Protein AF-0000000077902349 (afdb_homodimer)

Sequence (790 aa):
MKMNKHYNELKASYLFVDIAHKVAAYQEAHPEKEIIRLGIGDVTQPLAKCVVDAMHDAVTEMGTKKGFHGYGPEQGYPFLKQAIQGYYAGRGTKLDEDEIFISDGAKSDLANVLGLFDVDNTVLVPDPVYPTYVDDNVTDGRKIIYGRTSQENGFLGMPDDSVKADIIYICSPNNPTGAAYTRDQLKAWVEYARKNNAIILYDAAYECFISDGELARSIFEIEGARECAIEICSFSKIAGFTGTRCGYTVVPKELERDGMNINKLWLRRQTTKFNGVPYVVQRGAAAVFTESGMAEIQHNLDYYRKNAKVIADALDECGVWYCGGKNSPYIWLRCPGSMKSWEFFDWLLESCGVVGTPGVGFGECGEGYFRLTAFGDAEKTKVAAERIKTAIKALMKMNKHYNELKASYLFVDIAHKVAAYQEAHPEKEIIRLGIGDVTQPLAKCVVDAMHDAVTEMGTKKGFHGYGPEQGYPFLKQAIQGYYAGRGTKLDEDEIFISDGAKSDLANVLGLFDVDNTVLVPDPVYPTYVDDNVTDGRKIIYGRTSQENGFLGMPDDSVKADIIYICSPNNPTGAAYTRDQLKAWVEYARKNNAIILYDAAYECFISDGELARSIFEIEGARECAIEICSFSKIAGFTGTRCGYTVVPKELERDGMNINKLWLRRQTTKFNGVPYVVQRGAAAVFTESGMAEIQHNLDYYRKNAKVIADALDECGVWYCGGKNSPYIWLRCPGSMKSWEFFDWLLESCGVVGTPGVGFGECGEGYFRLTAFGDAEKTKVAAERIKTAIKAL

InterPro domains:
  IPR004839 Aminotransferase, class I/classII, large domain [PF00155] (34-388)
  IPR015421 Pyridoxal phosphate-dependent transferase, major domain [G3DSA:3.40.640.10] (45-291)
  IPR015422 Pyridoxal phosphate-dependent transferase, small domain [G3DSA:3.90.1150.10] (15-389)
  IPR015424 Pyridoxal phosphate-dependent transferase [SSF53383] (13-393)
  IPR019942 LL-diaminopimelate aminotransferase/aminotransferase ALD1 [MF_01642] (2-391)
  IPR019942 LL-diaminopimelate aminotransferase/aminotransferase ALD1 [PTHR43144] (2-392)
  IPR019942 LL-diaminopimelate aminotransferase/aminotransferase ALD1 [TIGR03542] (1-391)

Structure (mmCIF, N/CA/C/O backbone):
data_AF-0000000077902349-model_v1
#
loop_
_entity.id
_entity.type
_entity.pdbx_description
1 polymer 'LL-diaminopimelate aminotransferase'
#
loop_
_atom_site.group_PDB
_atom_site.id
_atom_site.type_symbol
_atom_site.label_atom_id
_atom_site.label_alt_id
_atom_site.label_comp_id
_atom_site.label_asym_id
_atom_site.label_entity_id
_atom_site.label_seq_id
_atom_site.pdbx_PDB_ins_code
_atom_site.Cartn_x
_atom_site.Cartn_y
_atom_site.Cartn_z
_atom_site.occupancy
_atom_site.B_iso_or_equiv
_atom_site.auth_seq_id
_atom_site.auth_comp_id
_atom_site.auth_asym_id
_atom_site.auth_atom_id
_atom_site.pdbx_PDB_model_num
ATOM 1 N N . MET A 1 1 ? 8.32 2.238 -26.406 1 94.19 1 MET A N 1
ATOM 2 C CA . MET A 1 1 ? 7.562 2.445 -25.172 1 94.19 1 MET A CA 1
ATOM 3 C C . MET A 1 1 ? 7.531 3.922 -24.797 1 94.19 1 MET A C 1
ATOM 5 O O . MET A 1 1 ? 8.508 4.641 -25 1 94.19 1 MET A O 1
ATOM 9 N N . LYS A 1 2 ? 6.367 4.445 -24.359 1 96 2 LYS A N 1
ATOM 10 C CA . LYS A 1 2 ? 6.172 5.805 -23.875 1 96 2 LYS A CA 1
ATOM 11 C C . LYS A 1 2 ? 6.098 5.836 -22.344 1 96 2 LYS A C 1
ATOM 13 O O . LYS A 1 2 ? 5.473 4.969 -21.734 1 96 2 LYS A O 1
ATOM 18 N N . MET A 1 3 ? 6.828 6.801 -21.75 1 98.12 3 MET A N 1
ATOM 19 C CA . MET A 1 3 ? 6.781 6.984 -20.297 1 98.12 3 MET A CA 1
ATOM 20 C C . MET A 1 3 ? 5.703 7.992 -19.906 1 98.12 3 MET A C 1
ATOM 22 O O . MET A 1 3 ? 5.188 8.711 -20.766 1 98.12 3 MET A O 1
ATOM 26 N N . ASN A 1 4 ? 5.266 7.922 -18.672 1 97.31 4 ASN A N 1
ATOM 27 C CA . ASN A 1 4 ? 4.398 8.961 -18.125 1 97.31 4 ASN A CA 1
ATOM 28 C C . ASN A 1 4 ? 5.141 10.281 -17.969 1 97.31 4 ASN A C 1
ATOM 30 O O . ASN A 1 4 ? 5.82 10.5 -16.969 1 97.31 4 ASN A O 1
ATOM 34 N N . LYS A 1 5 ? 4.922 11.203 -18.781 1 95.81 5 LYS A N 1
ATOM 35 C CA . LYS A 1 5 ? 5.699 12.438 -18.859 1 95.81 5 LYS A CA 1
ATOM 36 C C . LYS A 1 5 ? 5.281 13.414 -17.766 1 95.81 5 LYS A C 1
ATOM 38 O O . LYS A 1 5 ? 5.973 14.406 -17.516 1 95.81 5 LYS A O 1
ATOM 43 N N . HIS A 1 6 ? 4.191 13.156 -17.141 1 95.25 6 HIS A N 1
ATOM 44 C CA . HIS A 1 6 ? 3.727 14.047 -16.094 1 95.25 6 HIS A CA 1
ATOM 45 C C . HIS A 1 6 ? 4.691 14.055 -14.914 1 95.25 6 HIS A C 1
ATOM 47 O O . HIS A 1 6 ? 4.734 15.023 -14.148 1 95.25 6 HIS A O 1
ATOM 53 N N . TYR A 1 7 ? 5.488 12.977 -14.758 1 93.75 7 TYR A N 1
ATOM 54 C CA . TYR A 1 7 ? 6.488 12.945 -13.695 1 93.75 7 TYR A CA 1
ATOM 55 C C . TYR A 1 7 ? 7.496 14.078 -13.875 1 93.75 7 TYR A C 1
ATOM 57 O O . TYR A 1 7 ? 8.102 14.539 -12.898 1 93.75 7 TYR A O 1
ATOM 65 N N . ASN A 1 8 ? 7.688 14.508 -15.07 1 91.88 8 ASN A N 1
ATOM 66 C CA . ASN A 1 8 ? 8.602 15.617 -15.344 1 91.88 8 ASN A CA 1
ATOM 67 C C . ASN A 1 8 ? 8.023 16.953 -14.875 1 91.88 8 ASN A C 1
ATOM 69 O O . ASN A 1 8 ? 8.742 17.953 -14.797 1 91.88 8 ASN A O 1
ATOM 73 N N . GLU A 1 9 ? 6.75 16.938 -14.594 1 91.25 9 GLU A N 1
ATOM 74 C CA . GLU A 1 9 ? 6.086 18.156 -14.156 1 91.25 9 GLU A CA 1
ATOM 75 C C . GLU A 1 9 ? 6.219 18.359 -12.648 1 91.25 9 GLU A C 1
ATOM 77 O O . GLU A 1 9 ? 5.871 19.422 -12.125 1 91.25 9 GLU A O 1
ATOM 82 N N . LEU A 1 10 ? 6.672 17.297 -12.008 1 88.5 10 LEU A N 1
ATOM 83 C CA . LEU A 1 10 ? 6.863 17.391 -10.57 1 88.5 10 LEU A CA 1
ATOM 84 C C . LEU A 1 10 ? 7.973 18.391 -10.234 1 88.5 10 LEU A C 1
ATOM 86 O O . LEU A 1 10 ? 9 18.422 -10.922 1 88.5 10 LEU A O 1
ATOM 90 N N . LYS A 1 11 ? 7.59 19.203 -9.406 1 74.38 11 LYS A N 1
ATOM 91 C CA . LYS A 1 11 ? 8.633 20.078 -8.898 1 74.38 11 LYS A CA 1
ATOM 92 C C . LYS A 1 11 ? 9.492 19.375 -7.855 1 74.38 11 LYS A C 1
ATOM 94 O O . LYS A 1 11 ? 9.008 18.5 -7.125 1 74.38 11 LYS A O 1
ATOM 99 N N . ALA A 1 12 ? 10.664 19.188 -8.141 1 58.91 12 ALA A N 1
ATOM 100 C CA . ALA A 1 12 ? 11.578 18.547 -7.207 1 58.91 12 ALA A CA 1
ATOM 101 C C . ALA A 1 12 ? 11.25 18.922 -5.766 1 58.91 12 ALA A C 1
ATOM 103 O O . ALA A 1 12 ? 11.008 20.094 -5.461 1 58.91 12 ALA A O 1
ATOM 104 N N . SER A 1 13 ? 10.461 17.906 -5.039 1 56.75 13 SER A N 1
ATOM 105 C CA . SER A 1 13 ? 10.219 18.25 -3.639 1 56.75 13 SER A CA 1
ATOM 106 C C . SER A 1 13 ? 11.516 18.625 -2.932 1 56.75 13 SER A C 1
ATOM 108 O O . SER A 1 13 ? 12.188 17.75 -2.361 1 56.75 13 SER A O 1
ATOM 110 N N . TYR A 1 14 ? 11.953 19.672 -3.412 1 58.47 14 TYR A N 1
ATOM 111 C CA . TYR A 1 14 ? 13.258 20.094 -2.922 1 58.47 14 TYR A CA 1
ATOM 112 C C . TYR A 1 14 ? 13.141 20.719 -1.534 1 58.47 14 TYR A C 1
ATOM 114 O O . TYR A 1 14 ? 14.148 21.109 -0.937 1 58.47 14 TYR A O 1
ATOM 122 N N . LEU A 1 15 ? 11.812 20.625 -0.981 1 76.62 15 LEU A N 1
ATOM 123 C CA . LEU A 1 15 ? 11.688 21.344 0.282 1 76.62 15 LEU A CA 1
ATOM 124 C C . LEU A 1 15 ? 12.461 20.641 1.391 1 76.62 15 LEU A C 1
ATOM 126 O O . LEU A 1 15 ? 13.391 21.203 1.964 1 76.62 15 LEU A O 1
ATOM 130 N N . PHE A 1 16 ? 12.172 19.359 1.504 1 74.69 16 PHE A N 1
ATOM 131 C CA . PHE A 1 16 ? 12.773 18.625 2.611 1 74.69 16 PHE A CA 1
ATOM 132 C C . PHE A 1 16 ? 14.234 18.312 2.312 1 74.69 16 PHE A C 1
ATOM 134 O O . PHE A 1 16 ? 15.062 18.25 3.227 1 74.69 16 PHE A O 1
ATOM 141 N N . VAL A 1 17 ? 14.562 18.234 1.013 1 72.69 17 VAL A N 1
ATOM 142 C CA . VAL A 1 17 ? 15.953 18.031 0.616 1 72.69 17 VAL A CA 1
ATOM 143 C C . VAL A 1 17 ? 16.75 19.297 0.904 1 72.69 17 VAL A C 1
ATOM 145 O O . VAL A 1 17 ? 17.875 19.219 1.428 1 72.69 17 VAL A O 1
ATOM 148 N N . ASP A 1 18 ? 16.156 20.422 0.576 1 82.56 18 ASP A N 1
ATOM 149 C CA . ASP A 1 18 ? 16.812 21.688 0.816 1 82.56 18 ASP A CA 1
ATOM 150 C C . ASP A 1 18 ? 17.016 21.938 2.311 1 82.56 18 ASP A C 1
ATOM 152 O O . ASP A 1 18 ? 18.078 22.406 2.734 1 82.56 18 ASP A O 1
ATOM 156 N N . ILE A 1 19 ? 16.016 21.594 3.078 1 88.94 19 ILE A N 1
ATOM 157 C CA . ILE A 1 19 ? 16.125 21.719 4.527 1 88.94 19 ILE A CA 1
ATOM 158 C C . ILE A 1 19 ? 17.25 20.844 5.047 1 88.94 19 ILE A C 1
ATOM 160 O O . ILE A 1 19 ? 18.094 21.297 5.82 1 88.94 19 ILE A O 1
ATOM 164 N N . ALA A 1 20 ? 17.266 19.625 4.598 1 83.62 20 ALA A N 1
ATOM 165 C CA . ALA A 1 20 ? 18.297 18.688 5.035 1 83.62 20 ALA A CA 1
ATOM 166 C C . ALA A 1 20 ? 19.688 19.203 4.684 1 83.62 20 ALA A C 1
ATOM 168 O O . ALA A 1 20 ? 20.625 19.094 5.492 1 83.62 20 ALA A O 1
ATOM 169 N N . HIS A 1 21 ? 19.812 19.766 3.496 1 87.69 21 HIS A N 1
ATOM 170 C CA . HIS A 1 21 ? 21.094 20.281 3.045 1 87.69 21 HIS A CA 1
ATOM 171 C C . HIS A 1 21 ? 21.531 21.469 3.902 1 87.69 21 HIS A C 1
ATOM 173 O O . HIS A 1 21 ? 22.688 21.531 4.324 1 87.69 21 HIS A O 1
ATOM 179 N N . LYS A 1 22 ? 20.688 22.328 4.145 1 91.81 22 LYS A N 1
ATOM 180 C CA . LYS A 1 22 ? 21.016 23.516 4.922 1 91.81 22 LYS A CA 1
ATOM 181 C C . LYS A 1 22 ? 21.359 23.156 6.363 1 91.81 22 LYS A C 1
ATOM 183 O O . LYS A 1 22 ? 22.297 23.719 6.945 1 91.81 22 LYS A O 1
ATOM 188 N N . VAL A 1 23 ? 20.609 22.281 6.902 1 93.12 23 VAL A N 1
ATOM 189 C CA . VAL A 1 23 ? 20.828 21.859 8.281 1 93.12 23 VAL A CA 1
ATOM 190 C C . VAL A 1 23 ? 22.172 21.141 8.383 1 93.12 23 VAL A C 1
ATOM 192 O O . VAL A 1 23 ? 22.938 21.375 9.328 1 93.12 23 VAL A O 1
ATOM 195 N N . ALA A 1 24 ? 22.453 20.281 7.418 1 92.19 24 ALA A N 1
ATOM 196 C CA . ALA A 1 24 ? 23.734 19.578 7.406 1 92.19 24 ALA A CA 1
ATOM 197 C C . ALA A 1 24 ? 24.891 20.547 7.297 1 92.19 24 ALA A C 1
ATOM 199 O O . ALA A 1 24 ? 25.906 20.406 7.992 1 92.19 24 ALA A O 1
ATOM 200 N N . ALA A 1 25 ? 24.781 21.453 6.395 1 94.19 25 ALA A N 1
ATOM 201 C CA . ALA A 1 25 ? 25.828 22.453 6.211 1 94.19 25 ALA A CA 1
ATOM 202 C C . ALA A 1 25 ? 26.047 23.25 7.492 1 94.19 25 ALA A C 1
ATOM 204 O O . ALA A 1 25 ? 27.188 23.531 7.871 1 94.19 25 ALA A O 1
ATOM 205 N N . TYR A 1 26 ? 25.031 23.656 8.109 1 95.25 26 TYR A N 1
ATOM 206 C CA . TYR A 1 26 ? 25.109 24.391 9.367 1 95.25 26 TYR A CA 1
ATOM 207 C C . TYR A 1 26 ? 25.797 23.562 10.445 1 95.25 26 TYR A C 1
ATOM 209 O O . TYR A 1 26 ? 26.656 24.047 11.164 1 95.25 26 TYR A O 1
ATOM 217 N N . GLN A 1 27 ? 25.297 22.312 10.531 1 94.94 27 GLN A N 1
ATOM 218 C CA . GLN A 1 27 ? 25.859 21.422 11.547 1 94.94 27 GLN A CA 1
ATOM 219 C C . GLN A 1 27 ? 27.344 21.172 11.312 1 94.94 27 GLN A C 1
ATOM 221 O O . GLN A 1 27 ? 28.109 21.062 12.258 1 94.94 27 GLN A O 1
ATOM 226 N N . GLU A 1 28 ? 27.703 21.047 10.102 1 95.56 28 GLU A N 1
ATOM 227 C CA . GLU A 1 28 ? 29.109 20.891 9.758 1 95.56 28 GLU A CA 1
ATOM 228 C C . GLU A 1 28 ? 29.922 22.125 10.156 1 95.56 28 GLU A C 1
ATOM 230 O O . GLU A 1 28 ? 31.047 22 10.656 1 95.56 28 GLU A O 1
ATOM 235 N N . ALA A 1 29 ? 29.438 23.234 9.891 1 95.56 29 ALA A N 1
ATOM 236 C CA . ALA A 1 29 ? 30.094 24.484 10.188 1 95.56 29 ALA A CA 1
ATOM 237 C C . ALA A 1 29 ? 30.094 24.766 11.688 1 95.56 29 ALA A C 1
ATOM 239 O O . ALA A 1 29 ? 30.984 25.453 12.203 1 95.56 29 ALA A O 1
ATOM 240 N N . HIS A 1 30 ? 29.094 24.234 12.367 1 95.88 30 HIS A N 1
ATOM 241 C CA . HIS A 1 30 ? 28.938 24.469 13.797 1 95.88 30 HIS A CA 1
ATOM 242 C C . HIS A 1 30 ? 28.703 23.172 14.555 1 95.88 30 HIS A C 1
ATOM 244 O O . HIS A 1 30 ? 27.656 22.984 15.172 1 95.88 30 HIS A O 1
ATOM 250 N N . PRO A 1 31 ? 29.641 22.281 14.602 1 93.81 31 PRO A N 1
ATOM 251 C CA . PRO A 1 31 ? 29.469 20.953 15.203 1 93.81 31 PRO A CA 1
ATOM 252 C C . PRO A 1 31 ? 29.156 21.016 16.703 1 93.81 31 PRO A C 1
ATOM 254 O O . PRO A 1 31 ? 28.594 20.078 17.266 1 93.81 31 PRO A O 1
ATOM 257 N N . GLU A 1 32 ? 29.422 22.109 17.266 1 93.25 32 GLU A N 1
ATOM 258 C CA . GLU A 1 32 ? 29.25 22.266 18.703 1 93.25 32 GLU A CA 1
ATOM 259 C C . GLU A 1 32 ? 27.828 22.703 19.031 1 93.25 32 GLU A C 1
ATOM 261 O O . GLU A 1 32 ? 27.391 22.609 20.188 1 93.25 32 GLU A O 1
ATOM 266 N N . LYS A 1 33 ? 27.141 23.25 18.125 1 93.38 33 LYS A N 1
ATOM 267 C CA . LYS A 1 33 ? 25.797 23.781 18.359 1 93.38 33 LYS A CA 1
ATOM 268 C C . LYS A 1 33 ? 24.75 22.672 18.281 1 93.38 33 LYS A C 1
ATOM 270 O O . LYS A 1 33 ? 24.812 21.812 17.406 1 93.38 33 LYS A O 1
ATOM 275 N N . GLU A 1 34 ? 23.922 22.703 19.234 1 94.94 34 GLU A N 1
ATOM 276 C CA . GLU A 1 34 ? 22.797 21.766 19.219 1 94.94 34 GLU A CA 1
ATOM 277 C C . GLU A 1 34 ? 21.656 22.281 18.375 1 94.94 34 GLU A C 1
ATOM 279 O O . GLU A 1 34 ? 21.203 23.422 18.547 1 94.94 34 GLU A O 1
ATOM 284 N N . ILE A 1 35 ? 21.234 21.484 17.469 1 96.5 35 ILE A N 1
ATOM 285 C CA . ILE A 1 35 ? 20.094 21.812 16.641 1 96.5 35 ILE A CA 1
ATOM 286 C C . ILE A 1 35 ? 18.844 21.141 17.188 1 96.5 35 ILE A C 1
ATOM 288 O O . ILE A 1 35 ? 18.859 19.953 17.516 1 96.5 35 ILE A O 1
ATOM 292 N N . ILE A 1 36 ? 17.781 21.906 17.469 1 97 36 ILE A N 1
ATOM 293 C CA . ILE A 1 36 ? 16.5 21.344 17.859 1 97 36 ILE A CA 1
ATOM 294 C C . ILE A 1 36 ? 15.539 21.359 16.672 1 97 36 ILE A C 1
ATOM 296 O O . ILE A 1 36 ? 15.258 22.422 16.109 1 97 36 ILE A O 1
ATOM 300 N N . ARG A 1 37 ? 15.062 20.234 16.297 1 94.31 37 ARG A N 1
ATOM 301 C CA . ARG A 1 37 ? 14.234 20.078 15.102 1 94.31 37 ARG A CA 1
ATOM 302 C C . ARG A 1 37 ? 12.75 20.125 15.453 1 94.31 37 ARG A C 1
ATOM 304 O O . ARG A 1 37 ? 12.234 19.219 16.109 1 94.31 37 ARG A O 1
ATOM 311 N N . LEU A 1 38 ? 12.078 21.047 14.898 1 95.75 38 LEU A N 1
ATOM 312 C CA . LEU A 1 38 ? 10.641 21.203 15.062 1 95.75 38 LEU A CA 1
ATOM 313 C C . LEU A 1 38 ? 9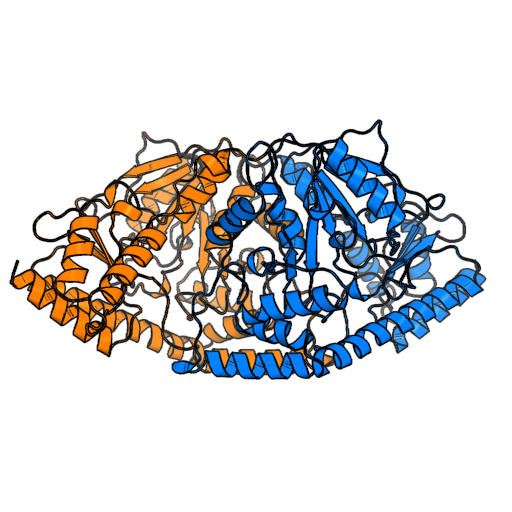.945 21.281 13.711 1 95.75 38 LEU A C 1
ATOM 315 O O . LEU A 1 38 ? 8.93 21.969 13.57 1 95.75 38 LEU A O 1
ATOM 319 N N . GLY A 1 39 ? 10.555 20.688 12.711 1 90.44 39 GLY A N 1
ATOM 320 C CA . GLY A 1 39 ? 10.031 20.812 11.359 1 90.44 39 GLY A CA 1
ATOM 321 C C . GLY A 1 39 ? 9.234 19.609 10.906 1 90.44 39 GLY A C 1
ATOM 322 O O . GLY A 1 39 ? 8.164 19.766 10.312 1 90.44 39 GLY A O 1
ATOM 323 N N . ILE A 1 40 ? 9.688 18.391 11.133 1 80.19 40 ILE A N 1
ATOM 324 C CA . ILE A 1 40 ? 9.055 17.188 10.586 1 80.19 40 ILE A CA 1
ATOM 325 C C . ILE A 1 40 ? 7.914 16.75 11.5 1 80.19 40 ILE A C 1
ATOM 327 O O . ILE A 1 40 ? 8.07 16.703 12.727 1 80.19 40 ILE A O 1
ATOM 331 N N . GLY A 1 41 ? 6.801 16.484 10.867 1 87.19 41 GLY A N 1
ATOM 332 C CA . GLY A 1 41 ? 5.613 16.062 11.609 1 87.19 41 GLY A CA 1
ATOM 333 C C . GLY A 1 41 ? 5.609 14.594 11.961 1 87.19 41 GLY A C 1
ATOM 334 O O . GLY A 1 41 ? 4.625 13.898 11.719 1 87.19 41 GLY A O 1
ATOM 335 N N . ASP A 1 42 ? 6.73 14.117 12.539 1 90.88 42 ASP A N 1
ATOM 336 C CA . ASP A 1 42 ? 6.805 12.734 13.008 1 90.88 42 ASP A CA 1
ATOM 337 C C . ASP A 1 42 ? 6.539 12.641 14.508 1 90.88 42 ASP A C 1
ATOM 339 O O . ASP A 1 42 ? 7.055 13.445 15.281 1 90.88 42 ASP A O 1
ATOM 343 N N . VAL A 1 43 ? 5.789 11.695 14.891 1 93.69 43 VAL A N 1
ATOM 344 C CA . VAL A 1 43 ? 5.539 11.469 16.312 1 93.69 43 VAL A CA 1
ATOM 345 C C . VAL A 1 43 ? 6.805 10.93 16.984 1 93.69 43 VAL A C 1
ATOM 347 O O . VAL A 1 43 ? 7.645 10.312 16.328 1 93.69 43 VAL A O 1
ATOM 350 N N . THR A 1 44 ? 6.883 11.188 18.312 1 93.75 44 THR A N 1
ATOM 351 C CA . THR A 1 44 ? 8.133 10.82 18.969 1 93.75 44 THR A CA 1
ATOM 352 C C . THR A 1 44 ? 7.859 9.93 20.172 1 93.75 44 THR A C 1
ATOM 354 O O . THR A 1 44 ? 8.781 9.32 20.719 1 93.75 44 THR A O 1
ATOM 357 N N . GLN A 1 45 ? 6.629 9.922 20.625 1 96.12 45 GLN A N 1
ATOM 358 C CA . GLN A 1 45 ? 6.305 9.023 21.719 1 96.12 45 GLN A CA 1
ATOM 359 C C . GLN A 1 45 ? 6.203 7.578 21.25 1 96.12 45 GLN A C 1
ATOM 361 O O . GLN A 1 45 ? 5.703 7.312 20.141 1 96.12 45 GLN A O 1
ATOM 366 N N . PRO A 1 46 ? 6.703 6.652 22.109 1 97.62 46 PRO A N 1
ATOM 367 C CA . PRO A 1 46 ? 6.598 5.242 21.734 1 97.62 46 PRO A CA 1
ATOM 368 C C . PRO A 1 46 ? 5.148 4.754 21.672 1 97.62 46 PRO A C 1
ATOM 370 O O . PRO A 1 46 ? 4.238 5.469 22.094 1 97.62 46 PRO A O 1
ATOM 373 N N . LEU A 1 47 ? 4.973 3.568 21.094 1 98.44 47 LEU A N 1
ATOM 374 C CA . LEU A 1 47 ? 3.645 2.967 21.047 1 98.44 47 LEU A CA 1
ATOM 375 C C . LEU A 1 47 ? 3.111 2.738 22.453 1 98.44 47 LEU A C 1
ATOM 377 O O . LEU A 1 47 ? 3.865 2.369 23.359 1 98.44 47 LEU A O 1
ATOM 381 N N . ALA A 1 48 ? 1.829 2.938 22.625 1 98.31 48 ALA A N 1
ATOM 382 C CA . ALA A 1 48 ? 1.178 2.674 23.906 1 98.31 48 ALA A CA 1
ATOM 383 C C . ALA A 1 48 ? 1.306 1.202 24.281 1 98.31 48 ALA A C 1
ATOM 385 O O . ALA A 1 48 ? 1.37 0.329 23.422 1 98.31 48 ALA A O 1
ATOM 386 N N . LYS A 1 49 ? 1.312 0.97 25.594 1 98.25 49 LYS A N 1
ATOM 387 C CA . LYS A 1 49 ? 1.484 -0.385 26.109 1 98.25 49 LYS A CA 1
ATOM 388 C C . LYS A 1 49 ? 0.416 -1.324 25.562 1 98.25 49 LYS A C 1
ATOM 390 O O . LYS A 1 49 ? 0.702 -2.482 25.25 1 98.25 49 LYS A O 1
ATOM 395 N N . CYS A 1 50 ? -0.831 -0.905 25.469 1 98.44 50 CYS A N 1
ATOM 396 C CA . CYS A 1 50 ? -1.918 -1.738 24.969 1 98.44 50 CYS A CA 1
ATOM 397 C C . CYS A 1 50 ? -1.646 -2.186 23.531 1 98.44 50 CYS A C 1
ATOM 399 O O . CYS A 1 50 ? -1.957 -3.32 23.156 1 98.44 50 CYS A O 1
ATOM 401 N N . VAL A 1 51 ? -1.109 -1.324 22.719 1 98.75 51 VAL A N 1
ATOM 402 C CA . VAL A 1 51 ? -0.776 -1.627 21.328 1 98.75 51 VAL A CA 1
ATOM 403 C C . VAL A 1 51 ? 0.346 -2.66 21.281 1 98.75 51 VAL A C 1
ATOM 405 O O . VAL A 1 51 ? 0.25 -3.656 20.562 1 98.75 51 VAL A O 1
ATOM 408 N N . VAL A 1 52 ? 1.396 -2.422 22.094 1 98.81 52 VAL A N 1
ATOM 409 C CA . VAL A 1 52 ? 2.547 -3.316 22.156 1 98.81 52 VAL A CA 1
ATOM 410 C C . VAL A 1 52 ? 2.096 -4.715 22.562 1 98.81 52 VAL A C 1
ATOM 412 O O . VAL A 1 52 ? 2.459 -5.707 21.922 1 98.81 52 VAL A O 1
ATOM 415 N N . ASP A 1 53 ? 1.27 -4.777 23.594 1 98.81 53 ASP A N 1
ATOM 416 C CA . ASP A 1 53 ? 0.778 -6.062 24.094 1 98.81 53 ASP A CA 1
ATOM 417 C C . ASP A 1 53 ? -0.029 -6.789 23.016 1 98.81 53 ASP A C 1
ATOM 419 O O . ASP A 1 53 ? 0.164 -7.988 22.797 1 98.81 53 ASP A O 1
ATOM 423 N N . ALA A 1 54 ? -0.902 -6.066 22.359 1 98.88 54 ALA A N 1
ATOM 424 C CA . ALA A 1 54 ? -1.746 -6.66 21.312 1 98.88 54 ALA A CA 1
ATOM 425 C C . ALA A 1 54 ? -0.904 -7.18 20.156 1 98.88 54 ALA A C 1
ATOM 427 O O . ALA A 1 54 ? -1.179 -8.258 19.609 1 98.88 54 ALA A O 1
ATOM 428 N N . MET A 1 55 ? 0.084 -6.449 19.766 1 98.94 55 MET A N 1
ATOM 429 C CA . MET A 1 55 ? 0.952 -6.875 18.672 1 98.94 55 MET A CA 1
ATOM 430 C C . MET A 1 55 ? 1.776 -8.094 19.078 1 98.94 55 MET A C 1
ATOM 432 O O . MET A 1 55 ? 1.986 -9 18.266 1 98.94 55 MET A O 1
ATOM 436 N N . HIS A 1 56 ? 2.287 -8.078 20.359 1 98.94 56 HIS A N 1
ATOM 437 C CA . HIS A 1 56 ? 3 -9.25 20.859 1 98.94 56 HIS A CA 1
ATOM 438 C C . HIS A 1 56 ? 2.133 -10.5 20.766 1 98.94 56 HIS A C 1
ATOM 440 O O . HIS A 1 56 ? 2.586 -11.539 20.281 1 98.94 56 HIS A O 1
ATOM 446 N N . ASP A 1 57 ? 0.918 -10.375 21.234 1 98.88 57 ASP A N 1
ATOM 447 C CA . ASP A 1 57 ? -0.009 -11.508 21.172 1 98.88 57 ASP A CA 1
ATOM 448 C C . ASP A 1 57 ? -0.221 -11.961 19.719 1 98.88 57 ASP A C 1
ATOM 450 O O . ASP A 1 57 ? -0.222 -13.164 19.438 1 98.88 57 ASP A O 1
ATOM 454 N N . ALA A 1 58 ? -0.394 -11.055 18.844 1 98.88 58 ALA A N 1
ATOM 455 C CA . ALA A 1 58 ? -0.654 -11.367 17.438 1 98.88 58 ALA A CA 1
ATOM 456 C C . ALA A 1 58 ? 0.55 -12.047 16.797 1 98.88 58 ALA A C 1
ATOM 458 O O . ALA A 1 58 ? 0.395 -12.984 16 1 98.88 58 ALA A O 1
ATOM 459 N N . VAL A 1 59 ? 1.75 -11.523 17.078 1 98.88 59 VAL A N 1
ATOM 460 C CA . VAL A 1 59 ? 2.965 -12.141 16.547 1 98.88 59 VAL A CA 1
ATOM 461 C C . VAL A 1 59 ? 3.055 -13.594 17.031 1 98.88 59 VAL A C 1
ATOM 463 O O . VAL A 1 59 ? 3.371 -14.492 16.25 1 98.88 59 VAL A O 1
ATOM 466 N N . THR A 1 60 ? 2.74 -13.805 18.297 1 98.81 60 THR A N 1
ATOM 467 C CA . THR A 1 60 ? 2.75 -15.148 18.859 1 98.81 60 THR A CA 1
ATOM 468 C C . THR A 1 60 ? 1.752 -16.047 18.141 1 98.81 60 THR A C 1
ATOM 470 O O . THR A 1 60 ? 2.072 -17.188 17.781 1 98.81 60 THR A O 1
ATOM 473 N N . GLU A 1 61 ? 0.569 -15.531 17.922 1 98.69 61 GLU A N 1
ATOM 474 C CA . GLU A 1 61 ? -0.456 -16.281 17.188 1 98.69 61 GLU A CA 1
ATOM 475 C C . GLU A 1 61 ? 0.04 -16.703 15.812 1 98.69 61 GLU A C 1
ATOM 477 O O . GLU A 1 61 ? -0.135 -17.859 15.406 1 98.69 61 GLU A O 1
ATOM 482 N N . MET A 1 62 ? 0.696 -15.828 15.086 1 98.62 62 MET A N 1
ATOM 483 C CA . MET A 1 62 ? 1.136 -16.047 13.711 1 98.62 62 MET A CA 1
ATOM 484 C C . MET A 1 62 ? 2.18 -17.172 13.648 1 98.62 62 MET A C 1
ATOM 486 O O . MET A 1 62 ? 2.414 -17.75 12.586 1 98.62 62 MET A O 1
ATOM 490 N N . GLY A 1 63 ? 2.807 -17.438 14.812 1 98.38 63 GLY A N 1
ATOM 491 C CA . GLY A 1 63 ? 3.836 -18.469 14.867 1 98.38 63 GLY A CA 1
ATOM 492 C C . GLY A 1 63 ? 3.289 -19.844 15.203 1 98.38 63 GLY A C 1
ATOM 493 O O . GLY A 1 63 ? 4.055 -20.797 15.383 1 98.38 63 GLY A O 1
ATOM 494 N N . THR A 1 64 ? 1.971 -19.969 15.32 1 98.25 64 THR A N 1
ATOM 495 C CA . THR A 1 64 ? 1.343 -21.25 15.641 1 98.25 64 THR A CA 1
ATOM 496 C C . THR A 1 64 ? 0.394 -21.688 14.523 1 98.25 64 THR A C 1
ATOM 498 O O . THR A 1 64 ? -0.147 -20.844 13.805 1 98.25 64 THR A O 1
ATOM 501 N N . LYS A 1 65 ? 0.217 -22.953 14.344 1 95.44 65 LYS A N 1
ATOM 502 C CA . LYS A 1 65 ? -0.678 -23.469 13.32 1 95.44 65 LYS A CA 1
ATOM 503 C C . LYS A 1 65 ? -2.107 -22.984 13.531 1 95.44 65 LYS A C 1
ATOM 505 O O . LYS A 1 65 ? -2.785 -22.594 12.578 1 95.44 65 LYS A O 1
ATOM 510 N N . LYS A 1 66 ? -2.564 -22.922 14.75 1 95.69 66 LYS A N 1
ATOM 511 C CA . LYS A 1 66 ? -3.936 -22.547 15.094 1 95.69 66 LYS A CA 1
ATOM 512 C C . LYS A 1 66 ? -4.16 -21.047 14.914 1 95.69 66 LYS A C 1
ATOM 514 O O . LYS A 1 66 ? -5.25 -20.609 14.531 1 95.69 66 LYS A O 1
ATOM 519 N N . GLY A 1 67 ? -3.18 -20.312 15.195 1 97.44 67 GLY A N 1
ATOM 520 C CA . GLY A 1 67 ? -3.35 -18.859 15.242 1 97.44 67 GLY A CA 1
ATOM 521 C C . GLY A 1 67 ? -2.912 -18.172 13.961 1 97.44 67 GLY A C 1
ATOM 522 O O . GLY A 1 67 ? -3.127 -16.969 13.797 1 97.44 67 GLY A O 1
ATOM 523 N N . PHE A 1 68 ? -2.369 -18.938 13.031 1 97.06 68 PHE A N 1
ATOM 524 C CA . PHE A 1 68 ? -1.796 -18.375 11.812 1 97.06 68 PHE A CA 1
ATOM 525 C C . PHE A 1 68 ? -2.891 -17.828 10.898 1 97.06 68 PHE A C 1
ATOM 527 O O . PHE A 1 68 ? -3.873 -18.531 10.625 1 97.06 68 PHE A O 1
ATOM 534 N N . HIS A 1 69 ? -2.719 -16.562 10.516 1 96 69 HIS A N 1
ATOM 535 C CA . HIS A 1 69 ? -3.586 -15.922 9.531 1 96 69 HIS A CA 1
ATOM 536 C C . HIS A 1 69 ? -2.84 -15.664 8.227 1 96 69 HIS A C 1
ATOM 538 O O . HIS A 1 69 ? -1.919 -14.844 8.188 1 96 69 HIS A O 1
ATOM 544 N N . GLY A 1 70 ? -3.26 -16.359 7.141 1 94.81 70 GLY A N 1
ATOM 545 C CA . GLY A 1 70 ? -2.752 -16.062 5.812 1 94.81 70 GLY A CA 1
ATOM 546 C C . GLY A 1 70 ? -3.395 -14.828 5.195 1 94.81 70 GLY A C 1
ATOM 547 O O . GLY A 1 70 ? -3.504 -13.789 5.848 1 94.81 70 GLY A O 1
ATOM 548 N N . TYR A 1 71 ? -3.781 -14.969 3.928 1 92.56 71 TYR A N 1
ATOM 549 C CA . TYR A 1 71 ? -4.48 -13.852 3.291 1 92.56 71 TYR A CA 1
ATOM 550 C C . TYR A 1 71 ? -5.738 -13.484 4.066 1 92.56 71 TYR A C 1
ATOM 552 O O . TYR A 1 71 ? -6.551 -14.352 4.395 1 92.56 71 TYR A O 1
ATOM 560 N N . GLY A 1 72 ? -5.887 -12.305 4.504 1 91.25 72 GLY A N 1
ATOM 561 C CA . GLY A 1 72 ? -7.098 -11.766 5.109 1 91.25 72 GLY A CA 1
ATOM 562 C C . GLY A 1 72 ? -7.914 -10.914 4.156 1 91.25 72 GLY A C 1
ATOM 563 O O . GLY A 1 72 ? -7.586 -10.812 2.971 1 91.25 72 GLY A O 1
ATOM 564 N N . PRO A 1 73 ? -9.016 -10.445 4.688 1 92.81 73 PRO A N 1
ATOM 565 C CA . PRO A 1 73 ? -9.773 -9.508 3.852 1 92.81 73 PRO A CA 1
ATOM 566 C C . PRO A 1 73 ? -8.969 -8.258 3.496 1 92.81 73 PRO A C 1
ATOM 568 O O . PRO A 1 73 ? -8.453 -7.578 4.387 1 92.81 73 PRO A O 1
ATOM 571 N N . GLU A 1 74 ? -8.867 -7.949 2.238 1 92.75 74 GLU A N 1
ATOM 572 C CA . GLU A 1 74 ? -8.086 -6.812 1.77 1 92.75 74 GLU A CA 1
ATOM 573 C C . GLU A 1 74 ? -8.633 -5.496 2.318 1 92.75 74 GLU A C 1
ATOM 575 O O . GLU A 1 74 ? -7.891 -4.527 2.477 1 92.75 74 GLU A O 1
ATOM 580 N N . GLN A 1 75 ? -9.953 -5.461 2.662 1 96 75 GLN A N 1
ATOM 581 C CA . GLN A 1 75 ? -10.586 -4.258 3.189 1 96 75 GLN A CA 1
ATOM 582 C C . GLN A 1 75 ? -10.422 -4.164 4.703 1 96 75 GLN A C 1
ATOM 584 O O . GLN A 1 75 ? -10.82 -3.174 5.316 1 96 75 GLN A O 1
ATOM 589 N N . GLY A 1 76 ? -9.867 -5.152 5.305 1 97.88 76 GLY A N 1
ATOM 590 C CA . GLY A 1 76 ? -9.617 -5.141 6.738 1 97.88 76 GLY A CA 1
ATOM 591 C C . GLY A 1 76 ? -10.461 -6.137 7.5 1 97.88 76 GLY A C 1
ATOM 592 O O . GLY A 1 76 ? -11.508 -6.578 7.012 1 97.88 76 GLY A O 1
ATOM 593 N N . TYR A 1 77 ? -10.016 -6.535 8.68 1 98.38 77 TYR A N 1
ATOM 594 C CA . TYR A 1 77 ? -10.719 -7.488 9.531 1 98.38 77 TYR A CA 1
ATOM 595 C C . TYR A 1 77 ? -11.891 -6.824 10.25 1 98.38 77 TYR A C 1
ATOM 597 O O . TYR A 1 77 ? -11.805 -5.652 10.625 1 98.38 77 TYR A O 1
ATOM 605 N N . PRO A 1 78 ? -12.922 -7.566 10.539 1 98.38 78 PRO A N 1
ATOM 606 C CA . PRO A 1 78 ? -14.094 -7.02 11.219 1 98.38 78 PRO A CA 1
ATOM 607 C C . PRO A 1 78 ? -13.766 -6.449 12.594 1 98.38 78 PRO A C 1
ATOM 609 O O . PRO A 1 78 ? -14.328 -5.426 12.992 1 98.38 78 PRO A O 1
ATOM 612 N N . PHE A 1 79 ? -12.828 -7.07 13.312 1 98.62 79 PHE A N 1
ATOM 613 C CA . PHE A 1 79 ? -12.547 -6.609 14.672 1 98.62 79 PHE A CA 1
ATOM 614 C C . PHE A 1 79 ? -12.047 -5.172 14.664 1 98.62 79 PHE A C 1
ATOM 616 O O . PHE A 1 79 ? -12.391 -4.383 15.547 1 98.62 79 PHE A O 1
ATOM 623 N N . LEU A 1 80 ? -11.266 -4.801 13.68 1 98.81 80 LEU A N 1
ATOM 624 C CA . LEU A 1 80 ? -10.781 -3.426 13.609 1 98.81 80 LEU A CA 1
ATOM 625 C C . LEU A 1 80 ? -11.859 -2.498 13.062 1 98.81 80 LEU A C 1
ATOM 627 O O . LEU A 1 80 ? -12.055 -1.393 13.578 1 98.81 80 LEU A O 1
ATOM 631 N N . LYS A 1 81 ? -12.602 -2.938 12.031 1 98.81 81 LYS A N 1
ATOM 632 C CA . LYS A 1 81 ? -13.68 -2.133 11.477 1 98.81 81 LYS A CA 1
ATOM 633 C C . LYS A 1 81 ? -14.727 -1.801 12.547 1 98.81 81 LYS A C 1
ATOM 635 O O . LYS A 1 81 ? -15.188 -0.664 12.633 1 98.81 81 LYS A O 1
ATOM 640 N N . GLN A 1 82 ? -15.008 -2.76 13.367 1 98.69 82 GLN A N 1
ATOM 641 C CA . GLN A 1 82 ? -16 -2.564 14.414 1 98.69 82 GLN A CA 1
ATOM 642 C C . GLN A 1 82 ? -15.477 -1.617 15.492 1 98.69 82 GLN A C 1
ATOM 644 O O . GLN A 1 82 ? -16.234 -0.812 16.031 1 98.69 82 GLN A O 1
ATOM 649 N N . ALA A 1 83 ? -14.211 -1.751 15.812 1 98.69 83 ALA A N 1
ATOM 650 C CA . ALA A 1 83 ? -13.609 -0.814 16.75 1 98.69 83 ALA A CA 1
ATOM 651 C C . ALA A 1 83 ? -13.695 0.619 16.234 1 98.69 83 ALA A C 1
ATOM 653 O O . ALA A 1 83 ? -14.031 1.537 17 1 98.69 83 ALA A O 1
ATOM 654 N N . ILE A 1 84 ? -13.461 0.81 14.945 1 98.62 84 ILE A N 1
ATOM 655 C CA . ILE A 1 84 ? -13.547 2.125 14.312 1 98.62 84 ILE A CA 1
ATOM 656 C C . ILE A 1 84 ? -14.992 2.605 14.312 1 98.62 84 ILE A C 1
ATOM 658 O O . ILE A 1 84 ? -15.266 3.775 14.578 1 98.62 84 ILE A O 1
ATOM 662 N N . GLN A 1 85 ? -15.898 1.663 14.008 1 98.25 85 GLN A N 1
ATOM 663 C CA . GLN A 1 85 ? -17.312 1.986 14.078 1 98.25 85 GLN A CA 1
ATOM 664 C C . GLN A 1 85 ? -17.688 2.559 15.445 1 98.25 85 GLN A C 1
ATOM 666 O O . GLN A 1 85 ? -18.391 3.559 15.539 1 98.25 85 GLN A O 1
ATOM 671 N N . GLY A 1 86 ? -17.203 1.901 16.516 1 97.81 86 GLY A N 1
ATOM 672 C CA . GLY A 1 86 ? -17.453 2.379 17.859 1 97.81 86 GLY A CA 1
ATOM 673 C C . GLY A 1 86 ? -16.859 3.754 18.125 1 97.81 86 GLY A C 1
ATOM 674 O O . GLY A 1 86 ? -17.5 4.59 18.766 1 97.81 86 GLY A O 1
ATOM 675 N N . TYR A 1 87 ? -15.711 4 17.625 1 97.38 87 TYR A N 1
ATOM 676 C CA . TYR A 1 87 ? -15.047 5.289 17.781 1 97.38 87 TYR A CA 1
ATOM 677 C C . TYR A 1 87 ? -15.891 6.414 17.203 1 97.38 87 TYR A C 1
ATOM 679 O O . TYR A 1 87 ? -16.062 7.465 17.828 1 97.38 87 TYR A O 1
ATOM 687 N N . TYR A 1 88 ? -16.469 6.207 16.016 1 97.5 88 TYR A N 1
ATOM 688 C CA . TYR A 1 88 ? -17.328 7.195 15.367 1 97.5 88 TYR A CA 1
ATOM 689 C C . TYR A 1 88 ? -18.656 7.328 16.109 1 97.5 88 TYR A C 1
ATOM 691 O O . TYR A 1 88 ? -19.188 8.438 16.266 1 97.5 88 TYR A O 1
ATOM 699 N N . ALA A 1 89 ? -19.156 6.227 16.578 1 96.56 89 ALA A N 1
ATOM 700 C CA . ALA A 1 89 ? -20.438 6.234 17.297 1 96.56 89 ALA A CA 1
ATOM 701 C C . ALA A 1 89 ? -20.359 7.078 18.562 1 96.56 89 ALA A C 1
ATOM 703 O O . ALA A 1 89 ? -21.328 7.727 18.938 1 96.56 89 ALA A O 1
ATOM 704 N N . GLY A 1 90 ? -19.203 7.051 19.172 1 92.19 90 GLY A N 1
ATOM 705 C CA . GLY A 1 90 ? -18.984 7.836 20.391 1 92.19 90 GLY A CA 1
ATOM 706 C C . GLY A 1 90 ? -19.141 9.328 20.156 1 92.19 90 GLY A C 1
ATOM 707 O O . GLY A 1 90 ? -19.359 10.086 21.109 1 92.19 90 GLY A O 1
ATOM 708 N N . ARG A 1 91 ? -19.156 9.695 18.891 1 88.88 91 ARG A N 1
ATOM 709 C CA . ARG A 1 91 ? -19.297 11.109 18.562 1 88.88 91 ARG A CA 1
ATOM 710 C C . ARG A 1 91 ? -20.578 11.359 17.766 1 88.88 91 ARG A C 1
ATOM 712 O O . ARG A 1 91 ? -20.688 12.367 17.062 1 88.88 91 ARG A O 1
ATOM 719 N N . GLY A 1 92 ? -21.406 10.375 17.703 1 91.69 92 GLY A N 1
ATOM 720 C CA . GLY A 1 92 ? -22.719 10.531 17.125 1 91.69 92 GLY A CA 1
ATOM 721 C C . GLY A 1 92 ? -22.766 10.234 15.641 1 91.69 92 GLY A C 1
ATOM 722 O O . GLY A 1 92 ? -23.734 10.594 14.961 1 91.69 92 GLY A O 1
ATOM 723 N N . THR A 1 93 ? -21.766 9.711 15.102 1 95.12 93 THR A N 1
ATOM 724 C CA . THR A 1 93 ? -21.734 9.352 13.695 1 95.12 93 THR A CA 1
ATOM 725 C C . THR A 1 93 ? -21.859 7.84 13.516 1 95.12 93 THR A C 1
ATOM 727 O O . THR A 1 93 ? -21.062 7.078 14.062 1 95.12 93 THR A O 1
ATOM 730 N N . LYS A 1 94 ? -22.844 7.371 12.812 1 95.88 94 LYS A N 1
ATOM 731 C CA . LYS A 1 94 ? -23.062 5.949 12.562 1 95.88 94 LYS A CA 1
ATOM 732 C C . LYS A 1 94 ? -22.438 5.523 11.234 1 95.88 94 LYS A C 1
ATOM 734 O O . LYS A 1 94 ? -22.656 6.172 10.203 1 95.88 94 LYS A O 1
ATOM 739 N N . LEU A 1 95 ? -21.656 4.52 11.273 1 98.12 95 LEU A N 1
ATOM 740 C CA . LEU A 1 95 ? -21.047 3.938 10.086 1 98.12 95 LEU A CA 1
ATOM 741 C C . LEU A 1 95 ? -21.406 2.459 9.961 1 98.12 95 LEU A C 1
ATOM 743 O O . LEU A 1 95 ? -21.5 1.75 10.969 1 98.12 95 LEU A O 1
ATOM 747 N N . ASP A 1 96 ? -21.656 2.01 8.734 1 98.19 96 ASP A N 1
ATOM 748 C CA . ASP A 1 96 ? -21.688 0.574 8.469 1 98.19 96 ASP A CA 1
ATOM 749 C C . ASP A 1 96 ? -20.281 0.002 8.344 1 98.19 96 ASP A C 1
ATOM 751 O O . ASP A 1 96 ? -19.375 0.691 7.887 1 98.19 96 ASP A O 1
ATOM 755 N N . GLU A 1 97 ? -20.156 -1.199 8.75 1 97.88 97 GLU A N 1
ATOM 756 C CA . GLU A 1 97 ? -18.859 -1.864 8.672 1 97.88 97 GLU A CA 1
ATOM 757 C C . GLU A 1 97 ? -18.297 -1.828 7.254 1 97.88 97 GLU A C 1
ATOM 759 O O . GLU A 1 97 ? -17.094 -1.625 7.062 1 97.88 97 GLU A O 1
ATOM 764 N N . ASP A 1 98 ? -19.141 -1.979 6.25 1 97.94 98 ASP A N 1
ATOM 765 C CA . ASP A 1 98 ? -18.703 -2.072 4.859 1 97.94 98 ASP A CA 1
ATOM 766 C C . ASP A 1 98 ? -18.359 -0.693 4.297 1 97.94 98 ASP A C 1
ATOM 768 O O . ASP A 1 98 ? -17.938 -0.575 3.145 1 97.94 98 ASP A O 1
ATOM 772 N N . GLU A 1 99 ? -18.516 0.353 5.102 1 98.81 99 GLU A N 1
ATOM 773 C CA . GLU A 1 99 ? -18.109 1.693 4.695 1 98.81 99 GLU A CA 1
ATOM 774 C C . GLU A 1 99 ? -16.672 1.982 5.133 1 98.81 99 GLU A C 1
ATOM 776 O O . GLU A 1 99 ? -16.078 2.99 4.73 1 98.81 99 GLU A O 1
ATOM 781 N N . ILE A 1 100 ? -16.156 1.076 5.961 1 98.88 100 ILE A N 1
ATOM 782 C CA . ILE A 1 100 ? -14.828 1.26 6.535 1 98.88 100 ILE A CA 1
ATOM 783 C C . ILE A 1 100 ? -13.828 0.358 5.816 1 98.88 100 ILE A C 1
ATOM 785 O O . ILE A 1 100 ? -14.023 -0.858 5.742 1 98.88 100 ILE A O 1
ATOM 789 N N . PHE A 1 101 ? -12.781 0.933 5.234 1 98.88 101 PHE A N 1
ATOM 790 C CA . PHE A 1 101 ? -11.727 0.197 4.547 1 98.88 101 PHE A CA 1
ATOM 791 C C . PHE A 1 101 ? -10.375 0.447 5.211 1 98.88 101 PHE A C 1
ATOM 793 O O . PHE A 1 101 ? -9.875 1.574 5.211 1 98.88 101 PHE A O 1
ATOM 800 N N . ILE A 1 102 ? -9.766 -0.636 5.754 1 98.81 102 ILE A N 1
ATOM 801 C CA . ILE A 1 102 ? -8.477 -0.53 6.426 1 98.81 102 ILE A CA 1
ATOM 802 C C . ILE A 1 102 ? -7.359 -0.453 5.387 1 98.81 102 ILE A C 1
ATOM 804 O O . ILE A 1 102 ? -7.391 -1.162 4.379 1 98.81 102 ILE A O 1
ATOM 808 N N . SER A 1 103 ? -6.402 0.417 5.617 1 98.25 103 SER A N 1
ATOM 809 C CA . SER A 1 103 ? -5.328 0.643 4.656 1 98.25 103 SER A CA 1
ATOM 810 C C . SER A 1 103 ? -3.988 0.832 5.359 1 98.25 103 SER A C 1
ATOM 812 O O . SER A 1 103 ? -3.893 0.671 6.578 1 98.25 103 SER A O 1
ATOM 814 N N . ASP A 1 104 ? -2.941 1.104 4.555 1 97.19 104 ASP A N 1
ATOM 815 C CA . ASP A 1 104 ? -1.605 1.264 5.121 1 97.19 104 ASP A CA 1
ATOM 816 C C . ASP A 1 104 ? -1.321 2.727 5.453 1 97.19 104 ASP A C 1
ATOM 818 O O . ASP A 1 104 ? -0.216 3.068 5.879 1 97.19 104 ASP A O 1
ATOM 822 N N . GLY A 1 105 ? -2.314 3.613 5.141 1 97.25 105 GLY A N 1
ATOM 823 C CA . GLY A 1 105 ? -2.111 4.996 5.535 1 97.25 105 GLY A CA 1
ATOM 824 C C . GLY A 1 105 ? -2.842 5.984 4.648 1 97.25 105 GLY A C 1
ATOM 825 O O . GLY A 1 105 ? -3.211 5.66 3.518 1 97.25 105 GLY A O 1
ATOM 826 N N . ALA A 1 106 ? -2.955 7.203 5.141 1 97.5 106 ALA A N 1
ATOM 827 C CA . ALA A 1 106 ? -3.721 8.25 4.473 1 97.5 106 ALA A CA 1
ATOM 828 C C . ALA A 1 106 ? -3.043 8.688 3.178 1 97.5 106 ALA A C 1
ATOM 830 O O . ALA A 1 106 ? -3.715 8.969 2.182 1 97.5 106 ALA A O 1
ATOM 831 N N . LYS A 1 107 ? -1.712 8.82 3.172 1 96.38 107 LYS A N 1
ATOM 832 C CA . LYS A 1 107 ? -0.986 9.219 1.971 1 96.38 107 LYS A CA 1
ATOM 833 C C . LYS A 1 107 ? -1.288 8.281 0.807 1 96.38 107 LYS A C 1
ATOM 835 O O . LYS A 1 107 ? -1.61 8.734 -0.294 1 96.38 107 LYS A O 1
ATOM 840 N N . SER A 1 108 ? -1.205 6.977 1.06 1 97.19 108 SER A N 1
ATOM 841 C CA . SER A 1 108 ? -1.514 5.988 0.032 1 97.19 108 SER A CA 1
ATOM 842 C C . SER A 1 108 ? -2.965 6.098 -0.422 1 97.19 108 SER A C 1
ATOM 844 O O . SER A 1 108 ? -3.254 6.023 -1.618 1 97.19 108 SER A O 1
ATOM 846 N N . ASP A 1 109 ? -3.893 6.25 0.513 1 98.31 109 ASP A N 1
ATOM 847 C CA . ASP A 1 109 ? -5.312 6.324 0.195 1 98.31 109 ASP A CA 1
ATOM 848 C C . ASP A 1 109 ? -5.621 7.543 -0.669 1 98.31 109 ASP A C 1
ATOM 850 O O . ASP A 1 109 ? -6.391 7.453 -1.63 1 98.31 109 ASP A O 1
ATOM 854 N N . LEU A 1 110 ? -5.004 8.672 -0.33 1 98.25 110 LEU A N 1
ATOM 855 C CA . LEU A 1 110 ? -5.227 9.914 -1.059 1 98.25 110 LEU A CA 1
ATOM 856 C C . LEU A 1 110 ? -4.762 9.789 -2.506 1 98.25 110 LEU A C 1
ATOM 858 O O . LEU A 1 110 ? -5.359 10.383 -3.408 1 98.25 110 LEU A O 1
ATOM 862 N N . ALA A 1 111 ? -3.727 9.031 -2.676 1 97.31 111 ALA A N 1
ATOM 863 C CA . ALA A 1 111 ? -3.223 8.797 -4.027 1 97.31 111 ALA A CA 1
ATOM 864 C C . ALA A 1 111 ? -4.102 7.805 -4.781 1 97.31 111 ALA A C 1
ATOM 866 O O . ALA A 1 111 ? -4.516 8.062 -5.91 1 97.31 111 ALA A O 1
ATOM 867 N N . ASN A 1 112 ? -4.465 6.711 -4.137 1 97.88 112 ASN A N 1
ATOM 868 C CA . ASN A 1 112 ? -5.094 5.57 -4.793 1 97.88 112 ASN A CA 1
ATOM 869 C C . ASN A 1 112 ? -6.555 5.855 -5.137 1 97.88 112 ASN A C 1
ATOM 871 O O . ASN A 1 112 ? -7.066 5.363 -6.141 1 97.88 112 ASN A O 1
ATOM 875 N N . VAL A 1 113 ? -7.219 6.629 -4.297 1 98.56 113 VAL A N 1
ATOM 876 C CA . VAL A 1 113 ? -8.641 6.879 -4.508 1 98.56 113 VAL A CA 1
ATOM 877 C C . VAL A 1 113 ? -8.844 7.617 -5.828 1 98.56 113 VAL A C 1
ATOM 879 O O . VAL A 1 113 ? -9.891 7.484 -6.465 1 98.56 113 VAL A O 1
ATOM 882 N N . LEU A 1 114 ? -7.863 8.328 -6.32 1 98.38 114 LEU A N 1
ATOM 883 C CA . LEU A 1 114 ? -7.957 9.125 -7.539 1 98.38 114 LEU A CA 1
ATOM 884 C C . LEU A 1 114 ? -8.195 8.234 -8.758 1 98.38 114 LEU A C 1
ATOM 886 O O . LEU A 1 114 ? -8.773 8.672 -9.75 1 98.38 114 LEU A O 1
ATOM 890 N N . GLY A 1 115 ? -7.789 6.957 -8.648 1 97.69 115 GLY A N 1
ATOM 891 C CA . GLY A 1 115 ? -7.965 6.027 -9.75 1 97.69 115 GLY A CA 1
ATOM 892 C C . GLY A 1 115 ? -9.422 5.742 -10.07 1 97.69 115 GLY A C 1
ATOM 893 O O . GLY A 1 115 ? -9.734 5.195 -11.125 1 97.69 115 GLY A O 1
ATOM 894 N N . LEU A 1 116 ? -10.336 6.09 -9.156 1 98.25 116 LEU A N 1
ATOM 895 C CA . LEU A 1 116 ? -11.758 5.855 -9.359 1 98.25 116 LEU A CA 1
ATOM 896 C C . LEU A 1 116 ? -12.367 6.922 -10.258 1 98.25 116 LEU A C 1
ATOM 898 O O . LEU A 1 116 ? -13.492 6.766 -10.75 1 98.25 116 LEU A O 1
ATOM 902 N N . PHE A 1 117 ? -11.648 8.008 -10.445 1 98.44 117 PHE A N 1
ATOM 903 C CA . PHE A 1 117 ? -12.18 9.164 -11.156 1 98.44 117 PHE A CA 1
ATOM 904 C C . PHE A 1 117 ? -11.469 9.344 -12.5 1 98.44 117 PHE A C 1
ATOM 906 O O . PHE A 1 117 ? -10.281 9.047 -12.625 1 98.44 117 PHE A O 1
ATOM 913 N N . ASP A 1 118 ? -12.234 9.883 -13.445 1 97.81 118 ASP A N 1
ATOM 914 C CA . ASP A 1 118 ? -11.648 10.227 -14.742 1 97.81 118 ASP A CA 1
ATOM 915 C C . ASP A 1 118 ? -10.562 11.289 -14.586 1 97.81 118 ASP A C 1
ATOM 917 O O . ASP A 1 118 ? -10.672 12.18 -13.742 1 97.81 118 ASP A O 1
ATOM 921 N N . VAL A 1 119 ? -9.523 11.25 -15.43 1 96.44 119 VAL A N 1
ATOM 922 C CA . VAL A 1 119 ? -8.367 12.141 -15.336 1 96.44 119 VAL A CA 1
ATOM 923 C C . VAL A 1 119 ? -8.773 13.555 -15.734 1 96.44 119 VAL A C 1
ATOM 925 O O . VAL A 1 119 ? -8.109 14.531 -15.359 1 96.44 119 VAL A O 1
ATOM 928 N N . ASP A 1 120 ? -9.883 13.75 -16.359 1 97 120 ASP A N 1
ATOM 929 C CA . ASP A 1 120 ? -10.328 15.039 -16.875 1 97 120 ASP A CA 1
ATOM 930 C C . ASP A 1 120 ? -10.977 15.875 -15.766 1 97 120 ASP A C 1
ATOM 932 O O . ASP A 1 120 ? -11.289 17.047 -15.969 1 97 120 ASP A O 1
ATOM 936 N N . ASN A 1 121 ? -11.148 15.305 -14.594 1 98.25 121 ASN A N 1
ATOM 937 C CA . ASN A 1 121 ? -11.734 16.047 -13.484 1 98.25 121 ASN A CA 1
ATOM 938 C C . ASN A 1 121 ? -10.805 17.156 -13 1 98.25 121 ASN A C 1
ATOM 940 O O . ASN A 1 121 ? -9.586 16.969 -12.945 1 98.25 121 ASN A O 1
ATOM 944 N N . THR A 1 122 ? -11.383 18.297 -12.664 1 98.44 122 THR A N 1
ATOM 945 C CA . THR A 1 122 ? -10.648 19.406 -12.078 1 98.44 122 THR A CA 1
ATOM 946 C C . THR A 1 122 ? -10.562 19.266 -10.562 1 98.44 122 THR A C 1
ATOM 948 O O . THR A 1 122 ? -11.555 18.953 -9.898 1 98.44 122 THR A O 1
ATOM 951 N N . VAL A 1 123 ? -9.359 19.484 -10.039 1 98.62 123 VAL A N 1
ATOM 952 C CA . VAL A 1 123 ? -9.109 19.281 -8.617 1 98.62 123 VAL A CA 1
ATOM 953 C C . VAL A 1 123 ? -8.852 20.625 -7.934 1 98.62 123 VAL A C 1
ATOM 955 O O . VAL A 1 123 ? -8.039 21.422 -8.406 1 98.62 123 VAL A O 1
ATOM 958 N N . LEU A 1 124 ? -9.578 20.859 -6.867 1 98.75 124 LEU A N 1
ATOM 959 C CA . LEU A 1 124 ? -9.352 22.031 -6.023 1 98.75 124 LEU A CA 1
ATOM 960 C C . LEU A 1 124 ? -8.508 21.672 -4.805 1 98.75 124 LEU A C 1
ATOM 962 O O . LEU A 1 124 ? -8.906 20.812 -4.008 1 98.75 124 LEU A O 1
ATOM 966 N N . VAL A 1 125 ? -7.32 22.281 -4.691 1 98.06 125 VAL A N 1
ATOM 967 C CA . VAL A 1 125 ? -6.461 22.094 -3.531 1 98.06 125 VAL A CA 1
ATOM 968 C C . VAL A 1 125 ? -6.242 23.438 -2.824 1 98.06 125 VAL A C 1
ATOM 970 O O . VAL A 1 125 ? -6.199 24.484 -3.469 1 98.06 125 VAL A O 1
ATOM 973 N N . PRO A 1 126 ? -6.172 23.375 -1.508 1 97.62 126 PRO A N 1
ATOM 974 C CA . PRO A 1 126 ? -5.867 24.625 -0.811 1 97.62 126 PRO A CA 1
ATOM 975 C C . PRO A 1 126 ? -4.434 25.094 -1.044 1 97.62 126 PRO A C 1
ATOM 977 O O . PRO A 1 126 ? -3.582 24.297 -1.466 1 97.62 126 PRO A O 1
ATOM 980 N N . ASP A 1 127 ? -4.191 26.344 -0.845 1 98 127 ASP A N 1
ATOM 981 C CA . ASP A 1 127 ? -2.867 26.953 -0.799 1 98 127 ASP A CA 1
ATOM 982 C C . ASP A 1 127 ? -2.723 27.875 0.419 1 98 127 ASP A C 1
ATOM 984 O O . ASP A 1 127 ? -3.371 28.906 0.5 1 98 127 ASP A O 1
ATOM 988 N N . PRO A 1 128 ? -1.836 27.5 1.384 1 97.44 128 PRO A N 1
ATOM 989 C CA . PRO A 1 128 ? -0.825 26.453 1.363 1 97.44 128 PRO A CA 1
ATOM 990 C C . PRO A 1 128 ? -1.433 25.047 1.464 1 97.44 128 PRO A C 1
ATOM 992 O O . PRO A 1 128 ? -2.596 24.906 1.846 1 97.44 128 PRO A O 1
ATOM 995 N N . VAL A 1 129 ? -0.645 24.031 1.062 1 95.12 129 VAL A N 1
ATOM 996 C CA . VAL A 1 129 ? -1.206 22.688 0.894 1 95.12 129 VAL A CA 1
ATOM 997 C C . VAL A 1 129 ? -0.172 21.641 1.295 1 95.12 129 VAL A C 1
ATOM 999 O O . VAL A 1 129 ? 1.034 21.875 1.163 1 95.12 129 VAL A O 1
ATOM 1002 N N . TYR A 1 130 ? -0.637 20.562 1.817 1 93.19 130 TYR A N 1
ATOM 1003 C CA . TYR A 1 130 ? 0.178 19.359 1.913 1 93.19 130 TYR A CA 1
ATOM 1004 C C . TYR A 1 130 ? 0.646 18.906 0.535 1 93.19 130 TYR A C 1
ATOM 1006 O O . TYR A 1 130 ? -0.17 18.562 -0.324 1 93.19 130 TYR A O 1
ATOM 1014 N N . PRO A 1 131 ? 1.887 18.766 0.27 1 91.44 131 PRO A N 1
ATOM 1015 C CA . PRO A 1 131 ? 2.43 18.656 -1.085 1 91.44 131 PRO A CA 1
ATOM 1016 C C . PRO A 1 131 ? 1.963 17.391 -1.801 1 91.44 131 PRO A C 1
ATOM 1018 O O . PRO A 1 131 ? 1.834 17.375 -3.027 1 91.44 131 PRO A O 1
ATOM 1021 N N . THR A 1 132 ? 1.66 16.359 -1.118 1 92.19 132 THR A N 1
ATOM 1022 C CA . THR A 1 132 ? 1.303 15.094 -1.749 1 92.19 132 THR A CA 1
ATOM 1023 C C . THR A 1 132 ? 0.004 15.234 -2.539 1 92.19 132 THR A C 1
ATOM 1025 O O . THR A 1 132 ? -0.176 14.578 -3.568 1 92.19 132 THR A O 1
ATOM 1028 N N . TYR A 1 133 ? -0.909 16.125 -2.072 1 96.56 133 TYR A N 1
ATOM 1029 C CA . TYR A 1 133 ? -2.143 16.328 -2.822 1 96.56 133 TYR A CA 1
ATOM 1030 C C . TYR A 1 133 ? -1.843 16.781 -4.25 1 96.56 133 TYR A C 1
ATOM 1032 O O . TYR A 1 133 ? -2.447 16.281 -5.199 1 96.56 133 TYR A O 1
ATOM 1040 N N . VAL A 1 134 ? -0.888 17.672 -4.32 1 95.88 134 VAL A N 1
ATOM 1041 C CA . VAL A 1 134 ? -0.518 18.25 -5.605 1 95.88 134 VAL A CA 1
ATOM 1042 C C . VAL A 1 134 ? 0.233 17.219 -6.441 1 95.88 134 VAL A C 1
ATOM 1044 O O . VAL A 1 134 ? -0.133 16.953 -7.59 1 95.88 134 VAL A O 1
ATOM 1047 N N . ASP A 1 135 ? 1.216 16.594 -5.855 1 94.94 135 ASP A N 1
ATOM 1048 C CA . ASP A 1 135 ? 2.074 15.664 -6.578 1 94.94 135 ASP A CA 1
ATOM 1049 C C . ASP A 1 135 ? 1.263 14.5 -7.156 1 94.94 135 ASP A C 1
ATOM 1051 O O . ASP A 1 135 ? 1.503 14.07 -8.281 1 94.94 135 ASP A O 1
ATOM 1055 N N . ASP A 1 136 ? 0.333 13.977 -6.367 1 96.44 136 ASP A N 1
ATOM 1056 C CA . ASP A 1 136 ? -0.508 12.875 -6.82 1 96.44 136 ASP A CA 1
ATOM 1057 C C . ASP A 1 136 ? -1.298 13.258 -8.07 1 96.44 136 ASP A C 1
ATOM 1059 O O . ASP A 1 136 ? -1.376 12.484 -9.023 1 96.44 136 ASP A O 1
ATOM 1063 N N . ASN A 1 137 ? -1.847 14.414 -8.086 1 97.56 137 ASN A N 1
ATOM 1064 C CA . ASN A 1 137 ? -2.688 14.852 -9.195 1 97.56 137 ASN A CA 1
ATOM 1065 C C . ASN A 1 137 ? -1.851 15.266 -10.406 1 97.56 137 ASN A C 1
ATOM 1067 O O . ASN A 1 137 ? -2.238 15.016 -11.547 1 97.56 137 ASN A O 1
ATOM 1071 N N . VAL A 1 138 ? -0.668 15.852 -10.141 1 96.25 138 VAL A N 1
ATOM 1072 C CA . VAL A 1 138 ? 0.233 16.234 -11.227 1 96.25 138 VAL A CA 1
ATOM 1073 C C . VAL A 1 138 ? 0.687 14.992 -11.992 1 96.25 138 VAL A C 1
ATOM 1075 O O . VAL A 1 138 ? 0.612 14.953 -13.219 1 96.25 138 VAL A O 1
ATOM 1078 N N . THR A 1 139 ? 1.062 13.938 -11.32 1 95.56 139 THR A N 1
ATOM 1079 C CA . THR A 1 139 ? 1.588 12.742 -11.961 1 95.56 139 THR A CA 1
ATOM 1080 C C . THR A 1 139 ? 0.488 12.016 -12.734 1 95.56 139 THR A C 1
ATOM 1082 O O . THR A 1 139 ? 0.772 11.227 -13.641 1 95.56 139 THR A O 1
ATOM 1085 N N . ASP A 1 140 ? -0.771 12.297 -12.328 1 95.75 140 ASP A N 1
ATOM 1086 C CA . ASP A 1 140 ? -1.899 11.688 -13.031 1 95.75 140 ASP A CA 1
ATOM 1087 C C . ASP A 1 140 ? -2.336 12.547 -14.219 1 95.75 140 ASP A C 1
ATOM 1089 O O . ASP A 1 140 ? -3.164 12.117 -15.023 1 95.75 140 ASP A O 1
ATOM 1093 N N . GLY A 1 141 ? -1.832 13.805 -14.305 1 96.5 141 GLY A N 1
ATOM 1094 C CA . GLY A 1 141 ? -2.15 14.695 -15.414 1 96.5 141 GLY A CA 1
ATOM 1095 C C . GLY A 1 141 ? -3.43 15.477 -15.203 1 96.5 141 GLY A C 1
ATOM 1096 O O . GLY A 1 141 ? -4.07 15.906 -16.172 1 96.5 141 GLY A O 1
ATOM 1097 N N . ARG A 1 142 ? -3.832 15.672 -13.992 1 97.62 142 ARG A N 1
ATOM 1098 C CA . ARG A 1 142 ? -5.09 16.359 -13.711 1 97.62 142 ARG A CA 1
ATOM 1099 C C . ARG A 1 142 ? -4.887 17.859 -13.648 1 97.62 142 ARG A C 1
ATOM 1101 O O . ARG A 1 142 ? -3.799 18.344 -13.312 1 97.62 142 ARG A O 1
ATOM 1108 N N . LYS A 1 143 ? -5.957 18.562 -13.992 1 97.88 143 LYS A N 1
ATOM 1109 C CA . LYS A 1 143 ? -5.973 20.016 -13.828 1 97.88 143 LYS A CA 1
ATOM 1110 C C . LYS A 1 143 ? -6.199 20.406 -12.367 1 97.88 143 LYS A C 1
ATOM 1112 O O . LYS A 1 143 ? -7.141 19.922 -11.734 1 97.88 143 LYS A O 1
ATOM 1117 N N . ILE A 1 144 ? -5.359 21.281 -11.844 1 97.94 144 ILE A N 1
ATOM 1118 C CA . ILE A 1 144 ? -5.43 21.703 -10.445 1 97.94 144 ILE A CA 1
ATOM 1119 C C . ILE A 1 144 ? -5.793 23.188 -10.367 1 97.94 144 ILE A C 1
ATOM 1121 O O . ILE A 1 144 ? -5.219 24.016 -11.086 1 97.94 144 ILE A O 1
ATOM 1125 N N . ILE A 1 145 ? -6.777 23.5 -9.586 1 98.06 145 ILE A N 1
ATOM 1126 C CA . ILE A 1 145 ? -7.098 24.859 -9.164 1 98.06 145 ILE A CA 1
ATOM 1127 C C . ILE A 1 145 ? -6.695 25.047 -7.699 1 98.06 145 ILE A C 1
ATOM 1129 O O . ILE A 1 145 ? -6.969 24.188 -6.855 1 98.06 145 ILE A O 1
ATOM 1133 N N . TYR A 1 146 ? -6.035 26.141 -7.43 1 97.62 146 TYR A N 1
ATOM 1134 C CA . TYR A 1 146 ? -5.602 26.438 -6.066 1 97.62 146 TYR A CA 1
ATOM 1135 C C . TYR A 1 146 ? -6.574 27.375 -5.367 1 97.62 146 TYR A C 1
ATOM 1137 O O . TYR A 1 146 ? -6.875 28.453 -5.883 1 97.62 146 TYR A O 1
ATOM 1145 N N . GLY A 1 147 ? -7.145 26.891 -4.277 1 97.75 147 GLY A N 1
ATOM 1146 C CA . GLY A 1 147 ? -7.879 27.781 -3.389 1 97.75 147 GLY A CA 1
ATOM 1147 C C . GLY A 1 147 ? -6.98 28.562 -2.447 1 97.75 147 GLY A C 1
ATOM 1148 O O . GLY A 1 147 ? -6.578 28.047 -1.4 1 97.75 147 GLY A O 1
ATOM 1149 N N . ARG A 1 148 ? -6.766 29.797 -2.74 1 97.19 148 ARG A N 1
ATOM 1150 C CA . ARG A 1 148 ? -5.805 30.609 -2.002 1 97.19 148 ARG A CA 1
ATOM 1151 C C . ARG A 1 148 ? -6.375 31.031 -0.653 1 97.19 148 ARG A C 1
ATOM 1153 O O . ARG A 1 148 ? -7.555 31.375 -0.552 1 97.19 148 ARG A O 1
ATOM 1160 N N . THR A 1 149 ? -5.602 30.859 0.344 1 97.88 149 THR A N 1
ATOM 1161 C CA . THR A 1 149 ? -5.977 31.281 1.688 1 97.88 149 THR A CA 1
ATOM 1162 C C . THR A 1 149 ? -4.957 32.281 2.246 1 97.88 149 THR A C 1
ATOM 1164 O O . THR A 1 149 ? -3.893 32.469 1.662 1 97.88 149 THR A O 1
ATOM 1167 N N . SER A 1 150 ? -5.344 32.969 3.322 1 97.5 150 SER A N 1
ATOM 1168 C CA . SER A 1 150 ? -4.512 33.969 3.943 1 97.5 150 SER A CA 1
ATOM 1169 C C . SER A 1 150 ? -4.812 34.125 5.434 1 97.5 150 SER A C 1
ATOM 1171 O O . SER A 1 150 ? -5.723 33.469 5.949 1 97.5 150 SER A O 1
ATOM 1173 N N . GLN A 1 151 ? -4.008 34.938 6.023 1 97.75 151 GLN A N 1
ATOM 1174 C CA . GLN A 1 151 ? -4.242 35.25 7.43 1 97.75 151 GLN A CA 1
ATOM 1175 C C . GLN A 1 151 ? -5.641 35.812 7.641 1 97.75 151 GLN A C 1
ATOM 1177 O O . GLN A 1 151 ? -6.27 35.562 8.672 1 97.75 151 GLN A O 1
ATOM 1182 N N . GLU A 1 152 ? -6.172 36.531 6.707 1 97 152 GLU A N 1
ATOM 1183 C CA . GLU A 1 152 ? -7.461 37.219 6.816 1 97 152 GLU A CA 1
ATOM 1184 C C . GLU A 1 152 ? -8.602 36.219 6.988 1 97 152 GLU A C 1
ATOM 1186 O O . GLU A 1 152 ? -9.594 36.5 7.656 1 97 152 GLU A O 1
ATOM 1191 N N . ASN A 1 153 ? -8.461 35.031 6.406 1 96.06 153 ASN A N 1
ATOM 1192 C CA . ASN A 1 153 ? -9.508 34.031 6.551 1 96.06 153 ASN A CA 1
ATOM 1193 C C . ASN A 1 153 ? -9.055 32.875 7.422 1 96.06 153 ASN A C 1
ATOM 1195 O O . ASN A 1 153 ? -9.594 31.766 7.328 1 96.06 153 ASN A O 1
ATOM 1199 N N . GLY A 1 154 ? -7.934 33.125 8.18 1 96.44 154 GLY A N 1
ATOM 1200 C CA . GLY A 1 154 ? -7.426 32.125 9.094 1 96.44 154 GLY A CA 1
ATOM 1201 C C . GLY A 1 154 ? -6.844 30.906 8.383 1 96.44 154 GLY A C 1
ATOM 1202 O O . GLY A 1 154 ? -6.805 29.812 8.938 1 96.44 154 GLY A O 1
ATOM 1203 N N . PHE A 1 155 ? -6.523 31.047 7.078 1 98.06 155 PHE A N 1
ATOM 1204 C CA . PHE A 1 155 ? -5.969 30.016 6.211 1 98.06 155 PHE A CA 1
ATOM 1205 C C . PHE A 1 155 ? -6.957 28.859 6.039 1 98.06 155 PHE A C 1
ATOM 1207 O O . PHE A 1 155 ? -6.559 27.703 5.918 1 98.06 155 PHE A O 1
ATOM 1214 N N . LEU A 1 156 ? -8.211 29.156 6.137 1 97.44 156 LEU A N 1
ATOM 1215 C CA . LEU A 1 156 ? -9.297 28.25 5.805 1 97.44 156 LEU A CA 1
ATOM 1216 C C . LEU A 1 156 ? -10.133 28.812 4.656 1 97.44 156 LEU A C 1
ATOM 1218 O O . LEU A 1 156 ? -10.953 29.703 4.852 1 97.44 156 LEU A O 1
ATOM 1222 N N . GLY A 1 157 ? -9.922 28.25 3.541 1 96.81 157 GLY A N 1
ATOM 1223 C CA . GLY A 1 157 ? -10.664 28.688 2.373 1 96.81 157 GLY A CA 1
ATOM 1224 C C . GLY A 1 157 ? -12.133 28.297 2.422 1 96.81 157 GLY A C 1
ATOM 1225 O O . GLY A 1 157 ? -12.492 27.281 3.029 1 96.81 157 GLY A O 1
ATOM 1226 N N . MET A 1 158 ? -12.961 29.141 1.84 1 98.12 158 MET A N 1
ATOM 1227 C CA . MET A 1 158 ? -14.383 28.875 1.708 1 98.12 158 MET A CA 1
ATOM 1228 C C . MET A 1 158 ? -14.773 28.703 0.244 1 98.12 158 MET A C 1
ATOM 1230 O O . MET A 1 158 ? -14.023 29.078 -0.652 1 98.12 158 MET A O 1
ATOM 1234 N N . PRO A 1 159 ? -15.922 28.062 0.037 1 98.12 159 PRO A N 1
ATOM 1235 C CA . PRO A 1 159 ? -16.312 27.828 -1.355 1 98.12 159 PRO A CA 1
ATOM 1236 C C . PRO A 1 159 ? -16.5 29.125 -2.139 1 98.12 159 PRO A C 1
ATOM 1238 O O . PRO A 1 159 ? -17 30.109 -1.59 1 98.12 159 PRO A O 1
ATOM 1241 N N . ASP A 1 160 ? -16.109 29.094 -3.326 1 97.31 160 ASP A N 1
ATOM 1242 C CA . ASP A 1 160 ? -16.312 30.141 -4.316 1 97.31 160 ASP A CA 1
ATOM 1243 C C . ASP A 1 160 ? -17.172 29.641 -5.473 1 97.31 160 ASP A C 1
ATOM 1245 O O . ASP A 1 160 ? -16.719 28.828 -6.277 1 97.31 160 ASP A O 1
ATOM 1249 N N . ASP A 1 161 ? -18.312 30.156 -5.648 1 95.56 161 ASP A N 1
ATOM 1250 C CA . ASP A 1 161 ? -19.281 29.688 -6.629 1 95.56 161 ASP A CA 1
ATOM 1251 C C . ASP A 1 161 ? -18.766 29.875 -8.055 1 95.56 161 ASP A C 1
ATOM 1253 O O . ASP A 1 161 ? -19.266 29.25 -8.992 1 95.56 161 ASP A O 1
ATOM 1257 N N . SER A 1 162 ? -17.828 30.734 -8.188 1 96.62 162 SER A N 1
ATOM 1258 C CA . SER A 1 162 ? -17.281 31 -9.523 1 96.62 162 SER A CA 1
ATOM 1259 C C . SER A 1 162 ? -16.266 29.938 -9.922 1 96.62 162 SER A C 1
ATOM 1261 O O . SER A 1 162 ? -15.859 29.875 -11.086 1 96.62 162 SER A O 1
ATOM 1263 N N . VAL A 1 163 ? -15.859 29.141 -9 1 96.31 163 VAL A N 1
ATOM 1264 C CA . VAL A 1 163 ? -14.883 28.094 -9.25 1 96.31 163 VAL A CA 1
ATOM 1265 C C . VAL A 1 163 ? -15.594 26.75 -9.391 1 96.31 163 VAL A C 1
ATOM 1267 O O . VAL A 1 163 ? -16.375 26.344 -8.516 1 96.31 163 VAL A O 1
ATOM 1270 N N . LYS A 1 164 ? -15.375 26.094 -10.5 1 95.5 164 LYS A N 1
ATOM 1271 C CA . LYS A 1 164 ? -15.922 24.75 -10.688 1 95.5 164 LYS A CA 1
ATOM 1272 C C . LYS A 1 164 ? -14.859 23.688 -10.438 1 95.5 164 LYS A C 1
ATOM 1274 O O . LYS A 1 164 ? -13.875 23.609 -11.172 1 95.5 164 LYS A O 1
ATOM 1279 N N . ALA A 1 165 ? -15.055 22.891 -9.461 1 97.56 165 ALA A N 1
ATOM 1280 C CA . ALA A 1 165 ? -14.156 21.781 -9.117 1 97.56 165 ALA A CA 1
ATOM 1281 C C . ALA A 1 165 ? -14.93 20.469 -9 1 97.56 165 ALA A C 1
ATOM 1283 O O . ALA A 1 165 ? -16.094 20.469 -8.602 1 97.56 165 ALA A O 1
ATOM 1284 N N . ASP A 1 166 ? -14.312 19.391 -9.406 1 98.62 166 ASP A N 1
ATOM 1285 C CA . ASP A 1 166 ? -14.922 18.062 -9.352 1 98.62 166 ASP A CA 1
ATOM 1286 C C . ASP A 1 166 ? -14.461 17.297 -8.109 1 98.62 166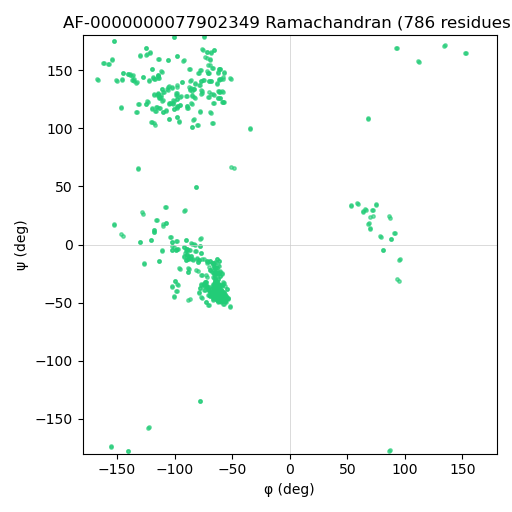 ASP A C 1
ATOM 1288 O O . ASP A 1 166 ? -15.219 16.516 -7.535 1 98.62 166 ASP A O 1
ATOM 1292 N N . ILE A 1 167 ? -13.219 17.406 -7.758 1 98.88 167 ILE A N 1
ATOM 1293 C CA . ILE A 1 167 ? -12.602 16.828 -6.566 1 98.88 167 ILE A CA 1
ATOM 1294 C C . ILE A 1 167 ? -12.062 17.938 -5.672 1 98.88 167 ILE A C 1
ATOM 1296 O O . ILE A 1 167 ? -11.367 18.844 -6.141 1 98.88 167 ILE A O 1
ATOM 1300 N N . ILE A 1 168 ? -12.398 17.922 -4.395 1 98.81 168 ILE A N 1
ATOM 1301 C CA . ILE A 1 168 ? -12.023 18.984 -3.457 1 98.81 168 ILE A CA 1
ATOM 1302 C C . ILE A 1 168 ? -11.258 18.375 -2.279 1 98.81 168 ILE A C 1
ATOM 1304 O O . ILE A 1 168 ? -11.773 17.516 -1.577 1 98.81 168 ILE A O 1
ATOM 1308 N N . TYR A 1 169 ? -10.039 18.859 -2.047 1 98.81 169 TYR A N 1
ATOM 1309 C CA . TYR A 1 169 ? -9.281 18.438 -0.872 1 98.81 169 TYR A CA 1
ATOM 1310 C C . TYR A 1 169 ? -9.578 19.344 0.318 1 98.81 169 TYR A C 1
ATOM 1312 O O . TYR A 1 169 ? -9.469 20.578 0.214 1 98.81 169 TYR A O 1
ATOM 1320 N N . ILE A 1 170 ? -9.93 18.781 1.409 1 98.62 170 ILE A N 1
ATOM 1321 C CA . ILE A 1 170 ? -10.055 19.5 2.678 1 98.62 170 ILE A CA 1
ATOM 1322 C C . ILE A 1 170 ? -9.328 18.734 3.773 1 98.62 170 ILE A C 1
ATOM 1324 O O . ILE A 1 170 ? -9.562 17.531 3.971 1 98.62 170 ILE A O 1
ATOM 1328 N N . CYS A 1 171 ? -8.414 19.344 4.344 1 98.25 171 CYS A N 1
ATOM 1329 C CA . CYS A 1 171 ? -7.711 18.812 5.504 1 98.25 171 CYS A CA 1
ATOM 1330 C C . CYS A 1 171 ? -8.008 19.641 6.75 1 98.25 171 CYS A C 1
ATOM 1332 O O . CYS A 1 171 ? -7.676 20.812 6.809 1 98.25 171 CYS A O 1
ATOM 1334 N N . SER A 1 172 ? -8.609 19.031 7.738 1 98 172 SER A N 1
ATOM 1335 C CA . SER A 1 172 ? -9 19.734 8.961 1 98 172 SER A CA 1
ATOM 1336 C C . SER A 1 172 ? -8.891 18.812 10.172 1 98 172 SER A C 1
ATOM 1338 O O . SER A 1 172 ? -9.586 17.797 10.266 1 98 172 SER A O 1
ATOM 1340 N N . PRO A 1 173 ? -8.047 19.156 11.133 1 97.81 173 PRO A N 1
ATOM 1341 C CA . PRO A 1 173 ? -7.105 20.266 11.164 1 97.81 173 PRO A CA 1
ATOM 1342 C C . PRO A 1 173 ? -6.125 20.234 9.992 1 97.81 173 PRO A C 1
ATOM 1344 O O . PRO A 1 173 ? -5.723 19.172 9.539 1 97.81 173 PRO A O 1
ATOM 1347 N N . ASN A 1 174 ? -5.738 21.406 9.57 1 97.94 174 ASN A N 1
ATOM 1348 C CA . ASN A 1 174 ? -5.039 21.594 8.305 1 97.94 174 ASN A CA 1
ATOM 1349 C C . ASN A 1 174 ? -3.535 21.359 8.453 1 97.94 174 ASN A C 1
ATOM 1351 O O . ASN A 1 174 ? -2.941 21.766 9.453 1 97.94 174 ASN A O 1
ATOM 1355 N N . ASN A 1 175 ? -2.928 20.656 7.621 1 96.19 175 ASN A N 1
ATOM 1356 C CA . ASN A 1 175 ? -1.496 20.672 7.34 1 96.19 175 ASN A CA 1
ATOM 1357 C C . ASN A 1 175 ? -1.176 21.516 6.113 1 96.19 175 ASN A C 1
ATOM 1359 O O . ASN A 1 175 ? -1.595 21.188 5 1 96.19 175 ASN A O 1
ATOM 1363 N N . PRO A 1 176 ? -0.587 22.609 6.277 1 96.69 176 PRO A N 1
ATOM 1364 C CA . PRO A 1 176 ? 0.438 22.844 7.297 1 96.69 176 PRO A CA 1
ATOM 1365 C C . PRO A 1 176 ? -0.036 23.797 8.398 1 96.69 176 PRO A C 1
ATOM 1367 O O . PRO A 1 176 ? 0.65 23.969 9.406 1 96.69 176 PRO A O 1
ATOM 1370 N N . THR A 1 177 ? -1.179 24.391 8.352 1 98.19 177 THR A N 1
ATOM 1371 C CA . THR A 1 177 ? -1.462 25.609 9.109 1 98.19 177 THR A CA 1
ATOM 1372 C C . THR A 1 177 ? -1.988 25.266 10.5 1 98.19 177 THR A C 1
ATOM 1374 O O . THR A 1 177 ? -1.977 26.094 11.398 1 98.19 177 THR A O 1
ATOM 1377 N N . GLY A 1 178 ? -2.525 24.078 10.578 1 97.75 178 GLY A N 1
ATOM 1378 C CA . GLY A 1 178 ? -3.107 23.672 11.844 1 97.75 178 GLY A CA 1
ATOM 1379 C C . GLY A 1 178 ? -4.504 24.219 12.062 1 97.75 178 GLY A C 1
ATOM 1380 O O . GLY A 1 178 ? -5.16 23.891 13.055 1 97.75 178 GLY A O 1
ATOM 1381 N N . ALA A 1 179 ? -4.98 25.047 11.18 1 97.25 179 ALA A N 1
ATOM 1382 C CA . ALA A 1 179 ? -6.336 25.578 11.289 1 97.25 179 ALA A CA 1
ATOM 1383 C C . ALA A 1 179 ? -7.379 24.469 11.109 1 97.25 179 ALA A C 1
ATOM 1385 O O . ALA A 1 179 ? -7.113 23.453 10.461 1 97.25 179 ALA A O 1
ATOM 1386 N N . ALA A 1 180 ? -8.57 24.641 11.734 1 97.62 180 ALA A N 1
ATOM 1387 C CA . ALA A 1 180 ? -9.633 23.641 11.656 1 97.62 180 ALA A CA 1
ATOM 1388 C C . ALA A 1 180 ? -10.977 24.297 11.336 1 97.62 180 ALA A C 1
ATOM 1390 O O . ALA A 1 180 ? -11.289 25.375 11.852 1 97.62 180 ALA A O 1
ATOM 1391 N N . TYR A 1 181 ? -11.719 23.672 10.523 1 97.62 181 TYR A N 1
ATOM 1392 C CA . TYR A 1 181 ? -13.016 24.172 10.102 1 97.62 181 TYR A CA 1
ATOM 1393 C C . TYR A 1 181 ? -14.062 23.953 11.188 1 97.62 181 TYR A C 1
ATOM 1395 O O . TYR A 1 181 ? -14.07 22.906 11.844 1 97.62 181 TYR A O 1
ATOM 1403 N N . THR A 1 182 ? -14.93 24.953 11.336 1 96.56 182 THR A N 1
ATOM 1404 C CA . THR A 1 182 ? -16.125 24.75 12.141 1 96.56 182 THR A CA 1
ATOM 1405 C C . THR A 1 182 ? -17.156 23.922 11.375 1 96.56 182 THR A C 1
ATOM 1407 O O . THR A 1 182 ? -17.031 23.703 10.172 1 96.56 182 THR A O 1
ATOM 1410 N N . ARG A 1 183 ? -18.188 23.453 12.086 1 96.94 183 ARG A N 1
ATOM 1411 C CA . ARG A 1 183 ? -19.281 22.703 11.461 1 96.94 183 ARG A CA 1
ATOM 1412 C C . ARG A 1 183 ? -19.969 23.547 10.391 1 96.94 183 ARG A C 1
ATOM 1414 O O . ARG A 1 183 ? -20.297 23.031 9.312 1 96.94 183 ARG A O 1
ATOM 1421 N N . ASP A 1 184 ? -20.156 24.797 10.672 1 97.12 184 ASP A N 1
ATOM 1422 C CA . ASP A 1 184 ? -20.828 25.688 9.727 1 97.12 184 ASP A CA 1
ATOM 1423 C C . ASP A 1 184 ? -20 25.875 8.453 1 97.12 184 ASP A C 1
ATOM 1425 O O . ASP A 1 184 ? -20.547 25.906 7.352 1 97.12 184 ASP A O 1
ATOM 1429 N N . GLN A 1 185 ? -18.766 26.047 8.633 1 97.44 185 GLN A N 1
ATOM 1430 C CA . GLN A 1 185 ? -17.875 26.203 7.48 1 97.44 185 GLN A CA 1
ATOM 1431 C C . GLN A 1 185 ? -17.859 24.938 6.625 1 97.44 185 GLN A C 1
ATOM 1433 O O . GLN A 1 185 ? -17.906 25.016 5.395 1 97.44 185 GLN A O 1
ATOM 1438 N N . LEU A 1 186 ? -17.828 23.766 7.25 1 98.5 186 LEU A N 1
ATOM 1439 C CA . LEU A 1 186 ? -17.859 22.5 6.512 1 98.5 186 LEU A CA 1
ATOM 1440 C C . LEU A 1 186 ? -19.203 22.312 5.824 1 98.5 186 LEU A C 1
ATOM 1442 O O . LEU A 1 186 ? -19.266 21.734 4.734 1 98.5 186 LEU A O 1
ATOM 1446 N N . LYS A 1 187 ? -20.25 22.781 6.5 1 98.5 187 LYS A N 1
ATOM 1447 C CA . LYS A 1 187 ? -21.562 22.703 5.879 1 98.5 187 LYS A CA 1
ATOM 1448 C C . LYS A 1 187 ? -21.594 23.469 4.551 1 98.5 187 LYS A C 1
ATOM 1450 O O . LYS A 1 187 ? -22.172 23 3.574 1 98.5 187 LYS A O 1
ATOM 1455 N N . ALA A 1 188 ? -20.969 24.609 4.516 1 98.69 188 ALA A N 1
ATOM 1456 C CA . ALA A 1 188 ? -20.875 25.391 3.279 1 98.69 188 ALA A CA 1
ATOM 1457 C C . ALA A 1 188 ? -20.172 24.594 2.186 1 98.69 188 ALA A C 1
ATOM 1459 O O . ALA A 1 188 ? -20.578 24.609 1.025 1 98.69 188 ALA A O 1
ATOM 1460 N N . TRP A 1 189 ? -19.141 23.891 2.508 1 98.75 189 TRP A N 1
ATOM 1461 C CA . TRP A 1 189 ? -18.391 23.078 1.55 1 98.75 189 TRP A CA 1
ATOM 1462 C C . TRP A 1 189 ? -19.234 21.891 1.065 1 98.75 189 TRP A C 1
ATOM 1464 O O . TRP A 1 189 ? -19.219 21.562 -0.12 1 98.75 189 TRP A O 1
ATOM 1474 N N . VAL A 1 190 ? -19.938 21.219 2 1 98.81 190 VAL A N 1
ATOM 1475 C CA . VAL A 1 190 ? -20.812 20.109 1.646 1 98.81 190 VAL A CA 1
ATOM 1476 C C . VAL A 1 190 ? -21.891 20.578 0.671 1 98.81 190 VAL A C 1
ATOM 1478 O O . VAL A 1 190 ? -22.141 19.922 -0.342 1 98.81 190 VAL A O 1
ATOM 1481 N N . GLU A 1 191 ? -22.469 21.719 0.993 1 98.62 191 GLU A N 1
ATOM 1482 C CA . GLU A 1 191 ? -23.484 22.281 0.101 1 98.62 191 GLU A CA 1
ATOM 1483 C C . GLU A 1 191 ? -22.891 22.594 -1.274 1 98.62 191 GLU A C 1
ATOM 1485 O O . GLU A 1 191 ? -23.516 22.281 -2.299 1 98.62 191 GLU A O 1
ATOM 1490 N N . TYR A 1 192 ? -21.766 23.172 -1.298 1 98.56 192 TYR A N 1
ATOM 1491 C CA . TYR A 1 192 ? -21.078 23.469 -2.547 1 98.56 192 TYR A CA 1
ATOM 1492 C C . TYR A 1 192 ? -20.828 22.203 -3.35 1 98.56 192 TYR A C 1
ATOM 1494 O O . TYR A 1 192 ? -21.094 22.156 -4.555 1 98.56 192 TYR A O 1
ATOM 1502 N N . ALA A 1 193 ? -20.297 21.141 -2.691 1 98.69 193 ALA A N 1
ATOM 1503 C CA . ALA A 1 193 ? -19.969 19.891 -3.367 1 98.69 193 ALA A CA 1
ATOM 1504 C C . ALA A 1 193 ? -21.219 19.25 -3.959 1 98.69 193 ALA A C 1
ATOM 1506 O O . ALA A 1 193 ? -21.203 18.766 -5.094 1 98.69 193 ALA A O 1
ATOM 1507 N N . ARG A 1 194 ? -22.297 19.25 -3.201 1 97.88 194 ARG A N 1
ATOM 1508 C CA . ARG A 1 194 ? -23.562 18.688 -3.676 1 97.88 194 ARG A CA 1
ATOM 1509 C C . ARG A 1 194 ? -24.094 19.453 -4.879 1 97.88 194 ARG A C 1
ATOM 1511 O O . ARG A 1 194 ? -24.516 18.859 -5.867 1 97.88 194 ARG A O 1
ATOM 1518 N N . LYS A 1 195 ? -24.031 20.75 -4.746 1 97.56 195 LYS A N 1
ATOM 1519 C CA . LYS A 1 195 ? -24.516 21.609 -5.816 1 97.56 195 LYS A CA 1
ATOM 1520 C C . LYS A 1 195 ? -23.734 21.391 -7.105 1 97.56 195 LYS A C 1
ATOM 1522 O O . LYS A 1 195 ? -24.297 21.438 -8.203 1 97.56 195 LYS A O 1
ATOM 1527 N N . ASN A 1 196 ? -22.469 21.109 -7.012 1 97.75 196 ASN A N 1
ATOM 1528 C CA . ASN A 1 196 ? -21.578 21.062 -8.172 1 97.75 196 ASN A CA 1
ATOM 1529 C C . ASN A 1 196 ? -21.266 19.625 -8.562 1 97.75 196 ASN A C 1
ATOM 1531 O O . ASN A 1 196 ? -20.391 19.375 -9.391 1 97.75 196 ASN A O 1
ATOM 1535 N N . ASN A 1 197 ? -21.922 18.656 -7.918 1 98 197 ASN A N 1
ATOM 1536 C CA . ASN A 1 197 ? -21.688 17.234 -8.188 1 98 197 ASN A CA 1
ATOM 1537 C C . ASN A 1 197 ? -20.234 16.859 -7.941 1 98 197 ASN A C 1
ATOM 1539 O O . ASN A 1 197 ? -19.656 16.062 -8.688 1 98 197 ASN A O 1
ATOM 1543 N N . ALA A 1 198 ? -19.609 17.5 -6.934 1 98.62 198 ALA A N 1
ATOM 1544 C CA . ALA A 1 198 ? -18.203 17.266 -6.598 1 98.62 198 ALA A CA 1
ATOM 1545 C C . ALA A 1 198 ? -18.062 16.281 -5.445 1 98.62 198 ALA A C 1
ATOM 1547 O O . ALA A 1 198 ? -19.062 15.945 -4.785 1 98.62 198 ALA A O 1
ATOM 1548 N N . ILE A 1 199 ? -16.922 15.742 -5.301 1 98.88 199 ILE A N 1
ATOM 1549 C CA . ILE A 1 199 ? -16.594 14.875 -4.176 1 98.88 199 ILE A CA 1
ATOM 1550 C C . ILE A 1 199 ? -15.516 15.539 -3.314 1 98.88 199 ILE A C 1
ATOM 1552 O O . ILE A 1 199 ? -14.508 16.031 -3.832 1 98.88 199 ILE A O 1
ATOM 1556 N N . ILE A 1 200 ? -15.773 15.586 -2.021 1 98.88 200 ILE A N 1
ATOM 1557 C CA . ILE A 1 200 ? -14.797 16.078 -1.052 1 98.88 200 ILE A CA 1
ATOM 1558 C C . ILE A 1 200 ? -13.922 14.914 -0.577 1 98.88 200 ILE A C 1
ATOM 1560 O O . ILE A 1 200 ? -14.43 13.906 -0.088 1 98.88 200 ILE A O 1
ATOM 1564 N N . LEU A 1 201 ? -12.664 14.984 -0.829 1 98.88 201 LEU A N 1
ATOM 1565 C CA . LEU A 1 201 ? -11.688 14.164 -0.115 1 98.88 201 LEU A CA 1
ATOM 1566 C C . LEU A 1 201 ? -11.281 14.828 1.195 1 98.88 201 LEU A C 1
ATOM 1568 O O . LEU A 1 201 ? -10.484 15.773 1.196 1 98.88 201 LEU A O 1
ATOM 1572 N N . TYR A 1 202 ? -11.828 14.367 2.291 1 98.88 202 TYR A N 1
ATOM 1573 C CA . TYR A 1 202 ? -11.641 14.969 3.605 1 98.88 202 TYR A CA 1
ATOM 1574 C C . TYR A 1 202 ? -10.531 14.258 4.375 1 98.88 202 TYR A C 1
ATOM 1576 O O . TYR A 1 202 ? -10.719 13.133 4.84 1 98.88 202 TYR A O 1
ATOM 1584 N N . ASP A 1 203 ? -9.406 14.867 4.492 1 98.62 203 ASP A N 1
ATOM 1585 C CA . ASP A 1 203 ? -8.258 14.352 5.227 1 98.62 203 ASP A CA 1
ATOM 1586 C C . ASP A 1 203 ? -8.375 14.664 6.719 1 98.62 203 ASP A C 1
ATOM 1588 O O . ASP A 1 203 ? -8.156 15.797 7.145 1 98.62 203 ASP A O 1
ATOM 1592 N N . ALA A 1 204 ? -8.641 13.625 7.469 1 98.31 204 ALA A N 1
ATOM 1593 C CA . ALA A 1 204 ? -8.898 13.766 8.898 1 98.31 204 ALA A CA 1
ATOM 1594 C C . ALA A 1 204 ? -7.73 13.211 9.719 1 98.31 204 ALA A C 1
ATOM 1596 O O . ALA A 1 204 ? -7.926 12.719 10.836 1 98.31 204 ALA A O 1
ATOM 1597 N N . ALA A 1 205 ? -6.527 13.312 9.219 1 97.5 205 ALA A N 1
ATOM 1598 C CA . ALA A 1 205 ? -5.344 12.719 9.844 1 97.5 205 ALA A CA 1
ATOM 1599 C C . ALA A 1 205 ? -5.121 13.297 11.242 1 97.5 205 ALA A C 1
ATOM 1601 O O . ALA A 1 205 ? -4.543 12.633 12.109 1 97.5 205 ALA A O 1
ATOM 1602 N N . TYR A 1 206 ? -5.641 14.523 11.531 1 97.88 206 TYR A N 1
ATOM 1603 C CA . TYR A 1 206 ? -5.285 15.203 12.773 1 97.88 206 TYR A CA 1
ATOM 1604 C C . TYR A 1 206 ? -6.512 15.414 13.648 1 97.88 206 TYR A C 1
ATOM 1606 O O . TYR A 1 206 ? -6.465 16.172 14.617 1 97.88 206 TYR A O 1
ATOM 1614 N N . GLU A 1 207 ? -7.598 14.75 13.289 1 97.88 207 GLU A N 1
ATOM 1615 C CA . GLU A 1 207 ? -8.859 14.992 13.984 1 97.88 207 GLU A CA 1
ATOM 1616 C C . GLU A 1 207 ? -8.734 14.711 15.477 1 97.88 207 GLU A C 1
ATOM 1618 O O . GLU A 1 207 ? -9.422 15.336 16.297 1 97.88 207 GLU A O 1
ATOM 1623 N N . CYS A 1 208 ? -7.816 13.867 15.891 1 97 208 CYS A N 1
ATOM 1624 C CA . CYS A 1 208 ? -7.66 13.445 17.281 1 97 208 CYS A CA 1
ATOM 1625 C C . CYS A 1 208 ? -7.164 14.594 18.141 1 97 208 CYS A C 1
ATOM 1627 O O . CYS A 1 208 ? -7.242 14.523 19.375 1 97 208 CYS A O 1
ATOM 1629 N N . PHE A 1 209 ? -6.691 15.648 17.578 1 97.56 209 PHE A N 1
ATOM 1630 C CA . PHE A 1 209 ? -6.152 16.766 18.328 1 97.56 209 PHE A CA 1
ATOM 1631 C C . PHE A 1 209 ? -7.242 17.797 18.641 1 97.56 209 PHE A C 1
ATOM 1633 O O . PHE A 1 209 ? -7.047 18.688 19.453 1 97.56 209 PHE A O 1
ATOM 1640 N N . ILE A 1 210 ? -8.375 17.656 17.969 1 96.88 210 ILE A N 1
ATOM 1641 C CA . ILE A 1 210 ? -9.469 18.609 18.188 1 96.88 210 ILE A CA 1
ATOM 1642 C C . ILE A 1 210 ? -10.016 18.453 19.594 1 96.88 210 ILE A C 1
ATOM 1644 O O . ILE A 1 210 ? -10.461 17.375 19.984 1 96.88 210 ILE A O 1
ATOM 1648 N N . SER A 1 211 ? -9.977 19.516 20.328 1 91.69 211 SER A N 1
ATOM 1649 C CA . SER A 1 211 ? -10.516 19.547 21.688 1 91.69 211 SER A CA 1
ATOM 1650 C C . SER A 1 211 ? -11.727 20.469 21.781 1 91.69 211 SER A C 1
ATOM 1652 O O . SER A 1 211 ? -12.492 20.391 22.734 1 91.69 211 SER A O 1
ATOM 1654 N N . ASP A 1 212 ? -11.898 21.25 20.781 1 92.25 212 ASP A N 1
ATOM 1655 C CA . ASP A 1 212 ? -12.992 22.219 20.719 1 92.25 212 ASP A CA 1
ATOM 1656 C C . ASP A 1 212 ? -14.258 21.562 20.172 1 92.25 212 ASP A C 1
ATOM 1658 O O . ASP A 1 212 ? -14.281 21.094 19.031 1 92.25 212 ASP A O 1
ATOM 1662 N N . GLY A 1 213 ? -15.297 21.594 20.938 1 88.56 213 GLY A N 1
ATOM 1663 C CA . GLY A 1 213 ? -16.547 20.938 20.594 1 88.56 213 GLY A CA 1
ATOM 1664 C C . GLY A 1 213 ? -17.234 21.562 19.391 1 88.56 213 GLY A C 1
ATOM 1665 O O . GLY A 1 213 ? -18.125 20.953 18.797 1 88.56 213 GLY A O 1
ATOM 1666 N N . GLU A 1 214 ? -16.875 22.766 19 1 89.12 214 GLU A N 1
ATOM 1667 C CA . GLU A 1 214 ? -17.469 23.438 17.844 1 89.12 214 GLU A CA 1
ATOM 1668 C C . GLU A 1 214 ? -16.859 22.938 16.547 1 89.12 214 GLU A C 1
ATOM 1670 O O . GLU A 1 214 ? -17.438 23.141 15.469 1 89.12 214 GLU A O 1
ATOM 1675 N N . LEU A 1 215 ? -15.68 22.406 16.672 1 94.56 215 LEU A N 1
ATOM 1676 C CA . LEU A 1 215 ? -14.984 21.891 15.484 1 94.56 215 LEU A CA 1
ATOM 1677 C C . LEU A 1 215 ? -15.398 20.453 15.195 1 94.56 215 LEU A C 1
ATOM 1679 O O . LEU A 1 215 ? -15.68 19.688 16.109 1 94.56 215 LEU A O 1
ATOM 1683 N N . ALA A 1 216 ? -15.516 20.203 13.945 1 92.69 216 ALA A N 1
ATOM 1684 C CA . ALA A 1 216 ? -15.883 18.844 13.547 1 92.69 216 ALA A CA 1
ATOM 1685 C C . ALA A 1 216 ? -14.664 17.938 13.516 1 92.69 216 ALA A C 1
ATOM 1687 O O . ALA A 1 216 ? -13.586 18.344 13.078 1 92.69 216 ALA A O 1
ATOM 1688 N N . ARG A 1 217 ? -14.82 16.734 14 1 95 217 ARG A N 1
ATOM 1689 C CA . ARG A 1 217 ? -13.75 15.742 13.914 1 95 217 ARG A CA 1
ATOM 1690 C C . ARG A 1 217 ? -13.93 14.844 12.688 1 95 217 ARG A C 1
ATOM 1692 O O . ARG A 1 217 ? -12.984 14.195 12.25 1 95 217 ARG A O 1
ATOM 1699 N N . SER A 1 218 ? -15.156 14.797 12.195 1 97.56 218 SER A N 1
ATOM 1700 C CA . SER A 1 218 ? -15.492 14.016 11.008 1 97.56 218 SER A CA 1
ATOM 1701 C C . SER A 1 218 ? -16.391 14.812 10.055 1 97.56 218 SER A C 1
ATOM 1703 O O . SER A 1 218 ? -17.281 15.539 10.5 1 97.56 218 SER A O 1
ATOM 1705 N N . ILE A 1 219 ? -16.156 14.68 8.773 1 98.56 219 ILE A N 1
ATOM 1706 C CA . ILE A 1 219 ? -17 15.359 7.793 1 98.56 219 ILE A CA 1
ATOM 1707 C C . ILE A 1 219 ? -18.406 14.789 7.844 1 98.56 219 ILE A C 1
ATOM 1709 O O . ILE A 1 219 ? -19.375 15.469 7.469 1 98.56 219 ILE A O 1
ATOM 1713 N N . PHE A 1 220 ? -18.594 13.594 8.414 1 98.19 220 PHE A N 1
ATOM 1714 C CA . PHE A 1 220 ? -19.891 12.93 8.422 1 98.19 220 PHE A CA 1
ATOM 1715 C C . PHE A 1 220 ? -20.734 13.406 9.594 1 98.19 220 PHE A C 1
ATOM 1717 O O . PHE A 1 220 ? -21.875 12.961 9.773 1 98.19 220 PHE A O 1
ATOM 1724 N N . GLU A 1 221 ? -20.203 14.328 10.375 1 96.5 221 GLU A N 1
ATOM 1725 C CA . GLU A 1 221 ? -21.016 15.062 11.352 1 96.5 221 GLU A CA 1
ATOM 1726 C C . GLU A 1 221 ? -21.875 16.125 10.664 1 96.5 221 GLU A C 1
ATOM 1728 O O . GLU A 1 221 ? -22.781 16.688 11.281 1 96.5 221 GLU A O 1
ATOM 1733 N N . ILE A 1 222 ? -21.594 16.391 9.438 1 97.44 222 ILE A N 1
ATOM 1734 C CA . ILE A 1 222 ? -22.297 17.406 8.672 1 97.44 222 ILE A CA 1
ATOM 1735 C C . ILE A 1 222 ? -23.391 16.766 7.812 1 97.44 222 ILE A C 1
ATOM 1737 O O . ILE A 1 222 ? -23.109 15.844 7.039 1 97.44 222 ILE A O 1
ATOM 1741 N N . GLU A 1 223 ? -24.578 17.312 7.887 1 97 223 GLU A N 1
ATOM 1742 C CA . GLU A 1 223 ? -25.672 16.797 7.078 1 97 223 GLU A CA 1
ATOM 1743 C C . GLU A 1 223 ? -25.375 16.922 5.586 1 97 223 GLU A C 1
ATOM 1745 O O . GLU A 1 223 ? -24.859 17.938 5.133 1 97 223 GLU A O 1
ATOM 1750 N N . GLY A 1 224 ? -25.578 15.828 4.887 1 98.06 224 GLY A N 1
ATOM 1751 C CA . GLY A 1 224 ? -25.391 15.82 3.443 1 98.06 224 GLY A CA 1
ATOM 1752 C C . GLY A 1 224 ? -24.016 15.32 3.027 1 98.06 224 GLY A C 1
ATOM 1753 O O . GLY A 1 224 ? -23.797 14.977 1.862 1 98.06 224 GLY A O 1
ATOM 1754 N N . ALA A 1 225 ? -23.125 15.211 3.973 1 98.62 225 ALA A N 1
ATOM 1755 C CA . ALA A 1 225 ? -21.75 14.852 3.65 1 98.62 225 ALA A CA 1
ATOM 1756 C C . ALA A 1 225 ? -21.672 13.445 3.072 1 98.62 225 ALA A C 1
ATOM 1758 O O . ALA A 1 225 ? -20.828 13.164 2.209 1 98.62 225 ALA A O 1
ATOM 1759 N N . ARG A 1 226 ? -22.562 12.539 3.512 1 98.38 226 ARG A N 1
ATOM 1760 C CA . ARG A 1 226 ? -22.547 11.148 3.062 1 98.38 226 ARG A CA 1
ATOM 1761 C C . ARG A 1 226 ? -22.812 11.055 1.564 1 98.38 226 ARG A C 1
ATOM 1763 O O . ARG A 1 226 ? -22.516 10.039 0.937 1 98.38 226 ARG A O 1
ATOM 1770 N N . GLU A 1 227 ? -23.266 12.133 0.924 1 98.31 227 GLU A N 1
ATOM 1771 C CA . GLU A 1 227 ? -23.594 12.125 -0.497 1 98.31 227 GLU A CA 1
ATOM 1772 C C . GLU A 1 227 ? -22.453 12.703 -1.333 1 98.31 227 GLU A C 1
ATOM 1774 O O . GLU A 1 227 ? -22.5 12.672 -2.564 1 98.31 227 GLU A O 1
ATOM 1779 N N . CYS A 1 228 ? -21.406 13.195 -0.634 1 98.75 228 CYS A N 1
ATOM 1780 C CA . CYS A 1 228 ? -20.453 13.914 -1.473 1 98.75 228 CYS A CA 1
ATOM 1781 C C . CYS A 1 228 ? -19.062 13.867 -0.868 1 98.75 228 CYS A C 1
ATOM 1783 O O . CYS A 1 228 ? -18.203 14.672 -1.224 1 98.75 228 CYS A O 1
ATOM 1785 N N . ALA A 1 229 ? -18.797 12.914 0.112 1 98.88 229 ALA A N 1
ATOM 1786 C CA . ALA A 1 229 ? -17.484 12.969 0.737 1 98.88 229 ALA A CA 1
ATOM 1787 C C . ALA A 1 229 ? -16.922 11.57 0.971 1 98.88 229 ALA A C 1
ATOM 1789 O O . ALA A 1 229 ? -17.688 10.617 1.165 1 98.88 229 ALA A O 1
ATOM 1790 N N . ILE A 1 230 ? -15.656 11.445 0.873 1 98.94 230 ILE A N 1
ATOM 1791 C CA . ILE A 1 230 ? -14.828 10.352 1.381 1 98.94 230 ILE A CA 1
ATOM 1792 C C . ILE A 1 230 ? -13.922 10.867 2.494 1 98.94 230 ILE A C 1
ATOM 1794 O O . ILE A 1 230 ? -13.273 11.906 2.346 1 98.94 230 ILE A O 1
ATOM 1798 N N . GLU A 1 231 ? -13.969 10.219 3.635 1 98.94 231 GLU A N 1
ATOM 1799 C CA . GLU A 1 231 ? -13.078 10.602 4.727 1 98.94 231 GLU A CA 1
ATOM 1800 C C . GLU A 1 231 ? -11.852 9.695 4.781 1 98.94 231 GLU A C 1
ATOM 1802 O O . GLU A 1 231 ? -11.977 8.469 4.711 1 98.94 231 GLU A O 1
ATOM 1807 N N . ILE A 1 232 ? -10.68 10.258 4.812 1 98.81 232 ILE A N 1
ATOM 1808 C CA . ILE A 1 232 ? -9.406 9.555 4.852 1 98.81 232 ILE A CA 1
ATOM 1809 C C . ILE A 1 232 ? -8.727 9.789 6.199 1 98.81 232 ILE A C 1
ATOM 1811 O O . ILE A 1 232 ? -8.5 10.938 6.598 1 98.81 232 ILE A O 1
ATOM 1815 N N . CYS A 1 233 ? -8.375 8.711 6.863 1 98.44 233 CYS A N 1
ATOM 1816 C CA . CYS A 1 233 ? -7.879 8.789 8.234 1 98.44 233 CYS A CA 1
ATOM 1817 C C . CYS A 1 233 ? -6.574 8.016 8.383 1 98.44 233 CYS A C 1
ATOM 1819 O O . CYS A 1 233 ? -6.215 7.219 7.516 1 98.44 233 CYS A O 1
ATOM 1821 N N . SER A 1 234 ? -5.875 8.305 9.445 1 97.5 234 SER A N 1
ATOM 1822 C CA . SER A 1 234 ? -4.578 7.699 9.719 1 97.5 234 SER A CA 1
ATOM 1823 C C . SER A 1 234 ? -4.43 7.332 11.188 1 97.5 234 SER A C 1
ATOM 1825 O O . SER A 1 234 ? -4.926 8.047 12.062 1 97.5 234 SER A O 1
ATOM 1827 N N . PHE A 1 235 ? -3.721 6.262 11.492 1 98.56 235 PHE A N 1
ATOM 1828 C CA . PHE A 1 235 ? -3.361 5.922 12.867 1 98.56 235 PHE A CA 1
ATOM 1829 C C . PHE A 1 235 ? -2.029 6.555 13.25 1 98.56 235 PHE A C 1
ATOM 1831 O O . PHE A 1 235 ? -1.6 6.465 14.398 1 98.56 235 PHE A O 1
ATOM 1838 N N . SER A 1 236 ? -1.377 7.227 12.312 1 97.62 236 SER A N 1
ATOM 1839 C CA . SER A 1 236 ? -0.061 7.805 12.562 1 97.62 236 SER A CA 1
ATOM 1840 C C . SER A 1 236 ? -0.107 8.812 13.703 1 97.62 236 SER A C 1
ATOM 1842 O O . SER A 1 236 ? 0.792 8.844 14.547 1 97.62 236 SER A O 1
ATOM 1844 N N . LYS A 1 237 ? -1.196 9.609 13.703 1 97.25 237 LYS A N 1
ATOM 1845 C CA . LYS A 1 237 ? -1.199 10.719 14.648 1 97.25 237 LYS A CA 1
ATOM 1846 C C . LYS A 1 237 ? -1.978 10.367 15.914 1 97.25 237 LYS A C 1
ATOM 1848 O O . LYS A 1 237 ? -1.555 10.695 17.016 1 97.25 237 LYS A O 1
ATOM 1853 N N . ILE A 1 238 ? -3.021 9.586 15.75 1 97.69 238 ILE A N 1
ATOM 1854 C CA . ILE A 1 238 ? -3.795 9.234 16.938 1 97.69 238 ILE A CA 1
ATOM 1855 C C . ILE A 1 238 ? -3.018 8.227 17.781 1 97.69 238 ILE A C 1
ATOM 1857 O O . ILE A 1 238 ? -3.062 8.266 19 1 97.69 238 ILE A O 1
ATOM 1861 N N . ALA A 1 239 ? -2.217 7.34 17.141 1 98.06 239 ALA A N 1
ATOM 1862 C CA . ALA A 1 239 ? -1.667 6.211 17.875 1 98.06 239 ALA A CA 1
ATOM 1863 C C . ALA A 1 239 ? -0.162 6.09 17.656 1 98.06 239 ALA A C 1
ATOM 1865 O O . ALA A 1 239 ? 0.464 5.133 18.125 1 98.06 239 ALA A O 1
ATOM 1866 N N . GLY A 1 240 ? 0.387 7 16.906 1 97.75 240 GLY A N 1
ATOM 1867 C CA . GLY A 1 240 ? 1.821 6.961 16.672 1 97.75 240 GLY A CA 1
ATOM 1868 C C . GLY A 1 240 ? 2.236 5.875 15.703 1 97.75 240 GLY A C 1
ATOM 1869 O O . GLY A 1 240 ? 3.334 5.324 15.805 1 97.75 240 GLY A O 1
ATOM 1870 N N . PHE A 1 241 ? 1.425 5.578 14.695 1 98.5 241 PHE A N 1
ATOM 1871 C CA . PHE A 1 241 ? 1.681 4.477 13.773 1 98.5 241 PHE A CA 1
ATOM 1872 C C . PHE A 1 241 ? 2.479 4.957 12.562 1 98.5 241 PHE A C 1
ATOM 1874 O O . PHE A 1 241 ? 2.312 4.438 11.461 1 98.5 241 PHE A O 1
ATOM 1881 N N . THR A 1 242 ? 3.311 6.008 12.742 1 97 242 THR A N 1
ATOM 1882 C CA . THR A 1 242 ? 4.086 6.5 11.609 1 97 242 THR A CA 1
ATOM 1883 C C . THR A 1 242 ? 5.031 5.418 11.094 1 97 242 THR A C 1
ATOM 1885 O O . THR A 1 242 ? 5.262 5.312 9.891 1 97 242 THR A O 1
ATOM 1888 N N . GLY A 1 243 ? 5.59 4.555 11.984 1 97.62 243 GLY A N 1
ATOM 1889 C CA . GLY A 1 243 ? 6.438 3.449 11.57 1 97.62 243 GLY A CA 1
ATOM 1890 C C . GLY A 1 243 ? 5.719 2.111 11.586 1 97.62 243 GLY A C 1
ATOM 1891 O O . GLY A 1 243 ? 6.312 1.08 11.266 1 97.62 243 GLY A O 1
ATOM 1892 N N . THR A 1 244 ? 4.492 2.055 12.039 1 98.25 244 THR A N 1
ATOM 1893 C CA . THR A 1 244 ? 3.678 0.851 12.156 1 98.25 244 THR A CA 1
ATOM 1894 C C . THR A 1 244 ? 2.709 0.741 10.977 1 98.25 244 THR A C 1
ATOM 1896 O O . THR A 1 244 ? 2.381 -0.363 10.539 1 98.25 244 THR A O 1
ATOM 1899 N N . ARG A 1 245 ? 2.289 1.844 10.477 1 97.94 245 ARG A N 1
ATOM 1900 C CA . ARG A 1 245 ? 1.548 2.025 9.234 1 97.94 245 ARG A CA 1
ATOM 1901 C C . ARG A 1 245 ? 0.149 1.428 9.336 1 97.94 245 ARG A C 1
ATOM 1903 O O . ARG A 1 245 ? -0.019 0.209 9.25 1 97.94 245 ARG A O 1
ATOM 1910 N N . CYS A 1 246 ? -0.836 2.193 9.391 1 98.62 246 CYS A N 1
ATOM 1911 C CA . CYS A 1 246 ? -2.25 1.836 9.336 1 98.62 246 CYS A CA 1
ATOM 1912 C C . CYS A 1 246 ? -3.115 3.072 9.125 1 98.62 246 CYS A C 1
ATOM 1914 O O . CYS A 1 246 ? -2.783 4.156 9.609 1 98.62 246 CYS A O 1
ATOM 1916 N N . GLY A 1 247 ? -4.09 3.01 8.422 1 98.56 247 GLY A N 1
ATOM 1917 C CA . GLY A 1 247 ? -5.113 4.02 8.195 1 98.56 247 GLY A CA 1
ATOM 1918 C C . GLY A 1 247 ? -6.441 3.432 7.758 1 98.56 247 GLY A C 1
ATOM 1919 O O . GLY A 1 247 ? -6.656 2.223 7.863 1 98.56 247 GLY A O 1
ATOM 1920 N N . TYR A 1 248 ? -7.344 4.246 7.426 1 98.81 248 TYR A N 1
ATOM 1921 C CA . TYR A 1 248 ? -8.617 3.76 6.898 1 98.81 248 TYR A CA 1
ATOM 1922 C C . TYR A 1 248 ? -9.359 4.867 6.16 1 98.81 248 TYR A C 1
ATOM 1924 O O . TYR A 1 248 ? -9.07 6.051 6.352 1 98.81 248 TYR A O 1
ATOM 1932 N N . THR A 1 249 ? -10.195 4.488 5.293 1 98.88 249 THR A N 1
ATOM 1933 C CA . THR A 1 249 ? -11.133 5.387 4.625 1 98.88 249 THR A CA 1
ATOM 1934 C C . THR A 1 249 ? -12.57 5.043 5.008 1 98.88 249 THR A C 1
ATOM 1936 O O . THR A 1 249 ? -12.875 3.887 5.309 1 98.88 249 THR A O 1
ATOM 1939 N N . VAL A 1 250 ? -13.344 6.02 5.105 1 98.88 250 VAL A N 1
ATOM 1940 C CA . VAL A 1 250 ? -14.797 5.855 5.195 1 98.88 250 VAL A CA 1
ATOM 1941 C C . VAL A 1 250 ? -15.445 6.297 3.889 1 98.88 250 VAL A C 1
ATOM 1943 O O . VAL A 1 250 ? -15.383 7.469 3.516 1 98.88 250 VAL A O 1
ATOM 1946 N N . VAL A 1 251 ? -16.062 5.371 3.188 1 98.94 251 VAL A N 1
ATOM 1947 C CA . VAL A 1 251 ? -16.734 5.598 1.912 1 98.94 251 VAL A CA 1
ATOM 1948 C C . VAL A 1 251 ? -18.203 5.219 2.027 1 98.94 251 VAL A C 1
ATOM 1950 O O . VAL A 1 251 ? -18.547 4.035 1.993 1 98.94 251 VAL A O 1
ATOM 1953 N N . PRO A 1 252 ? -19.047 6.199 2.092 1 98.75 252 PRO A N 1
ATOM 1954 C CA . PRO A 1 252 ? -20.469 5.91 2.256 1 98.75 252 PRO A CA 1
ATOM 1955 C C . PRO A 1 252 ? -21.031 5.035 1.136 1 98.75 252 PRO A C 1
ATOM 1957 O O . PRO A 1 252 ? -20.641 5.195 -0.027 1 98.75 252 PRO A O 1
ATOM 1960 N N . LYS A 1 253 ? -21.969 4.09 1.438 1 97.88 253 LYS A N 1
ATOM 1961 C CA . LYS A 1 253 ? -22.578 3.174 0.479 1 97.88 253 LYS A CA 1
ATOM 1962 C C . LYS A 1 253 ? -23.484 3.924 -0.5 1 97.88 253 LYS A C 1
ATOM 1964 O O . LYS A 1 253 ? -23.703 3.465 -1.622 1 97.88 253 LYS A O 1
ATOM 1969 N N . GLU A 1 254 ? -23.938 5.133 -0.087 1 96.06 254 GLU A N 1
ATOM 1970 C CA . GLU A 1 254 ? -24.859 5.887 -0.93 1 96.06 254 GLU A CA 1
ATOM 1971 C C . GLU A 1 254 ? -24.109 6.789 -1.902 1 96.06 254 GLU A C 1
ATOM 1973 O O . GLU A 1 254 ? -24.719 7.41 -2.779 1 96.06 254 GLU A O 1
ATOM 1978 N N . LEU A 1 255 ? -22.828 6.914 -1.787 1 98.44 255 LEU A N 1
ATOM 1979 C CA . LEU A 1 255 ? -22.047 7.816 -2.621 1 98.44 255 LEU A CA 1
ATOM 1980 C C . LEU A 1 255 ? -22 7.324 -4.062 1 98.44 255 LEU A C 1
ATOM 1982 O O . LEU A 1 255 ? -21.453 6.258 -4.344 1 98.44 255 LEU A O 1
ATOM 1986 N N . GLU A 1 256 ? -22.594 8.078 -4.934 1 97.81 256 GLU A N 1
ATOM 1987 C CA . GLU A 1 256 ? -22.688 7.723 -6.348 1 97.81 256 GLU A CA 1
ATOM 1988 C C . GLU A 1 256 ? -22.375 8.922 -7.238 1 97.81 256 GLU A C 1
ATOM 1990 O O . GLU A 1 256 ? -22.719 10.055 -6.898 1 97.81 256 GLU A O 1
ATOM 1995 N N . ARG A 1 257 ? -21.75 8.719 -8.258 1 97.81 257 ARG A N 1
ATOM 1996 C CA . ARG A 1 257 ? -21.5 9.68 -9.328 1 97.81 257 ARG A CA 1
ATOM 1997 C C . ARG A 1 257 ? -21.484 8.992 -10.688 1 97.81 257 ARG A C 1
ATOM 1999 O O . ARG A 1 257 ? -20.984 7.875 -10.82 1 97.81 257 ARG A O 1
ATOM 2006 N N . ASP A 1 258 ? -22.047 9.688 -11.711 1 96.69 258 ASP A N 1
ATOM 2007 C CA . ASP A 1 258 ? -21.984 9.219 -13.094 1 96.69 258 ASP A CA 1
ATOM 2008 C C . ASP A 1 258 ? -22.5 7.785 -13.211 1 96.69 258 ASP A C 1
ATOM 2010 O O . ASP A 1 258 ? -21.906 6.965 -13.914 1 96.69 258 ASP A O 1
ATOM 2014 N N . GLY A 1 259 ? -23.516 7.422 -12.352 1 96.06 259 GLY A N 1
ATOM 2015 C CA . GLY A 1 259 ? -24.172 6.129 -12.406 1 96.06 259 GLY A CA 1
ATOM 2016 C C . GLY A 1 259 ? -23.375 5.02 -11.758 1 96.06 259 GLY A C 1
ATOM 2017 O O . GLY A 1 259 ? -23.734 3.846 -11.852 1 96.06 259 GLY A O 1
ATOM 2018 N N . MET A 1 260 ? -22.281 5.348 -11.125 1 97.69 260 MET A N 1
ATOM 2019 C CA . MET A 1 260 ? -21.438 4.352 -10.492 1 97.69 260 MET A CA 1
ATOM 2020 C C . MET A 1 260 ? -21.375 4.566 -8.984 1 97.69 260 MET A C 1
ATOM 2022 O O . MET A 1 260 ? -21.359 5.707 -8.516 1 97.69 260 MET A O 1
ATOM 2026 N N . ASN A 1 261 ? -21.359 3.504 -8.242 1 98.19 261 ASN A N 1
ATOM 2027 C CA . ASN A 1 261 ? -21.266 3.557 -6.785 1 98.19 261 ASN A CA 1
ATOM 2028 C C . ASN A 1 261 ? -19.812 3.559 -6.312 1 98.19 261 ASN A C 1
ATOM 2030 O O . ASN A 1 261 ? -19.078 2.598 -6.547 1 98.19 261 ASN A O 1
ATOM 2034 N N . ILE A 1 262 ? -19.422 4.555 -5.645 1 98.62 262 ILE A N 1
ATOM 2035 C CA . ILE A 1 262 ? -18.016 4.789 -5.312 1 98.62 262 ILE A CA 1
ATOM 2036 C C . ILE A 1 262 ? -17.562 3.789 -4.25 1 98.62 262 ILE A C 1
ATOM 2038 O O . ILE A 1 262 ? -16.422 3.33 -4.27 1 98.62 262 ILE A O 1
ATOM 2042 N N . ASN A 1 263 ? -18.438 3.426 -3.275 1 98.75 263 ASN A N 1
ATOM 2043 C CA . ASN A 1 263 ? -18.109 2.414 -2.275 1 98.75 263 ASN A CA 1
ATOM 2044 C C . ASN A 1 263 ? -17.766 1.076 -2.926 1 98.75 263 ASN A C 1
ATOM 2046 O O . ASN A 1 263 ? -16.75 0.47 -2.605 1 98.75 263 ASN A O 1
ATOM 2050 N N . LYS A 1 264 ? -18.547 0.65 -3.857 1 96.88 264 LYS A N 1
ATOM 2051 C CA . LYS A 1 264 ? -18.328 -0.607 -4.566 1 96.88 264 LYS A CA 1
ATOM 2052 C C . LYS A 1 264 ? -17.062 -0.546 -5.402 1 96.88 264 LYS A C 1
ATOM 2054 O O . LYS A 1 264 ? -16.312 -1.524 -5.484 1 96.88 264 LYS A O 1
ATOM 2059 N N . LEU A 1 265 ? -16.844 0.584 -5.992 1 97.44 265 LEU A N 1
ATOM 2060 C CA . LEU A 1 265 ? -15.641 0.757 -6.809 1 97.44 265 LEU A CA 1
ATOM 2061 C C . LEU A 1 265 ? -14.383 0.708 -5.941 1 97.44 265 LEU A C 1
ATOM 2063 O O . LEU A 1 265 ? -13.375 0.119 -6.336 1 97.44 265 LEU A O 1
ATOM 2067 N N . TRP A 1 266 ? -14.469 1.361 -4.809 1 98.12 266 TRP A N 1
ATOM 2068 C CA . TRP A 1 266 ? -13.328 1.341 -3.893 1 98.12 266 TRP A CA 1
ATOM 2069 C C . TRP A 1 266 ? -13.047 -0.077 -3.408 1 98.12 266 TRP A C 1
ATOM 2071 O O . TRP A 1 266 ? -11.891 -0.497 -3.344 1 98.12 266 TRP A O 1
ATOM 2081 N N . LEU A 1 267 ? -14.062 -0.827 -3.092 1 96.31 267 LEU A N 1
ATOM 2082 C CA . LEU A 1 267 ? -13.898 -2.227 -2.717 1 96.31 267 LEU A CA 1
ATOM 2083 C C . LEU A 1 267 ? -13.211 -3.01 -3.83 1 96.31 267 LEU A C 1
ATOM 2085 O O . LEU A 1 267 ? -12.281 -3.777 -3.572 1 96.31 267 LEU A O 1
ATOM 2089 N N . ARG A 1 268 ? -13.648 -2.775 -5.035 1 93.69 268 ARG A N 1
ATOM 2090 C CA . ARG A 1 268 ? -13.055 -3.469 -6.176 1 93.69 268 ARG A CA 1
ATOM 2091 C C . ARG A 1 268 ? -11.578 -3.121 -6.328 1 93.69 268 ARG A C 1
ATOM 2093 O O . ARG A 1 268 ? -10.75 -4.008 -6.539 1 93.69 268 ARG A O 1
ATOM 2100 N N . ARG A 1 269 ? -11.297 -1.848 -6.207 1 96 269 ARG A N 1
ATOM 2101 C CA . ARG A 1 269 ? -9.906 -1.412 -6.281 1 96 269 ARG A CA 1
ATOM 2102 C C . ARG A 1 269 ? -9.07 -2.07 -5.191 1 96 269 ARG A C 1
ATOM 2104 O O . ARG A 1 269 ? -7.98 -2.58 -5.461 1 96 269 ARG A O 1
ATOM 2111 N N . GLN A 1 270 ? -9.57 -2.092 -3.943 1 95.19 270 GLN A N 1
ATOM 2112 C CA . GLN A 1 270 ? -8.859 -2.658 -2.805 1 95.19 270 GLN A CA 1
ATOM 2113 C C . GLN A 1 270 ? -8.602 -4.148 -3.006 1 95.19 270 GLN A C 1
ATOM 2115 O O . GLN A 1 270 ? -7.504 -4.641 -2.725 1 95.19 270 GLN A O 1
ATOM 2120 N N . THR A 1 271 ? -9.492 -4.836 -3.557 1 91.12 271 THR A N 1
ATOM 2121 C CA . THR A 1 271 ? -9.367 -6.285 -3.684 1 91.12 271 THR A CA 1
ATOM 2122 C C . THR A 1 271 ? -8.539 -6.652 -4.91 1 91.12 271 THR A C 1
ATOM 2124 O O . THR A 1 271 ? -8.086 -7.793 -5.047 1 91.12 271 THR A O 1
ATOM 2127 N N . THR A 1 272 ? -8.305 -5.688 -5.777 1 91.31 272 THR A N 1
ATOM 2128 C CA . THR A 1 272 ? -7.566 -5.949 -7.008 1 91.31 272 THR A CA 1
ATOM 2129 C C . THR A 1 272 ? -6.129 -5.457 -6.887 1 91.31 272 THR A C 1
ATOM 2131 O O . THR A 1 272 ? -5.203 -6.105 -7.383 1 91.31 272 THR A O 1
ATOM 2134 N N . LYS A 1 273 ? -5.922 -4.352 -6.203 1 94.88 273 LYS A N 1
ATOM 2135 C CA . LYS A 1 273 ? -4.637 -3.662 -6.316 1 94.88 273 LYS A CA 1
ATOM 2136 C C . LYS A 1 273 ? -3.951 -3.555 -4.957 1 94.88 273 LYS A C 1
ATOM 2138 O O . LYS A 1 273 ? -2.885 -2.945 -4.844 1 94.88 273 LYS A O 1
ATOM 2143 N N . PHE A 1 274 ? -4.547 -4.141 -3.943 1 94.19 274 PHE A N 1
ATOM 2144 C CA . PHE A 1 274 ? -4.035 -4.043 -2.582 1 94.19 274 PHE A CA 1
ATOM 2145 C C . PHE A 1 274 ? -4.098 -5.398 -1.883 1 94.19 274 PHE A C 1
ATOM 2147 O O . PHE A 1 274 ? -5.047 -6.16 -2.082 1 94.19 274 PHE A O 1
ATOM 2154 N N . ASN A 1 275 ? -3.107 -5.703 -1.021 1 90.38 275 ASN A N 1
ATOM 2155 C CA . ASN A 1 275 ? -3 -7.012 -0.385 1 90.38 275 ASN A CA 1
ATOM 2156 C C . ASN A 1 275 ? -3.529 -6.98 1.047 1 90.38 275 ASN A C 1
ATOM 2158 O O . ASN A 1 275 ? -3.562 -8.016 1.722 1 90.38 275 ASN A O 1
ATOM 2162 N N . GLY A 1 276 ? -3.945 -5.789 1.48 1 95 276 GLY A N 1
ATOM 2163 C CA . GLY A 1 276 ? -4.414 -5.68 2.854 1 95 276 GLY A CA 1
ATOM 2164 C C . GLY A 1 276 ? -3.326 -5.266 3.824 1 95 276 GLY A C 1
ATOM 2165 O O . GLY A 1 276 ? -2.146 -5.23 3.467 1 95 276 GLY A O 1
ATOM 2166 N N . VAL A 1 277 ? -3.76 -4.941 5.039 1 98.31 277 VAL A N 1
ATOM 2167 C CA . VAL A 1 277 ? -2.854 -4.551 6.117 1 98.31 277 VAL A CA 1
ATOM 2168 C C . VAL A 1 277 ? -2.488 -5.773 6.953 1 98.31 277 VAL A C 1
ATOM 2170 O O . VAL A 1 277 ? -3.328 -6.645 7.191 1 98.31 277 VAL A O 1
ATOM 2173 N N . PRO A 1 278 ? -1.214 -5.902 7.383 1 98.5 278 PRO A N 1
ATOM 2174 C CA . PRO A 1 278 ? -0.81 -7.07 8.172 1 98.5 278 PRO A CA 1
ATOM 2175 C C . PRO A 1 278 ? -1.724 -7.312 9.375 1 98.5 278 PRO A C 1
ATOM 2177 O O . PRO A 1 278 ? -2.15 -6.363 10.031 1 98.5 278 PRO A O 1
ATOM 2180 N N . TYR A 1 279 ? -1.942 -8.578 9.633 1 98.69 279 TYR A N 1
ATOM 2181 C CA . TYR A 1 279 ? -2.766 -8.984 10.766 1 98.69 279 TYR A CA 1
ATOM 2182 C C . TYR A 1 279 ? -2.242 -8.391 12.07 1 98.69 279 TYR A C 1
ATOM 2184 O O . TYR A 1 279 ? -3.008 -7.816 12.844 1 98.69 279 TYR A O 1
ATOM 2192 N N . VAL A 1 280 ? -0.951 -8.414 12.312 1 98.88 280 VAL A N 1
ATOM 2193 C CA . VAL A 1 280 ? -0.308 -7.969 13.547 1 98.88 280 VAL A CA 1
ATOM 2194 C C . VAL A 1 280 ? -0.533 -6.469 13.734 1 98.88 280 VAL A C 1
ATOM 2196 O O . VAL A 1 280 ? -0.799 -6.012 14.844 1 98.88 280 VAL A O 1
ATOM 2199 N N . VAL A 1 281 ? -0.491 -5.707 12.656 1 98.88 281 VAL A N 1
ATOM 2200 C CA . VAL A 1 281 ? -0.681 -4.262 12.703 1 98.88 281 VAL A CA 1
ATOM 2201 C C . VAL A 1 281 ? -2.133 -3.941 13.055 1 98.88 281 VAL A C 1
ATOM 2203 O O . VAL A 1 281 ? -2.4 -3.074 13.891 1 98.88 281 VAL A O 1
ATOM 2206 N N . GLN A 1 282 ? -3.068 -4.66 12.414 1 98.94 282 GLN A N 1
ATOM 2207 C CA . GLN A 1 282 ? -4.484 -4.398 12.656 1 98.94 282 GLN A CA 1
ATOM 2208 C C . GLN A 1 282 ? -4.867 -4.742 14.094 1 98.94 282 GLN A C 1
ATOM 2210 O O . GLN A 1 282 ? -5.73 -4.09 14.688 1 98.94 282 GLN A O 1
ATOM 2215 N N . ARG A 1 283 ? -4.223 -5.793 14.672 1 98.88 283 ARG A N 1
ATOM 2216 C CA . ARG A 1 283 ? -4.453 -6.113 16.078 1 98.88 283 ARG A CA 1
ATOM 2217 C C . ARG A 1 283 ? -4 -4.973 16.984 1 98.88 283 ARG A C 1
ATOM 2219 O O . ARG A 1 283 ? -4.699 -4.613 17.922 1 98.88 283 ARG A O 1
ATOM 2226 N N . GLY A 1 284 ? -2.846 -4.434 16.672 1 98.88 284 GLY A N 1
ATOM 2227 C CA . GLY A 1 284 ? -2.406 -3.25 17.391 1 98.88 284 GLY A CA 1
ATOM 2228 C C . GLY A 1 284 ? -3.35 -2.07 17.234 1 98.88 284 GLY A C 1
ATOM 2229 O O . GLY A 1 284 ? -3.664 -1.388 18.203 1 98.88 284 GLY A O 1
ATOM 2230 N N . ALA A 1 285 ? -3.826 -1.865 16.031 1 98.88 285 ALA A N 1
ATOM 2231 C CA . ALA A 1 285 ? -4.723 -0.75 15.742 1 98.88 285 ALA A CA 1
ATOM 2232 C C . ALA A 1 285 ? -6.039 -0.893 16.5 1 98.88 285 ALA A C 1
ATOM 2234 O O . ALA A 1 285 ? -6.57 0.089 17.031 1 98.88 285 ALA A O 1
ATOM 2235 N N . ALA A 1 286 ? -6.531 -2.121 16.562 1 98.88 286 ALA A N 1
ATOM 2236 C CA . ALA A 1 286 ? -7.781 -2.357 17.281 1 98.88 286 ALA A CA 1
ATOM 2237 C C . ALA A 1 286 ? -7.633 -2.031 18.766 1 98.88 286 ALA A C 1
ATOM 2239 O O . ALA A 1 286 ? -8.555 -1.508 19.375 1 98.88 286 ALA A O 1
ATOM 2240 N N . ALA A 1 287 ? -6.473 -2.27 19.312 1 98.75 287 ALA A N 1
ATOM 2241 C CA . ALA A 1 287 ? -6.207 -2.049 20.734 1 98.75 287 ALA A CA 1
ATOM 2242 C C . ALA A 1 287 ? -6.289 -0.565 21.094 1 98.75 287 ALA A C 1
ATOM 2244 O O . ALA A 1 287 ? -6.574 -0.205 22.234 1 98.75 287 ALA A O 1
ATOM 2245 N N . VAL A 1 288 ? -6.062 0.294 20.125 1 98.5 288 VAL A N 1
ATOM 2246 C CA . VAL A 1 288 ? -6.109 1.74 20.297 1 98.5 288 VAL A CA 1
ATOM 2247 C C . VAL A 1 288 ? -7.477 2.15 20.844 1 98.5 288 VAL A C 1
ATOM 2249 O O . VAL A 1 288 ? -7.574 3.029 21.703 1 98.5 288 VAL A O 1
ATOM 2252 N N . PHE A 1 289 ? -8.531 1.462 20.422 1 98.31 289 PHE A N 1
ATOM 2253 C CA . PHE A 1 289 ? -9.898 1.928 20.656 1 98.31 289 PHE A CA 1
ATOM 2254 C C . PHE A 1 289 ? -10.5 1.243 21.875 1 98.31 289 PHE A C 1
ATOM 2256 O O . PHE A 1 289 ? -11.672 1.455 22.188 1 98.31 289 PHE A O 1
ATOM 2263 N N . THR A 1 290 ? -9.758 0.404 22.578 1 97.5 290 THR A N 1
ATOM 2264 C CA . THR A 1 290 ? -10.211 -0.075 23.891 1 97.5 290 THR A CA 1
ATOM 2265 C C . THR A 1 290 ? -10.203 1.055 24.906 1 97.5 290 THR A C 1
ATOM 2267 O O . THR A 1 290 ? -9.609 2.111 24.672 1 97.5 290 THR A O 1
ATOM 2270 N N . GLU A 1 291 ? -10.852 0.842 26.016 1 96.12 291 GLU A N 1
ATOM 2271 C CA . GLU A 1 291 ? -10.883 1.866 27.062 1 96.12 291 GLU A CA 1
ATOM 2272 C C . GLU A 1 291 ? -9.469 2.199 27.547 1 96.12 291 GLU A C 1
ATOM 2274 O O . GLU A 1 291 ? -9.094 3.371 27.625 1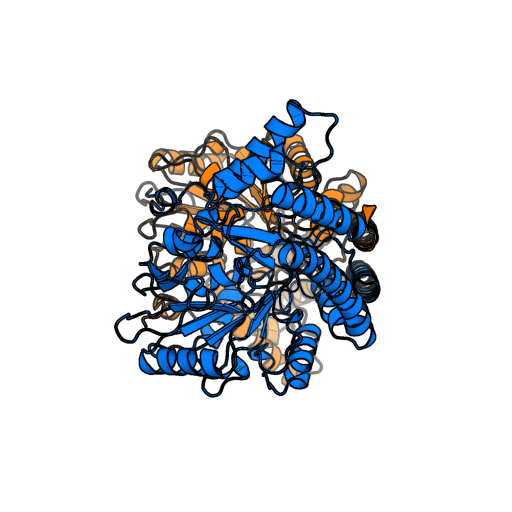 96.12 291 GLU A O 1
ATOM 2279 N N . SER A 1 292 ? -8.727 1.165 27.828 1 96.19 292 SER A N 1
ATOM 2280 C CA . SER A 1 292 ? -7.352 1.368 28.281 1 96.19 292 SER A CA 1
ATOM 2281 C C . SER A 1 292 ? -6.488 1.963 27.172 1 96.19 292 SER A C 1
ATOM 2283 O O . SER A 1 292 ? -5.629 2.805 27.438 1 96.19 292 SER A O 1
ATOM 2285 N N . GLY A 1 293 ? -6.715 1.545 25.969 1 97.56 293 GLY A N 1
ATOM 2286 C CA . GLY A 1 293 ? -5.973 2.078 24.844 1 97.56 293 GLY A CA 1
ATOM 2287 C C . GLY A 1 293 ? -6.203 3.562 24.625 1 97.56 293 GLY A C 1
ATOM 2288 O O . GLY A 1 293 ? -5.25 4.332 24.484 1 97.56 293 GLY A O 1
ATOM 2289 N N . MET A 1 294 ? -7.449 3.965 24.641 1 96.81 294 MET A N 1
ATOM 2290 C CA . MET A 1 294 ? -7.785 5.371 24.438 1 96.81 294 MET A CA 1
ATOM 2291 C C . MET A 1 294 ? -7.199 6.238 25.547 1 96.81 294 MET A C 1
ATOM 2293 O O . MET A 1 294 ? -6.773 7.367 25.297 1 96.81 294 MET A O 1
ATOM 2297 N N . ALA A 1 295 ? -7.188 5.688 26.781 1 97.12 295 ALA A N 1
ATOM 2298 C CA . ALA A 1 295 ? -6.598 6.43 27.891 1 97.12 295 ALA A CA 1
ATOM 2299 C C . ALA A 1 295 ? -5.105 6.656 27.672 1 97.12 295 ALA A C 1
ATOM 2301 O O . ALA A 1 295 ? -4.602 7.762 27.891 1 97.12 295 ALA A O 1
ATOM 2302 N N . GLU A 1 296 ? -4.402 5.641 27.297 1 97.25 296 GLU A N 1
ATOM 2303 C CA . GLU A 1 296 ? -2.971 5.738 27.031 1 97.25 296 GLU A CA 1
ATOM 2304 C C . GLU A 1 296 ? -2.688 6.68 25.875 1 97.25 296 GLU A C 1
ATOM 2306 O O . GLU A 1 296 ? -1.753 7.48 25.922 1 97.25 296 GLU A O 1
ATOM 2311 N N . ILE A 1 297 ? -3.486 6.57 24.875 1 96.31 297 ILE A N 1
ATOM 2312 C CA . ILE A 1 297 ? -3.336 7.395 23.688 1 96.31 297 ILE A CA 1
ATOM 2313 C C . ILE A 1 297 ? -3.57 8.859 24.031 1 96.31 297 ILE A C 1
ATOM 2315 O O . ILE A 1 297 ? -2.854 9.742 23.547 1 96.31 297 ILE A O 1
ATOM 2319 N N . GLN A 1 298 ? -4.578 9.078 24.797 1 96.31 298 GLN A N 1
ATOM 2320 C CA . GLN A 1 298 ? -4.883 10.445 25.219 1 96.31 298 GLN A CA 1
ATOM 2321 C C . GLN A 1 298 ? -3.705 11.062 25.969 1 96.31 298 GLN A C 1
ATOM 2323 O O . GLN A 1 298 ? -3.443 12.258 25.828 1 96.31 298 GLN A O 1
ATOM 2328 N N . HIS A 1 299 ? -3.043 10.25 26.703 1 96.88 299 HIS A N 1
ATOM 2329 C CA . HIS A 1 299 ? -1.852 10.734 27.406 1 96.88 299 HIS A CA 1
ATOM 2330 C C . HIS A 1 299 ? -0.804 11.234 26.406 1 96.88 299 HIS A C 1
ATOM 2332 O O . HIS A 1 299 ? -0.211 12.297 26.609 1 96.88 299 HIS A O 1
ATOM 2338 N N . ASN A 1 300 ? -0.575 10.5 25.359 1 96.31 300 ASN A N 1
ATOM 2339 C CA . ASN A 1 300 ? 0.377 10.898 24.328 1 96.31 300 ASN A CA 1
ATOM 2340 C C . ASN A 1 300 ? -0.081 12.156 23.594 1 96.31 300 ASN A C 1
ATOM 2342 O O . ASN A 1 300 ? 0.728 13.039 23.312 1 96.31 300 ASN A O 1
ATOM 2346 N N . LEU A 1 301 ? -1.354 12.25 23.297 1 96.88 301 LEU A N 1
ATOM 2347 C CA . LEU A 1 301 ? -1.904 13.422 22.625 1 96.88 301 LEU A CA 1
ATOM 2348 C C . LEU A 1 301 ? -1.755 14.664 23.5 1 96.88 301 LEU A C 1
ATOM 2350 O O . LEU A 1 301 ? -1.399 15.734 23 1 96.88 301 LEU A O 1
ATOM 2354 N N . ASP A 1 302 ? -2.01 14.461 24.781 1 97.06 302 ASP A N 1
ATOM 2355 C CA . ASP A 1 302 ? -1.873 15.57 25.719 1 97.06 302 ASP A CA 1
ATOM 2356 C C . ASP A 1 302 ? -0.421 16.031 25.812 1 97.06 302 ASP A C 1
ATOM 2358 O O . ASP A 1 302 ? -0.156 17.219 26 1 97.06 302 ASP A O 1
ATOM 2362 N N . TYR A 1 303 ? 0.479 15.062 25.75 1 97.31 303 TYR A N 1
ATOM 2363 C CA . TYR A 1 303 ? 1.901 15.383 25.703 1 97.31 303 TYR A CA 1
ATOM 2364 C C . TYR A 1 303 ? 2.217 16.344 24.578 1 97.31 303 TYR A C 1
ATOM 2366 O O . TYR A 1 303 ? 2.867 17.375 24.781 1 97.31 303 TYR A O 1
ATOM 2374 N N . TYR A 1 304 ? 1.751 16.141 23.391 1 97.69 304 TYR A N 1
ATOM 2375 C CA . TYR A 1 304 ? 2.006 16.984 22.234 1 97.69 304 TYR A CA 1
ATOM 2376 C C . TYR A 1 304 ? 1.251 18.297 22.344 1 97.69 304 TYR A C 1
ATOM 2378 O O . TYR A 1 304 ? 1.749 19.344 21.906 1 97.69 304 TYR A O 1
ATOM 2386 N N . ARG A 1 305 ? 0.003 18.266 22.938 1 97.38 305 ARG A N 1
ATOM 2387 C CA . ARG A 1 305 ? -0.745 19.5 23.141 1 97.38 305 ARG A CA 1
ATOM 2388 C C . ARG A 1 305 ? 0.009 20.453 24.078 1 97.38 305 ARG A C 1
ATOM 2390 O O . ARG A 1 305 ? 0.02 21.656 23.859 1 97.38 305 ARG A O 1
ATOM 2397 N N . LYS A 1 306 ? 0.606 19.859 25.047 1 97.88 306 LYS A N 1
ATOM 2398 C CA . LYS A 1 306 ? 1.4 20.672 25.969 1 97.88 306 LYS A CA 1
ATOM 2399 C C . LYS A 1 306 ? 2.594 21.297 25.25 1 97.88 306 LYS A C 1
ATOM 2401 O O . LYS A 1 306 ? 2.934 22.453 25.5 1 97.88 306 LYS A O 1
ATOM 2406 N N . ASN A 1 307 ? 3.236 20.484 24.391 1 98.38 307 ASN A N 1
ATOM 2407 C CA . ASN A 1 307 ? 4.316 21.047 23.578 1 98.38 307 ASN A CA 1
ATOM 2408 C C . ASN A 1 307 ? 3.84 22.203 22.719 1 98.38 307 ASN A C 1
ATOM 2410 O O . ASN A 1 307 ? 4.52 23.234 22.625 1 98.38 307 ASN A O 1
ATOM 2414 N N . ALA A 1 308 ? 2.713 22.047 22.094 1 98.38 308 ALA A N 1
ATOM 2415 C CA . ALA A 1 308 ? 2.146 23.109 21.266 1 98.38 308 ALA A CA 1
ATOM 2416 C C . ALA A 1 308 ? 1.89 24.375 22.078 1 98.38 308 ALA A C 1
ATOM 2418 O O . ALA A 1 308 ? 2.166 25.484 21.625 1 98.38 308 ALA A O 1
ATOM 2419 N N . LYS A 1 309 ? 1.394 24.188 23.266 1 98.19 309 LYS A N 1
ATOM 2420 C CA . LYS A 1 309 ? 1.112 25.328 24.141 1 98.19 309 LYS A CA 1
ATOM 2421 C C . LYS A 1 309 ? 2.393 26.078 24.5 1 98.19 309 LYS A C 1
ATOM 2423 O O . LYS A 1 309 ? 2.4 27.312 24.547 1 98.19 309 LYS A O 1
ATOM 2428 N N . VAL A 1 310 ? 3.416 25.344 24.734 1 98.56 310 VAL A N 1
ATOM 2429 C CA . VAL A 1 310 ? 4.703 25.938 25.078 1 98.56 310 VAL A CA 1
ATOM 2430 C C . VAL A 1 310 ? 5.176 26.844 23.938 1 98.56 310 VAL A C 1
ATOM 2432 O O . VAL A 1 310 ? 5.605 27.969 24.172 1 98.56 310 VAL A O 1
ATOM 2435 N N . ILE A 1 311 ? 5.094 26.359 22.734 1 98.56 311 ILE A N 1
ATOM 2436 C CA . ILE A 1 311 ? 5.512 27.125 21.562 1 98.56 311 ILE A CA 1
ATOM 2437 C C . ILE A 1 311 ? 4.59 28.328 21.375 1 98.56 311 ILE A C 1
ATOM 2439 O O . ILE A 1 311 ? 5.059 29.438 21.156 1 98.56 311 ILE A O 1
ATOM 2443 N N . ALA A 1 312 ? 3.297 28.094 21.5 1 98.44 312 ALA A N 1
ATOM 2444 C CA . ALA A 1 312 ? 2.299 29.156 21.328 1 98.44 312 ALA A CA 1
ATOM 2445 C C . ALA A 1 312 ? 2.518 30.266 22.344 1 98.44 312 ALA A C 1
ATOM 2447 O O . ALA A 1 312 ? 2.457 31.453 22 1 98.44 312 ALA A O 1
ATOM 2448 N N . ASP A 1 313 ? 2.73 29.891 23.578 1 98.44 313 ASP A N 1
ATOM 2449 C CA . ASP A 1 313 ? 2.959 30.875 24.641 1 98.44 313 ASP A CA 1
ATOM 2450 C C . ASP A 1 313 ? 4.16 31.75 24.312 1 98.44 313 ASP A C 1
ATOM 2452 O O . ASP A 1 313 ? 4.125 32.969 24.531 1 98.44 313 ASP A O 1
ATOM 2456 N N . ALA A 1 314 ? 5.199 31.156 23.844 1 98.38 314 ALA A N 1
ATOM 2457 C CA . ALA A 1 314 ? 6.391 31.906 23.469 1 98.38 314 ALA A CA 1
ATOM 2458 C C . ALA A 1 314 ? 6.078 32.906 22.344 1 98.38 314 ALA A C 1
ATOM 2460 O O . ALA A 1 314 ? 6.527 34.062 22.391 1 98.38 314 ALA A O 1
ATOM 2461 N N . LEU A 1 315 ? 5.348 32.5 21.359 1 98.44 315 LEU A N 1
ATOM 2462 C CA . LEU A 1 315 ? 4.98 33.375 20.25 1 98.44 315 LEU A CA 1
ATOM 2463 C C . LEU A 1 315 ? 4.074 34.5 20.734 1 98.44 315 LEU A C 1
ATOM 2465 O O . LEU A 1 315 ? 4.199 35.625 20.281 1 98.44 315 LEU A O 1
ATOM 2469 N N . ASP A 1 316 ? 3.178 34.188 21.641 1 98.19 316 ASP A N 1
ATOM 2470 C CA . ASP A 1 316 ? 2.305 35.219 22.234 1 98.19 316 ASP A CA 1
ATOM 2471 C C . ASP A 1 316 ? 3.117 36.281 22.953 1 98.19 316 ASP A C 1
ATOM 2473 O O . ASP A 1 316 ? 2.844 37.469 22.797 1 98.19 316 ASP A O 1
ATOM 2477 N N . GLU A 1 317 ? 4.043 35.844 23.656 1 98.06 317 GLU A N 1
ATOM 2478 C CA . GLU A 1 317 ? 4.887 36.781 24.391 1 98.06 317 GLU A CA 1
ATOM 2479 C C . GLU A 1 317 ? 5.637 37.719 23.453 1 98.06 317 GLU A C 1
ATOM 2481 O O . GLU A 1 317 ? 5.938 38.844 23.797 1 98.06 317 GLU A O 1
ATOM 2486 N N . CYS A 1 318 ? 5.902 37.188 22.266 1 97.94 318 CYS A N 1
ATOM 2487 C CA . CYS A 1 318 ? 6.652 37.969 21.281 1 97.94 318 CYS A CA 1
ATOM 2488 C C . CYS A 1 318 ? 5.715 38.781 20.391 1 97.94 318 CYS A C 1
ATOM 2490 O O . CYS A 1 318 ? 6.172 39.562 19.562 1 97.94 318 CYS A O 1
ATOM 2492 N N . GLY A 1 319 ? 4.402 38.562 20.531 1 97.56 319 GLY A N 1
ATOM 2493 C CA . GLY A 1 319 ? 3.436 39.25 19.688 1 97.56 319 GLY A CA 1
ATOM 2494 C C . GLY A 1 319 ? 3.43 38.75 18.25 1 97.56 319 GLY A C 1
ATOM 2495 O O . GLY A 1 319 ? 3.137 39.5 17.328 1 97.56 319 GLY A O 1
ATOM 2496 N N . VAL A 1 320 ? 3.852 37.562 18.031 1 98.25 320 VAL A N 1
ATOM 2497 C CA . VAL A 1 320 ? 3.881 36.938 16.703 1 98.25 320 VAL A CA 1
ATOM 2498 C C . VAL A 1 320 ? 2.529 36.312 16.391 1 98.25 320 VAL A C 1
ATOM 2500 O O . VAL A 1 320 ? 2.004 35.531 17.203 1 98.25 320 VAL A O 1
ATOM 2503 N N . TRP A 1 321 ? 1.981 36.656 15.258 1 98.19 321 TRP A N 1
ATOM 2504 C CA . TRP A 1 321 ? 0.726 36.031 14.852 1 98.19 321 TRP A CA 1
ATOM 2505 C C . TRP A 1 321 ? 0.937 34.562 14.484 1 98.19 321 TRP A C 1
ATOM 2507 O O . TRP A 1 321 ? 1.933 34.219 13.852 1 98.19 321 TRP A O 1
ATOM 2517 N N . TYR A 1 322 ? 0.018 33.75 14.852 1 98.25 322 TYR A N 1
ATOM 2518 C CA . TYR A 1 322 ? 0.037 32.375 14.414 1 98.25 322 TYR A CA 1
ATOM 2519 C C . TYR A 1 322 ? -1.366 31.781 14.414 1 98.25 322 TYR A C 1
ATOM 2521 O O . TYR A 1 322 ? -2.283 32.344 15.016 1 98.25 322 TYR A O 1
ATOM 2529 N N . CYS A 1 323 ? -1.573 30.734 13.68 1 97 323 CYS A N 1
ATOM 2530 C CA . CYS A 1 323 ? -2.732 29.859 13.82 1 97 323 CYS A CA 1
ATOM 2531 C C . CYS A 1 323 ? -2.301 28.422 14.023 1 97 323 CYS A C 1
ATOM 2533 O O . CYS A 1 323 ? -1.119 28.094 13.898 1 97 323 CYS A O 1
ATOM 2535 N N . GLY A 1 324 ? -3.236 27.578 14.508 1 95.94 324 GLY A N 1
ATOM 2536 C CA . GLY A 1 324 ? -2.908 26.219 14.898 1 95.94 324 GLY A CA 1
ATOM 2537 C C . GLY A 1 324 ? -2.424 26.109 16.328 1 95.94 324 GLY A C 1
ATOM 2538 O O . GLY A 1 324 ? -2.453 27.094 17.078 1 95.94 324 GLY A O 1
ATOM 2539 N N . GLY A 1 325 ? -2.051 24.953 16.766 1 95.81 325 GLY A N 1
ATOM 2540 C CA . GLY A 1 325 ? -1.476 24.719 18.094 1 95.81 325 GLY A CA 1
ATOM 2541 C C . GLY A 1 325 ? -2.506 24.328 19.125 1 95.81 325 GLY A C 1
ATOM 2542 O O . GLY A 1 325 ? -2.203 23.562 20.047 1 95.81 325 GLY A O 1
ATOM 2543 N N . LYS A 1 326 ? -3.686 24.781 18.953 1 93.62 326 LYS A N 1
ATOM 2544 C CA . LYS A 1 326 ? -4.715 24.484 19.938 1 93.62 326 LYS A CA 1
ATOM 2545 C C . LYS A 1 326 ? -5.418 23.172 19.609 1 93.62 326 LYS A C 1
ATOM 2547 O O . LYS A 1 326 ? -5.598 22.312 20.484 1 93.62 326 LYS A O 1
ATOM 2552 N N . ASN A 1 327 ? -5.82 23 18.375 1 95.88 327 ASN A N 1
ATOM 2553 C CA . ASN A 1 327 ? -6.527 21.812 17.906 1 95.88 327 ASN A CA 1
ATOM 2554 C C . ASN A 1 327 ? -5.707 21.031 16.875 1 95.88 327 ASN A C 1
ATOM 2556 O O . ASN A 1 327 ? -6.262 20.328 16.031 1 95.88 327 ASN A O 1
ATOM 2560 N N . SER A 1 328 ? -4.422 21.25 16.891 1 96.44 328 SER A N 1
ATOM 2561 C CA . SER A 1 328 ? -3.486 20.656 15.953 1 96.44 328 SER A CA 1
ATOM 2562 C C . SER A 1 328 ? -2.068 20.625 16.516 1 96.44 328 SER A C 1
ATOM 2564 O O . SER A 1 328 ? -1.73 21.422 17.391 1 96.44 328 SER A O 1
ATOM 2566 N N . PRO A 1 329 ? -1.29 19.766 16.078 1 96.38 329 PRO A N 1
ATOM 2567 C CA . PRO A 1 329 ? 0.111 19.734 16.5 1 96.38 329 PRO A CA 1
ATOM 2568 C C . PRO A 1 329 ? 0.983 20.719 15.711 1 96.38 329 PRO A C 1
ATOM 2570 O O . PRO A 1 329 ? 2.191 20.797 15.938 1 96.38 329 PRO A O 1
ATOM 2573 N N . TYR A 1 330 ? 0.41 21.453 14.766 1 97.75 330 TYR A N 1
ATOM 2574 C CA . TYR A 1 330 ? 1.141 22.375 13.914 1 97.75 330 TYR A CA 1
ATOM 2575 C C . TYR A 1 330 ? 0.878 23.828 14.328 1 97.75 330 TYR A C 1
ATOM 2577 O O . TYR A 1 330 ? -0.25 24.172 14.68 1 97.75 330 TYR A O 1
ATOM 2585 N N . ILE A 1 331 ? 1.902 24.531 14.375 1 98.38 331 ILE A N 1
ATOM 2586 C CA . ILE A 1 331 ? 1.825 25.984 14.586 1 98.38 331 ILE A CA 1
ATOM 2587 C C . ILE A 1 331 ? 2.35 26.703 13.352 1 98.38 331 ILE A C 1
ATOM 2589 O O . ILE A 1 331 ? 3.488 26.484 12.93 1 98.38 331 ILE A O 1
ATOM 2593 N N . TRP A 1 332 ? 1.494 27.469 12.75 1 98.69 332 TRP A N 1
ATOM 2594 C CA . TRP A 1 332 ? 1.767 28.25 11.555 1 98.69 332 TRP A CA 1
ATOM 2595 C C . TRP A 1 332 ? 1.92 29.734 11.891 1 98.69 332 TRP A C 1
ATOM 2597 O O . TRP A 1 332 ? 0.933 30.422 12.164 1 98.69 332 TRP A O 1
ATOM 2607 N N . LEU A 1 333 ? 3.146 30.234 11.82 1 98.69 333 LEU A N 1
ATOM 2608 C CA . LEU A 1 333 ? 3.381 31.594 12.297 1 98.69 333 LEU A CA 1
ATOM 2609 C C . LEU A 1 333 ? 3.787 32.531 11.148 1 98.69 333 LEU A C 1
ATOM 2611 O O . LEU A 1 333 ? 4.355 32.062 10.156 1 98.69 333 LEU A O 1
ATOM 2615 N N . ARG A 1 334 ? 3.4 33.75 11.211 1 98.62 334 ARG A N 1
ATOM 2616 C CA . ARG A 1 334 ? 3.941 34.75 10.328 1 98.62 334 ARG A CA 1
ATOM 2617 C C . ARG A 1 334 ? 5.395 35.062 10.664 1 98.62 334 ARG A C 1
ATOM 2619 O O . ARG A 1 334 ? 5.73 35.312 11.828 1 98.62 334 ARG A O 1
ATOM 2626 N N . CYS A 1 335 ? 6.211 35.062 9.68 1 98.5 335 CYS A N 1
ATOM 2627 C CA . CYS A 1 335 ? 7.629 35.312 9.93 1 98.5 335 CYS A CA 1
ATOM 2628 C C . CYS A 1 335 ? 7.848 36.688 10.5 1 98.5 335 CYS A C 1
ATOM 2630 O O . CYS A 1 335 ? 7.418 37.688 9.906 1 98.5 335 CYS A O 1
ATOM 2632 N N . PRO A 1 336 ? 8.5 36.781 11.602 1 97.44 336 PRO A N 1
ATOM 2633 C CA . PRO A 1 336 ? 8.781 38.094 12.188 1 97.44 336 PRO A CA 1
ATOM 2634 C C . PRO A 1 336 ? 9.625 38.969 11.281 1 97.44 336 PRO A C 1
ATOM 2636 O O . PRO A 1 336 ? 10.391 38.469 10.453 1 97.44 336 PRO A O 1
ATOM 2639 N N . GLY A 1 337 ? 9.422 40.281 11.414 1 94.75 337 GLY A N 1
ATOM 2640 C CA . GLY A 1 337 ? 10.227 41.25 10.68 1 94.75 337 GLY A CA 1
ATOM 2641 C C . GLY A 1 337 ? 9.938 41.25 9.188 1 94.75 337 GLY A C 1
ATOM 2642 O O . GLY A 1 337 ? 10.789 41.656 8.383 1 94.75 337 GLY A O 1
ATOM 2643 N N . SER A 1 338 ? 8.891 40.656 8.797 1 95.44 338 SER A N 1
ATOM 2644 C CA . SER A 1 338 ? 8.477 40.562 7.402 1 95.44 338 SER A CA 1
ATOM 2645 C C . SER A 1 338 ? 9.461 39.75 6.578 1 95.44 338 SER A C 1
ATOM 2647 O O . SER A 1 338 ? 9.68 40.031 5.398 1 95.44 338 SER A O 1
ATOM 2649 N N . MET A 1 339 ? 10.047 38.844 7.242 1 97.94 339 MET A N 1
ATOM 2650 C CA . MET A 1 339 ? 10.961 37.969 6.539 1 97.94 339 MET A CA 1
ATOM 2651 C C . MET A 1 339 ? 10.203 37 5.629 1 97.94 339 MET A C 1
ATOM 2653 O O . MET A 1 339 ? 9.094 36.562 5.961 1 97.94 339 MET A O 1
ATOM 2657 N N . LYS A 1 340 ? 10.852 36.656 4.559 1 98.25 340 LYS A N 1
ATOM 2658 C CA . LYS A 1 340 ? 10.367 35.562 3.73 1 98.25 340 LYS A CA 1
ATOM 2659 C C . LYS A 1 340 ? 10.586 34.219 4.422 1 98.25 340 LYS A C 1
ATOM 2661 O O . LYS A 1 340 ? 11.328 34.125 5.402 1 98.25 340 LYS A O 1
ATOM 2666 N N . SER A 1 341 ? 9.945 33.219 3.918 1 97.62 341 SER A N 1
ATOM 2667 C CA . SER A 1 341 ? 9.922 31.922 4.566 1 97.62 341 SER A CA 1
ATOM 2668 C C . SER A 1 341 ? 11.328 31.375 4.758 1 97.62 341 SER A C 1
ATOM 2670 O O . SER A 1 341 ? 11.695 30.953 5.859 1 97.62 341 SER A O 1
ATOM 2672 N N . TRP A 1 342 ? 12.117 31.375 3.652 1 97.12 342 TRP A N 1
ATOM 2673 C CA . TRP A 1 342 ? 13.461 30.812 3.721 1 97.12 342 TRP A CA 1
ATOM 2674 C C . TRP A 1 342 ? 14.398 31.734 4.496 1 97.12 342 TRP A C 1
ATOM 2676 O O . TRP A 1 342 ? 15.305 31.266 5.184 1 97.12 342 TRP A O 1
ATOM 2686 N N . GLU A 1 343 ? 14.164 33 4.406 1 97.94 343 GLU A N 1
ATOM 2687 C CA . GLU A 1 343 ? 14.938 33.938 5.203 1 97.94 343 GLU A CA 1
ATOM 2688 C C . GLU A 1 343 ? 14.773 33.688 6.695 1 97.94 343 GLU A C 1
ATOM 2690 O O . GLU A 1 343 ? 15.75 33.688 7.449 1 97.94 343 GLU A O 1
ATOM 2695 N N . PHE A 1 344 ? 13.602 33.469 7.078 1 98.06 344 PHE A N 1
ATOM 2696 C CA . PHE A 1 344 ? 13.328 33.188 8.484 1 98.06 344 PHE A CA 1
ATOM 2697 C C . PHE A 1 344 ? 13.938 31.844 8.875 1 98.06 344 PHE A C 1
ATOM 2699 O O . PHE A 1 344 ? 14.461 31.688 9.984 1 98.06 344 PHE A O 1
ATOM 2706 N N . PHE A 1 345 ? 13.82 30.844 8 1 97.69 345 PHE A N 1
ATOM 2707 C CA . PHE A 1 345 ? 14.445 29.562 8.242 1 97.69 345 PHE A CA 1
ATOM 2708 C C . PHE A 1 345 ? 15.93 29.719 8.562 1 97.69 345 PHE A C 1
ATOM 2710 O O . PHE A 1 345 ? 16.406 29.234 9.586 1 97.69 345 PHE A O 1
ATOM 2717 N N . ASP A 1 346 ? 16.609 30.422 7.676 1 97.31 346 ASP A N 1
ATOM 2718 C CA . ASP A 1 346 ? 18.047 30.625 7.844 1 97.31 346 ASP A CA 1
ATOM 2719 C C . ASP A 1 346 ? 18.344 31.422 9.117 1 97.31 346 ASP A C 1
ATOM 2721 O O . ASP A 1 346 ? 19.25 31.078 9.867 1 97.31 346 ASP A O 1
ATOM 2725 N N . TRP A 1 347 ? 17.578 32.406 9.32 1 97.44 347 TRP A N 1
ATOM 2726 C CA . TRP A 1 347 ? 17.781 33.281 10.492 1 97.44 347 TRP A CA 1
ATOM 2727 C C . TRP A 1 347 ? 17.578 32.469 11.781 1 97.44 347 TRP A C 1
ATOM 2729 O O . TRP A 1 347 ? 18.375 32.625 12.719 1 97.44 347 TRP A O 1
ATOM 2739 N N . LEU A 1 348 ? 16.531 31.703 11.852 1 97.12 348 LEU A N 1
ATOM 2740 C CA . LEU A 1 348 ? 16.219 30.906 13.023 1 97.12 348 LEU A CA 1
ATOM 2741 C C . LEU A 1 348 ? 17.312 29.891 13.312 1 97.12 348 LEU A C 1
ATOM 2743 O O . LEU A 1 348 ? 17.719 29.719 14.461 1 97.12 348 LEU A O 1
ATOM 2747 N N . LEU A 1 349 ? 17.734 29.188 12.25 1 97.12 349 LEU A N 1
ATOM 2748 C CA . LEU A 1 349 ? 18.812 28.203 12.375 1 97.12 349 LEU A CA 1
ATOM 2749 C C . LEU A 1 349 ? 20.078 28.875 12.883 1 97.12 349 LEU A C 1
ATOM 2751 O O . LEU A 1 349 ? 20.719 28.375 13.82 1 97.12 349 LEU A O 1
ATOM 2755 N N . GLU A 1 350 ? 20.438 30 12.344 1 96 350 GLU A N 1
ATOM 2756 C CA . GLU A 1 350 ? 21.672 30.688 12.672 1 96 350 GLU A CA 1
ATOM 2757 C C . GLU A 1 350 ? 21.609 31.344 14.047 1 96 350 GLU A C 1
ATOM 2759 O O . GLU A 1 350 ? 22.594 31.344 14.789 1 96 350 GLU A O 1
ATOM 2764 N N . SER A 1 351 ? 20.484 31.906 14.375 1 96.12 351 SER A N 1
ATOM 2765 C CA . SER A 1 351 ? 20.344 32.688 15.594 1 96.12 351 SER A CA 1
ATOM 2766 C C . SER A 1 351 ? 20.203 31.781 16.812 1 96.12 351 SER A C 1
ATOM 2768 O O . SER A 1 351 ? 20.672 32.125 17.906 1 96.12 351 SER A O 1
ATOM 2770 N N . CYS A 1 352 ? 19.5 30.672 16.641 1 95.31 352 CYS A N 1
ATOM 2771 C CA . CYS A 1 352 ? 19.219 29.953 17.875 1 95.31 352 CYS A CA 1
ATOM 2772 C C . CYS A 1 352 ? 19.188 28.453 17.641 1 95.31 352 CYS A C 1
ATOM 2774 O O . CYS A 1 352 ? 18.75 27.688 18.5 1 95.31 352 CYS A O 1
ATOM 2776 N N . GLY A 1 353 ? 19.562 27.906 16.5 1 96.44 353 GLY A N 1
ATOM 2777 C CA . GLY A 1 353 ? 19.734 26.484 16.266 1 96.44 353 GLY A CA 1
ATOM 2778 C C . GLY A 1 353 ? 18.422 25.719 16.219 1 96.44 353 GLY A C 1
ATOM 2779 O O . GLY A 1 353 ? 18.344 24.578 16.688 1 96.44 353 GLY A O 1
ATOM 2780 N N . VAL A 1 354 ? 17.359 26.359 15.797 1 97.62 354 VAL A N 1
ATOM 2781 C CA . VAL A 1 354 ? 16.062 25.719 15.703 1 97.62 354 VAL A CA 1
ATOM 2782 C C . VAL A 1 354 ? 15.672 25.562 14.234 1 97.62 354 VAL A C 1
ATOM 2784 O O . VAL A 1 354 ? 15.891 26.469 13.422 1 97.62 354 VAL A O 1
ATOM 2787 N N . VAL A 1 355 ? 15.195 24.344 13.883 1 97.12 355 VAL A N 1
ATOM 2788 C CA . VAL A 1 355 ? 14.805 24.031 12.508 1 97.12 355 VAL A CA 1
ATOM 2789 C C . VAL A 1 355 ? 13.289 23.875 12.422 1 97.12 355 VAL A C 1
ATOM 2791 O O . VAL A 1 355 ? 12.688 23.141 13.211 1 97.12 355 VAL A O 1
ATOM 2794 N N . GLY A 1 356 ? 12.656 24.609 11.586 1 97.12 356 GLY A N 1
ATOM 2795 C CA . GLY A 1 356 ? 11.266 24.453 11.195 1 97.12 356 GLY A CA 1
ATOM 2796 C C . GLY A 1 356 ? 11.086 24.266 9.695 1 97.12 356 GLY A C 1
ATOM 2797 O O . GLY A 1 356 ? 11.977 23.75 9.016 1 97.12 356 GLY A O 1
ATOM 2798 N N . THR A 1 357 ? 9.906 24.578 9.203 1 96.94 357 THR A N 1
ATOM 2799 C CA . THR A 1 357 ? 9.648 24.375 7.777 1 96.94 357 THR A CA 1
ATOM 2800 C C . THR A 1 357 ? 9.172 25.672 7.129 1 96.94 357 THR A C 1
ATOM 2802 O O . THR A 1 357 ? 8.164 26.25 7.543 1 96.94 357 THR A O 1
ATOM 2805 N N . PRO A 1 358 ? 9.914 26.125 6.125 1 97.25 358 PRO A N 1
ATOM 2806 C CA . PRO A 1 358 ? 9.492 27.344 5.418 1 97.25 358 PRO A CA 1
ATOM 2807 C C . PRO A 1 358 ? 8.141 27.172 4.73 1 97.25 358 PRO A C 1
ATOM 2809 O O . PRO A 1 358 ? 7.938 26.219 3.977 1 97.25 358 PRO A O 1
ATOM 2812 N N . GLY A 1 359 ? 7.285 28.094 4.922 1 97.06 359 GLY A N 1
ATOM 2813 C CA . GLY A 1 359 ? 5.906 27.969 4.469 1 97.06 359 GLY A CA 1
ATOM 2814 C C . GLY A 1 359 ? 5.773 27.938 2.959 1 97.06 359 GLY A C 1
ATOM 2815 O O . GLY A 1 359 ? 4.844 27.328 2.428 1 97.06 359 GLY A O 1
ATOM 2816 N N . VAL A 1 360 ? 6.723 28.578 2.252 1 95.56 360 VAL A N 1
ATOM 2817 C CA . VAL A 1 360 ? 6.664 28.656 0.796 1 95.56 360 VAL A CA 1
ATOM 2818 C C . VAL A 1 360 ? 6.766 27.25 0.202 1 95.56 360 VAL A C 1
ATOM 2820 O O . VAL A 1 360 ? 6.336 27.016 -0.932 1 95.56 360 VAL A O 1
ATOM 2823 N N . GLY A 1 361 ? 7.281 26.344 0.988 1 93.31 361 GLY A N 1
ATOM 2824 C CA . GLY A 1 361 ? 7.363 24.953 0.553 1 93.31 361 GLY A CA 1
ATOM 2825 C C . GLY A 1 361 ? 6.008 24.297 0.4 1 93.31 361 GLY A C 1
ATOM 2826 O O . GLY A 1 361 ? 5.891 23.25 -0.247 1 93.31 361 GLY A O 1
ATOM 2827 N N . PHE A 1 362 ? 4.977 24.891 0.966 1 95.5 362 PHE A N 1
ATOM 2828 C CA . PHE A 1 362 ? 3.631 24.328 0.914 1 95.5 362 PHE A CA 1
ATOM 2829 C C . PHE A 1 362 ? 2.783 25.062 -0.126 1 95.5 362 PHE A C 1
ATOM 2831 O O . PHE A 1 362 ? 1.595 24.766 -0.276 1 95.5 362 PHE A O 1
ATOM 2838 N N . GLY A 1 363 ? 3.369 26.016 -0.825 1 95.12 363 GLY A N 1
ATOM 2839 C CA . GLY A 1 363 ? 2.65 26.781 -1.823 1 95.12 363 GLY A CA 1
ATOM 2840 C C . GLY A 1 363 ? 2.924 28.281 -1.729 1 95.12 363 GLY A C 1
ATOM 2841 O O . GLY A 1 363 ? 3.502 28.75 -0.747 1 95.12 363 GLY A O 1
ATOM 2842 N N . GLU A 1 364 ? 2.473 29.016 -2.664 1 96.19 364 GLU A N 1
ATOM 2843 C CA . GLU A 1 364 ? 2.75 30.453 -2.783 1 96.19 364 GLU A CA 1
ATOM 2844 C C . GLU A 1 364 ? 2.168 31.219 -1.603 1 96.19 364 GLU A C 1
ATOM 2846 O O . GLU A 1 364 ? 2.77 32.188 -1.133 1 96.19 364 GLU A O 1
ATOM 2851 N N . CYS A 1 365 ? 1.069 30.734 -1.122 1 97.88 365 CYS A N 1
ATOM 2852 C CA . CYS A 1 365 ? 0.4 31.438 -0.031 1 97.88 365 CYS A CA 1
ATOM 2853 C C . CYS A 1 365 ? 1.105 31.188 1.295 1 97.88 365 CYS A C 1
ATOM 2855 O O . CYS A 1 365 ? 0.778 31.797 2.309 1 97.88 365 CYS A O 1
ATOM 2857 N N . GLY A 1 366 ? 2.059 30.297 1.273 1 97.75 366 GLY A N 1
ATOM 2858 C CA . GLY A 1 366 ? 2.852 30.047 2.465 1 97.75 366 GLY A CA 1
ATOM 2859 C C . GLY A 1 366 ? 4.027 31 2.613 1 97.75 366 GLY A C 1
ATOM 2860 O O . GLY A 1 366 ? 4.688 31.016 3.654 1 97.75 366 GLY A O 1
ATOM 2861 N N . GLU A 1 367 ? 4.324 31.797 1.562 1 98.06 367 GLU A N 1
ATOM 2862 C CA . GLU A 1 367 ? 5.438 32.75 1.65 1 98.06 367 GLU A CA 1
ATOM 2863 C C . GLU A 1 367 ? 5.238 33.719 2.799 1 98.06 367 GLU A C 1
ATOM 2865 O O . GLU A 1 367 ? 4.133 34.25 3.002 1 98.06 367 GLU A O 1
ATOM 2870 N N . GLY A 1 368 ? 6.301 33.844 3.555 1 98.44 368 GLY A N 1
ATOM 2871 C CA . GLY A 1 368 ? 6.234 34.75 4.699 1 98.44 368 GLY A CA 1
ATOM 2872 C C . GLY A 1 368 ? 5.715 34.062 5.953 1 98.44 368 GLY A C 1
ATOM 2873 O O . GLY A 1 368 ? 5.543 34.719 6.988 1 98.44 368 GLY A O 1
ATOM 2874 N N . TYR A 1 369 ? 5.5 32.781 5.852 1 98.56 369 TYR A N 1
ATOM 2875 C CA . TYR A 1 369 ? 5.035 32 6.996 1 98.56 369 TYR A CA 1
ATOM 2876 C C . TYR A 1 369 ? 5.965 30.828 7.27 1 98.56 369 TYR A C 1
ATOM 2878 O O . TYR A 1 369 ? 6.879 30.562 6.484 1 98.56 369 TYR A O 1
ATOM 2886 N N . PHE A 1 370 ? 5.754 30.219 8.398 1 98.38 370 PHE A N 1
ATOM 2887 C CA . PHE A 1 370 ? 6.648 29.172 8.898 1 98.38 370 PHE A CA 1
ATOM 2888 C C . PHE A 1 370 ? 5.883 28.172 9.75 1 98.38 370 PHE A C 1
ATOM 2890 O O . PHE A 1 370 ? 4.98 28.547 10.5 1 98.38 370 PHE A O 1
ATOM 2897 N N . ARG A 1 371 ? 6.223 26.891 9.609 1 98.25 371 ARG A N 1
ATOM 2898 C CA . ARG A 1 371 ? 5.547 25.875 10.414 1 98.25 371 ARG A CA 1
ATOM 2899 C C . ARG A 1 371 ? 6.48 25.297 11.469 1 98.25 371 ARG A C 1
ATOM 2901 O O . ARG A 1 371 ? 7.621 24.938 11.164 1 98.25 371 ARG A O 1
ATOM 2908 N N . LEU A 1 372 ? 6.023 25.234 12.648 1 98.25 372 LEU A N 1
ATOM 2909 C CA . LEU A 1 372 ? 6.629 24.469 13.727 1 98.25 372 LEU A CA 1
ATOM 2910 C C . LEU A 1 372 ? 5.715 23.328 14.156 1 98.25 372 LEU A C 1
ATOM 2912 O O . LEU A 1 372 ? 4.488 23.469 14.133 1 98.25 372 LEU A O 1
ATOM 2916 N N . THR A 1 373 ? 6.273 22.203 14.492 1 97.62 373 THR A N 1
ATOM 2917 C CA . THR A 1 373 ? 5.477 21.078 14.961 1 97.62 373 THR A CA 1
ATOM 2918 C C . THR A 1 373 ? 5.633 20.891 16.469 1 97.62 373 THR A C 1
ATOM 2920 O O . THR A 1 373 ? 6.629 21.328 17.047 1 97.62 373 THR A O 1
ATOM 2923 N N . ALA A 1 374 ? 4.707 20.25 17.078 1 97.75 374 ALA A N 1
ATOM 2924 C CA . ALA A 1 374 ? 4.699 20.031 18.516 1 97.75 374 ALA A CA 1
ATOM 2925 C C . ALA A 1 374 ? 5.023 18.578 18.844 1 97.75 374 ALA A C 1
ATOM 2927 O O . ALA A 1 374 ? 4.77 18.109 19.969 1 97.75 374 ALA A O 1
ATOM 2928 N N . PHE A 1 375 ? 5.617 17.828 17.891 1 96.75 375 PHE A N 1
ATOM 2929 C CA . PHE A 1 375 ? 5.805 16.391 18.062 1 96.75 375 PHE A CA 1
ATOM 2930 C C . PHE A 1 375 ? 7.133 16.094 18.75 1 96.75 375 PHE A C 1
ATOM 2932 O O . PHE A 1 375 ? 7.43 14.945 19.062 1 96.75 375 PHE A O 1
ATOM 2939 N N . GLY A 1 376 ? 7.945 17.125 19 1 94.25 376 GLY A N 1
ATOM 2940 C CA . GLY A 1 376 ? 9.273 16.906 19.562 1 94.25 376 GLY A CA 1
ATOM 2941 C C . GLY A 1 376 ? 9.258 16.547 21.031 1 94.25 376 GLY A C 1
ATOM 2942 O O . GLY A 1 376 ? 8.188 16.469 21.641 1 94.25 376 GLY A O 1
ATOM 2943 N N . ASP A 1 377 ? 10.438 16.328 21.547 1 94.56 377 ASP A N 1
ATOM 2944 C CA . ASP A 1 377 ? 10.625 16.078 22.969 1 94.56 377 ASP A CA 1
ATOM 2945 C C . ASP A 1 377 ? 10.219 17.281 23.797 1 94.56 377 ASP A C 1
ATOM 2947 O O . ASP A 1 377 ? 10.523 18.422 23.438 1 94.56 377 ASP A O 1
ATOM 2951 N N . ALA A 1 378 ? 9.547 16.984 24.906 1 96.81 378 ALA A N 1
ATOM 2952 C CA . ALA A 1 378 ? 8.992 18.062 25.719 1 96.81 378 ALA A CA 1
ATOM 2953 C C . ALA A 1 378 ? 10.102 19.016 26.188 1 96.81 378 ALA A C 1
ATOM 2955 O O . ALA A 1 378 ? 9.953 20.234 26.125 1 96.81 378 ALA A O 1
ATOM 2956 N N . GLU A 1 379 ? 11.18 18.469 26.656 1 97.38 379 GLU A N 1
ATOM 2957 C CA . GLU A 1 379 ? 12.266 19.297 27.172 1 97.38 379 GLU A CA 1
ATOM 2958 C C . GLU A 1 379 ? 12.93 20.094 26.062 1 97.38 379 GLU A C 1
ATOM 2960 O O . GLU A 1 379 ? 13.234 21.281 26.234 1 97.38 379 GLU A O 1
ATOM 2965 N N . LYS A 1 380 ? 13.148 19.438 24.969 1 96.75 380 LYS A N 1
ATOM 2966 C CA . LYS A 1 380 ? 13.75 20.125 23.812 1 96.75 380 LYS A CA 1
ATOM 2967 C C . LYS A 1 380 ? 12.812 21.203 23.266 1 96.75 380 LYS A C 1
ATOM 2969 O O . LYS A 1 380 ? 13.273 22.25 22.812 1 96.75 380 LYS A O 1
ATOM 2974 N N . THR A 1 381 ? 11.547 20.906 23.344 1 97.81 381 THR A N 1
ATOM 2975 C CA . THR A 1 381 ? 10.562 21.891 22.891 1 97.81 381 THR A CA 1
ATOM 2976 C C . THR A 1 381 ? 10.594 23.125 23.766 1 97.81 381 THR A C 1
ATOM 2978 O O . THR A 1 381 ? 10.531 24.25 23.281 1 97.81 381 THR A O 1
ATOM 2981 N N . LYS A 1 382 ? 10.711 22.938 25.016 1 98.31 382 LYS A N 1
ATOM 2982 C CA . LYS A 1 382 ? 10.812 24.062 25.938 1 98.31 382 LYS A CA 1
ATOM 2983 C C . LYS A 1 382 ? 12.055 24.906 25.656 1 98.31 382 LYS A C 1
ATOM 2985 O O . LYS A 1 382 ? 11.977 26.141 25.625 1 98.31 382 LYS A O 1
ATOM 2990 N N . VAL A 1 383 ? 13.141 24.219 25.406 1 98.38 383 VAL A N 1
ATOM 2991 C CA . VAL A 1 383 ? 14.398 24.906 25.109 1 98.38 383 VAL A CA 1
ATOM 2992 C C . VAL A 1 383 ? 14.266 25.672 23.797 1 98.38 383 VAL A C 1
ATOM 2994 O O . VAL A 1 383 ? 14.664 26.828 23.703 1 98.38 383 VAL A O 1
ATOM 2997 N N . ALA A 1 384 ? 13.703 25.047 22.828 1 98.25 384 ALA A N 1
ATOM 2998 C CA . ALA A 1 384 ? 13.516 25.688 21.531 1 98.25 384 ALA A CA 1
ATOM 2999 C C . ALA A 1 384 ? 12.633 26.922 21.641 1 98.25 384 ALA A C 1
ATOM 3001 O O . ALA A 1 384 ? 12.922 27.953 21.047 1 98.25 384 ALA A O 1
ATOM 3002 N N . ALA A 1 385 ? 11.57 26.797 22.391 1 98.38 385 ALA A N 1
ATOM 3003 C CA . ALA A 1 385 ? 10.641 27.922 22.562 1 98.38 385 ALA A CA 1
ATOM 3004 C C . ALA A 1 385 ? 11.336 29.109 23.219 1 98.38 385 ALA A C 1
ATOM 3006 O O . ALA A 1 385 ? 11.133 30.25 22.797 1 98.38 385 ALA A O 1
ATOM 3007 N N . GLU A 1 386 ? 12.117 28.812 24.172 1 98.31 386 GLU A N 1
ATOM 3008 C CA . GLU A 1 386 ? 12.859 29.875 24.844 1 98.31 386 GLU A CA 1
ATOM 3009 C C . GLU A 1 386 ? 13.875 30.531 23.906 1 98.31 386 GLU A C 1
ATOM 3011 O O . GLU A 1 386 ? 14.055 31.75 23.922 1 98.31 386 GLU A O 1
ATOM 3016 N N . ARG A 1 387 ? 14.531 29.734 23.156 1 98.12 387 ARG A N 1
ATOM 3017 C CA . ARG A 1 387 ? 15.484 30.25 22.172 1 98.12 387 ARG A CA 1
ATOM 3018 C C . ARG A 1 387 ? 14.789 31.156 21.156 1 98.12 387 ARG A C 1
ATOM 3020 O O . ARG A 1 387 ? 15.297 32.219 20.828 1 98.12 387 ARG A O 1
ATOM 3027 N N . ILE A 1 388 ? 13.711 30.703 20.688 1 97.94 388 ILE A N 1
ATOM 3028 C CA . ILE A 1 388 ? 12.938 31.438 19.688 1 97.94 388 ILE A CA 1
ATOM 3029 C C . ILE A 1 388 ? 12.477 32.781 20.281 1 97.94 388 ILE A C 1
ATOM 3031 O O . ILE A 1 388 ? 12.633 33.812 19.656 1 97.94 388 ILE A O 1
ATOM 3035 N N . LYS A 1 389 ? 11.938 32.656 21.453 1 97.69 389 LYS A N 1
ATOM 3036 C CA . LYS A 1 389 ? 11.469 33.875 22.141 1 97.69 389 LYS A CA 1
ATOM 3037 C C . LYS A 1 389 ? 12.586 34.906 22.297 1 97.69 389 LYS A C 1
ATOM 3039 O O . LYS A 1 389 ? 12.422 36.062 21.953 1 97.69 389 LYS A O 1
ATOM 3044 N N . THR A 1 390 ? 13.695 34.438 22.75 1 97.81 390 THR A N 1
ATOM 3045 C CA . THR A 1 390 ? 14.836 35.312 22.969 1 97.81 390 THR A CA 1
ATOM 3046 C C . THR A 1 390 ? 15.312 35.906 21.641 1 97.81 390 THR A C 1
ATOM 3048 O O . THR A 1 390 ? 15.594 37.094 21.562 1 97.81 390 THR A O 1
ATOM 3051 N N . ALA A 1 391 ? 15.383 35.094 20.672 1 97.31 391 ALA A N 1
ATOM 3052 C CA . ALA A 1 391 ? 15.844 35.562 19.359 1 97.31 391 ALA A CA 1
ATOM 3053 C C . ALA A 1 391 ? 14.891 36.594 18.766 1 97.31 391 ALA A C 1
ATOM 3055 O O . ALA A 1 391 ? 15.328 37.625 18.25 1 97.31 391 ALA A O 1
ATOM 3056 N N . ILE A 1 392 ? 13.617 36.312 18.828 1 97.56 392 ILE A N 1
ATOM 3057 C CA . ILE A 1 392 ? 12.633 37.219 18.219 1 97.56 392 ILE A CA 1
ATOM 3058 C C . ILE A 1 392 ? 12.625 38.562 18.969 1 97.56 392 ILE A C 1
ATOM 3060 O O . ILE A 1 392 ? 12.539 39.594 18.344 1 97.56 392 ILE A O 1
ATOM 3064 N N . LYS A 1 393 ? 12.773 38.5 20.25 1 95.94 393 LYS A N 1
ATOM 3065 C CA . LYS A 1 393 ? 12.781 39.719 21.031 1 95.94 393 LYS A CA 1
ATOM 3066 C C . LYS A 1 393 ? 14.008 40.562 20.719 1 95.94 393 LYS A C 1
ATOM 3068 O O . LYS A 1 393 ? 13.984 41.812 20.875 1 95.94 393 LYS A O 1
ATOM 3073 N N . ALA A 1 394 ? 14.984 39.938 20.25 1 94.12 394 ALA A N 1
ATOM 3074 C CA . ALA A 1 394 ? 16.219 40.625 19.906 1 94.12 394 ALA A CA 1
ATOM 3075 C C . ALA A 1 394 ? 16.156 41.156 18.469 1 94.12 394 ALA A C 1
ATOM 3077 O O . ALA A 1 394 ? 17.031 41.938 18.062 1 94.12 394 ALA A O 1
ATOM 3078 N N . LEU A 1 395 ? 15.242 40.812 17.719 1 91.44 395 LEU A N 1
ATOM 3079 C CA . LEU A 1 395 ? 15.102 41.25 16.328 1 91.44 395 LEU A CA 1
ATOM 3080 C C . LEU A 1 395 ? 14.672 42.719 16.266 1 91.44 395 LEU A C 1
ATOM 3082 O O . LEU A 1 395 ? 15.008 43.438 15.305 1 91.44 395 LEU A O 1
ATOM 3086 N N . MET B 1 1 ? -18.938 15.711 -12.273 1 93.94 1 MET B N 1
ATOM 3087 C CA . MET B 1 1 ? -17.781 14.844 -12.102 1 93.94 1 MET B CA 1
ATOM 3088 C C . MET B 1 1 ? -17.891 13.602 -12.977 1 93.94 1 MET B C 1
ATOM 3090 O O . MET B 1 1 ? -18.984 13.07 -13.172 1 93.94 1 MET B O 1
ATOM 3094 N N . LYS B 1 2 ? -16.797 13.195 -13.625 1 96 2 LYS B N 1
ATOM 3095 C CA . LYS B 1 2 ? -16.688 11.984 -14.43 1 96 2 LYS B CA 1
ATOM 3096 C C . LYS B 1 2 ? -15.961 10.875 -13.672 1 96 2 LYS B C 1
ATOM 3098 O O . LYS B 1 2 ? -14.969 11.141 -12.984 1 96 2 LYS B O 1
ATOM 3103 N N . MET B 1 3 ? -16.531 9.641 -13.75 1 98.06 3 MET B N 1
ATOM 3104 C CA . MET B 1 3 ? -15.891 8.484 -13.125 1 98.06 3 MET B CA 1
ATOM 3105 C C . MET B 1 3 ? -14.984 7.766 -14.117 1 98.06 3 MET B C 1
ATOM 3107 O O . MET B 1 3 ? -15.055 8.016 -15.328 1 98.06 3 MET B O 1
ATOM 3111 N N . ASN B 1 4 ? -14.039 7.023 -13.609 1 97.19 4 ASN B N 1
ATOM 3112 C CA . ASN B 1 4 ? -13.258 6.117 -14.445 1 97.19 4 ASN B CA 1
ATOM 3113 C C . ASN B 1 4 ? -14.109 4.977 -14.992 1 97.19 4 ASN B C 1
ATOM 3115 O O . ASN B 1 4 ? -14.312 3.969 -14.32 1 97.19 4 ASN B O 1
ATOM 3119 N N . LYS B 1 5 ? -14.453 5.004 -16.172 1 95.56 5 LYS B N 1
ATOM 3120 C CA . LYS B 1 5 ? -15.422 4.086 -16.781 1 95.56 5 LYS B CA 1
ATOM 3121 C C . LYS B 1 5 ? -14.781 2.736 -17.094 1 95.56 5 LYS B C 1
ATOM 3123 O O . LYS B 1 5 ? -15.477 1.761 -17.375 1 95.56 5 LYS B O 1
ATOM 3128 N N . HIS B 1 6 ? -13.516 2.688 -17.047 1 94.88 6 HIS B N 1
ATOM 3129 C CA . HIS B 1 6 ? -12.828 1.434 -17.344 1 94.88 6 HIS B CA 1
ATOM 3130 C C . HIS B 1 6 ? -13.156 0.372 -16.297 1 94.88 6 HIS B C 1
ATOM 3132 O O . HIS B 1 6 ? -13.047 -0.826 -16.562 1 94.88 6 HIS B O 1
ATOM 3138 N N . TYR B 1 7 ? -13.562 0.804 -15.078 1 93.5 7 TYR B N 1
ATOM 3139 C CA . TYR B 1 7 ? -13.969 -0.153 -14.055 1 93.5 7 TYR B CA 1
ATOM 3140 C C . TYR B 1 7 ? -15.164 -0.979 -14.531 1 93.5 7 TYR B C 1
ATOM 3142 O O . TYR B 1 7 ? -15.359 -2.111 -14.086 1 93.5 7 TYR B O 1
ATOM 3150 N N . ASN B 1 8 ? -15.938 -0.433 -15.391 1 91.62 8 ASN B N 1
ATOM 3151 C CA . ASN B 1 8 ? -17.094 -1.148 -15.945 1 91.62 8 ASN B CA 1
ATOM 3152 C C . ASN B 1 8 ? -16.656 -2.242 -16.906 1 91.62 8 ASN B C 1
ATOM 3154 O O . ASN B 1 8 ? -17.453 -3.104 -17.281 1 91.62 8 ASN B O 1
ATOM 3158 N N . GLU B 1 9 ? -15.414 -2.186 -17.312 1 90.94 9 GLU B N 1
ATOM 3159 C CA . GLU B 1 9 ? -14.898 -3.17 -18.266 1 90.94 9 GLU B CA 1
ATOM 3160 C C . GLU B 1 9 ? -14.391 -4.418 -17.531 1 90.94 9 GLU B C 1
ATOM 3162 O O . GLU B 1 9 ? -14.078 -5.426 -18.172 1 90.94 9 GLU B O 1
ATOM 3167 N N . LEU B 1 10 ? -14.289 -4.285 -16.219 1 88.31 10 LEU B N 1
ATOM 3168 C CA . LEU B 1 10 ? -13.844 -5.434 -15.445 1 88.31 10 LEU B CA 1
ATOM 3169 C C . LEU B 1 10 ? -14.875 -6.559 -15.492 1 88.31 10 LEU B C 1
ATOM 3171 O O . LEU B 1 10 ? -16.078 -6.301 -15.445 1 88.31 10 LEU B O 1
ATOM 3175 N N . LYS B 1 11 ? -14.344 -7.613 -15.797 1 73.88 11 LYS B N 1
ATOM 3176 C CA . LYS B 1 11 ? -15.219 -8.781 -15.703 1 73.88 11 LYS B CA 1
ATOM 3177 C C . LYS B 1 11 ? -15.375 -9.242 -14.258 1 73.88 11 LYS B C 1
ATOM 3179 O O . LYS B 1 11 ? -14.453 -9.094 -13.453 1 73.88 11 LYS B O 1
ATOM 3184 N N . ALA B 1 12 ? -16.516 -9.141 -13.758 1 58.53 12 ALA B N 1
ATOM 3185 C CA . ALA B 1 12 ? -16.766 -9.562 -12.383 1 58.53 12 ALA B CA 1
ATOM 3186 C C . ALA B 1 12 ? -15.922 -10.773 -12.016 1 58.53 12 ALA B C 1
ATOM 3188 O O . ALA B 1 12 ? -15.805 -11.727 -12.789 1 58.53 12 ALA B O 1
ATOM 3189 N N . SER B 1 13 ? -14.695 -10.469 -11.219 1 56.69 13 SER B N 1
ATOM 3190 C CA . SER B 1 13 ? -13.93 -11.633 -10.789 1 56.69 13 SER B CA 1
ATOM 3191 C C . SER B 1 13 ? -14.836 -12.688 -10.164 1 56.69 13 SER B C 1
ATOM 3193 O O . SER B 1 13 ? -15.055 -12.688 -8.953 1 56.69 13 SER B O 1
ATOM 3195 N N . TYR B 1 14 ? -15.602 -13.141 -11.016 1 58.66 14 TYR B N 1
ATOM 3196 C CA . TYR B 1 14 ? -16.625 -14.062 -10.531 1 58.66 14 TYR B CA 1
ATOM 3197 C C . TYR B 1 14 ? -16.047 -15.445 -10.289 1 58.66 14 TYR B C 1
ATOM 3199 O O . TYR B 1 14 ? -16.734 -16.344 -9.805 1 58.66 14 TYR B O 1
ATOM 3207 N N . LEU B 1 15 ? -14.633 -15.5 -10.484 1 77 15 LEU B N 1
ATOM 3208 C CA . LEU B 1 15 ? -14.117 -16.859 -10.383 1 77 15 LEU B CA 1
ATOM 3209 C C . LEU B 1 15 ? -14.164 -17.359 -8.945 1 77 15 LEU B C 1
ATOM 3211 O O . LEU B 1 15 ? -14.852 -18.344 -8.641 1 77 15 LEU B O 1
ATOM 3215 N N . PHE B 1 16 ? -13.594 -16.547 -8.086 1 74.94 16 PHE B N 1
ATOM 3216 C CA . PHE B 1 16 ? -13.492 -16.984 -6.699 1 74.94 16 PHE B CA 1
ATOM 3217 C C . PHE B 1 16 ? -14.836 -16.859 -5.988 1 74.94 16 PHE B C 1
ATOM 3219 O O . PHE B 1 16 ? -15.148 -17.641 -5.09 1 74.94 16 PHE B O 1
ATOM 3226 N N . VAL B 1 17 ? -15.664 -15.93 -6.477 1 72.94 17 VAL B N 1
ATOM 3227 C CA . VAL B 1 17 ? -17.016 -15.789 -5.938 1 72.94 17 VAL B CA 1
ATOM 3228 C C . VAL B 1 17 ? -17.859 -17 -6.348 1 72.94 17 VAL B C 1
ATOM 3230 O O . VAL B 1 17 ? -18.594 -17.547 -5.531 1 72.94 17 VAL B O 1
ATOM 3233 N N . ASP B 1 18 ? -17.719 -17.375 -7.602 1 82.75 18 ASP B N 1
ATOM 3234 C CA . ASP B 1 18 ? -18.469 -18.531 -8.102 1 82.75 18 ASP B CA 1
ATOM 3235 C C . ASP B 1 18 ? -18.031 -19.812 -7.398 1 82.75 18 ASP B C 1
ATOM 3237 O O . ASP B 1 18 ? -18.875 -20.641 -7.055 1 82.75 18 ASP B O 1
ATOM 3241 N N . ILE B 1 19 ? -16.766 -19.938 -7.176 1 89 19 ILE B N 1
ATOM 3242 C CA . ILE B 1 19 ? -16.234 -21.109 -6.453 1 89 19 ILE B CA 1
ATOM 3243 C C . ILE B 1 19 ? -16.828 -21.125 -5.043 1 89 19 ILE B C 1
ATOM 3245 O O . ILE B 1 19 ? -17.328 -22.156 -4.59 1 89 19 ILE B O 1
ATOM 3249 N N . ALA B 1 20 ? -16.781 -20.016 -4.402 1 83.69 20 ALA B N 1
ATOM 3250 C CA . ALA B 1 20 ? -17.297 -19.922 -3.039 1 83.69 20 ALA B CA 1
ATOM 3251 C C . ALA B 1 20 ? -18.781 -20.297 -2.986 1 83.69 20 ALA B C 1
ATOM 3253 O O . ALA B 1 20 ? -19.219 -21 -2.08 1 83.69 20 ALA B O 1
ATOM 3254 N N . HIS B 1 21 ? -19.516 -19.812 -3.973 1 87.81 21 HIS B N 1
ATOM 3255 C CA . HIS B 1 21 ? -20.953 -20.109 -4.031 1 87.81 21 HIS B CA 1
ATOM 3256 C C . HIS B 1 21 ? -21.203 -21.594 -4.234 1 87.81 21 HIS B C 1
ATOM 3258 O O . HIS B 1 21 ? -22.047 -22.188 -3.553 1 87.81 21 HIS B O 1
ATOM 3264 N N . LYS B 1 22 ? -20.531 -22.156 -5.098 1 91.81 22 LYS B N 1
ATOM 3265 C CA . LYS B 1 22 ? -20.734 -23.578 -5.402 1 91.81 22 LYS B CA 1
ATOM 3266 C C . LYS B 1 22 ? -20.328 -24.453 -4.219 1 91.81 22 LYS B C 1
ATOM 3268 O O . LYS B 1 22 ? -21 -25.438 -3.912 1 91.81 22 LYS B O 1
ATOM 3273 N N . VAL B 1 23 ? -19.234 -24.125 -3.627 1 93.19 23 VAL B N 1
ATOM 3274 C CA . VAL B 1 23 ? -18.75 -24.891 -2.482 1 93.19 23 VAL B CA 1
ATOM 3275 C C . VAL B 1 23 ? -19.734 -24.766 -1.322 1 93.19 23 VAL B C 1
ATOM 3277 O O . VAL B 1 23 ? -20.031 -25.766 -0.655 1 93.19 23 VAL B O 1
ATOM 3280 N N . ALA B 1 24 ? -20.219 -23.562 -1.098 1 92.25 24 ALA B N 1
ATOM 3281 C CA . ALA B 1 24 ? -21.203 -23.344 -0.033 1 92.25 24 ALA B CA 1
ATOM 3282 C C . ALA B 1 24 ? -22.469 -24.156 -0.289 1 92.25 24 ALA B C 1
ATOM 3284 O O . ALA B 1 24 ? -23.016 -24.766 0.629 1 92.25 24 ALA B O 1
ATOM 3285 N N . ALA B 1 25 ? -22.953 -24.062 -1.477 1 94.19 25 ALA B N 1
ATOM 3286 C CA . ALA B 1 25 ? -24.156 -24.812 -1.852 1 94.19 25 ALA B CA 1
ATOM 3287 C C . ALA B 1 25 ? -23.953 -26.312 -1.653 1 94.19 25 ALA B C 1
ATOM 3289 O O . ALA B 1 25 ? -24.828 -27 -1.155 1 94.19 25 ALA B O 1
ATOM 3290 N N . TYR B 1 26 ? -22.859 -26.812 -2.055 1 95.19 26 TYR B N 1
ATOM 3291 C CA . TYR B 1 26 ? -22.547 -28.219 -1.882 1 95.19 26 TYR B CA 1
ATOM 3292 C C . TYR B 1 26 ? -22.5 -28.594 -0.405 1 95.19 26 TYR B C 1
ATOM 3294 O O . TYR B 1 26 ? -23.047 -29.625 0.002 1 95.19 26 TYR B O 1
ATOM 3302 N N . GLN B 1 27 ? -21.766 -27.734 0.338 1 94.94 27 GLN B N 1
ATOM 3303 C CA . GLN B 1 27 ? -21.625 -28 1.767 1 94.94 27 GLN B CA 1
ATOM 3304 C C . GLN B 1 27 ? -22.984 -27.984 2.463 1 94.94 27 GLN B C 1
ATOM 3306 O O . GLN B 1 27 ? -23.219 -28.766 3.391 1 94.94 27 GLN B O 1
ATOM 3311 N N . GLU B 1 28 ? -23.812 -27.094 2.062 1 95.56 28 GLU B N 1
ATOM 3312 C CA . GLU B 1 28 ? -25.156 -27.047 2.605 1 95.56 28 GLU B CA 1
ATOM 3313 C C . GLU B 1 28 ? -25.938 -28.312 2.281 1 95.56 28 GLU B C 1
ATOM 3315 O O . GLU B 1 28 ? -26.688 -28.828 3.121 1 95.56 28 GLU B O 1
ATOM 3320 N N . ALA B 1 29 ? -25.844 -28.75 1.12 1 95.5 29 ALA B N 1
ATOM 3321 C CA . ALA B 1 29 ? -26.562 -29.938 0.654 1 95.5 29 ALA B CA 1
ATOM 3322 C C . ALA B 1 29 ? -25.953 -31.203 1.249 1 95.5 29 ALA B C 1
ATOM 3324 O O . ALA B 1 29 ? -26.656 -32.219 1.412 1 95.5 29 ALA B O 1
ATOM 3325 N N . HIS B 1 30 ? -24.688 -31.125 1.571 1 95.94 30 HIS B N 1
ATOM 3326 C CA . HIS B 1 30 ? -23.969 -32.281 2.09 1 95.94 30 HIS B CA 1
ATOM 3327 C C . HIS B 1 30 ? -23.172 -31.922 3.34 1 95.94 30 HIS B C 1
ATOM 3329 O O . HIS B 1 30 ? -21.938 -32.031 3.352 1 95.94 30 HIS B O 1
ATOM 3335 N N . PRO B 1 31 ? -23.781 -31.562 4.422 1 93.81 31 PRO B N 1
ATOM 3336 C CA . PRO B 1 31 ? -23.109 -31.094 5.629 1 93.81 31 PRO B CA 1
ATOM 3337 C C . PRO B 1 31 ? -22.188 -32.156 6.242 1 93.81 31 PRO B C 1
ATOM 3339 O O . PRO B 1 31 ? -21.266 -31.812 6.977 1 93.81 31 PRO B O 1
ATOM 3342 N N . GLU B 1 32 ? -22.391 -33.344 5.871 1 93.25 32 GLU B N 1
ATOM 3343 C CA . GLU B 1 32 ? -21.641 -34.438 6.457 1 93.25 32 GLU B CA 1
ATOM 3344 C C . GLU B 1 32 ? -20.344 -34.688 5.691 1 93.25 32 GLU B C 1
ATOM 3346 O O . GLU B 1 32 ? -19.438 -35.375 6.188 1 93.25 32 GLU B O 1
ATOM 3351 N N . LYS B 1 33 ? -20.25 -34.25 4.504 1 93.44 33 LYS B N 1
ATOM 3352 C CA . LYS B 1 33 ? -19.078 -34.5 3.662 1 93.44 33 LYS B CA 1
ATOM 3353 C C . LYS B 1 33 ? -17.969 -33.5 3.965 1 93.44 33 LYS B C 1
ATOM 3355 O O . LYS B 1 33 ? -18.234 -32.281 4.152 1 93.44 33 LYS B O 1
ATOM 3360 N N . GLU B 1 34 ? -16.828 -34 4.102 1 94.94 34 GLU B N 1
ATOM 3361 C CA . GLU B 1 34 ? -15.672 -33.156 4.285 1 94.94 34 GLU B CA 1
ATOM 3362 C C . GLU B 1 34 ? -15.141 -32.625 2.947 1 94.94 34 GLU B C 1
ATOM 3364 O O . GLU B 1 34 ? -14.898 -33.438 2.029 1 94.94 34 GLU B O 1
ATOM 3369 N N . ILE B 1 35 ? -15.016 -31.375 2.869 1 96.5 35 ILE B N 1
ATOM 3370 C CA . ILE B 1 35 ? -14.445 -30.75 1.68 1 96.5 35 ILE B CA 1
ATOM 3371 C C . ILE B 1 35 ? -12.969 -30.438 1.92 1 96.5 35 ILE B C 1
ATOM 3373 O O . ILE B 1 35 ? -12.602 -29.906 2.969 1 96.5 35 ILE B O 1
ATOM 3377 N N . ILE B 1 36 ? -12.078 -30.922 1.061 1 97 36 ILE B N 1
ATOM 3378 C CA . ILE B 1 36 ? -10.664 -30.578 1.109 1 97 36 ILE B CA 1
ATOM 3379 C C . ILE B 1 36 ? -10.352 -29.531 0.039 1 97 36 ILE B C 1
ATOM 3381 O O . ILE B 1 36 ? -10.562 -29.766 -1.152 1 97 36 ILE B O 1
ATOM 3385 N N . ARG B 1 37 ? -9.867 -28.422 0.441 1 94.38 37 ARG B N 1
ATOM 3386 C CA . ARG B 1 37 ? -9.633 -27.281 -0.443 1 94.38 37 ARG B CA 1
ATOM 3387 C C . ARG B 1 37 ? -8.188 -27.266 -0.938 1 94.38 37 ARG B C 1
ATOM 3389 O O . ARG B 1 37 ? -7.262 -27.047 -0.156 1 94.38 37 ARG B O 1
ATOM 3396 N N . LEU B 1 38 ? -8.023 -27.328 -2.184 1 95.88 38 LEU B N 1
ATOM 3397 C CA . LEU B 1 38 ? -6.723 -27.25 -2.838 1 95.88 38 LEU B CA 1
ATOM 3398 C C . LEU B 1 38 ? -6.73 -26.188 -3.932 1 95.88 38 LEU B C 1
ATOM 3400 O O . LEU B 1 38 ? -6.039 -26.328 -4.945 1 95.88 38 LEU B O 1
ATOM 3404 N N . GLY B 1 39 ? -7.578 -25.188 -3.76 1 90.62 39 GLY B N 1
ATOM 3405 C CA . GLY B 1 39 ? -7.75 -24.188 -4.805 1 90.62 39 GLY B CA 1
ATOM 3406 C C . GLY B 1 39 ? -6.992 -22.906 -4.527 1 90.62 39 GLY B C 1
ATOM 3407 O O . GLY B 1 39 ? -6.371 -22.344 -5.43 1 90.62 39 GLY B O 1
ATOM 3408 N N . ILE B 1 40 ? -7.016 -22.375 -3.33 1 80.62 40 ILE B N 1
ATOM 3409 C CA . ILE B 1 40 ? -6.453 -21.062 -3.031 1 80.62 40 ILE B CA 1
ATOM 3410 C C . ILE B 1 40 ? -4.965 -21.188 -2.715 1 80.62 40 ILE B C 1
ATOM 3412 O O . ILE B 1 40 ? -4.562 -22.094 -1.972 1 80.62 40 ILE B O 1
ATOM 3416 N N . GLY B 1 41 ? -4.211 -20.328 -3.336 1 87.31 41 GLY B N 1
ATOM 3417 C CA . GLY B 1 41 ? -2.766 -20.344 -3.156 1 87.31 41 GLY B CA 1
ATOM 3418 C C . GLY B 1 41 ? -2.311 -19.641 -1.899 1 87.31 41 GLY B C 1
ATOM 3419 O O . GLY B 1 41 ? -1.411 -18.797 -1.952 1 87.31 41 GLY B O 1
ATOM 3420 N N . ASP B 1 42 ? -2.938 -19.969 -0.764 1 90.94 42 ASP B N 1
ATOM 3421 C CA . ASP B 1 42 ? -2.52 -19.406 0.518 1 90.94 42 ASP B CA 1
ATOM 3422 C C . ASP B 1 42 ? -1.619 -20.375 1.275 1 90.94 42 ASP B C 1
ATOM 3424 O O . ASP B 1 42 ? -1.913 -21.578 1.351 1 90.94 42 ASP B O 1
ATOM 3428 N N . VAL B 1 43 ? -0.585 -19.891 1.824 1 93.75 43 VAL B N 1
ATOM 3429 C CA . VAL B 1 43 ? 0.299 -20.719 2.637 1 93.75 43 VAL B CA 1
ATOM 3430 C C . VAL B 1 43 ? -0.406 -21.109 3.934 1 93.75 43 VAL B C 1
ATOM 3432 O O . VAL B 1 43 ? -1.301 -20.391 4.398 1 93.75 43 VAL B O 1
ATOM 3435 N N . THR B 1 44 ? 0.051 -22.25 4.496 1 93.81 44 THR B N 1
ATOM 3436 C CA . THR B 1 44 ? -0.675 -22.734 5.66 1 93.81 44 THR B CA 1
ATOM 3437 C C . THR B 1 44 ? 0.276 -22.969 6.832 1 93.81 44 THR B C 1
ATOM 3439 O O . THR B 1 44 ? -0.163 -23.156 7.969 1 93.81 44 THR B O 1
ATOM 3442 N N . GLN B 1 45 ? 1.545 -23.031 6.539 1 96.19 45 GLN B N 1
ATOM 3443 C CA . GLN B 1 45 ? 2.5 -23.172 7.637 1 96.19 45 GLN B CA 1
ATOM 3444 C C . GLN B 1 45 ? 2.674 -21.859 8.383 1 96.19 45 GLN B C 1
ATOM 3446 O O . GLN B 1 45 ? 2.688 -20.781 7.77 1 96.19 45 GLN B O 1
ATOM 3451 N N . PRO B 1 46 ? 2.809 -21.969 9.734 1 97.62 46 PRO B N 1
ATOM 3452 C CA . PRO B 1 46 ? 3.029 -20.75 10.508 1 97.62 46 PRO B CA 1
ATOM 3453 C C . PRO B 1 46 ? 4.371 -20.078 10.195 1 97.62 46 PRO B C 1
ATOM 3455 O O . PRO B 1 46 ? 5.207 -20.672 9.508 1 97.62 46 PRO B O 1
ATOM 3458 N N . LEU B 1 47 ? 4.508 -18.844 10.656 1 98.44 47 LEU B N 1
ATOM 3459 C CA . LEU B 1 47 ? 5.773 -18.141 10.492 1 98.44 47 LEU B CA 1
ATOM 3460 C C . LEU B 1 47 ? 6.906 -18.906 11.18 1 98.44 47 LEU B C 1
ATOM 3462 O O . LEU B 1 47 ? 6.719 -19.453 12.258 1 98.44 47 LEU B O 1
ATOM 3466 N N . ALA B 1 48 ? 8.062 -18.891 10.562 1 98.31 48 ALA B N 1
ATOM 3467 C CA . ALA B 1 48 ? 9.242 -19.5 11.148 1 98.31 48 ALA B CA 1
ATOM 3468 C C . ALA B 1 48 ? 9.609 -18.844 12.477 1 98.31 48 ALA B C 1
ATOM 3470 O O . ALA B 1 48 ? 9.344 -17.656 12.672 1 98.31 48 ALA B O 1
ATOM 3471 N N . LYS B 1 49 ? 10.227 -19.625 13.352 1 98.25 49 LYS B N 1
ATOM 3472 C CA . LYS B 1 49 ? 10.586 -19.141 14.68 1 98.25 49 LYS B CA 1
ATOM 3473 C C . LYS B 1 49 ? 11.469 -17.906 14.594 1 98.25 49 LYS B C 1
ATOM 3475 O O . LYS B 1 49 ? 11.32 -16.969 15.391 1 98.25 49 LYS B O 1
ATOM 3480 N N . CYS B 1 50 ? 12.438 -17.859 13.695 1 98.44 50 CYS B N 1
ATOM 3481 C CA . CYS B 1 50 ? 13.336 -16.719 13.555 1 98.44 50 CYS B CA 1
ATOM 3482 C C . CYS B 1 50 ? 12.562 -15.445 13.227 1 98.44 50 CYS B C 1
ATOM 3484 O O . CYS B 1 50 ? 12.906 -14.367 13.711 1 98.44 50 CYS B O 1
ATOM 3486 N N . VAL B 1 51 ? 11.555 -15.539 12.406 1 98.75 51 VAL B N 1
ATOM 3487 C CA . VAL B 1 51 ? 10.719 -14.406 12.023 1 98.75 51 VAL B CA 1
ATOM 3488 C C . VAL B 1 51 ? 9.93 -13.922 13.242 1 98.75 51 VAL B C 1
ATOM 3490 O O . VAL B 1 51 ? 9.898 -12.727 13.531 1 98.75 51 VAL B O 1
ATOM 3493 N N . VAL B 1 52 ? 9.312 -14.883 13.961 1 98.81 52 VAL B N 1
ATOM 3494 C CA . VAL B 1 52 ? 8.516 -14.57 15.141 1 98.81 52 VAL B CA 1
ATOM 3495 C C . VAL B 1 52 ? 9.375 -13.859 16.172 1 98.81 52 VAL B C 1
ATOM 3497 O O . VAL B 1 52 ? 8.984 -12.82 16.703 1 98.81 52 VAL B O 1
ATOM 3500 N N . ASP B 1 53 ? 10.57 -14.383 16.406 1 98.81 53 ASP B N 1
ATOM 3501 C CA . ASP B 1 53 ? 11.477 -13.797 17.391 1 98.81 53 ASP B CA 1
ATOM 3502 C C . ASP B 1 53 ? 11.859 -12.375 16.984 1 98.81 53 ASP B C 1
ATOM 3504 O O . ASP B 1 53 ? 11.844 -11.461 17.828 1 98.81 53 ASP B O 1
ATOM 3508 N N . ALA B 1 54 ? 12.188 -12.188 15.727 1 98.88 54 ALA B N 1
ATOM 3509 C CA . ALA B 1 54 ? 12.594 -10.875 15.234 1 98.88 54 ALA B CA 1
ATOM 3510 C C . ALA B 1 54 ? 11.453 -9.867 15.359 1 98.88 54 ALA B C 1
ATOM 3512 O O . ALA B 1 54 ? 11.68 -8.711 15.727 1 98.88 54 ALA B O 1
ATOM 3513 N N . MET B 1 55 ? 10.266 -10.273 15.055 1 98.94 55 MET B N 1
ATOM 3514 C CA . MET B 1 55 ? 9.109 -9.383 15.156 1 98.94 55 MET B CA 1
ATOM 3515 C C . MET B 1 55 ? 8.82 -9.039 16.609 1 98.94 55 MET B C 1
ATOM 3517 O O . MET B 1 55 ? 8.469 -7.902 16.938 1 98.94 55 MET B O 1
ATOM 3521 N N . HIS B 1 56 ? 8.93 -10.078 17.516 1 98.94 56 HIS B N 1
ATOM 3522 C CA . HIS B 1 56 ? 8.766 -9.812 18.938 1 98.94 56 HIS B CA 1
ATOM 3523 C C . HIS B 1 56 ? 9.75 -8.742 19.406 1 98.94 56 HIS B C 1
ATOM 3525 O O . HIS B 1 56 ? 9.359 -7.801 20.109 1 98.94 56 HIS B O 1
ATOM 3531 N N . ASP B 1 57 ? 10.992 -8.906 19.047 1 98.88 57 ASP B N 1
ATOM 3532 C CA . ASP B 1 57 ? 12.008 -7.926 19.422 1 98.88 57 ASP B CA 1
ATOM 3533 C C . ASP B 1 57 ? 11.656 -6.539 18.891 1 98.88 57 ASP B C 1
ATOM 3535 O O . ASP B 1 57 ? 11.789 -5.543 19.594 1 98.88 57 ASP B O 1
ATOM 3539 N N . ALA B 1 58 ? 11.242 -6.469 17.672 1 98.88 58 ALA B N 1
ATOM 3540 C CA . ALA B 1 58 ? 10.914 -5.195 17.031 1 98.88 58 ALA B CA 1
ATOM 3541 C C . ALA B 1 58 ? 9.719 -4.531 17.719 1 98.88 58 ALA B C 1
ATOM 3543 O O . ALA B 1 58 ? 9.711 -3.312 17.906 1 98.88 58 ALA B O 1
ATOM 3544 N N . VAL B 1 59 ? 8.68 -5.324 18.016 1 98.88 59 VAL B N 1
ATOM 3545 C CA . VAL B 1 59 ? 7.52 -4.793 18.719 1 98.88 59 VAL B CA 1
ATOM 3546 C C . VAL B 1 59 ? 7.949 -4.203 20.062 1 98.88 59 VAL B C 1
ATOM 3548 O O . VAL B 1 59 ? 7.516 -3.111 20.438 1 98.88 59 VAL B O 1
ATOM 3551 N N . THR B 1 60 ? 8.828 -4.918 20.75 1 98.81 60 THR B N 1
ATOM 3552 C CA . THR B 1 60 ? 9.344 -4.441 22.031 1 98.81 60 THR B CA 1
ATOM 3553 C C . THR B 1 60 ? 10.078 -3.119 21.859 1 98.81 60 THR B C 1
ATOM 3555 O O . THR B 1 60 ? 9.883 -2.184 22.641 1 98.81 60 THR B O 1
ATOM 3558 N N . GLU B 1 61 ? 10.906 -3.041 20.859 1 98.69 61 GLU B N 1
ATOM 3559 C CA . GLU B 1 61 ? 11.641 -1.814 20.562 1 98.69 61 GLU B CA 1
ATOM 3560 C C . GLU B 1 61 ? 10.695 -0.641 20.344 1 98.69 61 GLU B C 1
ATOM 3562 O O . GLU B 1 61 ? 10.906 0.447 20.875 1 98.69 61 GLU B O 1
ATOM 3567 N N . MET B 1 62 ? 9.625 -0.833 19.609 1 98.62 62 MET B N 1
ATOM 3568 C CA . MET B 1 62 ? 8.68 0.218 19.234 1 98.62 62 MET B CA 1
ATOM 3569 C C . MET B 1 62 ? 7.973 0.781 20.453 1 98.62 62 MET B C 1
ATOM 3571 O O . MET B 1 62 ? 7.422 1.883 20.406 1 98.62 62 MET B O 1
ATOM 3575 N N . GLY B 1 63 ? 7.984 -0.003 21.547 1 98.38 63 GLY B N 1
ATOM 3576 C CA . GLY B 1 63 ? 7.32 0.42 22.781 1 98.38 63 GLY B CA 1
ATOM 3577 C C . GLY B 1 63 ? 8.234 1.197 23.703 1 98.38 63 GLY B C 1
ATOM 3578 O O . GLY B 1 63 ? 7.836 1.538 24.828 1 98.38 63 GLY B O 1
ATOM 3579 N N . THR B 1 64 ? 9.461 1.475 23.281 1 98.19 64 THR B N 1
ATOM 3580 C CA . THR B 1 64 ? 10.414 2.217 24.094 1 98.19 64 THR B CA 1
ATOM 3581 C C . THR B 1 64 ? 10.844 3.5 23.391 1 98.19 64 THR B C 1
ATOM 3583 O O . THR B 1 64 ? 10.828 3.576 22.172 1 98.19 64 THR B O 1
ATOM 3586 N N . LYS B 1 65 ? 11.188 4.496 24.125 1 95.44 65 LYS B N 1
ATOM 3587 C CA . LYS B 1 65 ? 11.633 5.77 23.562 1 95.44 65 LYS B CA 1
ATOM 3588 C C . LYS B 1 65 ? 12.883 5.582 22.703 1 95.44 65 LYS B C 1
ATOM 3590 O O . LYS B 1 65 ? 12.977 6.152 21.625 1 95.44 65 LYS B O 1
ATOM 3595 N N . LYS B 1 66 ? 13.789 4.75 23.109 1 95.69 66 LYS B N 1
ATOM 3596 C CA . LYS B 1 66 ? 15.062 4.543 22.422 1 95.69 66 LYS B CA 1
ATOM 3597 C C . LYS B 1 66 ? 14.875 3.73 21.141 1 95.69 66 LYS B C 1
ATOM 3599 O O . LYS B 1 66 ? 15.578 3.949 20.156 1 95.69 66 LYS B O 1
ATOM 3604 N N . GLY B 1 67 ? 13.992 2.842 21.203 1 97.38 67 GLY B N 1
ATOM 3605 C CA . GLY B 1 67 ? 13.859 1.895 20.109 1 97.38 67 GLY B CA 1
ATOM 3606 C C . GLY B 1 67 ? 12.773 2.27 19.109 1 97.38 67 GLY B C 1
ATOM 3607 O O . GLY B 1 67 ? 12.641 1.637 18.062 1 97.38 67 GLY B O 1
ATOM 3608 N N . PHE B 1 68 ? 12.047 3.342 19.406 1 97.06 68 PHE B N 1
ATOM 3609 C CA . PHE B 1 68 ? 10.898 3.723 18.594 1 97.06 68 PHE B CA 1
ATOM 3610 C C . PHE B 1 68 ? 11.344 4.254 17.234 1 97.06 68 PHE B C 1
ATOM 3612 O O . PHE B 1 68 ? 12.234 5.102 17.156 1 97.06 68 PHE B O 1
ATOM 3619 N N . HIS B 1 69 ? 10.766 3.662 16.188 1 96 69 HIS B N 1
ATOM 3620 C CA . HIS B 1 69 ? 10.953 4.133 14.828 1 96 69 HIS B CA 1
ATOM 3621 C C . HIS B 1 69 ? 9.68 4.754 14.273 1 96 69 HIS B C 1
ATOM 3623 O O . HIS B 1 69 ? 8.68 4.059 14.062 1 96 69 HIS B O 1
ATOM 3629 N N . GLY B 1 70 ? 9.719 6.09 14.016 1 94.75 70 GLY B N 1
ATOM 3630 C CA . GLY B 1 70 ? 8.633 6.746 13.312 1 94.75 70 GLY B CA 1
ATOM 3631 C C . GLY B 1 70 ? 8.672 6.512 11.812 1 94.75 70 GLY B C 1
ATOM 3632 O O . GLY B 1 70 ? 8.836 5.375 11.359 1 94.75 70 GLY B O 1
ATOM 3633 N N . TYR B 1 71 ? 8.477 7.598 11.062 1 92.56 71 TYR B N 1
ATOM 3634 C CA . TYR B 1 71 ? 8.578 7.465 9.617 1 92.56 71 TYR B CA 1
ATOM 3635 C C . TYR B 1 71 ? 9.945 6.918 9.211 1 92.56 71 TYR B C 1
ATOM 3637 O O . TYR B 1 71 ? 10.977 7.422 9.656 1 92.56 71 TYR B O 1
ATOM 3645 N N . GLY B 1 72 ? 10.016 5.844 8.531 1 91.31 72 GLY B N 1
ATOM 3646 C CA . GLY B 1 72 ? 11.227 5.301 7.938 1 91.31 72 GLY B CA 1
ATOM 3647 C C . GLY B 1 72 ? 11.344 5.602 6.453 1 91.31 72 GLY B C 1
ATOM 3648 O O . GLY B 1 72 ? 10.523 6.328 5.895 1 91.31 72 GLY B O 1
ATOM 3649 N N . PRO B 1 73 ? 12.453 5.141 5.918 1 92.94 73 PRO B N 1
ATOM 3650 C CA . PRO B 1 73 ? 12.555 5.289 4.465 1 92.94 73 PRO B CA 1
ATOM 3651 C C . PRO B 1 73 ? 11.438 4.555 3.717 1 92.94 73 PRO B C 1
ATOM 3653 O O . PRO B 1 73 ? 11.242 3.355 3.92 1 92.94 73 PRO B O 1
ATOM 3656 N N . GLU B 1 74 ? 10.734 5.234 2.869 1 92.94 74 GLU B N 1
ATOM 3657 C CA . GLU B 1 74 ? 9.609 4.66 2.139 1 92.94 74 GLU B CA 1
ATOM 3658 C C . GLU B 1 74 ? 10.062 3.512 1.24 1 92.94 74 GLU B C 1
ATOM 3660 O O . GLU B 1 74 ? 9.281 2.605 0.939 1 92.94 74 GLU B O 1
ATOM 3665 N N . GLN B 1 75 ? 11.367 3.512 0.83 1 96.12 75 GLN B N 1
ATOM 3666 C CA . GLN B 1 75 ? 11.906 2.469 -0.036 1 96.12 75 GLN B CA 1
ATOM 3667 C C . GLN B 1 75 ? 12.406 1.28 0.78 1 96.12 75 GLN B C 1
ATOM 3669 O O . GLN B 1 75 ? 12.82 0.265 0.218 1 96.12 75 GLN B O 1
ATOM 3674 N N . GLY B 1 76 ? 12.383 1.386 2.053 1 97.88 76 GLY B N 1
ATOM 3675 C CA . GLY B 1 76 ? 12.781 0.291 2.92 1 97.88 76 GLY B CA 1
ATOM 3676 C C . GLY B 1 76 ? 14.07 0.571 3.676 1 97.88 76 GLY B C 1
ATOM 3677 O O . GLY B 1 76 ? 14.852 1.435 3.277 1 97.88 76 GLY B O 1
ATOM 3678 N N . TYR B 1 77 ? 14.273 -0.117 4.785 1 98.38 77 TYR B N 1
ATOM 3679 C CA . TYR B 1 77 ? 15.461 0.044 5.617 1 98.38 77 TYR B CA 1
ATOM 3680 C C . TYR B 1 77 ? 16.656 -0.673 5.004 1 98.38 77 TYR B C 1
ATOM 3682 O O . TYR B 1 77 ? 16.516 -1.734 4.398 1 98.38 77 TYR B O 1
ATOM 3690 N N . PRO B 1 78 ? 17.844 -0.179 5.242 1 98.38 78 PRO B N 1
ATOM 3691 C CA . PRO B 1 78 ? 19.062 -0.788 4.691 1 98.38 78 PRO B CA 1
ATOM 3692 C C . PRO B 1 78 ? 19.266 -2.229 5.156 1 98.38 78 PRO B C 1
ATOM 3694 O O . PRO B 1 78 ? 19.719 -3.074 4.383 1 98.38 78 PRO B O 1
ATOM 3697 N N . PHE B 1 79 ? 18.875 -2.531 6.41 1 98.62 79 PHE B N 1
ATOM 3698 C CA . PHE B 1 79 ? 19.141 -3.871 6.918 1 98.62 79 PHE B CA 1
ATOM 3699 C C . PHE B 1 79 ? 18.406 -4.918 6.094 1 98.62 79 PHE B C 1
ATOM 3701 O O . PHE B 1 79 ? 18.922 -6.004 5.844 1 98.62 79 PHE B O 1
ATOM 3708 N N . LEU B 1 80 ? 17.219 -4.625 5.645 1 98.81 80 LEU B N 1
ATOM 3709 C CA . LEU B 1 80 ? 16.484 -5.578 4.824 1 98.81 80 LEU B CA 1
ATOM 3710 C C . LEU B 1 80 ? 16.984 -5.57 3.387 1 98.81 80 LEU B C 1
ATOM 3712 O O . LEU B 1 80 ? 17.156 -6.629 2.773 1 98.81 80 LEU B O 1
ATOM 3716 N N . LYS B 1 81 ? 17.266 -4.379 2.83 1 98.81 81 LYS B N 1
ATOM 3717 C CA . LYS B 1 81 ? 17.812 -4.285 1.477 1 98.81 81 LYS B CA 1
ATOM 3718 C C . LYS B 1 81 ? 19.109 -5.059 1.349 1 98.81 81 LYS B C 1
ATOM 3720 O O . LYS B 1 81 ? 19.328 -5.773 0.366 1 98.81 81 LYS B O 1
ATOM 3725 N N . GLN B 1 82 ? 19.922 -4.957 2.359 1 98.69 82 GLN B N 1
ATOM 3726 C CA . GLN B 1 82 ? 21.219 -5.645 2.346 1 98.69 82 GLN B CA 1
ATOM 3727 C C . GLN B 1 82 ? 21.031 -7.156 2.463 1 98.69 82 GLN B C 1
ATOM 3729 O O . GLN B 1 82 ? 21.766 -7.922 1.839 1 98.69 82 GLN B O 1
ATOM 3734 N N . ALA B 1 83 ? 20.094 -7.562 3.287 1 98.69 83 ALA B N 1
ATOM 3735 C CA . ALA B 1 83 ? 19.781 -8.984 3.377 1 98.69 83 ALA B CA 1
ATOM 3736 C C . ALA B 1 83 ? 19.328 -9.539 2.025 1 98.69 83 ALA B C 1
ATOM 3738 O O . ALA B 1 83 ? 19.766 -10.617 1.613 1 98.69 83 ALA B O 1
ATOM 3739 N N . ILE B 1 84 ? 18.516 -8.781 1.293 1 98.69 84 ILE B N 1
ATOM 3740 C CA . ILE B 1 84 ? 18.047 -9.18 -0.028 1 98.69 84 ILE B CA 1
ATOM 3741 C C . ILE B 1 84 ? 19.203 -9.188 -1.015 1 98.69 84 ILE B C 1
ATOM 3743 O O . ILE B 1 84 ? 19.328 -10.094 -1.841 1 98.69 84 ILE B O 1
ATOM 3747 N N . GLN B 1 85 ? 20.062 -8.148 -0.887 1 98.25 85 GLN B N 1
ATOM 3748 C CA . GLN B 1 85 ? 21.266 -8.117 -1.702 1 98.25 85 GLN B CA 1
ATOM 3749 C C . GLN B 1 85 ? 22.078 -9.414 -1.546 1 98.25 85 GLN B C 1
ATOM 3751 O O . GLN B 1 85 ? 22.531 -9.984 -2.535 1 98.25 85 GLN B O 1
ATOM 3756 N N . GLY B 1 86 ? 22.266 -9.852 -0.293 1 97.88 86 GLY B N 1
ATOM 3757 C CA . GLY B 1 86 ? 22.984 -11.094 -0.021 1 97.88 86 GLY B CA 1
ATOM 3758 C C . GLY B 1 86 ? 22.297 -12.312 -0.619 1 97.88 86 GLY B C 1
ATOM 3759 O O . GLY B 1 86 ? 22.969 -13.203 -1.153 1 97.88 86 GLY B O 1
ATOM 3760 N N . TYR B 1 87 ? 21.016 -12.359 -0.537 1 97.38 87 TYR B N 1
ATOM 3761 C CA . TYR B 1 87 ? 20.234 -13.453 -1.097 1 97.38 87 TYR B CA 1
ATOM 3762 C C . TYR B 1 87 ? 20.484 -13.602 -2.594 1 97.38 87 TYR B C 1
ATOM 3764 O O . TYR B 1 87 ? 20.688 -14.711 -3.09 1 97.38 87 TYR B O 1
ATOM 3772 N N . TYR B 1 88 ? 20.5 -12.477 -3.363 1 97.62 88 TYR B N 1
ATOM 3773 C CA . TYR B 1 88 ? 20.766 -12.484 -4.797 1 97.62 88 TYR B CA 1
ATOM 3774 C C . TYR B 1 88 ? 22.234 -12.828 -5.082 1 97.62 88 TYR B C 1
ATOM 3776 O O . TYR B 1 88 ? 22.531 -13.57 -6.023 1 97.62 88 TYR B O 1
ATOM 3784 N N . ALA B 1 89 ? 23.109 -12.352 -4.246 1 96.69 89 ALA B N 1
ATOM 3785 C CA . ALA B 1 89 ? 24.531 -12.609 -4.43 1 96.69 89 ALA B CA 1
ATOM 3786 C C . ALA B 1 89 ? 24.844 -14.094 -4.332 1 96.69 89 ALA B C 1
ATOM 3788 O O . ALA B 1 89 ? 25.734 -14.602 -5.02 1 96.69 89 ALA B O 1
ATOM 3789 N N . GLY B 1 90 ? 24.094 -14.766 -3.475 1 92.38 90 GLY B N 1
ATOM 3790 C CA . GLY B 1 90 ? 24.281 -16.203 -3.303 1 92.38 90 GLY B CA 1
ATOM 3791 C C . GLY B 1 90 ? 24.016 -16.984 -4.57 1 92.38 90 GLY B C 1
ATOM 3792 O O . GLY B 1 90 ? 24.469 -18.125 -4.703 1 92.38 90 GLY B O 1
ATOM 3793 N N . ARG B 1 91 ? 23.391 -16.312 -5.527 1 88.94 91 ARG B N 1
ATOM 3794 C CA . ARG B 1 91 ? 23.078 -16.984 -6.789 1 88.94 91 ARG B CA 1
ATOM 3795 C C . ARG B 1 91 ? 23.797 -16.297 -7.953 1 88.94 91 ARG B C 1
ATOM 3797 O O . ARG B 1 91 ? 23.375 -16.422 -9.102 1 88.94 91 ARG B O 1
ATOM 3804 N N . GLY B 1 92 ? 24.688 -15.43 -7.629 1 91.94 92 GLY B N 1
ATOM 3805 C CA . GLY B 1 92 ? 25.562 -14.844 -8.633 1 91.94 92 GLY B CA 1
ATOM 3806 C C . GLY B 1 92 ? 25.016 -13.562 -9.227 1 91.94 92 GLY B C 1
ATOM 3807 O O . GLY B 1 92 ? 25.484 -13.102 -10.266 1 91.94 92 GLY B O 1
ATOM 3808 N N . THR B 1 93 ? 24 -13.031 -8.695 1 95.19 93 THR B N 1
ATOM 3809 C CA . THR B 1 93 ? 23.422 -11.781 -9.172 1 95.19 93 THR B CA 1
ATOM 3810 C C . THR B 1 93 ? 23.766 -10.633 -8.227 1 95.19 93 THR B C 1
ATOM 3812 O O . THR B 1 93 ? 23.469 -10.688 -7.039 1 95.19 93 THR B O 1
ATOM 3815 N N . LYS B 1 94 ? 24.422 -9.617 -8.703 1 96.06 94 LYS B N 1
ATOM 3816 C CA . LYS B 1 94 ? 24.797 -8.461 -7.902 1 96.06 94 LYS B CA 1
ATOM 3817 C C . LYS B 1 94 ? 23.781 -7.336 -8.039 1 96.06 94 LYS B C 1
ATOM 3819 O O . LYS B 1 94 ? 23.391 -6.973 -9.148 1 96.06 94 LYS B O 1
ATOM 3824 N N . LEU B 1 95 ? 23.312 -6.871 -6.938 1 98.12 95 LEU B N 1
ATOM 3825 C CA . LEU B 1 95 ? 22.375 -5.75 -6.887 1 98.12 95 LEU B CA 1
ATOM 3826 C C . LEU B 1 95 ? 22.938 -4.613 -6.043 1 98.12 95 LEU B C 1
ATOM 3828 O O . LEU B 1 95 ? 23.609 -4.855 -5.035 1 98.12 95 LEU B O 1
ATOM 3832 N N . ASP B 1 96 ? 22.703 -3.373 -6.473 1 98.19 96 ASP B N 1
ATOM 3833 C CA . ASP B 1 96 ? 22.922 -2.229 -5.594 1 98.19 96 ASP B CA 1
ATOM 3834 C C . ASP B 1 96 ? 21.75 -2.051 -4.625 1 98.19 96 ASP B C 1
ATOM 3836 O O . ASP B 1 96 ? 20.609 -2.365 -4.965 1 98.19 96 ASP B O 1
ATOM 3840 N N . GLU B 1 97 ? 22.062 -1.588 -3.484 1 97.94 97 GLU B N 1
ATOM 3841 C CA . GLU B 1 97 ? 21.047 -1.364 -2.475 1 97.94 97 GLU B CA 1
ATOM 3842 C C . GLU B 1 97 ? 19.922 -0.476 -3.014 1 97.94 97 GLU B C 1
ATOM 3844 O O . GLU B 1 97 ? 18.75 -0.719 -2.74 1 97.94 97 GLU B O 1
ATOM 3849 N N . ASP B 1 98 ? 20.25 0.526 -3.809 1 97.94 98 ASP B N 1
ATOM 3850 C CA . ASP B 1 98 ? 19.281 1.507 -4.297 1 97.94 98 ASP B CA 1
ATOM 3851 C C . ASP B 1 98 ? 18.453 0.935 -5.441 1 97.94 98 ASP B C 1
ATOM 3853 O O . ASP B 1 98 ? 17.547 1.601 -5.953 1 97.94 98 ASP B O 1
ATOM 3857 N N . GLU B 1 99 ? 18.719 -0.302 -5.844 1 98.81 99 GLU B N 1
ATOM 3858 C CA . GLU B 1 99 ? 17.906 -0.978 -6.844 1 98.81 99 GLU B CA 1
ATOM 3859 C C . GLU B 1 99 ? 16.781 -1.783 -6.191 1 98.81 99 GLU B C 1
ATOM 3861 O O . GLU B 1 99 ? 15.891 -2.279 -6.879 1 98.81 99 GLU B O 1
ATOM 3866 N N . ILE B 1 100 ? 16.891 -1.902 -4.867 1 98.88 100 ILE B N 1
ATOM 3867 C CA . ILE B 1 100 ? 15.938 -2.711 -4.109 1 98.88 100 ILE B CA 1
ATOM 3868 C C . ILE B 1 100 ? 14.938 -1.803 -3.4 1 98.88 100 ILE B C 1
ATOM 3870 O O . ILE B 1 100 ? 15.328 -0.909 -2.645 1 98.88 100 ILE B O 1
ATOM 3874 N N . PHE B 1 101 ? 13.641 -1.976 -3.666 1 98.88 101 PHE B N 1
ATOM 3875 C CA . PHE B 1 101 ? 12.57 -1.212 -3.035 1 98.88 101 PHE B CA 1
ATOM 3876 C C . PHE B 1 101 ? 11.625 -2.133 -2.273 1 98.88 101 PHE B C 1
ATOM 3878 O O . PHE B 1 101 ? 10.961 -2.979 -2.873 1 98.88 101 PHE B O 1
ATOM 3885 N N . ILE B 1 102 ? 11.562 -1.939 -0.933 1 98.81 102 ILE B N 1
ATOM 3886 C CA . ILE B 1 102 ? 10.703 -2.76 -0.086 1 98.81 102 ILE B CA 1
ATOM 3887 C C . ILE B 1 102 ? 9.258 -2.289 -0.209 1 98.81 102 ILE B C 1
ATOM 3889 O O . ILE B 1 102 ? 8.984 -1.086 -0.247 1 98.81 102 ILE B O 1
ATOM 3893 N N . SER B 1 103 ? 8.344 -3.227 -0.297 1 98.25 103 SER B N 1
ATOM 3894 C CA . SER B 1 103 ? 6.934 -2.906 -0.502 1 98.25 103 SER B CA 1
ATOM 3895 C C . SER B 1 103 ? 6.031 -3.818 0.323 1 98.25 103 SER B C 1
ATOM 3897 O O . SER B 1 103 ? 6.516 -4.613 1.132 1 98.25 103 SER B O 1
ATOM 3899 N N . ASP B 1 104 ? 4.699 -3.627 0.149 1 97.12 104 ASP B N 1
ATOM 3900 C CA . ASP B 1 104 ? 3.75 -4.422 0.921 1 97.12 104 ASP B CA 1
ATOM 3901 C C . ASP B 1 104 ? 3.35 -5.688 0.165 1 97.12 104 ASP B C 1
ATOM 3903 O O . ASP B 1 104 ? 2.508 -6.457 0.633 1 97.12 104 ASP B O 1
ATOM 3907 N N . GLY B 1 105 ? 3.896 -5.836 -1.078 1 97.19 105 GLY B N 1
ATOM 3908 C CA . GLY B 1 105 ? 3.617 -7.078 -1.78 1 97.19 105 GLY B CA 1
ATOM 3909 C C . GLY B 1 105 ? 3.652 -6.934 -3.289 1 97.19 105 GLY B C 1
ATOM 3910 O O . GLY B 1 105 ? 3.537 -5.824 -3.814 1 97.19 105 GLY B O 1
ATOM 3911 N N . ALA B 1 106 ? 3.713 -8.07 -3.967 1 97.44 106 ALA B N 1
ATOM 3912 C CA . ALA B 1 106 ? 3.877 -8.117 -5.418 1 97.44 106 ALA B CA 1
ATOM 3913 C C . ALA B 1 106 ? 2.627 -7.605 -6.125 1 97.44 106 ALA B C 1
ATOM 3915 O O . ALA B 1 106 ? 2.723 -6.934 -7.156 1 97.44 106 ALA B O 1
ATOM 3916 N N . LYS B 1 107 ? 1.429 -7.961 -5.645 1 96.31 107 LYS B N 1
ATOM 3917 C CA . LYS B 1 107 ? 0.185 -7.504 -6.258 1 96.31 107 LYS B CA 1
ATOM 3918 C C . LYS B 1 107 ? 0.136 -5.98 -6.328 1 96.31 107 LYS B C 1
ATOM 3920 O O . LYS B 1 107 ? -0.158 -5.41 -7.383 1 96.31 107 LYS B O 1
ATOM 3925 N N . SER B 1 108 ? 0.441 -5.32 -5.211 1 97.12 108 SER B N 1
ATOM 3926 C CA . SER B 1 108 ? 0.465 -3.861 -5.176 1 97.12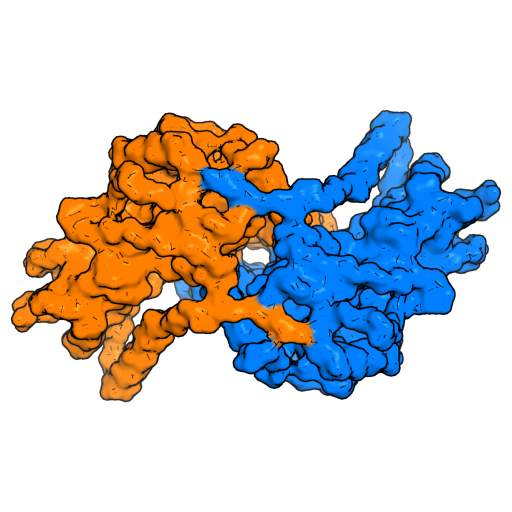 108 SER B CA 1
ATOM 3927 C C . SER B 1 108 ? 1.516 -3.303 -6.129 1 97.12 108 SER B C 1
ATOM 3929 O O . SER B 1 108 ? 1.261 -2.326 -6.84 1 97.12 108 SER B O 1
ATOM 3931 N N . ASP B 1 109 ? 2.705 -3.893 -6.148 1 98.31 109 ASP B N 1
ATOM 3932 C CA . ASP B 1 109 ? 3.795 -3.414 -6.992 1 98.31 109 ASP B CA 1
ATOM 3933 C C . ASP B 1 109 ? 3.436 -3.529 -8.477 1 98.31 109 ASP B C 1
ATOM 3935 O O . ASP B 1 109 ? 3.703 -2.613 -9.258 1 98.31 109 ASP B O 1
ATOM 3939 N N . LEU B 1 110 ? 2.812 -4.641 -8.836 1 98.25 110 LEU B N 1
ATOM 3940 C CA . LEU B 1 110 ? 2.432 -4.887 -10.227 1 98.25 110 LEU B CA 1
ATOM 3941 C C . LEU B 1 110 ? 1.415 -3.855 -10.695 1 98.25 110 LEU B C 1
ATOM 3943 O O . LEU B 1 110 ? 1.416 -3.471 -11.867 1 98.25 110 LEU B O 1
ATOM 3947 N N . ALA B 1 111 ? 0.598 -3.449 -9.781 1 97.25 111 ALA B N 1
ATOM 3948 C CA . ALA B 1 111 ? -0.39 -2.426 -10.117 1 97.25 111 ALA B CA 1
ATOM 3949 C C . ALA B 1 111 ? 0.254 -1.043 -10.18 1 97.25 111 ALA B C 1
ATOM 3951 O O . ALA B 1 111 ? 0.063 -0.309 -11.156 1 97.25 111 ALA B O 1
ATOM 3952 N N . ASN B 1 112 ? 1.079 -0.716 -9.211 1 97.88 112 ASN B N 1
ATOM 3953 C CA . ASN B 1 112 ? 1.579 0.64 -9.016 1 97.88 112 ASN B CA 1
ATOM 3954 C C . ASN B 1 112 ? 2.646 1.001 -10.047 1 97.88 112 ASN B C 1
ATOM 3956 O O . ASN B 1 112 ? 2.754 2.158 -10.453 1 97.88 112 ASN B O 1
ATOM 3960 N N . VAL B 1 113 ? 3.436 0.026 -10.438 1 98.5 113 VAL B N 1
ATOM 3961 C CA . VAL B 1 113 ? 4.535 0.306 -11.359 1 98.5 113 VAL B CA 1
ATOM 3962 C C . VAL B 1 113 ? 3.982 0.816 -12.688 1 98.5 113 VAL B C 1
ATOM 3964 O O . VAL B 1 113 ? 4.645 1.583 -13.391 1 98.5 113 VAL B O 1
ATOM 3967 N N . LEU B 1 114 ? 2.76 0.506 -13.031 1 98.38 114 LEU B N 1
ATOM 3968 C CA . LEU B 1 114 ? 2.141 0.881 -14.297 1 98.38 114 LEU B CA 1
ATOM 3969 C C . LEU B 1 114 ? 1.996 2.396 -14.406 1 98.38 114 LEU B C 1
ATOM 3971 O O . LEU B 1 114 ? 1.979 2.945 -15.508 1 98.38 114 LEU B O 1
ATOM 3975 N N . GLY B 1 115 ? 1.952 3.066 -13.25 1 97.69 115 GLY B N 1
ATOM 3976 C CA . GLY B 1 115 ? 1.813 4.516 -13.234 1 97.69 115 GLY B CA 1
ATOM 3977 C C . GLY B 1 115 ? 3.004 5.234 -13.844 1 97.69 115 GLY B C 1
ATOM 3978 O O . GLY B 1 115 ? 2.928 6.426 -14.148 1 97.69 115 GLY B O 1
ATOM 3979 N N . LEU B 1 116 ? 4.137 4.543 -14.008 1 98.25 116 LEU B N 1
ATOM 3980 C CA . LEU B 1 116 ? 5.348 5.137 -14.57 1 98.25 116 LEU B CA 1
ATOM 3981 C C . LEU B 1 116 ? 5.262 5.211 -16.094 1 98.25 116 LEU B C 1
ATOM 3983 O O . LEU B 1 116 ? 6.059 5.9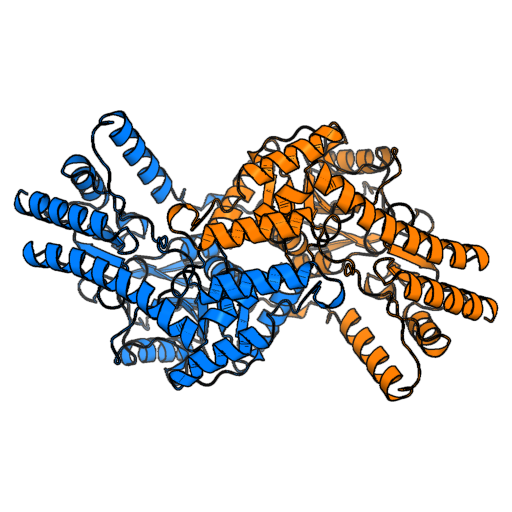02 -16.734 1 98.25 116 LEU B O 1
ATOM 3987 N N . PHE B 1 117 ? 4.324 4.484 -16.656 1 98.44 117 PHE B N 1
ATOM 3988 C CA . PHE B 1 117 ? 4.234 4.352 -18.109 1 98.44 117 PHE B CA 1
ATOM 3989 C C . PHE B 1 117 ? 2.994 5.055 -18.641 1 98.44 117 PHE B C 1
ATOM 3991 O O . PHE B 1 117 ? 1.961 5.098 -17.969 1 98.44 117 PHE B O 1
ATOM 3998 N N . ASP B 1 118 ? 3.131 5.559 -19.875 1 97.81 118 ASP B N 1
ATOM 3999 C CA . ASP B 1 118 ? 1.983 6.145 -20.547 1 97.81 118 ASP B CA 1
ATOM 4000 C C . ASP B 1 118 ? 0.883 5.109 -20.766 1 97.81 118 ASP B C 1
ATOM 4002 O O . ASP B 1 118 ? 1.168 3.936 -21.016 1 97.81 118 ASP B O 1
ATOM 4006 N N . VAL B 1 119 ? -0.382 5.52 -20.75 1 96.38 119 VAL B N 1
ATOM 4007 C CA . VAL B 1 119 ? -1.53 4.625 -20.844 1 96.38 119 VAL B CA 1
ATOM 4008 C C . VAL B 1 119 ? -1.64 4.07 -22.266 1 96.38 119 VAL B C 1
ATOM 4010 O O . VAL B 1 119 ? -2.248 3.02 -22.484 1 96.38 119 VAL B O 1
ATOM 4013 N N . ASP B 1 120 ? -0.98 4.645 -23.219 1 97 120 ASP B N 1
ATOM 4014 C CA . ASP B 1 120 ? -1.071 4.25 -24.609 1 97 120 ASP B CA 1
ATOM 4015 C C . ASP B 1 120 ? -0.19 3.037 -24.906 1 97 120 ASP B C 1
ATOM 4017 O O . ASP B 1 120 ? -0.242 2.471 -26 1 97 120 ASP B O 1
ATOM 4021 N N . ASN B 1 121 ? 0.582 2.59 -23.953 1 98.25 121 ASN B N 1
ATOM 4022 C CA . ASN B 1 121 ? 1.426 1.415 -24.141 1 98.25 121 ASN B CA 1
ATOM 4023 C C . ASN B 1 121 ? 0.594 0.144 -24.281 1 98.25 121 ASN B C 1
ATOM 4025 O O . ASN B 1 121 ? -0.416 -0.022 -23.594 1 98.25 121 ASN B O 1
ATOM 4029 N N . THR B 1 122 ? 1.023 -0.729 -25.172 1 98.44 122 THR B N 1
ATOM 4030 C CA . THR B 1 122 ? 0.406 -2.039 -25.344 1 98.44 122 THR B CA 1
ATOM 4031 C C . THR B 1 122 ? 1.021 -3.059 -24.391 1 98.44 122 THR B C 1
ATOM 4033 O O . THR B 1 122 ? 2.242 -3.127 -24.25 1 98.44 122 THR B O 1
ATOM 4036 N N . VAL B 1 123 ? 0.158 -3.85 -23.766 1 98.62 123 VAL B N 1
ATOM 4037 C CA . VAL B 1 123 ? 0.598 -4.793 -22.75 1 98.62 123 VAL B CA 1
ATOM 4038 C C . VAL B 1 123 ? 0.397 -6.223 -23.234 1 98.62 123 VAL B C 1
ATOM 4040 O O . VAL B 1 123 ? -0.684 -6.578 -23.719 1 98.62 123 VAL B O 1
ATOM 4043 N N . LEU B 1 124 ? 1.456 -7 -23.156 1 98.69 124 LEU B N 1
ATOM 4044 C CA . LEU B 1 124 ? 1.386 -8.422 -23.453 1 98.69 124 LEU B CA 1
ATOM 4045 C C . LEU B 1 124 ? 1.258 -9.242 -22.172 1 98.69 124 LEU B C 1
ATOM 4047 O O . LEU B 1 124 ? 2.127 -9.172 -21.297 1 98.69 124 LEU B O 1
ATOM 4051 N N . VAL B 1 125 ? 0.133 -9.977 -22.047 1 98.06 125 VAL B N 1
ATOM 4052 C CA . VAL B 1 125 ? -0.075 -10.867 -20.906 1 98.06 125 VAL B CA 1
ATOM 4053 C C . VAL B 1 125 ? -0.226 -12.305 -21.391 1 98.06 125 VAL B C 1
ATOM 4055 O O . VAL B 1 125 ? -0.761 -12.539 -22.484 1 98.06 125 VAL B O 1
ATOM 4058 N N . PRO B 1 126 ? 0.308 -13.227 -20.609 1 97.62 126 PRO B N 1
ATOM 4059 C CA . PRO B 1 126 ? 0.088 -14.617 -21.016 1 97.62 126 PRO B CA 1
ATOM 4060 C C . PRO B 1 126 ? -1.368 -15.047 -20.859 1 97.62 126 PRO B C 1
ATOM 4062 O O . PRO B 1 126 ? -2.143 -14.391 -20.156 1 97.62 126 PRO B O 1
ATOM 4065 N N . ASP B 1 127 ? -1.747 -16.078 -21.547 1 98 127 ASP B N 1
ATOM 4066 C CA . ASP B 1 127 ? -3.018 -16.781 -21.391 1 98 127 ASP B CA 1
ATOM 4067 C C . ASP B 1 127 ? -2.803 -18.297 -21.344 1 98 127 ASP B C 1
ATOM 4069 O O . ASP B 1 127 ? -2.418 -18.906 -22.344 1 98 127 ASP B O 1
ATOM 4073 N N . PRO B 1 128 ? -3.08 -18.938 -20.188 1 97.5 128 PRO B N 1
ATOM 4074 C CA . PRO B 1 128 ? -3.756 -18.438 -18.984 1 97.5 128 PRO B CA 1
ATOM 4075 C C . PRO B 1 128 ? -2.895 -17.453 -18.188 1 97.5 128 PRO B C 1
ATOM 4077 O O . PRO B 1 128 ? -1.678 -17.391 -18.391 1 97.5 128 PRO B O 1
ATOM 4080 N N . VAL B 1 129 ? -3.545 -16.656 -17.328 1 95.25 129 VAL B N 1
ATOM 4081 C CA . VAL B 1 129 ? -2.855 -15.539 -16.688 1 95.25 129 VAL B CA 1
ATOM 4082 C C . VAL B 1 129 ? -3.363 -15.352 -15.266 1 95.25 129 VAL B C 1
ATOM 4084 O O . VAL B 1 129 ? -4.52 -15.656 -14.969 1 95.25 129 VAL B O 1
ATOM 4087 N N . TYR B 1 130 ? -2.521 -14.93 -14.398 1 93.31 130 TYR B N 1
ATOM 4088 C CA . TYR B 1 130 ? -2.945 -14.367 -13.117 1 93.31 130 TYR B CA 1
ATOM 4089 C C . TYR B 1 130 ? -3.867 -13.172 -13.328 1 93.31 130 TYR B C 1
ATOM 4091 O O . TYR B 1 130 ? -3.459 -12.156 -13.891 1 93.31 130 TYR B O 1
ATOM 4099 N N . PRO B 1 131 ? -5.031 -13.148 -12.828 1 91.5 131 PRO B N 1
ATOM 4100 C CA . PRO B 1 131 ? -6.078 -12.203 -13.234 1 91.5 131 PRO B CA 1
ATOM 4101 C C . PRO B 1 131 ? -5.723 -10.758 -12.898 1 91.5 131 PRO B C 1
ATOM 4103 O O . PRO B 1 131 ? -6.145 -9.836 -13.602 1 91.5 131 PRO B O 1
ATOM 4106 N N . THR B 1 132 ? -4.949 -10.523 -11.922 1 91.94 132 THR B N 1
ATOM 4107 C CA . THR B 1 132 ? -4.652 -9.156 -11.492 1 91.94 132 THR B CA 1
ATOM 4108 C C . THR B 1 132 ? -3.889 -8.406 -12.578 1 91.94 132 THR B C 1
ATOM 4110 O O . THR B 1 132 ? -4.051 -7.195 -12.734 1 91.94 132 THR B O 1
ATOM 4113 N N . TYR B 1 133 ? -3.068 -9.133 -13.383 1 96.56 133 TYR B N 1
ATOM 4114 C CA . TYR B 1 133 ? -2.365 -8.477 -14.477 1 96.56 133 TYR B CA 1
ATOM 4115 C C . TYR B 1 133 ? -3.346 -7.801 -15.422 1 96.56 133 TYR B C 1
ATOM 4117 O O . TYR B 1 133 ? -3.137 -6.652 -15.828 1 96.56 133 TYR B O 1
ATOM 4125 N N . VAL B 1 134 ? -4.395 -8.531 -15.688 1 95.88 134 VAL B N 1
ATOM 4126 C CA . VAL B 1 134 ? -5.398 -8.062 -16.641 1 95.88 134 VAL B CA 1
ATOM 4127 C C . VAL B 1 134 ? -6.211 -6.934 -16 1 95.88 134 VAL B C 1
ATOM 4129 O O . VAL B 1 134 ? -6.344 -5.855 -16.594 1 95.88 134 VAL B O 1
ATOM 4132 N N . ASP B 1 135 ? -6.68 -7.156 -14.812 1 94.81 135 ASP B N 1
ATOM 4133 C CA . ASP B 1 135 ? -7.555 -6.195 -14.148 1 94.81 135 ASP B CA 1
ATOM 4134 C C . ASP B 1 135 ? -6.859 -4.848 -13.977 1 94.81 135 ASP B C 1
ATOM 4136 O O . ASP B 1 135 ? -7.477 -3.795 -14.156 1 94.81 135 ASP B O 1
ATOM 4140 N N . ASP B 1 136 ? -5.602 -4.871 -13.578 1 96.38 136 ASP B N 1
ATOM 4141 C CA . ASP B 1 136 ? -4.836 -3.645 -13.383 1 96.38 136 ASP B CA 1
ATOM 4142 C C . ASP B 1 136 ? -4.766 -2.834 -14.68 1 96.38 136 ASP B C 1
ATOM 4144 O O . ASP B 1 136 ? -4.953 -1.616 -14.664 1 96.38 136 ASP B O 1
ATOM 4148 N N . ASN B 1 137 ? -4.527 -3.469 -15.766 1 97.5 137 ASN B N 1
ATOM 4149 C CA . ASN B 1 137 ? -4.363 -2.781 -17.047 1 97.5 137 ASN B CA 1
ATOM 4150 C C . ASN B 1 137 ? -5.707 -2.348 -17.625 1 97.5 137 ASN B C 1
ATOM 4152 O O . ASN B 1 137 ? -5.812 -1.278 -18.219 1 97.5 137 ASN B O 1
ATOM 4156 N N . VAL B 1 138 ? -6.746 -3.17 -17.391 1 96.25 138 VAL B N 1
ATOM 4157 C CA . VAL B 1 138 ? -8.086 -2.826 -17.844 1 96.25 138 VAL B CA 1
ATOM 4158 C C . VAL B 1 138 ? -8.562 -1.551 -17.156 1 96.25 138 VAL B C 1
ATOM 4160 O O . VAL B 1 138 ? -9.023 -0.616 -17.812 1 96.25 138 VAL B O 1
ATOM 4163 N N . THR B 1 139 ? -8.383 -1.419 -15.875 1 95.44 139 THR B N 1
ATOM 4164 C CA . THR B 1 139 ? -8.875 -0.272 -15.125 1 95.44 139 THR B CA 1
ATOM 4165 C C . THR B 1 139 ? -8.102 0.99 -15.492 1 95.44 139 THR B C 1
ATOM 4167 O O . THR B 1 139 ? -8.586 2.104 -15.281 1 95.44 139 THR B O 1
ATOM 4170 N N . ASP B 1 140 ? -6.883 0.772 -16.031 1 95.62 140 ASP B N 1
ATOM 4171 C CA . ASP B 1 140 ? -6.074 1.913 -16.453 1 95.62 140 ASP B CA 1
ATOM 4172 C C . ASP B 1 140 ? -6.379 2.299 -17.891 1 95.62 140 ASP B C 1
ATOM 4174 O O . ASP B 1 140 ? -5.926 3.338 -18.375 1 95.62 140 ASP B O 1
ATOM 4178 N N . GLY B 1 141 ? -7.117 1.425 -18.641 1 96.38 141 GLY B N 1
ATOM 4179 C CA . GLY B 1 141 ? -7.504 1.713 -20.016 1 96.38 141 GLY B CA 1
ATOM 4180 C C . GLY B 1 141 ? -6.453 1.302 -21.031 1 96.38 141 GLY B C 1
ATOM 4181 O O . GLY B 1 141 ? -6.402 1.848 -22.141 1 96.38 141 GLY B O 1
ATOM 4182 N N . ARG B 1 142 ? -5.609 0.381 -20.688 1 97.56 142 ARG B N 1
ATOM 4183 C CA . ARG B 1 142 ? -4.531 -0.013 -21.594 1 97.56 142 ARG B CA 1
ATOM 4184 C C . ARG B 1 142 ? -4.992 -1.097 -22.562 1 97.56 142 ARG B C 1
ATOM 4186 O O . ARG B 1 142 ? -5.887 -1.881 -22.234 1 97.56 142 ARG B O 1
ATOM 4193 N N . LYS B 1 143 ? -4.355 -1.076 -23.734 1 97.88 143 LYS B N 1
ATOM 4194 C CA . LYS B 1 143 ? -4.566 -2.15 -24.688 1 97.88 143 LYS B CA 1
ATOM 4195 C C . LYS B 1 143 ? -3.811 -3.412 -24.281 1 97.88 143 LYS B C 1
ATOM 4197 O O . LYS B 1 143 ? -2.609 -3.363 -24.016 1 97.88 143 LYS B O 1
ATOM 4202 N N . ILE B 1 144 ? -4.504 -4.551 -24.281 1 97.94 144 ILE B N 1
ATOM 4203 C CA . ILE B 1 144 ? -3.916 -5.82 -23.875 1 97.94 144 ILE B CA 1
ATOM 4204 C C . ILE B 1 144 ? -3.871 -6.781 -25.062 1 97.94 144 ILE B C 1
ATOM 4206 O O . ILE B 1 144 ? -4.855 -6.926 -25.781 1 97.94 144 ILE B O 1
ATOM 4210 N N . ILE B 1 145 ? -2.729 -7.34 -25.297 1 98.06 145 ILE B N 1
ATOM 4211 C CA . ILE B 1 145 ? -2.543 -8.477 -26.188 1 98.06 145 ILE B CA 1
ATOM 4212 C C . ILE B 1 145 ? -2.297 -9.742 -25.375 1 98.06 145 ILE B C 1
ATOM 4214 O O . ILE B 1 145 ? -1.506 -9.734 -24.422 1 98.06 145 ILE B O 1
ATOM 4218 N N . TYR B 1 146 ? -2.99 -10.805 -25.734 1 97.69 146 TYR B N 1
ATOM 4219 C CA . TYR B 1 146 ? -2.836 -12.07 -25.016 1 97.69 146 TYR B CA 1
ATOM 4220 C C . TYR B 1 146 ? -1.876 -13 -25.75 1 97.69 146 TYR B C 1
ATOM 4222 O O . TYR B 1 146 ? -2.061 -13.273 -26.938 1 97.69 146 TYR B O 1
ATOM 4230 N N . GLY B 1 147 ? -0.8 -13.344 -25.078 1 97.81 147 GLY B N 1
ATOM 4231 C CA . GLY B 1 147 ? 0.052 -14.422 -25.562 1 97.81 147 GLY B CA 1
ATOM 4232 C C . GLY B 1 147 ? -0.481 -15.797 -25.234 1 97.81 147 GLY B C 1
ATOM 4233 O O . GLY B 1 147 ? -0.276 -16.297 -24.125 1 97.81 147 GLY B O 1
ATOM 4234 N N . ARG B 1 148 ? -1.055 -16.453 -26.188 1 97.19 148 ARG B N 1
ATOM 4235 C CA . ARG B 1 148 ? -1.738 -17.719 -25.953 1 97.19 148 ARG B CA 1
ATOM 4236 C C . ARG B 1 148 ? -0.738 -18.859 -25.797 1 97.19 148 ARG B C 1
ATOM 4238 O O . ARG B 1 148 ? 0.267 -18.906 -26.516 1 97.19 148 ARG B O 1
ATOM 4245 N N . THR B 1 149 ? -0.939 -19.625 -24.812 1 97.88 149 THR B N 1
ATOM 4246 C CA . THR B 1 149 ? -0.107 -20.797 -24.562 1 97.88 149 THR B CA 1
ATOM 4247 C C . THR B 1 149 ? -0.955 -22.062 -24.547 1 97.88 149 THR B C 1
ATOM 4249 O O . THR B 1 149 ? -2.186 -22 -24.531 1 97.88 149 THR B O 1
ATOM 4252 N N . SER B 1 150 ? -0.287 -23.203 -24.625 1 97.5 150 SER B N 1
ATOM 4253 C CA . SER B 1 150 ? -0.953 -24.516 -24.672 1 97.5 150 SER B CA 1
ATOM 4254 C C . SER B 1 150 ? -0.066 -25.609 -24.094 1 97.5 150 SER B C 1
ATOM 4256 O O . SER B 1 150 ? 1.088 -25.359 -23.734 1 97.5 150 SER B O 1
ATOM 4258 N N . GLN B 1 151 ? -0.68 -26.75 -24.031 1 97.81 151 GLN B N 1
ATOM 4259 C CA . GLN B 1 151 ? 0.071 -27.922 -23.594 1 97.81 151 GLN B CA 1
ATOM 4260 C C . GLN B 1 151 ? 1.275 -28.156 -24.5 1 97.81 151 GLN B C 1
ATOM 4262 O O . GLN B 1 151 ? 2.326 -28.609 -24.047 1 97.81 151 GLN B O 1
ATOM 4267 N N . GLU B 1 152 ? 1.188 -27.844 -25.75 1 97.12 152 GLU B N 1
ATOM 4268 C CA . GLU B 1 152 ? 2.227 -28.109 -26.75 1 97.12 152 GLU B CA 1
ATOM 4269 C C . GLU B 1 152 ? 3.506 -27.344 -26.422 1 97.12 152 GLU B C 1
ATOM 4271 O O . GLU B 1 152 ? 4.609 -27.812 -26.719 1 97.12 152 GLU B O 1
ATOM 4276 N N . ASN B 1 153 ? 3.377 -26.172 -25.828 1 96.12 153 ASN B N 1
ATOM 4277 C CA . ASN B 1 153 ? 4.562 -25.406 -25.484 1 96.12 153 ASN B CA 1
ATOM 4278 C C . ASN B 1 153 ? 4.781 -25.344 -23.969 1 96.12 153 ASN B C 1
ATOM 4280 O O . ASN B 1 153 ? 5.441 -24.438 -23.453 1 96.12 153 ASN B O 1
ATOM 4284 N N . GLY B 1 154 ? 4.074 -26.312 -23.266 1 96.44 154 GLY B N 1
ATOM 4285 C CA . GLY B 1 154 ? 4.234 -26.391 -21.828 1 96.44 154 GLY B CA 1
ATOM 4286 C C . GLY B 1 154 ? 3.654 -25.203 -21.078 1 96.44 154 GLY B C 1
ATOM 4287 O O . GLY B 1 154 ? 4.086 -24.891 -19.969 1 96.44 154 GLY B O 1
ATOM 4288 N N . PHE B 1 155 ? 2.77 -24.422 -21.734 1 98.06 155 PHE B N 1
ATOM 4289 C CA . PHE B 1 155 ? 2.119 -23.234 -21.219 1 98.06 155 PHE B CA 1
ATOM 4290 C C . PHE B 1 155 ? 3.145 -22.141 -20.922 1 98.06 155 PHE B C 1
ATOM 4292 O O . PHE B 1 155 ? 2.979 -21.375 -19.969 1 98.06 155 PHE B O 1
ATOM 4299 N N . LEU B 1 156 ? 4.227 -22.156 -21.625 1 97.44 156 LEU B N 1
ATOM 4300 C CA . LEU B 1 156 ? 5.227 -21.094 -21.625 1 97.44 156 LEU B CA 1
ATOM 4301 C C . LEU B 1 156 ? 5.34 -20.453 -23 1 97.44 156 LEU B C 1
ATOM 4303 O O . LEU B 1 156 ? 5.961 -21.016 -23.891 1 97.44 156 LEU B O 1
ATOM 4307 N N . GLY B 1 157 ? 4.766 -19.312 -23.094 1 96.81 157 GLY B N 1
ATOM 4308 C CA . GLY B 1 157 ? 4.816 -18.609 -24.359 1 96.81 157 GLY B CA 1
ATOM 4309 C C . GLY B 1 157 ? 6.199 -18.078 -24.688 1 96.81 157 GLY B C 1
ATOM 4310 O O . GLY B 1 157 ? 6.996 -17.797 -23.797 1 96.81 157 GLY B O 1
ATOM 4311 N N . MET B 1 158 ? 6.488 -18.047 -25.984 1 98.12 158 MET B N 1
ATOM 4312 C CA . MET B 1 158 ? 7.738 -17.484 -26.484 1 98.12 158 MET B CA 1
ATOM 4313 C C . MET B 1 158 ? 7.477 -16.234 -27.312 1 98.12 158 MET B C 1
ATOM 4315 O O . MET B 1 158 ? 6.344 -15.992 -27.734 1 98.12 158 MET B O 1
ATOM 4319 N N . PRO B 1 159 ? 8.523 -15.43 -27.453 1 98.12 159 PRO B N 1
ATOM 4320 C CA . PRO B 1 159 ? 8.305 -14.188 -28.203 1 98.12 159 PRO B CA 1
ATOM 4321 C C . PRO B 1 159 ? 7.871 -14.438 -29.641 1 98.12 159 PRO B C 1
ATOM 4323 O O . PRO B 1 159 ? 8.336 -15.383 -30.281 1 98.12 159 PRO B O 1
ATOM 4326 N N . ASP B 1 160 ? 7 -13.641 -30.078 1 97.31 160 ASP B N 1
ATOM 4327 C CA . ASP B 1 160 ? 6.535 -13.578 -31.469 1 97.31 160 ASP B CA 1
ATOM 4328 C C . ASP B 1 160 ? 6.891 -12.234 -32.094 1 97.31 160 ASP B C 1
ATOM 4330 O O . ASP B 1 160 ? 6.316 -11.203 -31.75 1 97.31 160 ASP B O 1
ATOM 4334 N N . ASP B 1 161 ? 7.715 -12.203 -33.062 1 95.5 161 ASP B N 1
ATOM 4335 C CA . ASP B 1 161 ? 8.234 -10.984 -33.656 1 95.5 161 ASP B CA 1
ATOM 4336 C C . ASP B 1 161 ? 7.117 -10.188 -34.344 1 95.5 161 ASP B C 1
ATOM 4338 O O . ASP B 1 161 ? 7.273 -8.992 -34.594 1 95.5 161 ASP B O 1
ATOM 4342 N N . SER B 1 162 ? 6.062 -10.852 -34.625 1 96.62 162 SER B N 1
ATOM 4343 C CA . SER B 1 162 ? 4.953 -10.172 -35.281 1 96.62 162 SER B CA 1
ATOM 4344 C C . SER B 1 162 ? 4.105 -9.391 -34.281 1 96.62 162 SER B C 1
ATOM 4346 O O . SER B 1 162 ? 3.252 -8.594 -34.688 1 96.62 162 SER B O 1
ATOM 4348 N N . VAL B 1 163 ? 4.32 -9.609 -33.031 1 96.25 163 VAL B N 1
ATOM 4349 C CA . VAL B 1 163 ? 3.568 -8.938 -31.984 1 96.25 163 VAL B CA 1
ATOM 4350 C C . VAL B 1 163 ? 4.406 -7.805 -31.406 1 96.25 163 VAL B C 1
ATOM 4352 O O . VAL B 1 163 ? 5.551 -8.016 -31 1 96.25 163 VAL B O 1
ATOM 4355 N N . LYS B 1 164 ? 3.861 -6.621 -31.422 1 95.5 164 LYS B N 1
ATOM 4356 C CA . LYS B 1 164 ? 4.531 -5.488 -30.797 1 95.5 164 LYS B CA 1
ATOM 4357 C C . LYS B 1 164 ? 3.928 -5.188 -29.422 1 95.5 164 LYS B C 1
ATOM 4359 O O . LYS B 1 164 ? 2.752 -4.828 -29.328 1 95.5 164 LYS B O 1
ATOM 4364 N N . ALA B 1 165 ? 4.691 -5.324 -28.406 1 97.56 165 ALA B N 1
ATOM 4365 C CA . ALA B 1 165 ? 4.285 -5.035 -27.031 1 97.56 165 ALA B CA 1
ATOM 4366 C C . ALA B 1 165 ? 5.277 -4.094 -26.359 1 97.56 165 ALA B C 1
ATOM 4368 O O . ALA B 1 165 ? 6.48 -4.141 -26.641 1 97.56 165 ALA B O 1
ATOM 4369 N N . ASP B 1 166 ? 4.785 -3.213 -25.516 1 98.62 166 ASP B N 1
ATOM 4370 C CA . ASP B 1 166 ? 5.613 -2.256 -24.797 1 98.62 166 ASP B CA 1
ATOM 4371 C C . ASP B 1 166 ? 5.906 -2.746 -23.375 1 98.62 166 ASP B C 1
ATOM 4373 O O . ASP B 1 166 ? 6.988 -2.496 -22.844 1 98.62 166 ASP B O 1
ATOM 4377 N N . ILE B 1 167 ? 4.953 -3.324 -22.719 1 98.88 167 ILE B N 1
ATOM 4378 C CA . ILE B 1 167 ? 5.059 -3.934 -21.391 1 98.88 167 ILE B CA 1
ATOM 4379 C C . ILE B 1 167 ? 4.75 -5.426 -21.484 1 98.88 167 ILE B C 1
ATOM 4381 O O . ILE B 1 167 ? 3.752 -5.824 -22.094 1 98.88 167 ILE B O 1
ATOM 4385 N N . ILE B 1 168 ? 5.602 -6.27 -20.953 1 98.81 168 ILE B N 1
ATOM 4386 C CA . ILE B 1 168 ? 5.469 -7.719 -21.047 1 98.81 168 ILE B CA 1
ATOM 4387 C C . ILE B 1 168 ? 5.441 -8.336 -19.656 1 98.81 168 ILE B C 1
ATOM 4389 O O . ILE B 1 168 ? 6.383 -8.164 -18.875 1 98.81 168 ILE B O 1
ATOM 4393 N N . TYR B 1 169 ? 4.371 -9.078 -19.344 1 98.81 169 TYR B N 1
ATOM 4394 C CA . TYR B 1 169 ? 4.312 -9.805 -18.078 1 98.81 169 TYR B CA 1
ATOM 4395 C C . TYR B 1 169 ? 4.898 -11.203 -18.234 1 98.81 169 TYR B C 1
ATOM 4397 O O . TYR B 1 169 ? 4.5 -11.961 -19.125 1 98.81 169 TYR B O 1
ATOM 4405 N N . ILE B 1 170 ? 5.805 -11.539 -17.391 1 98.62 170 ILE B N 1
ATOM 4406 C CA . ILE B 1 170 ? 6.32 -12.898 -17.297 1 98.62 170 ILE B CA 1
ATOM 4407 C C . ILE B 1 170 ? 6.316 -13.344 -15.828 1 98.62 170 ILE B C 1
ATOM 4409 O O . ILE B 1 170 ? 6.855 -12.648 -14.961 1 98.62 170 ILE B O 1
ATOM 4413 N N . CYS B 1 171 ? 5.637 -14.352 -15.578 1 98.25 171 CYS B N 1
ATOM 4414 C CA . CYS B 1 171 ? 5.633 -14.984 -14.258 1 98.25 171 CYS B CA 1
ATOM 4415 C C . CYS B 1 171 ? 6.27 -16.375 -14.32 1 98.25 171 CYS B C 1
ATOM 4417 O O . CYS B 1 171 ? 5.754 -17.266 -15 1 98.25 171 CYS B O 1
ATOM 4419 N N . SER B 1 172 ? 7.359 -16.562 -13.617 1 98 172 SER B N 1
ATOM 4420 C CA . SER B 1 172 ? 8.094 -17.812 -13.648 1 98 172 SER B CA 1
ATOM 4421 C C . SER B 1 172 ? 8.727 -18.125 -12.289 1 98 172 SER B C 1
ATOM 4423 O O . SER B 1 172 ? 9.594 -17.375 -11.82 1 98 172 SER B O 1
ATOM 4425 N N . PRO B 1 173 ? 8.344 -19.203 -11.648 1 97.88 173 PRO B N 1
ATOM 4426 C CA . PRO B 1 173 ? 7.293 -20.156 -12.023 1 97.88 173 PRO B CA 1
ATOM 4427 C C . PRO B 1 173 ? 5.93 -19.5 -12.195 1 97.88 173 PRO B C 1
ATOM 4429 O O . PRO B 1 173 ? 5.613 -18.531 -11.492 1 97.88 173 PRO B O 1
ATOM 4432 N N . ASN B 1 174 ? 5.156 -20.047 -13.086 1 97.94 174 ASN B N 1
ATOM 4433 C CA . ASN B 1 174 ? 3.953 -19.391 -13.594 1 97.94 174 ASN B CA 1
ATOM 4434 C C . ASN B 1 174 ? 2.75 -19.656 -12.688 1 97.94 174 ASN B C 1
ATOM 4436 O O . ASN B 1 174 ? 2.586 -20.766 -12.172 1 97.94 174 ASN B O 1
ATOM 4440 N N . ASN B 1 175 ? 1.986 -18.703 -12.359 1 96.25 175 ASN B N 1
ATOM 4441 C CA . ASN B 1 175 ? 0.606 -18.812 -11.898 1 96.25 175 ASN B CA 1
ATOM 4442 C C . ASN B 1 175 ? -0.384 -18.562 -13.031 1 96.25 175 ASN B C 1
ATOM 4444 O O . ASN B 1 175 ? -0.436 -17.453 -13.578 1 96.25 175 ASN B O 1
ATOM 4448 N N . PRO B 1 176 ? -1.043 -19.516 -13.461 1 96.75 176 PRO B N 1
ATOM 4449 C CA . PRO B 1 176 ? -1.546 -20.625 -12.648 1 96.75 176 PRO B CA 1
ATOM 4450 C C . PRO B 1 176 ? -0.842 -21.938 -12.953 1 96.75 176 PRO B C 1
ATOM 4452 O O . PRO B 1 176 ? -1.031 -22.922 -12.234 1 96.75 176 PRO B O 1
ATOM 4455 N N . THR B 1 177 ? 0.015 -22.062 -13.914 1 98.25 177 THR B N 1
ATOM 4456 C CA . THR B 1 177 ? 0.346 -23.344 -14.508 1 98.25 177 THR B CA 1
ATOM 4457 C C . THR B 1 177 ? 1.485 -24.016 -13.742 1 98.25 177 THR B C 1
ATOM 4459 O O . THR B 1 177 ? 1.696 -25.234 -13.867 1 98.25 177 THR B O 1
ATOM 4462 N N . GLY B 1 178 ? 2.23 -23.188 -13.086 1 97.75 178 GLY B N 1
ATOM 4463 C CA . GLY B 1 178 ? 3.379 -23.719 -12.375 1 97.75 178 GLY B CA 1
ATOM 4464 C C . GLY B 1 178 ? 4.582 -23.953 -13.266 1 97.75 178 GLY B C 1
ATOM 4465 O O . GLY B 1 178 ? 5.66 -24.312 -12.781 1 97.75 178 GLY B O 1
ATOM 4466 N N . ALA B 1 179 ? 4.449 -23.75 -14.531 1 97.31 179 ALA B N 1
ATOM 4467 C CA . ALA B 1 179 ? 5.566 -23.906 -15.453 1 97.31 179 ALA B CA 1
ATOM 4468 C C . ALA B 1 179 ? 6.629 -22.844 -15.211 1 97.31 179 ALA B C 1
ATOM 4470 O O . ALA B 1 179 ? 6.328 -21.766 -14.695 1 97.31 179 ALA B O 1
ATOM 4471 N N . ALA B 1 180 ? 7.906 -23.156 -15.523 1 97.62 180 ALA B N 1
ATOM 4472 C CA . ALA B 1 180 ? 9.008 -22.219 -15.305 1 97.62 180 ALA B CA 1
ATOM 4473 C C . ALA B 1 180 ? 9.914 -22.141 -16.531 1 97.62 180 ALA B C 1
ATOM 4475 O O . ALA B 1 180 ? 10.195 -23.156 -17.172 1 97.62 180 ALA B O 1
ATOM 4476 N N . TYR B 1 181 ? 10.328 -20.984 -16.844 1 97.62 181 TYR B N 1
ATOM 4477 C CA . TYR B 1 181 ? 11.18 -20.75 -18 1 97.62 181 TYR B CA 1
ATOM 4478 C C . TYR B 1 181 ? 12.617 -21.156 -17.719 1 97.62 181 TYR B C 1
ATOM 4480 O O . TYR B 1 181 ? 13.125 -20.953 -16.609 1 97.62 181 TYR B O 1
ATOM 4488 N N . THR B 1 182 ? 13.234 -21.75 -18.75 1 96.62 182 THR B N 1
ATOM 4489 C CA . THR B 1 182 ? 14.672 -21.953 -18.703 1 96.62 182 THR B CA 1
ATOM 4490 C C . THR B 1 182 ? 15.414 -20.641 -18.953 1 96.62 182 THR B C 1
ATOM 4492 O O . THR B 1 182 ? 14.812 -19.656 -19.375 1 96.62 182 THR B O 1
ATOM 4495 N N . ARG B 1 183 ? 16.719 -20.641 -18.688 1 96.94 183 ARG B N 1
ATOM 4496 C CA . ARG B 1 183 ? 17.562 -19.469 -18.953 1 96.94 183 ARG B CA 1
ATOM 4497 C C . ARG B 1 183 ? 17.516 -19.109 -20.438 1 96.94 183 ARG B C 1
ATOM 4499 O O . ARG B 1 183 ? 17.453 -17.938 -20.781 1 96.94 183 ARG B O 1
ATOM 4506 N N . ASP B 1 184 ? 17.547 -20.109 -21.281 1 97.25 184 ASP B N 1
ATOM 4507 C CA . ASP B 1 184 ? 17.531 -19.859 -22.719 1 97.25 184 ASP B CA 1
ATOM 4508 C C . ASP B 1 184 ? 16.219 -19.234 -23.172 1 97.25 184 ASP B C 1
ATOM 4510 O O . ASP B 1 184 ? 16.203 -18.344 -24.016 1 97.25 184 ASP B O 1
ATOM 4514 N N . GLN B 1 185 ? 15.18 -19.734 -22.656 1 97.5 185 GLN B N 1
ATOM 4515 C CA . GLN B 1 185 ? 13.875 -19.188 -23 1 97.5 185 GLN B CA 1
ATOM 4516 C C . GLN B 1 185 ? 13.75 -17.734 -22.531 1 97.5 185 GLN B C 1
ATOM 4518 O O . GLN B 1 185 ? 13.234 -16.875 -23.25 1 97.5 185 GLN B O 1
ATOM 4523 N N . LEU B 1 186 ? 14.227 -17.422 -21.328 1 98.5 186 LEU B N 1
ATOM 4524 C CA . LEU B 1 186 ? 14.195 -16.062 -20.812 1 98.5 186 LEU B CA 1
ATOM 4525 C C . LEU B 1 186 ? 15.109 -15.156 -21.641 1 98.5 186 LEU B C 1
ATOM 4527 O O . LEU B 1 186 ? 14.82 -13.977 -21.828 1 98.5 186 LEU B O 1
ATOM 4531 N N . LYS B 1 187 ? 16.234 -15.734 -22.062 1 98.5 187 LYS B N 1
ATOM 4532 C CA . LYS B 1 187 ? 17.125 -14.977 -22.938 1 98.5 187 LYS B CA 1
ATOM 4533 C C . LYS B 1 187 ? 16.406 -14.508 -24.188 1 98.5 187 LYS B C 1
ATOM 4535 O O . LYS B 1 187 ? 16.594 -13.367 -24.641 1 98.5 187 LYS B O 1
ATOM 4540 N N . ALA B 1 188 ? 15.602 -15.359 -24.766 1 98.69 188 ALA B N 1
ATOM 4541 C CA . ALA B 1 188 ? 14.828 -14.992 -25.953 1 98.69 188 ALA B CA 1
ATOM 4542 C C . ALA B 1 188 ? 13.891 -13.828 -25.656 1 98.69 188 ALA B C 1
ATOM 4544 O O . ALA B 1 188 ? 13.75 -12.914 -26.469 1 98.69 188 ALA B O 1
ATOM 4545 N N . TRP B 1 189 ? 13.281 -13.812 -24.516 1 98.75 189 TRP B N 1
ATOM 4546 C CA . TRP B 1 189 ? 12.383 -12.734 -24.109 1 98.75 189 TRP B CA 1
ATOM 4547 C C . TRP B 1 189 ? 13.148 -11.438 -23.891 1 98.75 189 TRP B C 1
ATOM 4549 O O . TRP B 1 189 ? 12.68 -10.359 -24.266 1 98.75 189 TRP B O 1
ATOM 4559 N N . VAL B 1 190 ? 14.32 -11.523 -23.219 1 98.81 190 VAL B N 1
ATOM 4560 C CA . VAL B 1 190 ? 15.148 -10.352 -22.984 1 98.81 190 VAL B CA 1
ATOM 4561 C C . VAL B 1 190 ? 15.57 -9.734 -24.312 1 98.81 190 VAL B C 1
ATOM 4563 O O . VAL B 1 190 ? 15.484 -8.516 -24.484 1 98.81 190 VAL B O 1
ATOM 4566 N N . GLU B 1 191 ? 15.984 -10.602 -25.234 1 98.62 191 GLU B N 1
ATOM 4567 C CA . GLU B 1 191 ? 16.359 -10.125 -26.562 1 98.62 191 GLU B CA 1
ATOM 4568 C C . GLU B 1 191 ? 15.18 -9.445 -27.25 1 98.62 191 GLU B C 1
ATOM 4570 O O . GLU B 1 191 ? 15.336 -8.375 -27.844 1 98.62 191 GLU B O 1
ATOM 4575 N N . TYR B 1 192 ? 14.062 -10.047 -27.188 1 98.56 192 TYR B N 1
ATOM 4576 C CA . TYR B 1 192 ? 12.852 -9.484 -27.766 1 98.56 192 TYR B CA 1
ATOM 4577 C C . TYR B 1 192 ? 12.547 -8.109 -27.172 1 98.56 192 TYR B C 1
ATOM 4579 O O . TYR B 1 192 ? 12.258 -7.16 -27.891 1 98.56 192 TYR B O 1
ATOM 4587 N N . ALA B 1 193 ? 12.586 -8.008 -25.828 1 98.69 193 ALA B N 1
ATOM 4588 C CA . ALA B 1 193 ? 12.266 -6.762 -25.125 1 98.69 193 ALA B CA 1
ATOM 4589 C C . ALA B 1 193 ? 13.234 -5.648 -25.531 1 98.69 193 ALA B C 1
ATOM 4591 O O . ALA B 1 193 ? 12.82 -4.516 -25.781 1 98.69 193 ALA B O 1
ATOM 4592 N N . ARG B 1 194 ? 14.5 -5.973 -25.594 1 97.94 194 ARG B N 1
ATOM 4593 C CA . ARG B 1 194 ? 15.516 -4.996 -25.984 1 97.94 194 ARG B CA 1
ATOM 4594 C C . ARG B 1 194 ? 15.289 -4.527 -27.422 1 97.94 194 ARG B C 1
ATOM 4596 O O . ARG B 1 194 ? 15.352 -3.328 -27.703 1 97.94 194 ARG B O 1
ATOM 4603 N N . LYS B 1 195 ? 15.039 -5.477 -28.266 1 97.56 195 LYS B N 1
ATOM 4604 C CA . LYS B 1 195 ? 14.812 -5.172 -29.672 1 97.56 195 LYS B CA 1
ATOM 4605 C C . LYS B 1 195 ? 13.609 -4.258 -29.859 1 97.56 195 LYS B C 1
ATOM 4607 O O . LYS B 1 195 ? 13.609 -3.389 -30.734 1 97.56 195 LYS B O 1
ATOM 4612 N N . ASN B 1 196 ? 12.602 -4.414 -29.047 1 97.69 196 ASN B N 1
ATOM 4613 C CA . ASN B 1 196 ? 11.328 -3.717 -29.234 1 97.69 196 ASN B CA 1
ATOM 4614 C C . ASN B 1 196 ? 11.188 -2.547 -28.266 1 97.69 196 ASN B C 1
ATOM 4616 O O . ASN B 1 196 ? 10.102 -1.971 -28.141 1 97.69 196 ASN B O 1
ATOM 4620 N N . ASN B 1 197 ? 12.242 -2.24 -27.516 1 98 197 ASN B N 1
ATOM 4621 C CA . ASN B 1 197 ? 12.211 -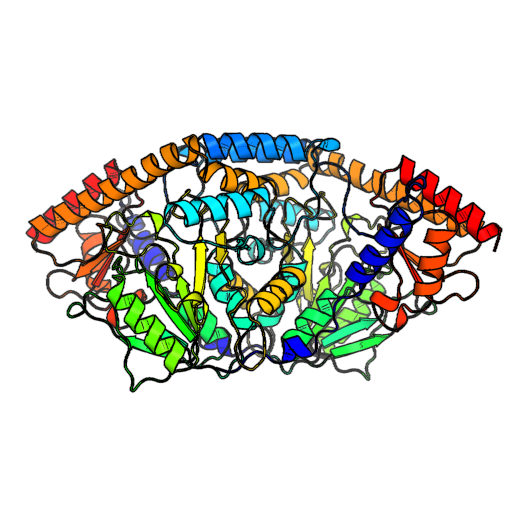1.162 -26.531 1 98 197 ASN B CA 1
ATOM 4622 C C . ASN B 1 197 ? 11.117 -1.39 -25.5 1 98 197 ASN B C 1
ATOM 4624 O O . ASN B 1 197 ? 10.453 -0.444 -25.062 1 98 197 ASN B O 1
ATOM 4628 N N . ALA B 1 198 ? 10.891 -2.664 -25.141 1 98.62 198 ALA B N 1
ATOM 4629 C CA . ALA B 1 198 ? 9.852 -3.051 -24.172 1 98.62 198 ALA B CA 1
ATOM 4630 C C . ALA B 1 198 ? 10.445 -3.26 -22.781 1 98.62 198 ALA B C 1
ATOM 4632 O O . ALA B 1 198 ? 11.664 -3.318 -22.625 1 98.62 198 ALA B O 1
ATOM 4633 N N . ILE B 1 199 ? 9.617 -3.244 -21.828 1 98.88 199 ILE B N 1
ATOM 4634 C CA . ILE B 1 199 ? 10 -3.557 -20.453 1 98.88 199 ILE B CA 1
ATOM 4635 C C . ILE B 1 199 ? 9.297 -4.836 -20 1 98.88 199 ILE B C 1
ATOM 4637 O O . ILE B 1 199 ? 8.086 -4.984 -20.188 1 98.88 199 ILE B O 1
ATOM 4641 N N . ILE B 1 200 ? 10.07 -5.758 -19.469 1 98.88 200 ILE B N 1
ATOM 4642 C CA . ILE B 1 200 ? 9.539 -6.977 -18.875 1 98.88 200 ILE B CA 1
ATOM 4643 C C . ILE B 1 200 ? 9.227 -6.734 -17.391 1 98.88 200 ILE B C 1
ATOM 4645 O O . ILE B 1 200 ? 10.094 -6.316 -16.625 1 98.88 200 ILE B O 1
ATOM 4649 N N . LEU B 1 201 ? 7.992 -6.859 -17.031 1 98.88 201 LEU B N 1
ATOM 4650 C CA . LEU B 1 201 ? 7.621 -7.035 -15.633 1 98.88 201 LEU B CA 1
ATOM 4651 C C . LEU B 1 201 ? 7.699 -8.5 -15.234 1 98.88 201 LEU B C 1
ATOM 4653 O O . LEU B 1 201 ? 6.809 -9.289 -15.57 1 98.88 201 LEU B O 1
ATOM 4657 N N . TYR B 1 202 ? 8.766 -8.875 -14.555 1 98.88 202 TYR B N 1
ATOM 4658 C CA . TYR B 1 202 ? 9.047 -10.266 -14.211 1 98.88 202 TYR B CA 1
ATOM 4659 C C . TYR B 1 202 ? 8.562 -10.586 -12.805 1 98.88 202 TYR B C 1
ATOM 4661 O O . TYR B 1 202 ? 9.156 -10.133 -11.82 1 98.88 202 TYR B O 1
ATOM 4669 N N . ASP B 1 203 ? 7.5 -11.312 -12.688 1 98.62 203 ASP B N 1
ATOM 4670 C CA . ASP B 1 203 ? 6.914 -11.742 -11.414 1 98.62 203 ASP B CA 1
ATOM 4671 C C . ASP B 1 203 ? 7.605 -13 -10.891 1 98.62 203 ASP B C 1
ATOM 4673 O O . ASP B 1 203 ? 7.359 -14.102 -11.391 1 98.62 203 ASP B O 1
ATOM 4677 N N . ALA B 1 204 ? 8.391 -12.797 -9.859 1 98.31 204 ALA B N 1
ATOM 4678 C CA . ALA B 1 204 ? 9.211 -13.875 -9.305 1 98.31 204 ALA B CA 1
ATOM 4679 C C . ALA B 1 204 ? 8.664 -14.344 -7.961 1 98.31 204 ALA B C 1
ATOM 4681 O O . ALA B 1 204 ? 9.422 -14.789 -7.098 1 98.31 204 ALA B O 1
ATOM 4682 N N . ALA B 1 205 ? 7.367 -14.297 -7.766 1 97.56 205 ALA B N 1
ATOM 4683 C CA . ALA B 1 205 ? 6.73 -14.602 -6.488 1 97.56 205 ALA B CA 1
ATOM 4684 C C . ALA B 1 205 ? 7.02 -16.031 -6.059 1 97.56 205 ALA B C 1
ATOM 4686 O O . ALA B 1 205 ? 7.023 -16.344 -4.867 1 97.56 205 ALA B O 1
ATOM 4687 N N . TYR B 1 206 ? 7.355 -16.938 -7.02 1 97.94 206 TYR B N 1
ATOM 4688 C CA . TYR B 1 206 ? 7.441 -18.359 -6.699 1 97.94 206 TYR B CA 1
ATOM 4689 C C . TYR B 1 206 ? 8.852 -18.891 -6.918 1 97.94 206 TYR B C 1
ATOM 4691 O O . TYR B 1 206 ? 9.078 -20.094 -6.93 1 97.94 206 TYR B O 1
ATOM 4699 N N . GLU B 1 207 ? 9.797 -17.969 -7.105 1 97.88 207 GLU B N 1
ATOM 4700 C CA . GLU B 1 207 ? 11.148 -18.375 -7.465 1 97.88 207 GLU B CA 1
ATOM 4701 C C . GLU B 1 207 ? 11.75 -19.297 -6.406 1 97.88 207 GLU B C 1
ATOM 4703 O O . GLU B 1 207 ? 12.578 -20.156 -6.719 1 97.88 207 GLU B O 1
ATOM 4708 N N . CYS B 1 208 ? 11.305 -19.234 -5.172 1 97 208 CYS B N 1
ATOM 4709 C CA . CYS B 1 208 ? 11.859 -19.984 -4.055 1 97 208 CYS B CA 1
ATOM 4710 C C . CYS B 1 208 ? 11.562 -21.469 -4.203 1 97 208 CYS B C 1
ATOM 4712 O O . CYS B 1 208 ? 12.188 -22.297 -3.531 1 97 208 CYS B O 1
ATOM 4714 N N . PHE B 1 209 ? 10.68 -21.844 -5.066 1 97.62 209 PHE B N 1
ATOM 4715 C CA . PHE B 1 209 ? 10.305 -23.25 -5.234 1 97.62 209 PHE B CA 1
ATOM 4716 C C . PHE B 1 209 ? 11.188 -23.922 -6.285 1 97.62 209 PHE B C 1
ATOM 4718 O O . PHE B 1 209 ? 11.18 -25.141 -6.414 1 97.62 209 PHE B O 1
ATOM 4725 N N . ILE B 1 210 ? 11.914 -23.125 -7.051 1 96.94 210 ILE B N 1
ATOM 4726 C CA . ILE B 1 210 ? 12.758 -23.672 -8.102 1 96.94 210 ILE B CA 1
ATOM 4727 C C . ILE B 1 210 ? 13.891 -24.5 -7.477 1 96.94 210 ILE B C 1
ATOM 4729 O O . ILE B 1 210 ? 14.672 -23.969 -6.676 1 96.94 210 ILE B O 1
ATOM 4733 N N . SER B 1 211 ? 13.961 -25.719 -7.836 1 91.75 211 SER B N 1
ATOM 4734 C CA . SER B 1 211 ? 15.016 -26.609 -7.367 1 91.75 211 SER B CA 1
ATOM 4735 C C . SER B 1 211 ? 15.93 -27.031 -8.516 1 91.75 211 SER B C 1
ATOM 4737 O O . SER B 1 211 ? 17.031 -27.531 -8.281 1 91.75 211 SER B O 1
ATOM 4739 N N . ASP B 1 212 ? 15.484 -26.797 -9.68 1 92.25 212 ASP B N 1
ATOM 4740 C CA . ASP B 1 212 ? 16.219 -27.156 -10.891 1 92.25 212 ASP B CA 1
ATOM 4741 C C . ASP B 1 212 ? 17.234 -26.078 -11.266 1 92.25 212 ASP B C 1
ATOM 4743 O O . ASP B 1 212 ? 16.844 -24.938 -11.539 1 92.25 212 ASP B O 1
ATOM 4747 N N . GLY B 1 213 ? 18.453 -26.422 -11.336 1 88.69 213 GLY B N 1
ATOM 4748 C CA . GLY B 1 213 ? 19.531 -25.484 -11.586 1 88.69 213 GLY B CA 1
ATOM 4749 C C . GLY B 1 213 ? 19.484 -24.875 -12.977 1 88.69 213 GLY B C 1
ATOM 4750 O O . GLY B 1 213 ? 20.125 -23.859 -13.242 1 88.69 213 GLY B O 1
ATOM 4751 N N . GLU B 1 214 ? 18.734 -25.453 -13.906 1 89.12 214 GLU B N 1
ATOM 4752 C CA . GLU B 1 214 ? 18.625 -24.938 -15.266 1 89.12 214 GLU B CA 1
ATOM 4753 C C . GLU B 1 214 ? 17.625 -23.797 -15.336 1 89.12 214 GLU B C 1
ATOM 4755 O O . GLU B 1 214 ? 17.625 -23.016 -16.297 1 89.12 214 GLU B O 1
ATOM 4760 N N . LEU B 1 215 ? 16.75 -23.781 -14.367 1 94.69 215 LEU B N 1
ATOM 4761 C CA . LEU B 1 215 ? 15.734 -22.734 -14.328 1 94.69 215 LEU B CA 1
ATOM 4762 C C . LEU B 1 215 ? 16.25 -21.5 -13.617 1 94.69 215 LEU B C 1
ATOM 4764 O O . LEU B 1 215 ? 17.047 -21.594 -12.68 1 94.69 215 LEU B O 1
ATOM 4768 N N . ALA B 1 216 ? 15.875 -20.406 -14.156 1 92.88 216 ALA B N 1
ATOM 4769 C CA . ALA B 1 216 ? 16.312 -19.141 -13.547 1 92.88 216 ALA B CA 1
ATOM 4770 C C . ALA B 1 216 ? 15.414 -18.766 -12.367 1 92.88 216 ALA B C 1
ATOM 4772 O O . ALA B 1 216 ? 14.195 -18.938 -12.43 1 92.88 216 ALA B O 1
ATOM 4773 N N . ARG B 1 217 ? 16.016 -18.281 -11.305 1 95.12 217 ARG B N 1
ATOM 4774 C CA . ARG B 1 217 ? 15.258 -17.797 -10.164 1 95.12 217 ARG B CA 1
ATOM 4775 C C . ARG B 1 217 ? 15.062 -16.281 -10.242 1 95.12 217 ARG B C 1
ATOM 4777 O O . ARG B 1 217 ? 14.195 -15.727 -9.57 1 95.12 217 ARG B O 1
ATOM 4784 N N . SER B 1 218 ? 15.914 -15.648 -11.031 1 97.62 218 SER B N 1
ATOM 4785 C CA . SER B 1 218 ? 15.852 -14.211 -11.25 1 97.62 218 SER B CA 1
ATOM 4786 C C . SER B 1 218 ? 16.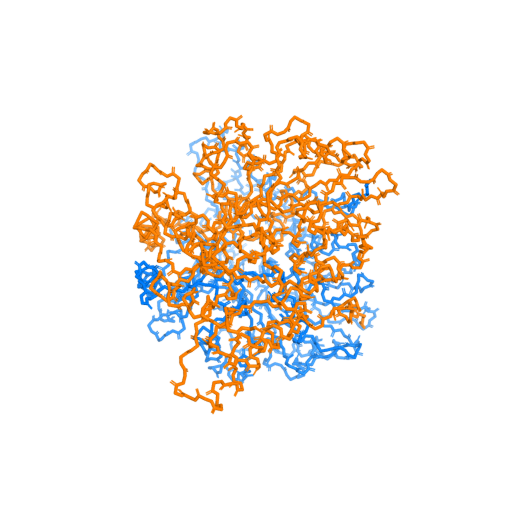047 -13.859 -12.727 1 97.62 218 SER B C 1
ATOM 4788 O O . SER B 1 218 ? 16.875 -14.477 -13.406 1 97.62 218 SER B O 1
ATOM 4790 N N . ILE B 1 219 ? 15.32 -12.891 -13.211 1 98.56 219 ILE B N 1
ATOM 4791 C CA . ILE B 1 219 ? 15.477 -12.453 -14.594 1 98.56 219 ILE B CA 1
ATOM 4792 C C . ILE B 1 219 ? 16.859 -11.828 -14.781 1 98.56 219 ILE B C 1
ATOM 4794 O O . ILE B 1 219 ? 17.391 -11.805 -15.891 1 98.56 219 ILE B O 1
ATOM 4798 N N . PHE B 1 220 ? 17.5 -11.414 -13.688 1 98.25 220 PHE B N 1
ATOM 4799 C CA . PHE B 1 220 ? 18.781 -10.711 -13.773 1 98.25 220 PHE B CA 1
ATOM 4800 C C . PHE B 1 220 ? 19.938 -11.695 -13.867 1 98.25 220 PHE B C 1
ATOM 4802 O O . PHE B 1 220 ? 21.094 -11.297 -13.953 1 98.25 220 PHE B O 1
ATOM 4809 N N . GLU B 1 221 ? 19.641 -12.984 -13.875 1 96.62 221 GLU B N 1
ATOM 4810 C CA . GLU B 1 221 ? 20.609 -14 -14.242 1 96.62 221 GLU B CA 1
ATOM 4811 C C . GLU B 1 221 ? 20.844 -14.023 -15.75 1 96.62 221 GLU B C 1
ATOM 4813 O O . GLU B 1 221 ? 21.797 -14.648 -16.234 1 96.62 221 GLU B O 1
ATOM 4818 N N . ILE B 1 222 ? 20.016 -13.359 -16.484 1 97.5 222 ILE B N 1
ATOM 4819 C CA . ILE B 1 222 ? 20.078 -13.336 -17.938 1 97.5 222 ILE B CA 1
ATOM 4820 C C . ILE B 1 222 ? 20.781 -12.062 -18.391 1 97.5 222 ILE B C 1
ATOM 4822 O O . ILE B 1 222 ? 20.391 -10.953 -18.031 1 97.5 222 ILE B O 1
ATOM 4826 N N . GLU B 1 223 ? 21.75 -12.234 -19.266 1 97.06 223 GLU B N 1
ATOM 4827 C CA . GLU B 1 223 ? 22.469 -11.086 -19.812 1 97.06 223 GLU B CA 1
ATOM 4828 C C . GLU B 1 223 ? 21.516 -10.148 -20.562 1 97.06 223 GLU B C 1
ATOM 4830 O O . GLU B 1 223 ? 20.672 -10.602 -21.328 1 97.06 223 GLU B O 1
ATOM 4835 N N . GLY B 1 224 ? 21.625 -8.883 -20.25 1 98.06 224 GLY B N 1
ATOM 4836 C CA . GLY B 1 224 ? 20.812 -7.879 -20.922 1 98.06 224 GLY B CA 1
ATOM 4837 C C . GLY B 1 224 ? 19.547 -7.527 -20.188 1 98.06 224 GLY B C 1
ATOM 4838 O O . GLY B 1 224 ? 18.922 -6.504 -20.469 1 98.06 224 GLY B O 1
ATOM 4839 N N . ALA B 1 225 ? 19.188 -8.328 -19.203 1 98.62 225 ALA B N 1
ATOM 4840 C CA . ALA B 1 225 ? 17.922 -8.141 -18.516 1 98.62 225 ALA B CA 1
ATOM 4841 C C . ALA B 1 225 ? 17.891 -6.809 -17.766 1 98.62 225 ALA B C 1
ATOM 4843 O O . ALA B 1 225 ? 16.844 -6.176 -17.656 1 98.62 225 ALA B O 1
ATOM 4844 N N . ARG B 1 226 ? 19.062 -6.348 -17.266 1 98.38 226 ARG B N 1
ATOM 4845 C CA . ARG B 1 226 ? 19.141 -5.109 -16.5 1 98.38 226 ARG B CA 1
ATOM 4846 C C . ARG B 1 226 ? 18.734 -3.908 -17.359 1 98.38 226 ARG B C 1
ATOM 4848 O O . ARG B 1 226 ? 18.406 -2.844 -16.828 1 98.38 226 ARG B O 1
ATOM 4855 N N . GLU B 1 227 ? 18.625 -4.055 -18.656 1 98.31 227 GLU B N 1
ATOM 4856 C CA . GLU B 1 227 ? 18.297 -2.957 -19.562 1 98.31 227 GLU B CA 1
ATOM 4857 C C . GLU B 1 227 ? 16.812 -2.967 -19.938 1 98.31 227 GLU B C 1
ATOM 4859 O O . GLU B 1 227 ? 16.328 -2.043 -20.578 1 98.31 227 GLU B O 1
ATOM 4864 N N . CYS B 1 228 ? 16.109 -4.012 -19.469 1 98.75 228 CYS B N 1
ATOM 4865 C CA . CYS B 1 228 ? 14.75 -4.078 -20.016 1 98.75 228 CYS B CA 1
ATOM 4866 C C . CYS B 1 228 ? 13.805 -4.777 -19.047 1 98.75 228 CYS B C 1
ATOM 4868 O O . CYS B 1 228 ? 12.734 -5.238 -19.453 1 98.75 228 CYS B O 1
ATOM 4870 N N . ALA B 1 229 ? 14.195 -4.906 -17.719 1 98.88 229 ALA B N 1
ATOM 4871 C CA . ALA B 1 229 ? 13.305 -5.668 -16.844 1 98.88 229 ALA B CA 1
ATOM 4872 C C . ALA B 1 229 ? 13.211 -5.027 -15.461 1 98.88 229 ALA B C 1
ATOM 4874 O O . ALA B 1 229 ? 14.156 -4.383 -15 1 98.88 229 ALA B O 1
ATOM 4875 N N . ILE B 1 230 ? 12.086 -5.145 -14.867 1 98.94 230 ILE B N 1
ATOM 4876 C CA . ILE B 1 230 ? 11.812 -4.965 -13.445 1 98.94 230 ILE B CA 1
ATOM 4877 C C . ILE B 1 230 ? 11.398 -6.297 -12.828 1 98.94 230 ILE B C 1
ATOM 4879 O O . ILE B 1 230 ? 10.555 -7.008 -13.383 1 98.94 230 ILE B O 1
ATOM 4883 N N . GLU B 1 231 ? 12.07 -6.684 -11.766 1 98.94 231 GLU B N 1
ATOM 4884 C CA . GLU B 1 231 ? 11.688 -7.91 -11.07 1 98.94 231 GLU B CA 1
ATOM 4885 C C . GLU B 1 231 ? 10.828 -7.605 -9.852 1 98.94 231 GLU B C 1
ATOM 4887 O O . GLU B 1 231 ? 11.148 -6.719 -9.055 1 98.94 231 GLU B O 1
ATOM 4892 N N . ILE B 1 232 ? 9.703 -8.242 -9.734 1 98.81 232 ILE B N 1
ATOM 4893 C CA . ILE B 1 232 ? 8.75 -8.078 -8.648 1 98.81 232 ILE B CA 1
ATOM 4894 C C . ILE B 1 232 ? 8.703 -9.344 -7.801 1 98.81 232 ILE B C 1
ATOM 4896 O O . ILE B 1 232 ? 8.445 -10.438 -8.32 1 98.81 232 ILE B O 1
ATOM 4900 N N . CYS B 1 233 ? 8.891 -9.188 -6.508 1 98.44 233 CYS B N 1
ATOM 4901 C CA . CYS B 1 233 ? 9.047 -10.328 -5.609 1 98.44 233 CYS B CA 1
ATOM 4902 C C . CYS B 1 233 ? 8.125 -10.195 -4.402 1 98.44 233 CYS B C 1
ATOM 4904 O O . CYS B 1 233 ? 7.582 -9.117 -4.141 1 98.44 233 CYS B O 1
ATOM 4906 N N . SER B 1 234 ? 7.918 -11.297 -3.734 1 97.5 234 SER B N 1
ATOM 4907 C CA . SER B 1 234 ? 7.027 -11.359 -2.582 1 97.5 234 SER B CA 1
ATOM 4908 C C . SER B 1 234 ? 7.613 -12.219 -1.471 1 97.5 234 SER B C 1
ATOM 4910 O O . SER B 1 234 ? 8.281 -13.227 -1.742 1 97.5 234 SER B O 1
ATOM 4912 N N . PHE B 1 235 ? 7.363 -11.875 -0.219 1 98.56 235 PHE B N 1
ATOM 4913 C CA . PHE B 1 235 ? 7.719 -12.727 0.914 1 98.56 235 PHE B CA 1
ATOM 4914 C C . PHE B 1 235 ? 6.594 -13.695 1.242 1 98.56 235 PHE B C 1
ATOM 4916 O O . PHE B 1 235 ? 6.746 -14.562 2.102 1 98.56 235 PHE B O 1
ATOM 4923 N N . SER B 1 236 ? 5.473 -13.586 0.552 1 97.62 236 SER B N 1
ATOM 4924 C CA . SER B 1 236 ? 4.312 -14.422 0.841 1 97.62 236 SER B CA 1
ATOM 4925 C C . SER B 1 236 ? 4.645 -15.906 0.695 1 97.62 236 SER B C 1
ATOM 4927 O O . SER B 1 236 ? 4.23 -16.719 1.517 1 97.62 236 SER B O 1
ATOM 4929 N N . LYS B 1 237 ? 5.422 -16.203 -0.365 1 97.31 237 LYS B N 1
ATOM 4930 C CA . LYS B 1 237 ? 5.609 -17.609 -0.668 1 97.31 237 LYS B CA 1
ATOM 4931 C C . LYS B 1 237 ? 6.914 -18.141 -0.077 1 97.31 237 LYS B C 1
ATOM 4933 O O . LYS B 1 237 ? 6.961 -19.25 0.456 1 97.31 237 LYS B O 1
ATOM 4938 N N . ILE B 1 238 ? 7.922 -17.297 -0.06 1 97.75 238 ILE B N 1
ATOM 4939 C CA . ILE B 1 238 ? 9.188 -17.766 0.489 1 97.75 238 ILE B CA 1
ATOM 4940 C C . ILE B 1 238 ? 9.086 -17.875 2.008 1 97.75 238 ILE B C 1
ATOM 4942 O O . ILE B 1 238 ? 9.648 -18.781 2.611 1 97.75 238 ILE B O 1
ATOM 4946 N N . ALA B 1 239 ? 8.281 -16.984 2.66 1 98.12 239 ALA B N 1
ATOM 4947 C CA . ALA B 1 239 ? 8.359 -16.891 4.117 1 98.12 239 ALA B CA 1
ATOM 4948 C C . ALA B 1 239 ? 6.973 -16.969 4.746 1 98.12 239 ALA B C 1
ATOM 4950 O O . ALA B 1 239 ? 6.828 -16.797 5.961 1 98.12 239 ALA B O 1
ATOM 4951 N N . GLY B 1 240 ? 5.98 -17.141 3.934 1 97.75 240 GLY B N 1
ATOM 4952 C CA . GLY B 1 240 ? 4.633 -17.234 4.469 1 97.75 240 GLY B CA 1
ATOM 4953 C C . GLY B 1 240 ? 4.066 -15.898 4.91 1 97.75 240 GLY B C 1
ATOM 4954 O O . GLY B 1 240 ? 3.258 -15.836 5.836 1 97.75 240 GLY B O 1
ATOM 4955 N N . PHE B 1 241 ? 4.402 -14.812 4.23 1 98.5 241 PHE B N 1
ATOM 4956 C CA . PHE B 1 241 ? 3.998 -13.469 4.641 1 98.5 241 PHE B CA 1
ATOM 4957 C C . PHE B 1 241 ? 2.674 -13.086 3.996 1 98.5 241 PHE B C 1
ATOM 4959 O O . PHE B 1 241 ? 2.445 -11.906 3.699 1 98.5 241 PHE B O 1
ATOM 4966 N N . THR B 1 242 ? 1.806 -14.07 3.705 1 97.06 242 THR B N 1
ATOM 4967 C CA . THR B 1 242 ? 0.526 -13.742 3.088 1 97.06 242 THR B CA 1
ATOM 4968 C C . THR B 1 242 ? -0.303 -12.852 4.008 1 97.06 242 THR B C 1
ATOM 4970 O O . THR B 1 242 ? -1.015 -11.961 3.537 1 97.06 242 THR B O 1
ATOM 4973 N N . GLY B 1 243 ? -0.22 -13.039 5.348 1 97.62 243 GLY B N 1
ATOM 4974 C CA . GLY B 1 243 ? -0.915 -12.18 6.289 1 97.62 243 GLY B CA 1
ATOM 4975 C C . GLY B 1 243 ? -0.004 -11.156 6.949 1 97.62 243 GLY B C 1
ATOM 4976 O O . GLY B 1 243 ? -0.455 -10.352 7.77 1 97.62 243 GLY B O 1
ATOM 4977 N N . THR B 1 244 ? 1.281 -11.195 6.699 1 98.25 244 THR B N 1
ATOM 4978 C CA . THR B 1 244 ? 2.293 -10.32 7.277 1 98.25 244 THR B CA 1
ATOM 4979 C C . THR B 1 244 ? 2.652 -9.195 6.309 1 98.25 244 THR B C 1
ATOM 4981 O O . THR B 1 244 ? 2.979 -8.086 6.73 1 98.25 244 THR B O 1
ATOM 4984 N N . ARG B 1 245 ? 2.566 -9.477 5.051 1 97.94 245 ARG B N 1
ATOM 4985 C CA . ARG B 1 245 ? 2.629 -8.539 3.938 1 97.94 245 ARG B CA 1
ATOM 4986 C C . ARG B 1 245 ? 4.02 -7.93 3.811 1 97.94 245 ARG B C 1
ATOM 4988 O O . ARG B 1 245 ? 4.375 -7.012 4.559 1 97.94 245 ARG B O 1
ATOM 4995 N N . CYS B 1 246 ? 4.758 -8.273 2.867 1 98.62 246 CYS B N 1
ATOM 4996 C CA . CYS B 1 246 ? 6.043 -7.711 2.479 1 98.62 246 CYS B CA 1
ATOM 4997 C C . CYS B 1 246 ? 6.457 -8.195 1.093 1 98.62 246 CYS B C 1
ATOM 4999 O O . CYS B 1 246 ? 6.156 -9.328 0.711 1 98.62 246 CYS B O 1
ATOM 5001 N N . GLY B 1 247 ? 7.008 -7.445 0.336 1 98.56 247 GLY B N 1
ATOM 5002 C CA . GLY B 1 247 ? 7.598 -7.734 -0.961 1 98.56 247 GLY B CA 1
ATOM 5003 C C . GLY B 1 247 ? 8.688 -6.758 -1.352 1 98.56 247 GLY B C 1
ATOM 5004 O O . GLY B 1 247 ? 9.172 -5.992 -0.515 1 98.56 247 GLY B O 1
ATOM 5005 N N . TYR B 1 248 ? 9.164 -6.863 -2.518 1 98.81 248 TYR B N 1
ATOM 5006 C CA . TYR B 1 248 ? 10.148 -5.902 -3 1 98.81 248 TYR B CA 1
ATOM 5007 C C . TYR B 1 248 ? 10.25 -5.941 -4.52 1 98.81 248 TYR B C 1
ATOM 5009 O O . TYR B 1 248 ? 9.836 -6.914 -5.152 1 98.81 248 TYR B O 1
ATOM 5017 N N . THR B 1 249 ? 10.68 -4.895 -5.082 1 98.88 249 THR B N 1
ATOM 5018 C CA . THR B 1 249 ? 11.023 -4.809 -6.496 1 98.88 249 THR B CA 1
ATOM 5019 C C . THR B 1 249 ? 12.516 -4.562 -6.672 1 98.88 249 THR B C 1
ATOM 5021 O O . THR B 1 249 ? 13.164 -3.963 -5.809 1 98.88 249 THR B O 1
ATOM 5024 N N . VAL B 1 250 ? 13.047 -5.113 -7.672 1 98.88 250 VAL B N 1
ATOM 5025 C CA . VAL B 1 250 ? 14.383 -4.77 -8.141 1 98.88 250 VAL B CA 1
ATOM 5026 C C . VAL B 1 250 ? 14.289 -3.979 -9.438 1 98.88 250 VAL B C 1
ATOM 5028 O O . VAL B 1 250 ? 13.828 -4.5 -10.461 1 98.88 250 VAL B O 1
ATOM 5031 N N . VAL B 1 251 ? 14.703 -2.734 -9.414 1 98.94 251 VAL B N 1
ATOM 5032 C CA . VAL B 1 251 ? 14.688 -1.824 -10.555 1 98.94 251 VAL B CA 1
ATOM 5033 C C . VAL B 1 251 ? 16.109 -1.352 -10.867 1 98.94 251 VAL B C 1
ATOM 5035 O O . VAL B 1 251 ? 16.641 -0.473 -10.18 1 98.94 251 VAL B O 1
ATOM 5038 N N . PRO B 1 252 ? 16.672 -1.871 -11.906 1 98.81 252 PRO B N 1
ATOM 5039 C CA . PRO B 1 252 ? 18.047 -1.508 -12.234 1 98.81 252 PRO B CA 1
ATOM 5040 C C . PRO B 1 252 ? 18.234 -0.007 -12.445 1 98.81 252 PRO B C 1
ATOM 5042 O O . PRO B 1 252 ? 17.359 0.646 -13.023 1 98.81 252 PRO B O 1
ATOM 5045 N N . LYS B 1 253 ? 19.391 0.58 -12.031 1 97.88 253 LYS B N 1
ATOM 5046 C CA . LYS B 1 253 ? 19.688 2.002 -12.156 1 97.88 253 LYS B CA 1
ATOM 5047 C C . LYS B 1 253 ? 19.906 2.389 -13.617 1 97.88 253 LYS B C 1
ATOM 5049 O O . LYS B 1 253 ? 19.703 3.549 -13.992 1 97.88 253 LYS B O 1
ATOM 5054 N N . GLU B 1 254 ? 20.203 1.373 -14.469 1 96.19 254 GLU B N 1
ATOM 5055 C CA . GLU B 1 254 ? 20.5 1.659 -15.875 1 96.19 254 GLU B CA 1
ATOM 5056 C C . GLU B 1 254 ? 19.219 1.635 -16.703 1 96.19 254 GLU B C 1
ATOM 5058 O O . GLU B 1 254 ? 19.234 1.996 -17.891 1 96.19 254 GLU B O 1
ATOM 5063 N N . LEU B 1 255 ? 18.125 1.225 -16.172 1 98.5 255 LEU B N 1
ATOM 5064 C CA . LEU B 1 255 ? 16.875 1.078 -16.906 1 98.5 255 LEU B CA 1
ATOM 5065 C C . LEU B 1 255 ? 16.328 2.441 -17.312 1 98.5 255 LEU B C 1
ATOM 5067 O O . LEU B 1 255 ? 15.938 3.232 -16.438 1 98.5 255 LEU B O 1
ATOM 5071 N N . GLU B 1 256 ? 16.312 2.703 -18.578 1 97.81 256 GLU B N 1
ATOM 5072 C CA . GLU B 1 256 ? 15.852 3.98 -19.109 1 97.81 256 GLU B CA 1
ATOM 5073 C C . GLU B 1 256 ? 14.938 3.773 -20.328 1 97.81 256 GLU B C 1
ATOM 5075 O O . GLU B 1 256 ? 15.148 2.85 -21.109 1 97.81 256 GLU B O 1
ATOM 5080 N N . ARG B 1 257 ? 13.977 4.52 -20.438 1 97.81 257 ARG B N 1
ATOM 5081 C CA . ARG B 1 257 ? 13.086 4.605 -21.594 1 97.81 257 ARG B CA 1
ATOM 5082 C C . ARG B 1 257 ? 12.609 6.039 -21.812 1 97.81 257 ARG B C 1
ATOM 5084 O O . ARG B 1 257 ? 12.352 6.77 -20.844 1 97.81 257 ARG B O 1
ATOM 5091 N N . ASP B 1 258 ? 12.492 6.438 -23.109 1 96.75 258 ASP B N 1
ATOM 5092 C CA . ASP B 1 258 ? 11.914 7.73 -23.469 1 96.75 258 ASP B CA 1
ATOM 5093 C C . ASP B 1 258 ? 12.617 8.867 -22.719 1 96.75 258 ASP B C 1
ATOM 5095 O O . ASP B 1 258 ? 11.961 9.789 -22.234 1 96.75 258 ASP B O 1
ATOM 5099 N N . GLY B 1 259 ? 13.969 8.711 -22.469 1 96.19 259 GLY B N 1
ATOM 5100 C CA . GLY B 1 259 ? 14.789 9.742 -21.859 1 96.19 259 GLY B CA 1
ATOM 5101 C C . GLY B 1 259 ? 14.609 9.836 -20.359 1 96.19 259 GLY B C 1
ATOM 5102 O O . GLY B 1 259 ? 15.133 10.75 -19.719 1 96.19 259 GLY B O 1
ATOM 5103 N N . MET B 1 260 ? 13.891 8.93 -19.766 1 97.75 260 MET B N 1
ATOM 5104 C CA . MET B 1 260 ? 13.633 8.945 -18.328 1 97.75 260 MET B CA 1
ATOM 5105 C C . MET B 1 260 ? 14.203 7.699 -17.656 1 97.75 260 MET B C 1
ATOM 5107 O O . MET B 1 260 ? 14.164 6.609 -18.234 1 97.75 260 MET B O 1
ATOM 5111 N N . ASN B 1 261 ? 14.727 7.859 -16.484 1 98.25 261 ASN B N 1
ATOM 5112 C CA . ASN B 1 261 ? 15.273 6.754 -15.703 1 98.25 261 ASN B CA 1
ATOM 5113 C C . ASN B 1 261 ? 14.211 6.109 -14.82 1 98.25 261 ASN B C 1
ATOM 5115 O O . ASN B 1 261 ? 13.664 6.758 -13.93 1 98.25 261 ASN B O 1
ATOM 5119 N N . ILE B 1 262 ? 13.953 4.879 -15.008 1 98.62 262 ILE B N 1
ATOM 5120 C CA . ILE B 1 262 ? 12.828 4.195 -14.383 1 98.62 262 ILE B CA 1
ATOM 5121 C C . ILE B 1 262 ? 13.102 3.994 -12.898 1 98.62 262 ILE B C 1
ATOM 5123 O O . ILE B 1 262 ? 12.188 4.07 -12.07 1 98.62 262 ILE B O 1
ATOM 5127 N N . ASN B 1 263 ? 14.367 3.709 -12.5 1 98.75 263 ASN B N 1
ATOM 5128 C CA . ASN B 1 263 ? 14.727 3.588 -11.094 1 98.75 263 ASN B CA 1
ATOM 5129 C C . ASN B 1 263 ? 14.422 4.871 -10.32 1 98.75 263 ASN B C 1
ATOM 5131 O O . ASN B 1 263 ? 13.789 4.824 -9.266 1 98.75 263 ASN B O 1
ATOM 5135 N N . LYS B 1 264 ? 14.789 5.988 -10.844 1 96.88 264 LYS B N 1
ATOM 5136 C CA . LYS B 1 264 ? 14.539 7.281 -10.219 1 96.88 264 LYS B CA 1
ATOM 5137 C C . LYS B 1 264 ? 13.047 7.586 -10.156 1 96.88 264 LYS B C 1
ATOM 5139 O O . LYS B 1 264 ? 12.555 8.133 -9.164 1 96.88 264 LYS B O 1
ATOM 5144 N N . LEU B 1 265 ? 12.359 7.219 -11.195 1 97.5 265 LEU B N 1
ATOM 5145 C CA . LEU B 1 265 ? 10.922 7.441 -11.234 1 97.5 265 LEU B CA 1
ATOM 5146 C C . LEU B 1 265 ? 10.211 6.59 -10.188 1 97.5 265 LEU B C 1
ATOM 5148 O O . LEU B 1 265 ? 9.281 7.059 -9.523 1 97.5 265 LEU B O 1
ATOM 5152 N N . TRP B 1 266 ? 10.641 5.355 -10.086 1 98.12 266 TRP B N 1
ATOM 5153 C CA . TRP B 1 266 ? 10.055 4.473 -9.078 1 98.12 266 TRP B CA 1
ATOM 5154 C C . TRP B 1 266 ? 10.312 4.996 -7.672 1 98.12 266 TRP B C 1
ATOM 5156 O O . TRP B 1 266 ? 9.414 4.988 -6.828 1 98.12 266 TRP B O 1
ATOM 5166 N N . LEU B 1 267 ? 11.5 5.473 -7.406 1 96.38 267 LEU B N 1
ATOM 5167 C CA . LEU B 1 267 ? 11.805 6.09 -6.121 1 96.38 267 LEU B CA 1
ATOM 5168 C C . LEU B 1 267 ? 10.875 7.27 -5.848 1 96.38 267 LEU B C 1
ATOM 5170 O O . LEU B 1 267 ? 10.328 7.395 -4.75 1 96.38 267 LEU B O 1
ATOM 5174 N N . ARG B 1 268 ? 10.688 8.078 -6.848 1 93.69 268 ARG B N 1
ATOM 5175 C CA . ARG B 1 268 ? 9.812 9.242 -6.695 1 93.69 268 ARG B CA 1
ATOM 5176 C C . ARG B 1 268 ? 8.383 8.82 -6.383 1 93.69 268 ARG B C 1
ATOM 5178 O O . ARG B 1 268 ? 7.746 9.383 -5.492 1 93.69 268 ARG B O 1
ATOM 5185 N N . ARG B 1 269 ? 7.93 7.832 -7.121 1 96.06 269 ARG B N 1
ATOM 5186 C CA . ARG B 1 269 ? 6.59 7.312 -6.867 1 96.06 269 ARG B CA 1
ATOM 5187 C C . ARG B 1 269 ? 6.465 6.785 -5.441 1 96.06 269 ARG B C 1
ATOM 5189 O O . ARG B 1 269 ? 5.496 7.09 -4.742 1 96.06 269 ARG B O 1
ATOM 5196 N N . GLN B 1 270 ? 7.453 6 -4.98 1 95.19 270 GLN B N 1
ATOM 5197 C CA . GLN B 1 270 ? 7.441 5.41 -3.646 1 95.19 270 GLN B CA 1
ATOM 5198 C C . GLN B 1 270 ? 7.438 6.484 -2.564 1 95.19 270 GLN B C 1
ATOM 5200 O O . GLN B 1 270 ? 6.699 6.379 -1.582 1 95.19 270 GLN B O 1
ATOM 5205 N N . THR B 1 271 ? 8.117 7.527 -2.748 1 91.19 271 THR B N 1
ATOM 5206 C CA . THR B 1 271 ? 8.25 8.547 -1.717 1 91.19 271 THR B CA 1
ATOM 5207 C C . THR B 1 271 ? 7.062 9.508 -1.749 1 91.19 271 THR B C 1
ATOM 5209 O O . THR B 1 271 ? 6.836 10.258 -0.798 1 91.19 271 THR B O 1
ATOM 5212 N N . THR B 1 272 ? 6.281 9.445 -2.809 1 91.5 272 THR B N 1
ATOM 5213 C CA . THR B 1 272 ? 5.148 10.352 -2.953 1 91.5 272 THR B CA 1
ATOM 5214 C C . THR B 1 272 ? 3.842 9.641 -2.609 1 91.5 272 THR B C 1
ATOM 5216 O O . THR B 1 272 ? 2.951 10.227 -1.994 1 91.5 272 THR B O 1
ATOM 5219 N N . LYS B 1 273 ? 3.73 8.367 -2.959 1 94.94 273 LYS B N 1
ATOM 5220 C CA . LYS B 1 273 ? 2.416 7.734 -2.955 1 94.94 273 LYS B CA 1
ATOM 5221 C C . LYS B 1 273 ? 2.389 6.539 -2.006 1 94.94 273 LYS B C 1
ATOM 5223 O O . LYS B 1 273 ? 1.386 5.828 -1.923 1 94.94 273 LYS B O 1
ATOM 5228 N N . PHE B 1 274 ? 3.467 6.312 -1.305 1 94.25 274 PHE B N 1
ATOM 5229 C CA . PHE B 1 274 ? 3.604 5.164 -0.42 1 94.25 274 PHE B CA 1
ATOM 5230 C C . PHE B 1 274 ? 4.238 5.57 0.904 1 94.25 274 PHE B C 1
ATOM 5232 O O . PHE B 1 274 ? 5.109 6.441 0.938 1 94.25 274 PHE B O 1
ATOM 5239 N N . ASN B 1 275 ? 3.836 4.926 2.023 1 90.69 275 ASN B N 1
ATOM 5240 C CA . ASN B 1 275 ? 4.297 5.309 3.354 1 90.69 275 ASN B CA 1
ATOM 5241 C C . ASN B 1 275 ? 5.371 4.355 3.871 1 90.69 275 ASN B C 1
ATOM 5243 O O . ASN B 1 275 ? 5.898 4.543 4.969 1 90.69 275 ASN B O 1
ATOM 5247 N N . GLY B 1 276 ? 5.688 3.344 3.049 1 95.25 276 GLY B N 1
ATOM 5248 C CA . GLY B 1 276 ? 6.672 2.373 3.5 1 95.25 276 GLY B CA 1
ATOM 5249 C C . GLY B 1 276 ? 6.051 1.175 4.195 1 95.25 276 GLY B C 1
ATOM 5250 O O . GLY B 1 276 ? 4.855 1.167 4.484 1 95.25 276 GLY B O 1
ATOM 5251 N N . VAL B 1 277 ? 6.895 0.165 4.426 1 98.31 277 VAL B N 1
ATOM 5252 C CA . VAL B 1 277 ? 6.488 -1.055 5.113 1 98.31 277 VAL B CA 1
ATOM 5253 C C . VAL B 1 277 ? 6.781 -0.928 6.609 1 98.31 277 VAL B C 1
ATOM 5255 O O . VAL B 1 277 ? 7.801 -0.356 7 1 98.31 277 VAL B O 1
ATOM 5258 N N . PRO B 1 278 ? 5.875 -1.412 7.484 1 98.5 278 PRO B N 1
ATOM 5259 C CA . PRO B 1 278 ? 6.105 -1.304 8.93 1 98.5 278 PRO B CA 1
ATOM 5260 C C . PRO B 1 278 ? 7.477 -1.822 9.344 1 98.5 278 PRO B C 1
ATOM 5262 O O . PRO B 1 278 ? 7.945 -2.838 8.828 1 98.5 278 PRO B O 1
ATOM 5265 N N . TYR B 1 279 ? 8.047 -1.129 10.305 1 98.69 279 TYR B N 1
ATOM 5266 C CA . TYR B 1 279 ? 9.344 -1.507 10.844 1 98.69 279 TYR B CA 1
ATOM 5267 C C . TYR B 1 279 ? 9.336 -2.949 11.336 1 98.69 279 TYR B C 1
ATOM 5269 O O . TYR B 1 279 ? 10.227 -3.732 11.008 1 98.69 279 TYR B O 1
ATOM 5277 N N . VAL B 1 280 ? 8.312 -3.377 12.047 1 98.88 280 VAL B N 1
ATOM 5278 C CA . VAL B 1 280 ? 8.195 -4.695 12.664 1 98.88 280 VAL B CA 1
ATOM 5279 C C . VAL B 1 280 ? 8.164 -5.77 11.578 1 98.88 280 VAL B C 1
ATOM 5281 O O . VAL B 1 280 ? 8.789 -6.824 11.727 1 98.88 280 VAL B O 1
ATOM 5284 N N . VAL B 1 281 ? 7.508 -5.508 10.469 1 98.88 281 VAL B N 1
ATOM 5285 C CA . VAL B 1 281 ? 7.398 -6.457 9.367 1 98.88 281 VAL B CA 1
ATOM 5286 C C . VAL B 1 281 ? 8.758 -6.621 8.688 1 98.88 281 VAL B C 1
ATOM 5288 O O . VAL B 1 281 ? 9.18 -7.738 8.391 1 98.88 281 VAL B O 1
ATOM 5291 N N . GLN B 1 282 ? 9.445 -5.488 8.461 1 98.94 282 GLN B N 1
ATOM 5292 C CA . GLN B 1 282 ? 10.742 -5.547 7.781 1 98.94 282 GLN B CA 1
ATOM 5293 C C . GLN B 1 282 ? 11.773 -6.281 8.633 1 98.94 282 GLN B C 1
ATOM 5295 O O . GLN B 1 282 ? 12.656 -6.961 8.094 1 98.94 282 GLN B O 1
ATOM 5300 N N . ARG B 1 283 ? 11.672 -6.129 9.984 1 98.88 283 ARG B N 1
ATOM 5301 C CA . ARG B 1 283 ? 12.555 -6.887 10.867 1 98.88 283 ARG B CA 1
ATOM 5302 C C . ARG B 1 283 ? 12.32 -8.383 10.719 1 98.88 283 ARG B C 1
ATOM 5304 O O . ARG B 1 283 ? 13.273 -9.164 10.664 1 98.88 283 ARG B O 1
ATOM 5311 N N . GLY B 1 284 ? 11.062 -8.758 10.664 1 98.88 284 GLY B N 1
ATOM 5312 C CA . GLY B 1 284 ? 10.75 -10.156 10.391 1 98.88 284 GLY B CA 1
ATOM 5313 C C . GLY B 1 284 ? 11.266 -10.625 9.039 1 98.88 284 GLY B C 1
ATOM 5314 O O . GLY B 1 284 ? 11.828 -11.711 8.93 1 98.88 284 GLY B O 1
ATOM 5315 N N . ALA B 1 285 ? 11.117 -9.789 8.031 1 98.94 285 ALA B N 1
ATOM 5316 C CA . ALA B 1 285 ? 11.547 -10.133 6.68 1 98.94 285 ALA B CA 1
ATOM 5317 C C . ALA B 1 285 ? 13.055 -10.32 6.613 1 98.94 285 ALA B C 1
ATOM 5319 O O . ALA B 1 285 ? 13.547 -11.234 5.953 1 98.94 285 ALA B O 1
ATOM 5320 N N . ALA B 1 286 ? 13.766 -9.438 7.316 1 98.88 286 ALA B N 1
ATOM 5321 C CA . ALA B 1 286 ? 15.219 -9.539 7.32 1 98.88 286 ALA B CA 1
ATOM 5322 C C . ALA B 1 286 ? 15.672 -10.859 7.945 1 98.88 286 ALA B C 1
ATOM 5324 O O . ALA B 1 286 ? 16.656 -11.461 7.492 1 98.88 286 ALA B O 1
ATOM 5325 N N . ALA B 1 287 ? 14.953 -11.352 8.93 1 98.75 287 ALA B N 1
ATOM 5326 C CA . ALA B 1 287 ? 15.305 -12.57 9.641 1 98.75 287 ALA B CA 1
ATOM 5327 C C . ALA B 1 287 ? 15.219 -13.789 8.727 1 98.75 287 ALA B C 1
ATOM 5329 O O . ALA B 1 287 ? 15.898 -14.789 8.953 1 98.75 287 ALA B O 1
ATOM 5330 N N . VAL B 1 288 ? 14.422 -13.703 7.68 1 98.56 288 VAL B N 1
ATOM 5331 C CA . VAL B 1 288 ? 14.242 -14.789 6.715 1 98.56 288 VAL B CA 1
ATOM 5332 C C . VAL B 1 288 ? 15.594 -15.164 6.109 1 98.56 288 VAL B C 1
ATOM 5334 O O . VAL B 1 288 ? 15.875 -16.344 5.891 1 98.56 288 VAL B O 1
ATOM 5337 N N . PHE B 1 289 ? 16.484 -14.188 5.922 1 98.31 289 PHE B N 1
ATOM 5338 C CA . PHE B 1 289 ? 17.672 -14.391 5.109 1 98.31 289 PHE B CA 1
ATOM 5339 C C . PHE B 1 289 ? 18.875 -14.695 5.988 1 98.31 289 PHE B C 1
ATOM 5341 O O . PHE B 1 289 ? 20 -14.828 5.492 1 98.31 289 PHE B O 1
ATOM 5348 N N . THR B 1 290 ? 18.719 -14.797 7.297 1 97.56 290 THR B N 1
ATOM 5349 C CA . THR B 1 290 ? 19.781 -15.336 8.141 1 97.56 290 THR B CA 1
ATOM 5350 C C . THR B 1 290 ? 19.984 -16.828 7.875 1 97.56 290 THR B C 1
ATOM 5352 O O . THR B 1 290 ? 19.141 -17.469 7.242 1 97.56 290 THR B O 1
ATOM 5355 N N . GLU B 1 291 ? 21.078 -17.344 8.336 1 96.19 291 GLU B N 1
ATOM 5356 C CA . GLU B 1 291 ? 21.344 -18.766 8.133 1 96.19 291 GLU B CA 1
ATOM 5357 C C . GLU B 1 291 ? 20.266 -19.625 8.773 1 96.19 291 GLU B C 1
ATOM 5359 O O . GLU B 1 291 ? 19.719 -20.531 8.125 1 96.19 291 GLU B O 1
ATOM 5364 N N . SER B 1 292 ? 19.938 -19.297 10 1 96.19 292 SER B N 1
ATOM 5365 C CA . SER B 1 292 ? 18.891 -20.047 10.695 1 96.19 292 SER B CA 1
ATOM 5366 C C . SER B 1 292 ? 17.531 -19.812 10.047 1 96.19 292 SER B C 1
ATOM 5368 O O . SER B 1 292 ? 16.719 -20.734 9.953 1 96.19 292 SER B O 1
ATOM 5370 N N . GLY B 1 293 ? 17.297 -18.641 9.609 1 97.56 293 GLY B N 1
ATOM 5371 C CA . GLY B 1 293 ? 16.031 -18.328 8.945 1 97.56 293 GLY B CA 1
ATOM 5372 C C . GLY B 1 293 ? 15.836 -19.094 7.656 1 97.56 293 GLY B C 1
ATOM 5373 O O . GLY B 1 293 ? 14.789 -19.703 7.445 1 97.56 293 GLY B O 1
ATOM 5374 N N . MET B 1 294 ? 16.859 -19.109 6.836 1 96.94 294 MET B N 1
ATOM 5375 C CA . MET B 1 294 ? 16.781 -19.812 5.559 1 96.94 294 MET B CA 1
ATOM 5376 C C . MET B 1 294 ? 16.578 -21.312 5.777 1 96.94 294 MET B C 1
ATOM 5378 O O . MET B 1 294 ? 15.867 -21.969 5.012 1 96.94 294 MET B O 1
ATOM 5382 N N . ALA B 1 295 ? 17.219 -21.844 6.836 1 97.19 295 ALA B N 1
ATOM 5383 C CA . ALA B 1 295 ? 17.031 -23.266 7.148 1 97.19 295 ALA B CA 1
ATOM 5384 C C . ALA B 1 295 ? 15.578 -23.562 7.516 1 97.19 295 ALA B C 1
ATOM 5386 O O . ALA B 1 295 ? 15.008 -24.547 7.059 1 97.19 295 ALA B O 1
ATOM 5387 N N . GLU B 1 296 ? 15.016 -22.766 8.367 1 97.25 296 GLU B N 1
ATOM 5388 C CA . GLU B 1 296 ? 13.625 -22.922 8.781 1 97.25 296 GLU B CA 1
ATOM 5389 C C . GLU B 1 296 ? 12.672 -22.766 7.598 1 97.25 296 GLU B C 1
ATOM 5391 O O . GLU B 1 296 ? 11.711 -23.531 7.461 1 97.25 296 GLU B O 1
ATOM 5396 N N . ILE B 1 297 ? 12.961 -21.812 6.801 1 96.38 297 ILE B N 1
ATOM 5397 C CA . ILE B 1 297 ? 12.133 -21.531 5.633 1 96.38 297 ILE B CA 1
ATOM 5398 C C . ILE B 1 297 ? 12.188 -22.703 4.656 1 96.38 297 ILE B C 1
ATOM 5400 O O . ILE B 1 297 ? 11.172 -23.078 4.078 1 96.38 297 ILE B O 1
ATOM 5404 N N . GLN B 1 298 ? 13.375 -23.188 4.461 1 96.44 298 GLN B N 1
ATOM 5405 C CA . GLN B 1 298 ? 13.531 -24.312 3.559 1 96.44 298 GLN B CA 1
ATOM 5406 C C . GLN B 1 298 ? 12.703 -25.516 4.023 1 96.44 298 GLN B C 1
ATOM 5408 O O . GLN B 1 298 ? 12.164 -26.266 3.203 1 96.44 298 GLN B O 1
ATOM 5413 N N . HIS B 1 299 ? 12.617 -25.656 5.305 1 96.94 299 HIS B N 1
ATOM 5414 C CA . HIS B 1 299 ? 11.781 -26.719 5.852 1 96.94 299 HIS B CA 1
ATOM 5415 C C . HIS B 1 299 ? 10.328 -26.547 5.422 1 96.94 299 HIS B C 1
ATOM 5417 O O . HIS B 1 299 ? 9.672 -27.516 5.023 1 96.94 299 HIS B O 1
ATOM 5423 N N . ASN B 1 300 ? 9.82 -25.344 5.492 1 96.38 300 ASN B N 1
ATOM 5424 C CA . ASN B 1 300 ? 8.453 -25.062 5.074 1 96.38 300 ASN B CA 1
ATOM 5425 C C . ASN B 1 300 ? 8.273 -25.266 3.574 1 96.38 300 ASN B C 1
ATOM 5427 O O . ASN B 1 300 ? 7.25 -25.812 3.137 1 96.38 300 ASN B O 1
ATOM 5431 N N . LEU B 1 301 ? 9.227 -24.844 2.789 1 96.88 301 LEU B N 1
ATOM 5432 C CA . LEU B 1 301 ? 9.172 -25.016 1.341 1 96.88 301 LEU B CA 1
ATOM 5433 C C . LEU B 1 301 ? 9.156 -26.5 0.971 1 96.88 301 LEU B C 1
ATOM 5435 O O . LEU B 1 301 ? 8.406 -26.906 0.087 1 96.88 301 LEU B O 1
ATOM 5439 N N . ASP B 1 302 ? 9.992 -27.234 1.691 1 97.06 302 ASP B N 1
ATOM 5440 C CA . ASP B 1 302 ? 10.047 -28.688 1.447 1 97.06 302 ASP B CA 1
ATOM 5441 C C . ASP B 1 302 ? 8.727 -29.359 1.799 1 97.06 302 ASP B C 1
ATOM 5443 O O . ASP B 1 302 ? 8.32 -30.328 1.148 1 97.06 302 ASP B O 1
ATOM 5447 N N . TYR B 1 303 ? 8.109 -28.844 2.854 1 97.38 303 TYR B N 1
ATOM 5448 C CA . TYR B 1 303 ? 6.781 -29.328 3.23 1 97.38 303 TYR B CA 1
ATOM 5449 C C . TYR B 1 303 ? 5.809 -29.203 2.062 1 97.38 303 TYR B C 1
ATOM 5451 O O . TYR B 1 303 ? 5.121 -30.172 1.721 1 97.38 303 TYR B O 1
ATOM 5459 N N . TYR B 1 304 ? 5.746 -28.109 1.377 1 97.69 304 TYR B N 1
ATOM 5460 C CA . TYR B 1 304 ? 4.84 -27.875 0.258 1 97.69 304 TYR B CA 1
ATOM 5461 C C . TYR B 1 304 ? 5.273 -28.672 -0.97 1 97.69 304 TYR B C 1
ATOM 5463 O O . TYR B 1 304 ? 4.434 -29.156 -1.734 1 97.69 304 TYR B O 1
ATOM 5471 N N . ARG B 1 305 ? 6.629 -28.828 -1.175 1 97.38 305 ARG B N 1
ATOM 5472 C CA . ARG B 1 305 ? 7.117 -29.641 -2.283 1 97.38 305 ARG B CA 1
ATOM 5473 C C . ARG B 1 305 ? 6.668 -31.094 -2.137 1 97.38 305 ARG B C 1
ATOM 5475 O O . ARG B 1 305 ? 6.316 -31.734 -3.123 1 97.38 305 ARG B O 1
ATOM 5482 N N . LYS B 1 306 ? 6.691 -31.531 -0.933 1 97.94 306 LYS B N 1
ATOM 5483 C CA . LYS B 1 306 ? 6.23 -32.906 -0.681 1 97.94 306 LYS B CA 1
ATOM 5484 C C . LYS B 1 306 ? 4.742 -33.031 -0.992 1 97.94 306 LYS B C 1
ATOM 5486 O O . LYS B 1 306 ? 4.316 -34.062 -1.546 1 97.94 306 LYS B O 1
ATOM 5491 N N . ASN B 1 307 ? 3.969 -32 -0.585 1 98.38 307 ASN B N 1
ATOM 5492 C CA . ASN B 1 307 ? 2.555 -32 -0.943 1 98.38 307 ASN B CA 1
ATOM 5493 C C . ASN B 1 307 ? 2.357 -32.062 -2.455 1 98.38 307 ASN B C 1
ATOM 5495 O O . ASN B 1 307 ? 1.511 -32.812 -2.949 1 98.38 307 ASN B O 1
ATOM 5499 N N . ALA B 1 308 ? 3.102 -31.266 -3.172 1 98.38 308 ALA B N 1
ATOM 5500 C CA . ALA B 1 308 ? 3.016 -31.25 -4.629 1 98.38 308 ALA B CA 1
ATOM 5501 C C . ALA B 1 308 ? 3.34 -32.625 -5.219 1 98.38 308 ALA B C 1
ATOM 5503 O O . ALA B 1 308 ? 2.67 -33.062 -6.145 1 98.38 308 ALA B O 1
ATOM 5504 N N . LYS B 1 309 ? 4.336 -33.25 -4.668 1 98.25 309 LYS B N 1
ATOM 5505 C CA . LYS B 1 309 ? 4.734 -34.562 -5.141 1 98.25 309 LYS B CA 1
ATOM 5506 C C . LYS B 1 309 ? 3.613 -35.594 -4.934 1 98.25 309 LYS B C 1
ATOM 5508 O O . LYS B 1 309 ? 3.375 -36.438 -5.797 1 98.25 309 LYS B O 1
ATOM 5513 N N . VAL B 1 310 ? 2.971 -35.5 -3.832 1 98.56 310 VAL B N 1
ATOM 5514 C CA . VAL B 1 310 ? 1.872 -36.406 -3.514 1 98.56 310 VAL B CA 1
ATOM 5515 C C . VAL B 1 310 ? 0.772 -36.281 -4.566 1 98.56 310 VAL B C 1
ATOM 5517 O O . VAL B 1 310 ? 0.268 -37.281 -5.074 1 98.56 310 VAL B O 1
ATOM 5520 N N . ILE B 1 311 ? 0.409 -35.062 -4.902 1 98.56 311 ILE B N 1
ATOM 5521 C CA . ILE B 1 311 ? -0.625 -34.812 -5.898 1 98.56 311 ILE B CA 1
ATOM 5522 C C . ILE B 1 311 ? -0.146 -35.281 -7.27 1 98.56 311 ILE B C 1
ATOM 5524 O O . ILE B 1 311 ? -0.883 -35.969 -7.996 1 98.56 311 ILE B O 1
ATOM 5528 N N . ALA B 1 312 ? 1.08 -34.938 -7.609 1 98.44 312 ALA B N 1
ATOM 5529 C CA . ALA B 1 312 ? 1.667 -35.312 -8.891 1 98.44 312 ALA B CA 1
ATOM 5530 C C . ALA B 1 312 ? 1.689 -36.844 -9.062 1 98.44 312 ALA B C 1
ATOM 5532 O O . ALA B 1 312 ? 1.348 -37.344 -10.133 1 98.44 312 ALA B O 1
ATOM 5533 N N . ASP B 1 313 ? 2.125 -37.5 -8.039 1 98.44 313 ASP B N 1
ATOM 5534 C CA . ASP B 1 313 ? 2.186 -38.969 -8.086 1 98.44 313 ASP B CA 1
ATOM 5535 C C . ASP B 1 313 ? 0.81 -39.562 -8.367 1 98.44 313 ASP B C 1
ATOM 5537 O O . ASP B 1 313 ? 0.688 -40.5 -9.148 1 98.44 313 ASP B O 1
ATOM 5541 N N . ALA B 1 314 ? -0.181 -39.031 -7.727 1 98.38 314 ALA B N 1
ATOM 5542 C CA . ALA B 1 314 ? -1.543 -39.5 -7.957 1 98.38 314 ALA B CA 1
ATOM 5543 C C . ALA B 1 314 ? -1.96 -39.312 -9.406 1 98.38 314 ALA B C 1
ATOM 5545 O O . ALA B 1 314 ? -2.572 -40.188 -10.016 1 98.38 314 ALA B O 1
ATOM 5546 N N . LEU B 1 315 ? -1.677 -38.156 -9.961 1 98.44 315 LEU B N 1
ATOM 5547 C CA . LEU B 1 315 ? -2.016 -37.844 -11.344 1 98.44 315 LEU B CA 1
ATOM 5548 C C . LEU B 1 315 ? -1.247 -38.75 -12.297 1 98.44 315 LEU B C 1
ATOM 5550 O O . LEU B 1 315 ? -1.792 -39.219 -13.312 1 98.44 315 LEU B O 1
ATOM 5554 N N . ASP B 1 316 ? -0.001 -39.031 -12 1 98.19 316 ASP B N 1
ATOM 5555 C CA . ASP B 1 316 ? 0.814 -39.938 -12.797 1 98.19 316 ASP B CA 1
ATOM 5556 C C . ASP B 1 316 ? 0.196 -41.344 -12.844 1 98.19 316 ASP B C 1
ATOM 5558 O O . ASP B 1 316 ? 0.126 -41.969 -13.906 1 98.19 316 ASP B O 1
ATOM 5562 N N . GLU B 1 317 ? -0.21 -41.75 -11.742 1 98.06 317 GLU B N 1
ATOM 5563 C CA . GLU B 1 317 ? -0.82 -43.094 -11.656 1 98.06 317 GLU B CA 1
ATOM 5564 C C . GLU B 1 317 ? -2.082 -43.156 -12.516 1 98.06 317 GLU B C 1
ATOM 5566 O O . GLU B 1 317 ? -2.426 -44.219 -13.023 1 98.06 317 GLU B O 1
ATOM 5571 N N . CYS B 1 318 ? -2.725 -42.031 -12.641 1 97.94 318 CYS B N 1
ATOM 5572 C CA . CYS B 1 318 ? -3.971 -41.969 -13.398 1 97.94 318 CYS B CA 1
ATOM 5573 C C . CYS B 1 318 ? -3.703 -41.656 -14.867 1 97.94 318 CYS B C 1
ATOM 5575 O O . CYS B 1 318 ? -4.625 -41.688 -15.688 1 97.94 318 CYS B O 1
ATOM 5577 N N . GLY B 1 319 ? -2.451 -41.375 -15.234 1 97.62 319 GLY B N 1
ATOM 5578 C CA . GLY B 1 319 ? -2.111 -41 -16.594 1 97.62 319 GLY B CA 1
ATOM 5579 C C . GLY B 1 319 ? -2.621 -39.625 -17 1 97.62 319 GLY B C 1
ATOM 5580 O O . GLY B 1 319 ? -2.914 -39.375 -18.172 1 97.62 319 GLY B O 1
ATOM 5581 N N . VAL B 1 320 ? -2.85 -38.781 -16.062 1 98.25 320 VAL B N 1
ATOM 5582 C CA . VAL B 1 320 ? -3.332 -37.406 -16.312 1 98.25 320 VAL B CA 1
ATOM 5583 C C . VAL B 1 320 ? -2.152 -36.5 -16.609 1 98.25 320 VAL B C 1
ATOM 5585 O O . VAL B 1 320 ? -1.181 -36.469 -15.844 1 98.25 320 VAL B O 1
ATOM 5588 N N . TRP B 1 321 ? -2.234 -35.781 -17.703 1 98.19 321 TRP B N 1
ATOM 5589 C CA . TRP B 1 321 ? -1.186 -34.812 -18.016 1 98.19 321 TRP B CA 1
ATOM 5590 C C . TRP B 1 321 ? -1.229 -33.625 -17.062 1 98.19 321 TRP B C 1
ATOM 5592 O O . TRP B 1 321 ? -2.309 -33.156 -16.719 1 98.19 321 TRP B O 1
ATOM 5602 N N . TYR B 1 322 ? -0.105 -33.188 -16.688 1 98.25 322 TYR B N 1
ATOM 5603 C CA . TYR B 1 322 ? -0.027 -31.953 -15.906 1 98.25 322 TYR B CA 1
ATOM 5604 C C . TYR B 1 322 ? 1.327 -31.281 -16.094 1 98.25 322 TYR B C 1
ATOM 5606 O O . TYR B 1 322 ? 2.277 -31.891 -16.578 1 98.25 322 TYR B O 1
ATOM 5614 N N . CYS B 1 323 ? 1.399 -30.016 -15.828 1 97 323 CYS B N 1
ATOM 5615 C CA . CYS B 1 323 ? 2.654 -29.297 -15.625 1 97 323 CYS B CA 1
ATOM 5616 C C . CYS B 1 323 ? 2.664 -28.594 -14.273 1 97 323 CYS B C 1
ATOM 5618 O O . CYS B 1 323 ? 1.639 -28.531 -13.594 1 97 323 CYS B O 1
ATOM 5620 N N . GLY B 1 324 ? 3.857 -28.188 -13.828 1 95.94 324 GLY B N 1
ATOM 5621 C CA . GLY B 1 324 ? 4.02 -27.656 -12.492 1 95.94 324 GLY B CA 1
ATOM 5622 C C . GLY B 1 324 ? 4.25 -28.719 -11.438 1 95.94 324 GLY B C 1
ATOM 5623 O O . GLY B 1 324 ? 4.402 -29.891 -11.766 1 95.94 324 GLY B O 1
ATOM 5624 N N . GLY B 1 325 ? 4.359 -28.344 -10.203 1 95.81 325 GLY B N 1
ATOM 5625 C CA . GLY B 1 325 ? 4.48 -29.266 -9.078 1 95.81 325 GLY B CA 1
ATOM 5626 C C . GLY B 1 325 ? 5.922 -29.531 -8.68 1 95.81 325 GLY B C 1
ATOM 5627 O O . GLY B 1 325 ? 6.219 -29.734 -7.504 1 95.81 325 GLY B O 1
ATOM 5628 N N . LYS B 1 326 ? 6.773 -29.484 -9.633 1 93.69 326 LYS B N 1
ATOM 5629 C CA . LYS B 1 326 ? 8.172 -29.781 -9.328 1 93.69 326 LYS B CA 1
ATOM 5630 C C . LYS B 1 326 ? 8.914 -28.531 -8.867 1 93.69 326 LYS B C 1
ATOM 5632 O O . LYS B 1 326 ? 9.625 -28.562 -7.863 1 93.69 326 LYS B O 1
ATOM 5637 N N . ASN B 1 327 ? 8.75 -27.438 -9.578 1 95.94 327 ASN B N 1
ATOM 5638 C CA . ASN B 1 327 ? 9.414 -26.172 -9.289 1 95.94 327 ASN B CA 1
ATOM 5639 C C . ASN B 1 327 ? 8.406 -25.094 -8.914 1 95.94 327 ASN B C 1
ATOM 5641 O O . ASN B 1 327 ? 8.672 -23.906 -9.102 1 95.94 327 ASN B O 1
ATOM 5645 N N . SER B 1 328 ? 7.246 -25.516 -8.5 1 96.44 328 SER B N 1
ATOM 5646 C CA . SER B 1 328 ? 6.133 -24.625 -8.164 1 96.44 328 SER B CA 1
ATOM 5647 C C . SER B 1 328 ? 5.148 -25.312 -7.223 1 96.44 328 SER B C 1
ATOM 5649 O O . SER B 1 328 ? 5.07 -26.531 -7.18 1 96.44 328 SER B O 1
ATOM 5651 N N . PRO B 1 329 ? 4.449 -24.578 -6.492 1 96.38 329 PRO B N 1
ATOM 5652 C CA . PRO B 1 329 ? 3.416 -25.156 -5.629 1 96.38 329 PRO B CA 1
ATOM 5653 C C . PRO B 1 329 ? 2.104 -25.406 -6.367 1 96.38 329 PRO B C 1
ATOM 5655 O O . PRO B 1 329 ? 1.129 -25.859 -5.766 1 96.38 329 PRO B O 1
ATOM 5658 N N . TYR B 1 330 ? 2.041 -25.094 -7.66 1 97.81 330 TYR B N 1
ATOM 5659 C CA . TYR B 1 330 ? 0.835 -25.25 -8.469 1 97.81 330 TYR B CA 1
ATOM 5660 C C . TYR B 1 330 ? 0.951 -26.453 -9.398 1 97.81 330 TYR B C 1
ATOM 5662 O O . TYR B 1 330 ? 2.018 -26.703 -9.961 1 97.81 330 TYR B O 1
ATOM 5670 N N . ILE B 1 331 ? -0.068 -27.156 -9.445 1 98.38 331 ILE B N 1
ATOM 5671 C CA . ILE B 1 331 ? -0.207 -28.25 -10.414 1 98.38 331 ILE B CA 1
ATOM 5672 C C . ILE B 1 331 ? -1.356 -27.938 -11.367 1 98.38 331 ILE B C 1
ATOM 5674 O O . ILE B 1 331 ? -2.492 -27.719 -10.938 1 98.38 331 ILE B O 1
ATOM 5678 N N . TRP B 1 332 ? -1.027 -27.828 -12.609 1 98.69 332 TRP B N 1
ATOM 5679 C CA . TRP B 1 332 ? -1.951 -27.531 -13.703 1 98.69 332 TRP B CA 1
ATOM 5680 C C . TRP B 1 332 ? -2.242 -28.781 -14.523 1 98.69 332 TRP B C 1
ATOM 5682 O O . TRP B 1 332 ? -1.399 -29.219 -15.305 1 98.69 332 TRP B O 1
ATOM 5692 N N . LEU B 1 333 ? -3.449 -29.328 -14.391 1 98.69 333 LEU B N 1
ATOM 5693 C CA . LEU B 1 333 ? -3.725 -30.609 -15.016 1 98.69 333 LEU B CA 1
ATOM 5694 C C . LEU B 1 333 ? -4.773 -30.469 -16.109 1 98.69 333 LEU B C 1
ATOM 5696 O O . LEU B 1 333 ? -5.609 -29.562 -16.062 1 98.69 333 LEU B O 1
ATOM 5700 N N . ARG B 1 334 ? -4.652 -31.234 -17.141 1 98.62 334 ARG B N 1
ATOM 5701 C CA . ARG B 1 334 ? -5.727 -31.391 -18.125 1 98.62 334 ARG B CA 1
ATOM 5702 C C . ARG B 1 334 ? -6.918 -32.125 -17.531 1 98.62 334 ARG B C 1
ATOM 5704 O O . ARG B 1 334 ? -6.754 -33.188 -16.938 1 98.62 334 ARG B O 1
ATOM 5711 N N . CYS B 1 335 ? -8.055 -31.578 -17.688 1 98.5 335 CYS B N 1
ATOM 5712 C CA . CYS B 1 335 ? -9.242 -32.219 -17.109 1 98.5 335 CYS B CA 1
ATOM 5713 C C . CYS B 1 335 ? -9.477 -33.594 -17.719 1 98.5 335 CYS B C 1
ATOM 5715 O O . CYS B 1 335 ? -9.562 -33.719 -18.953 1 98.5 335 CYS B O 1
ATOM 5717 N N . PRO B 1 336 ? -9.578 -34.562 -16.906 1 97.44 336 PRO B N 1
ATOM 5718 C CA . PRO B 1 336 ? -9.836 -35.906 -17.406 1 97.44 336 PRO B CA 1
ATOM 5719 C C . PRO B 1 336 ? -11.164 -36 -18.172 1 97.44 336 PRO B C 1
ATOM 5721 O O . PRO B 1 336 ? -12.086 -35.25 -17.891 1 97.44 336 PRO B O 1
ATOM 5724 N N . GLY B 1 337 ? -11.195 -36.938 -19.125 1 94.69 337 GLY B N 1
ATOM 5725 C CA . GLY B 1 337 ? -12.422 -37.188 -19.859 1 94.69 337 GLY B CA 1
ATOM 5726 C C . GLY B 1 337 ? -12.82 -36.062 -20.797 1 94.69 337 GLY B C 1
ATOM 5727 O O . GLY B 1 337 ? -14 -35.938 -21.141 1 94.69 337 GLY B O 1
ATOM 5728 N N . SER B 1 338 ? -11.953 -35.188 -21.031 1 95.31 338 SER B N 1
ATOM 5729 C CA . SER B 1 338 ? -12.188 -34.031 -21.906 1 95.31 338 SER B CA 1
ATOM 5730 C C . SER B 1 338 ? -13.234 -33.094 -21.312 1 95.31 338 SER B C 1
ATOM 5732 O O . SER B 1 338 ? -14 -32.469 -22.047 1 95.31 338 SER B O 1
ATOM 5734 N N . MET B 1 339 ? -13.273 -33.094 -20.062 1 97.88 339 MET B N 1
ATOM 5735 C CA . MET B 1 339 ? -14.203 -32.188 -19.375 1 97.88 339 MET B CA 1
ATOM 5736 C C . MET B 1 339 ? -13.734 -30.75 -19.5 1 97.88 339 MET B C 1
ATOM 5738 O O . MET B 1 339 ? -12.531 -30.469 -19.5 1 97.88 339 MET B O 1
ATOM 5742 N N . LYS B 1 340 ? -14.703 -29.891 -19.547 1 98.25 340 LYS B N 1
ATOM 5743 C CA . LYS B 1 340 ? -14.414 -28.469 -19.406 1 98.25 340 LYS B CA 1
ATOM 5744 C C . LYS B 1 340 ? -14.023 -28.125 -17.984 1 98.25 340 LYS B C 1
ATOM 5746 O O . LYS B 1 340 ? -14.227 -28.922 -17.062 1 98.25 340 LYS B O 1
ATOM 5751 N N . SER B 1 341 ? -13.477 -26.984 -17.812 1 97.56 341 SER B N 1
ATOM 5752 C CA . SER B 1 341 ? -12.906 -26.578 -16.531 1 97.56 341 SER B CA 1
ATOM 5753 C C . SER B 1 341 ? -13.938 -26.641 -15.414 1 97.56 341 SER B C 1
ATOM 5755 O O . SER B 1 341 ? -13.695 -27.25 -14.367 1 97.56 341 SER B O 1
ATOM 5757 N N . TRP B 1 342 ? -15.109 -26 -15.648 1 97.06 342 TRP B N 1
ATOM 5758 C CA . TRP B 1 342 ? -16.141 -25.953 -14.617 1 97.06 342 TRP B CA 1
ATOM 5759 C C . TRP B 1 342 ? -16.812 -27.312 -14.461 1 97.06 342 TRP B C 1
ATOM 5761 O O . TRP B 1 342 ? -17.203 -27.688 -13.359 1 97.06 342 TRP B O 1
ATOM 5771 N N . GLU B 1 343 ? -16.906 -28.031 -15.539 1 97.94 343 GLU B N 1
ATOM 5772 C CA . GLU B 1 343 ? -17.438 -29.391 -15.453 1 97.94 343 GLU B CA 1
ATOM 5773 C C . GLU B 1 343 ? -16.578 -30.266 -14.539 1 97.94 343 GLU B C 1
ATOM 5775 O O . GLU B 1 343 ? -17.109 -31.016 -13.711 1 97.94 343 GLU B O 1
ATOM 5780 N N . PHE B 1 344 ? -15.344 -30.172 -14.711 1 98.06 344 PHE B N 1
ATOM 5781 C CA . PHE B 1 344 ? -14.438 -30.938 -13.867 1 98.06 344 PHE B CA 1
ATOM 5782 C C . PHE B 1 344 ? -14.516 -30.453 -12.422 1 98.06 344 PHE B C 1
ATOM 5784 O O . PHE B 1 344 ? -14.453 -31.266 -11.492 1 98.06 344 PHE B O 1
ATOM 5791 N N . PHE B 1 345 ? -14.586 -29.141 -12.219 1 97.62 345 PHE B N 1
ATOM 5792 C CA . PHE B 1 345 ? -14.758 -28.594 -10.875 1 97.62 345 PHE B CA 1
ATOM 5793 C C . PHE B 1 345 ? -15.953 -29.25 -10.18 1 97.62 345 PHE B C 1
ATOM 5795 O O . PHE B 1 345 ? -15.82 -29.766 -9.07 1 97.62 345 PHE B O 1
ATOM 5802 N N . ASP B 1 346 ? -17.078 -29.203 -10.852 1 97.31 346 ASP B N 1
ATOM 5803 C CA . ASP B 1 346 ? -18.312 -29.75 -10.289 1 97.31 346 ASP B CA 1
ATOM 5804 C C . ASP B 1 346 ? -18.172 -31.266 -10.055 1 97.31 346 ASP B C 1
ATOM 5806 O O . ASP B 1 346 ? -18.578 -31.766 -9 1 97.31 346 ASP B O 1
ATOM 5810 N N . TRP B 1 347 ? -17.625 -31.922 -10.992 1 97.44 347 TRP B N 1
ATOM 5811 C CA . TRP B 1 347 ? -17.453 -33.375 -10.906 1 97.44 347 TRP B CA 1
ATOM 5812 C C . TRP B 1 347 ? -16.562 -33.719 -9.727 1 97.44 347 TRP B C 1
ATOM 5814 O O . TRP B 1 347 ? -16.875 -34.656 -8.977 1 97.44 347 TRP B O 1
ATOM 5824 N N . LEU B 1 348 ? -15.445 -33.062 -9.594 1 97.06 348 LEU B N 1
ATOM 5825 C CA . LEU B 1 348 ? -14.484 -33.312 -8.523 1 97.06 348 LEU B CA 1
ATOM 5826 C C . LEU B 1 348 ? -15.125 -33.094 -7.156 1 97.06 348 LEU B C 1
ATOM 5828 O O . LEU B 1 348 ? -14.945 -33.875 -6.238 1 97.06 348 LEU B O 1
ATOM 5832 N N . LEU B 1 349 ? -15.797 -31.938 -7.02 1 97.12 349 LEU B N 1
ATOM 5833 C CA . LEU B 1 349 ? -16.484 -31.594 -5.773 1 97.12 349 LEU B CA 1
ATOM 5834 C C . LEU B 1 349 ? -17.516 -32.656 -5.426 1 97.12 349 LEU B C 1
ATOM 5836 O O . LEU B 1 349 ? -17.562 -33.156 -4.293 1 97.12 349 LEU B O 1
ATOM 5840 N N . GLU B 1 350 ? -18.297 -33.094 -6.375 1 96 350 GLU B N 1
ATOM 5841 C CA . GLU B 1 350 ? -19.391 -34.031 -6.152 1 96 350 GLU B CA 1
ATOM 5842 C C . GLU B 1 350 ? -18.844 -35.469 -5.918 1 96 350 GLU B C 1
ATOM 5844 O O . GLU B 1 350 ? -19.391 -36.188 -5.094 1 96 350 GLU B O 1
ATOM 5849 N N . SER B 1 351 ? -17.844 -35.812 -6.645 1 96.06 351 SER B N 1
ATOM 5850 C CA . SER B 1 351 ? -17.359 -37.188 -6.617 1 96.06 351 SER B CA 1
ATOM 5851 C C . SER B 1 351 ? -16.516 -37.438 -5.375 1 96.06 351 SER B C 1
ATOM 5853 O O . SER B 1 351 ? -16.516 -38.562 -4.824 1 96.06 351 SER B O 1
ATOM 5855 N N . CYS B 1 352 ? -15.734 -36.469 -4.977 1 95.31 352 CYS B N 1
ATOM 5856 C CA . CYS B 1 352 ? -14.797 -36.812 -3.918 1 95.31 352 CYS B CA 1
ATOM 5857 C C . CYS B 1 352 ? -14.57 -35.656 -2.961 1 95.31 352 CYS B C 1
ATOM 5859 O O . CYS B 1 352 ? -13.648 -35.688 -2.146 1 95.31 352 CYS B O 1
ATOM 5861 N N . GLY B 1 353 ? -15.281 -34.531 -3.027 1 96.44 353 GLY B N 1
ATOM 5862 C CA . GLY B 1 353 ? -15.242 -33.469 -2.051 1 96.44 353 GLY B CA 1
ATOM 5863 C C . GLY B 1 353 ? -13.953 -32.656 -2.09 1 96.44 353 GLY B C 1
ATOM 5864 O O . GLY B 1 353 ? -13.461 -32.219 -1.051 1 96.44 353 GLY B O 1
ATOM 5865 N N . VAL B 1 354 ? -13.352 -32.562 -3.246 1 97.62 354 VAL B N 1
ATOM 5866 C CA . VAL B 1 354 ? -12.125 -31.797 -3.4 1 97.62 354 VAL B CA 1
ATOM 5867 C C . VAL B 1 354 ? -12.391 -30.562 -4.242 1 97.62 354 VAL B C 1
ATOM 5869 O O . VAL B 1 354 ? -13.125 -30.609 -5.23 1 97.62 354 VAL B O 1
ATOM 5872 N N . VAL B 1 355 ? -11.875 -29.406 -3.762 1 97.19 355 VAL B N 1
ATOM 5873 C CA . VAL B 1 355 ? -12.07 -28.125 -4.441 1 97.19 355 VAL B CA 1
ATOM 5874 C C . VAL B 1 355 ? -10.75 -27.641 -5.035 1 97.19 355 VAL B C 1
ATOM 5876 O O . VAL B 1 355 ? -9.727 -27.609 -4.348 1 97.19 355 VAL B O 1
ATOM 5879 N N . GLY B 1 356 ? -10.719 -27.391 -6.289 1 97.19 356 GLY B N 1
ATOM 5880 C CA . GLY B 1 356 ? -9.641 -26.719 -6.992 1 97.19 356 GLY B CA 1
ATOM 5881 C C . GLY B 1 356 ? -10.102 -25.484 -7.742 1 97.19 356 GLY B C 1
ATOM 5882 O O . GLY B 1 356 ? -11.062 -24.828 -7.344 1 97.19 356 GLY B O 1
ATOM 5883 N N . THR B 1 357 ? -9.352 -25.078 -8.742 1 96.94 357 THR B N 1
ATOM 5884 C CA . THR B 1 357 ? -9.703 -23.859 -9.469 1 96.94 357 THR B CA 1
ATOM 5885 C C . THR B 1 357 ? -9.836 -24.156 -10.961 1 96.94 357 THR B C 1
ATOM 5887 O O . THR B 1 357 ? -8.898 -24.625 -11.602 1 96.94 357 THR B O 1
ATOM 5890 N N . PRO B 1 358 ? -11.016 -23.891 -11.5 1 97.25 358 PRO B N 1
ATOM 5891 C CA . PRO B 1 358 ? -11.203 -24.078 -12.938 1 97.25 358 PRO B CA 1
ATOM 5892 C C . PRO B 1 358 ? -10.289 -23.203 -13.781 1 97.25 358 PRO B C 1
ATOM 5894 O O . PRO B 1 358 ? -10.234 -21.984 -13.578 1 97.25 358 PRO B O 1
ATOM 5897 N N . GLY B 1 359 ? -9.656 -23.766 -14.727 1 97.06 359 GLY B N 1
ATOM 5898 C CA . GLY B 1 359 ? -8.625 -23.094 -15.492 1 97.06 359 GLY B CA 1
ATOM 5899 C C . GLY B 1 359 ? -9.156 -21.938 -16.328 1 97.06 359 GLY B C 1
ATOM 5900 O O . GLY B 1 359 ? -8.453 -20.969 -16.578 1 97.06 359 GLY B O 1
ATOM 5901 N N . VAL B 1 360 ? -10.43 -22.031 -16.75 1 95.56 360 VAL B N 1
ATOM 5902 C CA . VAL B 1 360 ? -11.031 -21.016 -17.594 1 95.56 360 VAL B CA 1
ATOM 5903 C C . VAL B 1 360 ? -11.086 -19.688 -16.859 1 95.56 360 VAL B C 1
ATOM 5905 O O . VAL B 1 360 ? -11.164 -18.625 -17.484 1 95.56 360 VAL B O 1
ATOM 5908 N N . GLY B 1 361 ? -11 -19.766 -15.555 1 93.31 361 GLY B N 1
ATOM 5909 C CA . GLY B 1 361 ? -10.977 -18.562 -14.742 1 93.31 361 GLY B CA 1
ATOM 5910 C C . GLY B 1 361 ? -9.719 -17.734 -14.938 1 93.31 361 GLY B C 1
ATOM 5911 O O . GLY B 1 361 ? -9.68 -16.562 -14.578 1 93.31 361 GLY B O 1
ATOM 5912 N N . PHE B 1 362 ? -8.695 -18.328 -15.523 1 95.56 362 PHE B N 1
ATOM 5913 C CA . PHE B 1 362 ? -7.422 -17.641 -15.734 1 95.56 362 PHE B CA 1
ATOM 5914 C C . PHE B 1 362 ? -7.281 -17.188 -17.188 1 95.56 362 PHE B C 1
ATOM 5916 O O . PHE B 1 362 ? -6.246 -16.656 -17.578 1 95.56 362 PHE B O 1
ATOM 5923 N N . GLY B 1 363 ? -8.297 -17.422 -17.984 1 95.12 363 GLY B N 1
ATOM 5924 C CA . GLY B 1 363 ? -8.266 -17.062 -19.391 1 95.12 363 GLY B CA 1
ATOM 5925 C C . GLY B 1 363 ? -8.766 -18.172 -20.312 1 95.12 363 GLY B C 1
ATOM 5926 O O . GLY B 1 363 ? -8.945 -19.312 -19.875 1 95.12 363 GLY B O 1
ATOM 5927 N N . GLU B 1 364 ? -8.938 -17.875 -21.547 1 96.19 364 GLU B N 1
ATOM 5928 C CA . GLU B 1 364 ? -9.516 -18.797 -22.531 1 96.19 364 GLU B CA 1
ATOM 5929 C C . GLU B 1 364 ? -8.656 -20.031 -22.703 1 96.19 364 GLU B C 1
ATOM 5931 O O . GLU B 1 364 ? -9.172 -21.141 -22.891 1 96.19 364 GLU B O 1
ATOM 5936 N N . CYS B 1 365 ? -7.387 -19.844 -22.578 1 97.88 365 CYS B N 1
ATOM 5937 C CA . CYS B 1 365 ? -6.469 -20.953 -22.797 1 97.88 365 CYS B CA 1
ATOM 5938 C C . CYS B 1 365 ? -6.453 -21.891 -21.594 1 97.88 365 CYS B C 1
ATOM 5940 O O . CYS B 1 365 ? -5.852 -22.969 -21.656 1 97.88 365 CYS B O 1
ATOM 5942 N N . GLY B 1 366 ? -7.109 -21.5 -20.547 1 97.75 366 GLY B N 1
ATOM 5943 C CA . GLY B 1 366 ? -7.23 -22.359 -19.391 1 97.75 366 GLY B CA 1
ATOM 5944 C C . GLY B 1 366 ? -8.391 -23.328 -19.484 1 97.75 366 GLY B C 1
ATOM 5945 O O . GLY B 1 366 ? -8.523 -24.234 -18.641 1 97.75 366 GLY B O 1
ATOM 5946 N N . GLU B 1 367 ? -9.281 -23.156 -20.484 1 98 367 GLU B N 1
ATOM 5947 C CA . GLU B 1 367 ? -10.406 -24.078 -20.641 1 98 367 GLU B CA 1
ATOM 5948 C C . GLU B 1 367 ? -9.938 -25.516 -20.828 1 98 367 GLU B C 1
ATOM 5950 O O . GLU B 1 367 ? -8.977 -25.766 -21.562 1 98 367 GLU B O 1
ATOM 5955 N N . GLY B 1 368 ? -10.57 -26.359 -20.047 1 98.44 368 GLY B N 1
ATOM 5956 C CA . GLY B 1 368 ? -10.188 -27.766 -20.109 1 98.44 368 GLY B CA 1
ATOM 5957 C C . GLY B 1 368 ? -9.047 -28.109 -19.172 1 98.44 368 GLY B C 1
ATOM 5958 O O . GLY B 1 368 ? -8.578 -29.25 -19.172 1 98.44 368 GLY B O 1
ATOM 5959 N N . TYR B 1 369 ? -8.641 -27.172 -18.406 1 98.56 369 TYR B N 1
ATOM 5960 C CA . TYR B 1 369 ? -7.574 -27.391 -17.438 1 98.56 369 TYR B CA 1
ATOM 5961 C C . TYR B 1 369 ? -8.023 -27 -16.031 1 98.56 369 TYR B C 1
ATOM 5963 O O . TYR B 1 369 ? -9.109 -26.438 -15.859 1 98.56 369 TYR B O 1
ATOM 5971 N N . PHE B 1 370 ? -7.223 -27.375 -15.078 1 98.38 370 PHE B N 1
ATOM 5972 C CA . PHE B 1 370 ? -7.574 -27.219 -13.672 1 98.38 370 PHE B CA 1
ATOM 5973 C C . PHE B 1 370 ? -6.328 -27.031 -12.812 1 98.38 370 PHE B C 1
ATOM 5975 O O . PHE B 1 370 ? -5.289 -27.641 -13.078 1 98.38 370 PHE B O 1
ATOM 5982 N N . ARG B 1 371 ? -6.426 -26.156 -11.805 1 98.25 371 ARG B N 1
ATOM 5983 C CA . ARG B 1 371 ? -5.273 -25.922 -10.945 1 98.25 371 ARG B CA 1
ATOM 5984 C C . ARG B 1 371 ? -5.516 -26.5 -9.547 1 98.25 371 ARG B C 1
ATOM 5986 O O . ARG B 1 371 ? -6.574 -26.281 -8.953 1 98.25 371 ARG B O 1
ATOM 5993 N N . LEU B 1 372 ? -4.582 -27.219 -9.07 1 98.31 372 LEU B N 1
ATOM 5994 C CA . LEU B 1 372 ? -4.48 -27.609 -7.672 1 98.31 372 LEU B CA 1
ATOM 5995 C C . LEU B 1 372 ? -3.256 -26.969 -7.02 1 98.31 372 LEU B C 1
ATOM 5997 O O . LEU B 1 372 ? -2.223 -26.797 -7.664 1 98.31 372 LEU B O 1
ATOM 6001 N N . THR B 1 373 ? -3.371 -26.594 -5.801 1 97.62 373 THR B N 1
ATOM 6002 C CA . THR B 1 373 ? -2.236 -26.031 -5.086 1 97.62 373 THR B CA 1
ATOM 6003 C C . THR B 1 373 ? -1.678 -27.031 -4.074 1 97.62 373 THR B C 1
ATOM 6005 O O . THR B 1 373 ? -2.385 -27.938 -3.643 1 97.62 373 THR B O 1
ATOM 6008 N N . ALA B 1 374 ? -0.463 -26.859 -3.684 1 97.81 374 ALA B N 1
ATOM 6009 C CA . ALA B 1 374 ? 0.219 -27.766 -2.754 1 97.81 374 ALA B CA 1
ATOM 6010 C C . ALA B 1 374 ? 0.38 -27.109 -1.384 1 97.81 374 ALA B C 1
ATOM 6012 O O . ALA B 1 374 ? 1.188 -27.562 -0.567 1 97.81 374 ALA B O 1
ATOM 6013 N N . PHE B 1 375 ? -0.405 -26.047 -1.09 1 96.81 375 PHE B N 1
ATOM 6014 C CA . PHE B 1 375 ? -0.196 -25.266 0.121 1 96.81 375 PHE B CA 1
ATOM 6015 C C . PHE B 1 375 ? -1.002 -25.844 1.282 1 96.81 375 PHE B C 1
ATOM 6017 O O . PHE B 1 375 ? -0.883 -25.375 2.416 1 96.81 375 PHE B O 1
ATOM 6024 N N . GLY B 1 376 ? -1.806 -26.875 1.035 1 94.38 376 GLY B N 1
ATOM 6025 C CA . GLY B 1 376 ? -2.684 -27.406 2.064 1 94.38 376 GLY B CA 1
ATOM 6026 C C . GLY B 1 376 ? -1.951 -28.219 3.109 1 94.38 376 GLY B C 1
ATOM 6027 O O . GLY B 1 376 ? -0.734 -28.391 3.027 1 94.38 376 GLY B O 1
ATOM 6028 N N . ASP B 1 377 ? -2.719 -28.688 4.055 1 94.69 377 ASP B N 1
ATOM 6029 C CA . ASP B 1 377 ? -2.209 -29.594 5.082 1 94.69 377 ASP B CA 1
ATOM 6030 C C . ASP B 1 377 ? -1.739 -30.906 4.469 1 94.69 377 ASP B C 1
ATOM 6032 O O . ASP B 1 377 ? -2.398 -31.453 3.584 1 94.69 377 ASP B O 1
ATOM 6036 N N . ALA B 1 378 ? -0.605 -31.359 4.984 1 96.88 378 ALA B N 1
ATOM 6037 C CA . ALA B 1 378 ? 0.01 -32.562 4.395 1 96.88 378 ALA B CA 1
ATOM 6038 C C . ALA B 1 378 ? -0.938 -33.75 4.453 1 96.88 378 ALA B C 1
ATOM 6040 O O . ALA B 1 378 ? -1.086 -34.469 3.473 1 96.88 378 ALA B O 1
ATOM 6041 N N . GLU B 1 379 ? -1.571 -33.969 5.57 1 97.44 379 GLU B N 1
ATOM 6042 C CA . GLU B 1 379 ? -2.463 -35.094 5.723 1 97.44 379 GLU B CA 1
ATOM 6043 C C . GLU B 1 379 ? -3.699 -34.969 4.84 1 97.44 379 GLU B C 1
ATOM 6045 O O . GLU B 1 379 ? -4.133 -35.938 4.211 1 97.44 379 GLU B O 1
ATOM 6050 N N . LYS B 1 380 ? -4.227 -33.781 4.828 1 96.81 380 LYS B N 1
ATOM 6051 C CA . LYS B 1 380 ? -5.395 -33.531 3.984 1 96.81 380 LYS B CA 1
ATOM 6052 C C . LYS B 1 380 ? -5.039 -33.625 2.506 1 96.81 380 LYS B C 1
ATOM 6054 O O . LYS B 1 380 ? -5.855 -34.094 1.7 1 96.81 380 LYS B O 1
ATOM 6059 N N . THR B 1 381 ? -3.844 -33.219 2.189 1 97.88 381 THR B N 1
ATOM 6060 C CA . THR B 1 381 ? -3.383 -33.344 0.81 1 97.88 381 THR B CA 1
ATOM 6061 C C . THR B 1 381 ? -3.277 -34.812 0.398 1 97.88 381 THR B C 1
ATOM 6063 O O . THR B 1 381 ? -3.678 -35.188 -0.708 1 97.88 381 THR B O 1
ATOM 6066 N N . LYS B 1 382 ? -2.793 -35.625 1.252 1 98.31 382 LYS B N 1
ATOM 6067 C CA . LYS B 1 382 ? -2.705 -37.031 0.982 1 98.31 382 LYS B CA 1
ATOM 6068 C C . LYS B 1 382 ? -4.09 -37.656 0.757 1 98.31 382 LYS B C 1
ATOM 6070 O O . LYS B 1 382 ? -4.293 -38.406 -0.186 1 98.31 382 LYS B O 1
ATOM 6075 N N . VAL B 1 383 ? -5.004 -37.25 1.611 1 98.44 383 VAL B N 1
ATOM 6076 C CA . VAL B 1 383 ? -6.371 -37.75 1.503 1 98.44 383 VAL B CA 1
ATOM 6077 C C . VAL B 1 383 ? -6.992 -37.281 0.189 1 98.44 383 VAL B C 1
ATOM 6079 O O . VAL B 1 383 ? -7.617 -38.062 -0.527 1 98.44 383 VAL B O 1
ATOM 6082 N N . ALA B 1 384 ? -6.805 -36.031 -0.137 1 98.31 384 ALA B N 1
ATOM 6083 C CA . ALA B 1 384 ? -7.34 -35.469 -1.374 1 98.31 384 ALA B CA 1
ATOM 6084 C C . ALA B 1 384 ? -6.766 -36.188 -2.596 1 98.31 384 ALA B C 1
ATOM 6086 O O . ALA B 1 384 ? -7.496 -36.5 -3.537 1 98.31 384 ALA B O 1
ATOM 6087 N N . ALA B 1 385 ? -5.488 -36.438 -2.578 1 98.44 385 ALA B N 1
ATOM 6088 C CA . ALA B 1 385 ? -4.828 -37.094 -3.695 1 98.44 385 ALA B CA 1
ATOM 6089 C C . ALA B 1 385 ? -5.398 -38.5 -3.908 1 98.44 385 ALA B C 1
ATOM 6091 O O . ALA B 1 385 ? -5.633 -38.906 -5.043 1 98.44 385 ALA B O 1
ATOM 6092 N N . GLU B 1 386 ? -5.609 -39.156 -2.844 1 98.31 386 GLU B N 1
ATOM 6093 C CA . GLU B 1 386 ? -6.184 -40.5 -2.93 1 98.31 386 GLU B CA 1
ATOM 6094 C C . GLU B 1 386 ? -7.613 -40.469 -3.457 1 98.31 386 GLU B C 1
ATOM 6096 O O . GLU B 1 386 ? -8.016 -41.312 -4.258 1 98.31 386 GLU B O 1
ATOM 6101 N N . ARG B 1 387 ? -8.352 -39.531 -2.99 1 98.12 387 ARG B N 1
ATOM 6102 C CA . ARG B 1 387 ? -9.719 -39.375 -3.471 1 98.12 387 ARG B CA 1
ATOM 6103 C C . ARG B 1 387 ? -9.742 -39.062 -4.965 1 98.12 387 ARG B C 1
ATOM 6105 O O . ARG B 1 387 ? -10.547 -39.656 -5.703 1 98.12 387 ARG B O 1
ATOM 6112 N N . ILE B 1 388 ? -8.922 -38.219 -5.363 1 97.94 388 ILE B N 1
ATOM 6113 C CA . ILE B 1 388 ? -8.828 -37.812 -6.77 1 97.94 388 ILE B CA 1
ATOM 6114 C C . ILE B 1 388 ? -8.445 -39.031 -7.617 1 97.94 388 ILE B C 1
ATOM 6116 O O . ILE B 1 388 ? -9.078 -39.312 -8.641 1 97.94 388 ILE B O 1
ATOM 6120 N N . LYS B 1 389 ? -7.434 -39.688 -7.152 1 97.69 389 LYS B N 1
ATOM 6121 C CA . LYS B 1 389 ? -6.969 -40.906 -7.859 1 97.69 389 LYS B CA 1
ATOM 6122 C C . LYS B 1 389 ? -8.094 -41.906 -8.031 1 97.69 389 LYS B C 1
ATOM 6124 O O . LYS B 1 389 ? -8.344 -42.406 -9.133 1 97.69 389 LYS B O 1
ATOM 6129 N N . THR B 1 390 ? -8.766 -42.156 -6.961 1 97.81 390 THR B N 1
ATOM 6130 C CA . THR B 1 390 ? -9.852 -43.125 -6.984 1 97.81 390 THR B CA 1
ATOM 6131 C C . THR B 1 390 ? -10.969 -42.656 -7.918 1 97.81 390 THR B C 1
ATOM 6133 O O . THR B 1 390 ? -11.5 -43.469 -8.695 1 97.81 390 THR B O 1
ATOM 6136 N N . ALA B 1 391 ? -11.297 -41.438 -7.82 1 97.31 391 ALA B N 1
ATOM 6137 C CA . ALA B 1 391 ? -12.367 -40.875 -8.648 1 97.31 391 ALA B CA 1
ATOM 6138 C C . ALA B 1 391 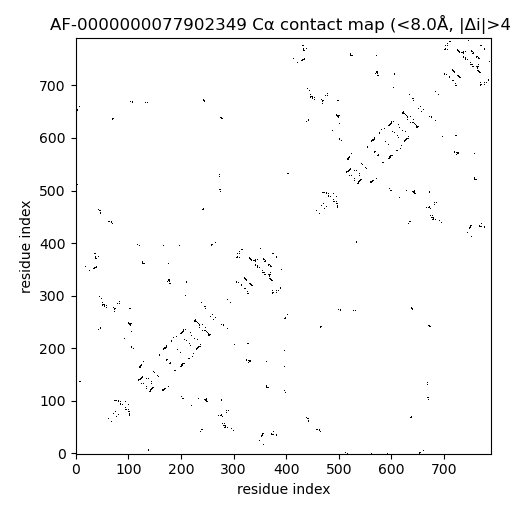? -12.008 -40.938 -10.125 1 97.31 391 ALA B C 1
ATOM 6140 O O . ALA B 1 391 ? -12.828 -41.344 -10.953 1 97.31 391 ALA B O 1
ATOM 6141 N N . ILE B 1 392 ? -10.812 -40.531 -10.477 1 97.5 392 ILE B N 1
ATOM 6142 C CA . ILE B 1 392 ? -10.391 -40.5 -11.875 1 97.5 392 ILE B CA 1
ATOM 6143 C C . ILE B 1 392 ? -10.336 -41.906 -12.445 1 97.5 392 ILE B C 1
ATOM 6145 O O . ILE B 1 392 ? -10.75 -42.125 -13.586 1 97.5 392 ILE B O 1
ATOM 6149 N N . LYS B 1 393 ? -9.898 -42.844 -11.656 1 95.94 393 LYS B N 1
ATOM 6150 C CA . LYS B 1 393 ? -9.812 -44.219 -12.117 1 95.94 393 LYS B CA 1
ATOM 6151 C C . LYS B 1 393 ? -11.203 -44.812 -12.367 1 95.94 393 LYS B C 1
ATOM 6153 O O . LYS B 1 393 ? -11.359 -45.719 -13.172 1 95.94 393 LYS B O 1
ATOM 6158 N N . ALA B 1 394 ? -12.133 -44.25 -11.727 1 94 394 ALA B N 1
ATOM 6159 C CA . ALA B 1 394 ? -13.508 -44.719 -11.883 1 94 394 ALA B CA 1
ATOM 6160 C C . ALA B 1 394 ? -14.195 -44 -13.055 1 94 394 ALA B C 1
ATOM 6162 O O . ALA B 1 394 ? -15.297 -44.406 -13.453 1 94 394 ALA B O 1
ATOM 6163 N N . LEU B 1 395 ? -13.656 -43.031 -13.609 1 91.44 395 LEU B N 1
ATOM 6164 C CA . LEU B 1 395 ? -14.227 -42.281 -14.727 1 91.44 395 LEU B CA 1
ATOM 6165 C C . LEU B 1 395 ? -14.188 -43.125 -16.016 1 91.44 395 LEU B C 1
ATOM 6167 O O . LEU B 1 395 ? -15.047 -42.969 -16.875 1 91.44 395 LEU B O 1
#

Radius of gyration: 27.31 Å; Cα contacts (8 Å, |Δi|>4): 1741; chains: 2; bounding box: 57×86×64 Å

Secondary structure (DSSP, 8-state):
--B-GGGGGS---HHHHHHHHHHHHHHHH-TTSPPEE--S----SPPPHHHHHHHHHHHHHHTSTTT---S--TT--HHHHHHHHHHHHTTT----GGGEEEES-HHHHHHHGGGGB-TT-EEEEEES--HHHHHHHHHHT-EEEEEE--GGGTT-----TT---SEEEEESS-TTT----BHHHHHHHHHHHHHTT-EEEEE-TTGGG---TTB-S-GGGSTTGGGTEEEEEEHHHHS-TTTT--EEEE--TT-EETTEEHHHHHHHHHHHH-----HHHHHHHHHHTSHHHHHHHHHHHHHHHHHHHHHHHHHHHHT--EEESSSSSEEEEEPGGG--HHHHHHHHHHHH-EE-EEGGGG-GGGTTEEEEES-S-HHHHHHHHHHHHHHHHH-/--B-GGGGGS---HHHHHHHHHHHHHHHH-TTSPPEE--S----SPPPHHHHHHHHHHHHHHTSTTT---S--TT--HHHHHHHHHHHHTTT----GGGEEEES-HHHHHHHGGGGB-TT-EEEEEES--HHHHHHHHHHT-EEEEEE--GGGTT-----TT---SEEEEESS-TTT----BHHHHHHHHHHHHHTT-EEEEE-TTGGG---TTB-S-GGGSTTGGGTEEEEEEHHHHH-TTTT--EEEE--TT-EETTEEHHHHHHHHHHHH-----HHHHHHHHHHTSHHHHHHHHHHHHHHHHHHHHHHHHHHHHT--EEESSSSSEEEEEPGGG--HHHHHHHHHHHH-EE-EEGGGG-GGGTTEEEEES-S-HHHHHHHHHHHHHHHHH-

Organism: NCBI:txid853

Solvent-accessible surface area (backbone atoms only — not comparable to full-atom values): 38696 Å² total; per-residue (Å²): 83,54,50,34,65,33,58,73,68,53,67,74,78,45,53,67,54,49,50,51,51,52,51,49,53,48,39,68,76,35,72,83,59,70,72,45,71,25,41,69,90,44,57,59,66,39,36,43,67,51,27,39,52,34,26,48,53,37,44,54,29,30,47,30,70,88,49,39,60,36,70,61,57,28,48,41,55,64,70,38,35,49,37,52,34,50,59,39,43,77,72,74,32,86,61,58,60,90,24,43,34,39,34,58,24,38,62,34,47,66,43,56,59,51,66,57,37,31,56,85,37,34,30,32,36,49,21,44,25,52,59,54,66,54,53,48,37,40,50,63,61,34,50,75,44,73,43,70,30,39,79,91,54,60,57,52,66,73,83,51,91,90,59,84,44,26,36,33,55,44,49,32,25,20,55,59,40,8,30,64,52,39,49,68,58,48,40,50,43,39,51,50,24,57,75,53,51,14,38,32,46,35,35,31,48,38,22,78,42,53,72,55,86,68,43,51,59,48,71,69,76,33,84,68,21,52,60,23,39,35,42,32,25,34,32,31,67,56,55,43,21,43,18,52,38,31,20,33,35,41,34,36,78,74,20,57,51,78,94,39,47,51,33,61,50,49,51,50,47,35,66,56,42,38,68,39,55,28,54,39,48,46,42,19,56,33,29,42,66,37,73,69,21,40,54,49,32,48,51,55,52,49,53,27,44,50,33,15,45,49,44,49,50,30,33,55,75,65,68,46,57,64,42,37,20,75,33,19,54,21,32,24,27,51,35,72,91,76,26,44,16,62,56,40,47,52,48,38,35,71,73,54,25,36,41,56,35,41,19,42,68,29,29,80,54,13,53,29,19,33,29,37,35,15,37,52,54,64,68,57,42,52,52,45,25,51,36,49,36,53,51,59,73,69,105,83,55,51,34,65,34,58,74,69,54,67,75,76,44,52,67,53,49,49,51,50,52,51,50,53,48,40,67,77,35,72,85,60,71,72,45,71,25,39,67,89,45,58,60,66,39,36,44,68,50,28,37,52,34,25,48,53,38,42,55,28,30,46,28,72,86,49,40,59,35,70,60,54,28,48,39,56,64,72,37,36,51,37,51,35,50,58,39,42,76,73,75,31,87,61,58,61,90,24,42,35,38,35,61,23,38,61,32,47,65,43,55,60,52,65,56,36,31,55,86,37,32,32,33,35,49,21,44,25,52,60,54,66,53,52,49,37,40,50,63,61,34,50,75,44,74,44,70,30,39,78,90,54,59,57,52,66,73,83,52,91,87,59,85,45,24,36,34,55,44,49,30,25,22,56,59,41,8,30,65,52,40,50,67,58,49,39,50,43,38,52,50,24,58,73,53,52,14,37,34,45,34,36,31,45,37,22,77,42,53,75,54,85,65,42,52,58,49,71,67,76,34,84,66,19,53,60,24,40,34,41,33,26,34,32,31,66,57,56,42,21,44,16,50,39,30,19,33,35,41,33,35,79,74,20,56,50,77,93,39,50,51,32,61,48,50,51,50,46,34,66,55,42,38,68,40,54,28,54,39,47,46,42,19,56,33,29,42,67,37,73,70,20,41,53,48,33,48,51,55,53,48,53,28,43,51,33,15,46,50,43,48,52,30,34,55,77,65,69,46,57,64,40,36,20,74,34,20,54,21,31,24,28,52,34,70,91,77,26,45,15,65,56,41,44,54,47,39,35,73,74,56,26,34,41,54,34,41,19,42,69,30,29,80,53,14,52,29,17,32,30,37,35,16,38,53,54,64,68,58,43,51,51,46,25,50,36,49,37,53,52,59,71,69,104

Nearest PDB structures (foldseek):
  3ei6-assembly1_B  TM=9.393E-01  e=7.743E-43  Arabidopsis thaliana
  4fl0-assembly1_A  TM=9.642E-01  e=1.057E-41  Arabidopsis thaliana
  6oxm-assembly1_B  TM=9.323E-01  e=3.906E-41  Verrucomicrobium spinosum
  3qgu-assembly1_A  TM=9.346E-01  e=1.975E-40  Chlamydomonas reinhardtii
  3asb-assembly1_A-2  TM=9.343E-01  e=1.035E-32  Chlamydia trachomatis

pLDDT: mean 96.29, std 4.73, range [56.69, 98.94]

Foldseek 3Di:
DDDLCLLVVDDPLCFVVVLVVLLVVLCVVPVPDDFQEFADQAFDDDFFPLLVVLLVVLVVLCPDPNSNDDQDQLQDDQLLLVLVQVVCVVVPFGADSLLKGKDQAQLVCLLLLCVVDDLAFEEEAEPLGDCSNVSSNSSSPHHYDYQYDAVVVQSDGADDLVDQGAEYEAEACGPPAQHGDFLVRLLRVLVSCVVRVHAYEYELAQLLLAPDPRTDSDSSVHPNNLAHYKYWYGCCHLRVCPVVGMIMIGHRQNHDDPRDGSSVVVSVSSVPPGRHHDPSSSSSSSSCSDPVNVVSSVVSSVQLLVLLVLLVVLCVVLVWDWDRSRSGQKIKTFQPPQDWQVRSQSLLCVQQNYHHGRQCSSHPNSTRMTMGGSSDDSVSSNSSSVSVSVSSNVD/DDDLCLLVVDDPLCFVVVLVVVLVVLCVVPVPADFQEQADQAFDDDFFPLLVVLLVVLVVLCPDPNSNDDQDQLQDDQLLLVLVQVVCVVVPFHADSLQKGKDQFQLVCLLLLCVLDDLAFEEEAEPLGDCSNVSSNSSSPHHYDYQYDAVVVQSDGADDLVDQGAEYEAEACGPPAQHGDFLVRLLRVLVSQVVRVHAYEYELAQLLLAPDPRTDSDSSVHPNNLAHYKYWYGCCHLRVCPVVGMIMIGHRQNHDDPRDGSSVVVSVSSVPPGRHHDPSSSSSSSSCSDPVNVVSSVVSSVQLLVLLVLLVVLCVVLVWDWDRSRSGQKIKTFQPPQDWQVRSQSLLCVQQNYHHGRQCSSHPNSTRMTMGGSSDDSVSSNSSSVSVSVSSVVD